Protein AF-A0AAD9GCI7-F1 (afdb_monomer_lite)

Secondary structure (DSSP, 8-state):
----PPPTT--TT-EEEEEEEEEEEESPPPP----TTHHHH-------EEEEEEETTEEEEEPPPB-S-SS-EEEEEEEEEEEETTPEEEEEEEE--SSSPEEEEEEEEEGGGSBBTB-EEEEEEEEETTEEEEEEEEEEEEEEE---TTPPPEEESPEEEEEEE---TTTSTTT--HHHHHHTEEEEE--TTHHHH--S-EE--TT-HHHHHHH-TTSTTHHHHHHHHHHHHHHHT---TTTEEEEEE-SHHHHHHHTGGGEETTEE-EEEEEEETTEEEEEETT-GGGTTSS-HHHHHTTT-SEESEEEEEEEEEEETTEEEEEEE---TTT---GGGHHHHHHHHHHHSTT-EEEEE-TT-HHHHHHHHHHHHHHHTTT-------------PPPP------SS-----TT-EEEEEEEEEEEES---SBTT-HHHHHHT-S-B--EEEEEEETTEEEEEPPPB-S-SS-EEEEEEEEEEEPTT-EEEEEEEE--SSSPPEEEEEEEE----TT--EEEEEEEEETTEEEEEEEEEEEEEEE---SS---EEESPEEEEEEE-HHHHHHS----HHHHHHTEEEEEE-TTHHHH----EE--TT-HHHHHHH-TTSTTHHHHHHHHHHHHHHHT---TTTEEEEEE-SHHHHHHHTGGGEETTEE--EEEEEETTEEEEEETT-GGGTTSS-HHHHHTTT-SEESEEEEEEEE--TTS--EEEEE---TTT---GGGHHHHHHHHHHHSTT-EEEEE-TT-HHHHHHHHHHHHTT-

Radius of gyration: 32.0 Å; chains: 1; bounding box: 73×72×96 Å

Foldseek 3Di:
DDDDDQDPDDDQLWWKKKKKWFFKWAQAFADPPLDPPCVVPVDPGFFQKKKWKDKQNRTFDIFHTDGGHRIDGGRDIWIKGGHGQFIKIKIWMWGDDLADTHTRFIWMDGNSPDDEQDWDKDFTFGDDPNDGRTTTIMIMHIHTDPDDSPDDMWIDFWKKKKKFALDPQPDCVVPDDPQLRQLRIKMWIQFIPLCVLLVDWFFWDPPDPLLCCQPPPVHPCNVVLLVVLLSLLSSRPPDDPRGMDIDTHGAPVSVCVVSVVCDGPNAHWKKWWFAAPRGIIIGTDPRLNCLQRSARRCSRVSNDRIGSATAMWIWDPPDPPAIEIETERHDNTRRDDPVSQVSVQVSVCRNHPPHHYDYDYPPDPVNVVVVVVRVVVVCVVQDDDDDDDDDDDDDFDDADDDPDDDDPDPDDPQWFKKKKKWFFKWAQFAAPDCRDSLLRNVVHNGFFQKKKFKDWQNRGFDIFHGDPGHNIDGGRDIWIKTLRDFFIKIKIWMWGADLADTHTRFIWIDGDDAPQQDWDKDWTFGDDPSDTRTITIMIMGMDIDDDDPDRDMWIDFWKKKKKFFQPCQCSPVVDPDPLSRLQRIKMWIQFGPCCVLQVDWFFWDPVFPLLCCQPPPVHPCNVVLLVVLLSLLSNRPPDDDPGMDMDIHRAPVVVCVVNVVCDGPNAHWKKWWFAAPRGIIIGTDPRPVCVSPSDRRCSRVSNDRIGRATAMWTWDDDPPDDIAIEEERHDNTRSDDPVSQVSVQVSVCRNHPPHHYHYDYPPDPVVVVVVVVRVVVVD

Organism: NCBI:txid4793

Structure (mmCIF, N/CA/C/O backbone):
data_AF-A0AAD9GCI7-F1
#
_entry.id   AF-A0AAD9GCI7-F1
#
loop_
_atom_site.group_PDB
_atom_site.id
_atom_site.type_symbol
_atom_site.label_atom_id
_atom_site.label_alt_id
_atom_site.label_comp_id
_atom_site.label_asym_id
_atom_site.label_entity_id
_atom_site.label_seq_id
_atom_site.pdbx_PDB_ins_code
_atom_site.Cartn_x
_atom_site.Cartn_y
_atom_site.Cartn_z
_atom_site.occupancy
_atom_site.B_iso_or_equiv
_atom_site.auth_seq_id
_atom_site.auth_comp_id
_atom_site.auth_asym_id
_atom_site.auth_atom_id
_atom_site.pdbx_PDB_model_num
ATOM 1 N N . MET A 1 1 ? -6.355 26.314 42.492 1.00 39.09 1 MET A N 1
ATOM 2 C CA . MET A 1 1 ? -6.952 25.724 43.709 1.00 39.09 1 MET A CA 1
ATOM 3 C C . MET A 1 1 ? -8.331 26.322 43.931 1.00 39.09 1 MET A C 1
ATOM 5 O O . MET A 1 1 ? -8.418 27.495 44.280 1.00 39.09 1 MET A O 1
ATOM 9 N N . PRO A 1 2 ? -9.384 25.519 43.769 1.00 35.56 2 PRO A N 1
ATOM 10 C CA . PRO A 1 2 ? -10.438 25.459 44.764 1.00 35.56 2 PRO A CA 1
ATOM 11 C C . PRO A 1 2 ? -10.481 24.048 45.357 1.00 35.56 2 PRO A C 1
ATOM 13 O O . PRO A 1 2 ? -10.411 23.053 44.645 1.00 35.56 2 PRO A O 1
ATOM 16 N N . VAL A 1 3 ? -10.533 23.985 46.683 1.00 39.88 3 VAL A N 1
ATOM 17 C CA . VAL A 1 3 ? -10.643 22.749 47.458 1.00 39.88 3 VAL A CA 1
ATOM 18 C C . VAL A 1 3 ? -12.127 22.384 47.505 1.00 39.88 3 VAL A C 1
ATOM 20 O O . VAL A 1 3 ? -12.902 23.118 48.117 1.00 39.88 3 VAL A O 1
ATOM 23 N N . SER A 1 4 ? -12.538 21.296 46.850 1.00 35.03 4 SER A N 1
ATOM 24 C CA . SER A 1 4 ? -13.859 20.697 47.063 1.00 35.03 4 SER A CA 1
ATOM 25 C C . SER A 1 4 ? -13.750 19.659 48.176 1.00 35.03 4 SER A C 1
ATOM 27 O O . SER A 1 4 ? -13.078 18.642 48.020 1.00 35.03 4 SER A O 1
ATOM 29 N N . PHE A 1 5 ? -14.393 19.919 49.311 1.00 35.47 5 PHE A N 1
ATOM 30 C CA . PHE A 1 5 ? -14.638 18.876 50.304 1.00 35.47 5 PHE A CA 1
ATOM 31 C C . PHE A 1 5 ? -15.728 17.936 49.767 1.00 35.47 5 PHE A C 1
ATOM 33 O O . PHE A 1 5 ? -16.736 18.444 49.264 1.00 35.47 5 PHE A O 1
ATOM 40 N N . PRO A 1 6 ? -15.569 16.603 49.866 1.00 36.25 6 PRO A N 1
ATOM 41 C CA . PRO A 1 6 ? -16.657 15.684 49.561 1.00 36.25 6 PRO A CA 1
ATOM 42 C C . PRO A 1 6 ? -17.810 15.899 50.560 1.00 36.25 6 PRO A C 1
ATOM 44 O O . PRO A 1 6 ? -17.565 16.290 51.710 1.00 36.25 6 PRO A O 1
ATOM 47 N N . PRO A 1 7 ? -19.072 15.690 50.145 1.00 36.00 7 PRO A N 1
ATOM 48 C CA . PRO A 1 7 ? -20.205 15.796 51.051 1.00 36.00 7 PRO A CA 1
ATOM 49 C C . PRO A 1 7 ? -20.067 14.782 52.204 1.00 36.00 7 PRO A C 1
ATOM 51 O O . PRO A 1 7 ? -19.532 13.689 52.006 1.00 36.00 7 PRO A O 1
ATOM 54 N N . PRO A 1 8 ? -20.531 15.113 53.424 1.00 36.78 8 PRO A N 1
ATOM 55 C CA . PRO A 1 8 ? -20.391 14.227 54.571 1.00 36.78 8 PRO A CA 1
ATOM 56 C C . PRO A 1 8 ? -21.349 13.042 54.412 1.00 36.78 8 PRO A C 1
ATOM 58 O O . PRO A 1 8 ? -22.559 13.215 54.554 1.00 36.78 8 PRO A O 1
ATOM 61 N N . GLY A 1 9 ? -20.815 11.853 54.121 1.00 43.97 9 GLY A N 1
ATOM 62 C CA . GLY A 1 9 ? -21.599 10.614 54.108 1.00 43.97 9 GLY A CA 1
ATOM 63 C C . GLY A 1 9 ? -21.090 9.471 53.226 1.00 43.97 9 GLY A C 1
ATOM 64 O O . GLY A 1 9 ? -21.524 8.349 53.449 1.00 43.97 9 GLY A O 1
ATOM 65 N N . ALA A 1 10 ? -20.184 9.705 52.272 1.00 37.88 10 ALA A N 1
ATOM 66 C CA . ALA A 1 10 ? -19.610 8.618 51.474 1.00 37.88 10 ALA A CA 1
ATOM 67 C C . ALA A 1 10 ? -18.415 8.001 52.217 1.00 37.88 10 ALA A C 1
ATOM 69 O O . ALA A 1 10 ? -17.395 8.663 52.417 1.00 37.88 10 ALA A O 1
ATOM 70 N N . SER A 1 11 ? -18.552 6.760 52.680 1.00 44.34 11 SER A N 1
ATOM 71 C CA . SER A 1 11 ? -17.408 5.950 53.100 1.00 44.34 11 SER A CA 1
ATOM 72 C C . SER A 1 11 ? -16.502 5.694 51.894 1.00 44.34 11 SER A C 1
ATOM 74 O O . SER A 1 11 ? -17.002 5.325 50.828 1.00 44.34 11 SER A O 1
ATOM 76 N N . ASP A 1 12 ? -15.188 5.876 52.078 1.00 49.28 12 ASP A N 1
ATOM 77 C CA . ASP A 1 12 ? -14.156 5.258 51.231 1.00 49.28 12 ASP A CA 1
ATOM 78 C C . ASP A 1 12 ? -14.557 3.783 51.024 1.00 49.28 12 ASP A C 1
ATOM 80 O O . ASP A 1 12 ? -14.807 3.091 52.012 1.00 49.28 12 ASP A O 1
ATOM 84 N N . GLY A 1 13 ? -14.734 3.347 49.771 1.00 60.53 13 GLY A N 1
ATOM 85 C CA . GLY A 1 13 ? -15.143 1.974 49.427 1.00 60.53 13 GLY A CA 1
ATOM 86 C C . GLY A 1 13 ? -16.595 1.773 48.963 1.00 60.53 13 GLY A C 1
ATOM 87 O O . GLY A 1 13 ? -17.030 0.635 48.819 1.00 60.53 13 GLY A O 1
ATOM 88 N N . THR A 1 14 ? -17.373 2.835 48.717 1.00 77.38 14 THR A N 1
ATOM 89 C CA . THR A 1 14 ? -18.721 2.679 48.127 1.00 77.38 14 THR A CA 1
ATOM 90 C C . THR A 1 14 ? -18.622 2.424 46.621 1.00 77.38 14 THR A C 1
ATOM 92 O O . THR A 1 14 ? -18.116 3.273 45.882 1.00 77.38 14 THR A O 1
ATOM 95 N N . LEU A 1 15 ? -19.137 1.279 46.170 1.00 86.50 15 LEU A N 1
ATOM 96 C CA . LEU A 1 15 ? -19.202 0.899 44.761 1.00 86.50 15 LEU A CA 1
ATOM 97 C C . LEU A 1 15 ? -20.547 1.283 44.130 1.00 86.50 15 LEU A C 1
ATOM 99 O O . LEU A 1 15 ? -21.604 1.215 44.766 1.00 86.50 15 LEU A O 1
ATOM 103 N N . VAL A 1 16 ? -20.497 1.683 42.863 1.00 89.44 16 VAL A N 1
ATOM 104 C CA . VAL A 1 16 ? -21.660 2.013 42.039 1.00 89.44 16 VAL A CA 1
ATOM 105 C C . VAL A 1 16 ? -21.567 1.330 40.675 1.00 89.44 16 VAL A C 1
ATOM 107 O O . VAL A 1 16 ? -20.485 1.208 40.100 1.00 89.44 16 VAL A O 1
ATOM 110 N N . ASP A 1 17 ? -22.709 0.917 40.140 1.00 91.81 17 ASP A N 1
ATOM 111 C CA . ASP A 1 17 ? -22.856 0.621 38.717 1.00 91.81 17 ASP A CA 1
ATOM 112 C C . ASP A 1 17 ? -23.165 1.937 37.987 1.00 91.81 17 ASP A C 1
ATOM 114 O O . ASP A 1 17 ? -23.956 2.751 38.470 1.00 91.81 17 ASP A O 1
ATOM 118 N N . VAL A 1 18 ? -22.511 2.178 36.852 1.00 92.62 18 VAL A N 1
ATOM 119 C CA . VAL A 1 18 ? -22.590 3.432 36.093 1.00 92.62 18 VAL A CA 1
ATOM 120 C C . VAL A 1 18 ? -23.140 3.164 34.699 1.00 92.62 18 VAL A C 1
ATOM 122 O O . VAL A 1 18 ? -22.492 2.500 33.885 1.00 92.62 18 VAL A O 1
ATOM 125 N N . ASP A 1 19 ? -24.284 3.772 34.407 1.00 94.00 19 ASP A N 1
ATOM 126 C CA . ASP A 1 19 ? -24.848 3.874 33.066 1.00 94.00 19 ASP A CA 1
ATOM 127 C C . ASP A 1 19 ? -24.405 5.216 32.469 1.00 94.00 19 ASP A C 1
ATOM 129 O O . ASP A 1 19 ? -24.806 6.285 32.941 1.00 94.00 19 ASP A O 1
ATOM 133 N N . LEU A 1 20 ? -23.564 5.174 31.437 1.00 94.00 20 LEU A N 1
ATOM 134 C CA . LEU A 1 20 ? -23.035 6.353 30.751 1.00 94.00 20 LEU A CA 1
ATOM 135 C C . LEU A 1 20 ? -23.562 6.411 29.317 1.00 94.00 20 LEU A C 1
ATOM 137 O O . LEU A 1 20 ? -23.299 5.521 28.517 1.00 94.00 20 LEU A O 1
ATOM 141 N N . GLU A 1 21 ? -24.230 7.497 28.950 1.00 95.25 21 GLU A N 1
ATOM 142 C CA . GLU A 1 21 ? -24.579 7.804 27.564 1.00 95.25 21 GLU A CA 1
ATOM 143 C C . GLU A 1 21 ? -23.749 8.985 27.063 1.00 95.25 21 GLU A C 1
ATOM 145 O O . GLU A 1 21 ? -23.827 10.096 27.596 1.00 95.25 21 GLU A O 1
ATOM 150 N N . ILE A 1 22 ? -22.980 8.760 25.999 1.00 94.38 22 ILE A N 1
ATOM 151 C CA . ILE A 1 22 ? -22.309 9.830 25.262 1.00 94.38 22 ILE A CA 1
ATOM 152 C C . ILE A 1 22 ? -23.274 10.334 24.193 1.00 94.38 22 ILE A C 1
ATOM 154 O O . ILE A 1 22 ? -23.513 9.672 23.182 1.00 94.38 22 ILE A O 1
ATOM 158 N N . VAL A 1 23 ? -23.850 11.512 24.434 1.00 94.50 23 VAL A N 1
ATOM 159 C CA . VAL A 1 23 ? -24.944 12.053 23.619 1.00 94.50 23 VAL A CA 1
ATOM 160 C C . VAL A 1 23 ? -24.386 12.733 22.373 1.00 94.50 23 VAL A C 1
ATOM 162 O O . VAL A 1 23 ? -24.634 12.287 21.255 1.00 94.50 23 VAL A O 1
ATOM 165 N N . SER A 1 24 ? -23.613 13.806 22.555 1.00 94.56 24 SER A N 1
ATOM 166 C CA . SER A 1 24 ? -23.146 14.654 21.452 1.00 94.56 24 SER A CA 1
ATOM 167 C C . SER A 1 24 ? -21.962 15.528 21.853 1.00 94.56 24 SER A C 1
ATOM 169 O O . SER A 1 24 ? -21.8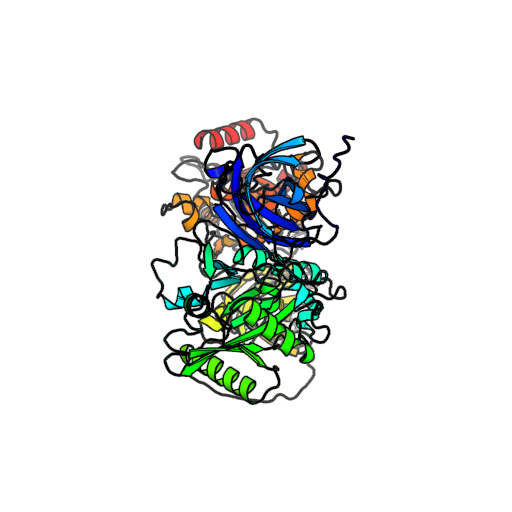31 15.853 23.031 1.00 94.56 24 SER A O 1
ATOM 171 N N . ALA A 1 25 ? -21.182 16.020 20.894 1.00 92.25 25 ALA A N 1
ATOM 172 C CA . ALA A 1 25 ? -20.236 17.118 21.111 1.00 92.25 25 ALA A CA 1
ATOM 173 C C . ALA A 1 25 ? -20.562 18.302 20.197 1.00 92.25 25 ALA A C 1
ATOM 175 O O . ALA A 1 25 ? -21.175 18.127 19.148 1.00 92.25 25 ALA A O 1
ATOM 176 N N . LYS A 1 26 ? -20.192 19.517 20.611 1.00 90.62 26 LYS A N 1
ATOM 177 C CA . LYS A 1 26 ? -20.396 20.751 19.838 1.00 90.62 26 LYS A CA 1
ATOM 178 C C . LYS A 1 26 ? -19.232 21.712 19.987 1.00 90.62 26 LYS A C 1
ATOM 180 O O . LYS A 1 26 ? -18.604 21.791 21.045 1.00 90.62 26 LYS A O 1
ATOM 185 N N . GLY A 1 27 ? -19.013 22.505 18.939 1.00 79.06 27 GLY A N 1
ATOM 186 C CA . GLY A 1 27 ? -17.966 23.523 18.917 1.00 79.06 27 GLY A CA 1
ATOM 187 C C . GLY A 1 27 ? -16.563 22.932 19.027 1.00 79.06 27 GLY A C 1
ATOM 188 O O . GLY A 1 27 ? -15.690 23.591 19.589 1.00 79.06 27 GLY A O 1
ATOM 189 N N . ILE A 1 28 ? -16.382 21.695 18.548 1.00 82.06 28 ILE A N 1
ATOM 190 C CA . ILE A 1 28 ? -15.067 21.071 18.426 1.00 82.06 28 ILE A CA 1
ATOM 191 C C . ILE A 1 28 ? -14.303 21.725 17.278 1.00 82.06 28 ILE A C 1
ATOM 193 O O . ILE A 1 28 ? -14.891 22.152 16.280 1.00 82.06 28 ILE A O 1
ATOM 197 N N . THR A 1 29 ? -12.995 21.855 17.448 1.00 67.56 29 THR A N 1
ATOM 198 C CA . THR A 1 29 ? -12.109 22.315 16.377 1.00 67.56 29 THR A CA 1
ATOM 199 C C . THR A 1 29 ? -12.049 21.233 15.301 1.00 67.56 29 THR A C 1
ATOM 201 O O . THR A 1 29 ? -12.090 20.053 15.634 1.00 67.56 29 THR A O 1
ATOM 204 N N . ALA A 1 30 ? -11.955 21.608 14.026 1.00 57.41 30 ALA A N 1
ATOM 205 C CA . ALA A 1 30 ? -11.558 20.630 13.018 1.00 57.41 30 ALA A CA 1
ATOM 206 C C . ALA A 1 30 ? -10.123 20.173 13.318 1.00 57.41 30 ALA A C 1
ATOM 208 O O . ALA A 1 30 ? -9.283 21.032 13.614 1.00 57.41 30 ALA A O 1
ATOM 209 N N . GLY A 1 31 ? -9.863 18.864 13.251 1.00 50.25 31 GLY A N 1
ATOM 210 C CA . GLY A 1 31 ? -8.501 18.352 13.122 1.00 50.25 31 GLY A CA 1
ATOM 211 C C . GLY A 1 31 ? -7.880 18.833 11.811 1.00 50.25 31 GLY A C 1
ATOM 212 O O . GLY A 1 31 ? -8.562 19.453 10.978 1.00 50.25 31 GLY A O 1
ATOM 213 N N . ASP A 1 32 ? -6.577 18.614 11.629 1.00 40.97 32 ASP A N 1
ATOM 214 C CA . ASP A 1 32 ? -5.893 18.955 10.381 1.00 40.97 32 ASP A CA 1
ATOM 215 C C . ASP A 1 32 ? -6.399 18.021 9.269 1.00 40.97 32 ASP A C 1
ATOM 217 O O . ASP A 1 32 ? -5.778 17.034 8.895 1.00 40.97 32 ASP A O 1
ATOM 221 N N . TYR A 1 33 ? -7.554 18.361 8.698 1.00 37.41 33 TYR A N 1
ATOM 222 C CA . TYR A 1 33 ? -8.161 17.635 7.596 1.00 37.41 33 TYR A CA 1
ATOM 223 C C . TYR A 1 33 ? -7.284 17.793 6.344 1.00 37.41 33 TYR A C 1
ATOM 225 O O . TYR A 1 33 ? -7.466 18.701 5.528 1.00 37.41 33 TYR A O 1
ATOM 233 N N . LEU A 1 34 ? -6.329 16.883 6.167 1.00 37.22 34 LEU A N 1
ATOM 234 C CA . LEU A 1 34 ? -5.659 16.589 4.896 1.00 37.22 34 LEU A CA 1
ATOM 235 C C . LEU A 1 34 ? -6.224 15.300 4.275 1.00 37.22 34 LEU A C 1
ATOM 237 O O . LEU A 1 34 ? -5.533 14.556 3.584 1.00 37.22 34 LEU A O 1
ATOM 241 N N . GLY A 1 35 ? -7.521 15.057 4.473 1.00 35.22 35 GLY A N 1
ATOM 242 C CA . GLY A 1 35 ? -8.285 14.079 3.713 1.00 35.22 35 GLY A CA 1
ATOM 243 C C . GLY A 1 35 ? -8.626 14.590 2.307 1.00 35.22 35 GLY A C 1
ATOM 244 O O . GLY A 1 35 ? -9.049 15.729 2.105 1.00 35.22 35 GLY A O 1
ATOM 245 N N . LEU A 1 36 ? -8.518 13.710 1.312 1.00 33.12 36 LEU A N 1
ATOM 246 C CA . LEU A 1 36 ? -8.810 13.951 -0.111 1.00 33.12 36 LEU A CA 1
ATOM 247 C C . LEU A 1 36 ? -10.237 14.502 -0.391 1.00 33.12 36 LEU A C 1
ATOM 249 O O . LEU A 1 36 ? -10.514 14.979 -1.485 1.00 33.12 36 LEU A O 1
ATOM 253 N N . ARG A 1 37 ? -11.181 14.445 0.565 1.00 32.00 37 ARG A N 1
ATOM 254 C CA . ARG A 1 37 ? -12.604 14.799 0.359 1.00 32.00 37 ARG A CA 1
ATOM 255 C C . ARG A 1 37 ? -12.986 16.263 0.652 1.00 32.00 37 ARG A C 1
ATOM 257 O O . ARG A 1 37 ? -13.900 16.764 -0.005 1.00 32.00 37 ARG A O 1
ATOM 264 N N . ALA A 1 38 ? -12.298 16.990 1.537 1.00 34.56 38 ALA A N 1
ATOM 265 C CA . ALA A 1 38 ? -12.612 18.403 1.824 1.00 34.56 38 ALA A CA 1
ATOM 266 C C . ALA A 1 38 ? -12.147 19.330 0.697 1.00 34.56 38 ALA A C 1
ATOM 268 O O . ALA A 1 38 ? -12.831 20.303 0.372 1.00 34.56 38 ALA A O 1
ATOM 269 N N . ALA A 1 39 ? -11.047 18.971 0.028 1.00 31.22 39 ALA A N 1
ATOM 270 C CA . ALA A 1 39 ? -10.604 19.629 -1.198 1.00 31.22 39 ALA A CA 1
ATOM 271 C C . ALA A 1 39 ? -11.649 19.517 -2.331 1.00 31.22 39 ALA A C 1
ATOM 273 O O . ALA A 1 39 ? -11.776 20.429 -3.149 1.00 31.22 39 ALA A O 1
ATOM 274 N N . LEU A 1 40 ? -12.451 18.442 -2.337 1.00 33.62 40 LEU A N 1
ATOM 275 C CA . LEU A 1 40 ? -13.451 18.152 -3.370 1.00 33.62 40 LEU A CA 1
ATOM 276 C C . LEU A 1 40 ? -14.857 18.716 -3.075 1.00 33.62 40 LEU A C 1
ATOM 278 O O . LEU A 1 40 ? -15.604 18.974 -4.017 1.00 33.62 40 LEU A O 1
ATOM 282 N N . LYS A 1 41 ? -15.247 18.927 -1.805 1.00 32.84 41 LYS A N 1
ATOM 283 C CA . LYS A 1 41 ? -16.616 19.363 -1.433 1.00 32.84 41 LYS A CA 1
ATOM 284 C C . LYS A 1 41 ? -16.800 20.873 -1.216 1.00 32.84 41 LYS A C 1
ATOM 286 O O . LYS A 1 41 ? -17.941 21.318 -1.112 1.00 32.84 41 LYS A O 1
ATOM 291 N N . GLY A 1 42 ? -15.737 21.678 -1.137 1.00 28.09 42 GLY A N 1
ATOM 292 C CA . GLY A 1 42 ? -15.864 23.134 -0.940 1.00 28.09 42 GLY A CA 1
ATOM 293 C C . GLY A 1 42 ? -16.470 23.552 0.413 1.00 28.09 42 GLY A C 1
ATOM 294 O O . GLY A 1 42 ? -16.894 24.695 0.571 1.00 28.09 42 GLY A O 1
ATOM 295 N N . SER A 1 43 ? -16.500 22.642 1.389 1.00 30.66 43 SER A N 1
ATOM 296 C CA . SER A 1 43 ? -16.854 22.908 2.783 1.00 30.66 43 SER A CA 1
ATOM 297 C C . SER A 1 43 ? -15.579 22.782 3.616 1.00 30.66 43 SER A C 1
ATOM 299 O O . SER A 1 43 ? -14.978 21.715 3.688 1.00 30.66 43 SER A O 1
ATOM 301 N N . LEU A 1 44 ? -15.116 23.908 4.159 1.00 33.59 44 LEU A N 1
ATOM 302 C CA . LEU A 1 44 ? -13.954 23.989 5.041 1.00 33.59 44 LEU A CA 1
ATOM 303 C C . LEU A 1 44 ? -14.420 23.678 6.470 1.00 33.59 44 LEU A C 1
ATOM 305 O O . LEU A 1 44 ? -15.252 24.424 6.983 1.00 33.59 44 LEU A O 1
ATOM 309 N N . SER A 1 45 ? -13.841 22.648 7.098 1.00 47.56 45 SER A N 1
ATOM 310 C CA . SER A 1 45 ? -13.996 22.197 8.500 1.00 47.56 45 SER A CA 1
ATOM 311 C C . SER A 1 45 ? -15.103 21.162 8.784 1.00 47.56 45 SER A C 1
ATOM 313 O O . SER A 1 45 ? -16.227 21.492 9.152 1.00 47.56 45 SER A O 1
ATOM 315 N N . SER A 1 46 ? -14.749 19.881 8.673 1.00 49.22 46 SER A N 1
ATOM 316 C CA . SER A 1 46 ? -15.475 18.756 9.275 1.00 49.22 46 SER A CA 1
ATOM 317 C C . SER A 1 46 ? -14.478 17.811 9.952 1.00 49.22 46 SER A C 1
ATOM 319 O O . SER A 1 46 ? -13.315 17.807 9.565 1.00 49.22 46 SER A O 1
ATOM 321 N N . SER A 1 47 ? -14.920 17.055 10.957 1.00 58.78 47 SER A N 1
ATOM 322 C CA . SER A 1 47 ? -14.119 16.054 11.673 1.00 58.78 47 SER A CA 1
ATOM 323 C C . SER A 1 47 ? -14.869 14.719 11.691 1.00 58.78 47 SER A C 1
ATOM 325 O O . SER A 1 47 ? -16.104 14.696 11.647 1.00 58.78 47 SER A O 1
ATOM 327 N N . ASP A 1 48 ? -14.124 13.622 11.737 1.00 73.44 48 ASP A N 1
ATOM 328 C CA . ASP A 1 48 ? -14.595 12.251 11.871 1.00 73.44 48 ASP A CA 1
ATOM 329 C C . ASP A 1 48 ? -14.488 11.809 13.338 1.00 73.44 48 ASP A C 1
ATOM 331 O O . ASP A 1 48 ? -13.686 10.960 13.724 1.00 73.44 48 ASP A O 1
ATOM 335 N N . ALA A 1 49 ? -15.304 12.422 14.192 1.00 83.19 49 ALA A N 1
ATOM 336 C CA . ALA A 1 49 ? -15.095 12.387 15.632 1.00 83.19 49 ALA A CA 1
ATOM 337 C C . ALA A 1 49 ? -15.525 11.065 16.300 1.00 83.19 49 ALA A C 1
ATOM 339 O O . ALA A 1 49 ? -16.639 10.564 16.093 1.00 83.19 49 ALA A O 1
ATOM 340 N N . TYR A 1 50 ? -14.696 10.562 17.217 1.00 89.38 50 TYR A N 1
ATOM 341 C CA . TYR A 1 50 ? -15.058 9.527 18.195 1.00 89.38 50 TYR A CA 1
ATOM 342 C C . TYR A 1 50 ? -14.502 9.856 19.590 1.00 89.38 50 TYR A C 1
ATOM 344 O O . TYR A 1 50 ? -13.654 10.732 19.745 1.00 89.38 50 TYR A O 1
ATOM 352 N N . VAL A 1 51 ? -15.003 9.175 20.624 1.00 91.56 51 VAL A N 1
ATOM 353 C CA . VAL A 1 51 ? -14.630 9.407 22.029 1.00 91.56 51 VAL A CA 1
ATOM 354 C C . VAL A 1 51 ? -14.070 8.131 22.636 1.00 91.56 51 VAL A C 1
ATOM 356 O O . VAL A 1 51 ? -14.713 7.088 22.549 1.00 91.56 51 VAL A O 1
ATOM 359 N N . THR A 1 52 ? -12.923 8.207 23.308 1.00 91.81 52 THR A N 1
ATOM 360 C CA . THR A 1 52 ? -12.429 7.148 24.201 1.00 91.81 52 THR A CA 1
ATOM 361 C C . THR A 1 52 ? -12.798 7.441 25.650 1.00 91.81 52 THR A C 1
ATOM 363 O O . THR A 1 52 ? -12.766 8.596 26.075 1.00 91.81 52 THR A O 1
ATOM 366 N N . ILE A 1 53 ? -13.089 6.397 26.419 1.00 92.88 53 ILE A N 1
ATOM 367 C CA . ILE A 1 53 ? -13.481 6.461 27.827 1.00 92.88 53 ILE A CA 1
ATOM 368 C C . ILE A 1 53 ? -12.376 5.820 28.665 1.00 92.88 53 ILE A C 1
ATOM 370 O O . ILE A 1 53 ? -12.088 4.632 28.515 1.00 92.88 53 ILE A O 1
ATOM 374 N N . GLU A 1 54 ? -11.782 6.598 29.564 1.00 92.12 54 GLU A N 1
ATOM 375 C CA . GLU A 1 54 ? -10.849 6.125 30.584 1.00 92.12 54 GLU A CA 1
ATOM 376 C C . GLU A 1 54 ? -11.475 6.259 31.979 1.00 92.12 54 GLU A C 1
ATOM 378 O O . GLU A 1 54 ? -12.020 7.314 32.313 1.00 92.12 54 GLU A O 1
ATOM 383 N N . ILE A 1 55 ? -11.360 5.217 32.807 1.00 90.75 55 ILE A N 1
ATOM 384 C CA . ILE A 1 55 ? -11.746 5.233 34.228 1.00 90.75 55 ILE A CA 1
ATOM 385 C C . ILE A 1 55 ? -10.475 5.075 35.059 1.00 90.75 55 ILE A C 1
ATOM 387 O O . ILE A 1 55 ? -9.768 4.071 34.946 1.00 90.75 55 ILE A O 1
ATOM 391 N N . ASP A 1 56 ? -10.156 6.097 35.856 1.00 86.81 56 ASP A N 1
ATOM 392 C CA . ASP A 1 56 ? -8.953 6.152 36.702 1.00 86.81 56 ASP A CA 1
ATOM 393 C C . ASP A 1 56 ? -7.650 5.832 35.936 1.00 86.81 56 ASP A C 1
ATOM 395 O O . ASP A 1 56 ? -6.731 5.193 36.445 1.00 86.81 56 ASP A O 1
ATOM 399 N N . GLY A 1 57 ? -7.582 6.292 34.679 1.00 83.19 57 GLY A N 1
ATOM 400 C CA . GLY A 1 57 ? -6.436 6.123 33.778 1.00 83.19 57 GLY A CA 1
ATOM 401 C C . GLY A 1 57 ? -6.418 4.816 32.979 1.00 83.19 57 GLY A C 1
ATOM 402 O O . GLY A 1 57 ? -5.494 4.603 32.196 1.00 83.19 57 GLY A O 1
ATOM 403 N N . ASN A 1 58 ? -7.421 3.950 33.138 1.00 82.50 58 ASN A N 1
ATOM 404 C CA . ASN A 1 58 ? -7.556 2.726 32.350 1.00 82.50 58 ASN A CA 1
ATOM 405 C C . ASN A 1 58 ? -8.528 2.956 31.194 1.00 82.50 58 ASN A C 1
ATOM 407 O O . ASN A 1 58 ? -9.690 3.277 31.434 1.00 82.50 58 ASN A O 1
ATOM 411 N N . LEU A 1 59 ? -8.074 2.770 29.952 1.00 85.00 59 LEU A N 1
ATOM 412 C CA . LEU A 1 59 ? -8.944 2.792 28.774 1.00 85.00 59 LEU A CA 1
ATOM 413 C C . LEU A 1 59 ? -9.919 1.614 28.845 1.00 85.00 59 LEU A C 1
ATOM 415 O O . LEU A 1 59 ? -9.487 0.461 28.813 1.00 85.00 59 LEU A O 1
ATOM 419 N N . VAL A 1 60 ? -11.214 1.914 28.928 1.00 85.88 60 VAL A N 1
ATOM 420 C CA . VAL A 1 60 ? -12.266 0.900 29.072 1.00 85.88 60 VAL A CA 1
ATOM 421 C C . VAL A 1 60 ? -13.102 0.740 27.810 1.00 85.88 60 VAL A C 1
ATOM 423 O O . VAL A 1 60 ? -13.394 -0.388 27.455 1.00 85.88 60 VAL A O 1
ATOM 426 N N . ALA A 1 61 ? -13.433 1.823 27.098 1.00 86.31 61 ALA A N 1
ATOM 427 C CA . ALA A 1 61 ? -14.370 1.770 25.972 1.00 86.31 61 ALA A CA 1
ATOM 428 C C . ALA A 1 61 ? -14.181 2.938 24.988 1.00 86.31 61 ALA A C 1
ATOM 430 O O . ALA A 1 61 ? -13.440 3.884 25.267 1.00 86.31 61 ALA A O 1
ATOM 431 N N . TRP A 1 62 ? -14.851 2.900 23.832 1.00 89.38 62 TRP A N 1
ATOM 432 C CA . TRP A 1 62 ? -14.915 4.030 22.895 1.00 89.38 62 TRP A CA 1
ATOM 433 C C . TRP A 1 62 ? -16.183 4.016 22.025 1.00 89.38 62 TRP A C 1
ATOM 435 O O . TRP A 1 62 ? -16.818 2.978 21.834 1.00 89.38 62 TRP A O 1
ATOM 445 N N . THR A 1 63 ? -16.567 5.177 21.490 1.00 89.31 63 THR A N 1
ATOM 446 C CA . THR A 1 63 ? -17.742 5.336 20.613 1.00 89.31 63 THR A CA 1
ATOM 447 C C . THR A 1 63 ? -17.445 4.959 19.161 1.00 89.31 63 THR A C 1
ATOM 449 O O . THR A 1 63 ? -16.290 4.813 18.747 1.00 89.31 63 THR A O 1
ATOM 452 N N . ARG A 1 64 ? -18.497 4.813 18.347 1.00 85.31 64 ARG A N 1
ATOM 453 C CA . ARG A 1 64 ? -18.342 4.772 16.879 1.00 85.31 64 ARG A CA 1
ATOM 454 C C . ARG A 1 64 ? -17.924 6.151 16.342 1.00 85.31 64 ARG A C 1
ATOM 456 O O . ARG A 1 64 ? -18.379 7.156 16.887 1.00 85.31 64 ARG A O 1
ATOM 463 N N . PRO A 1 65 ? -17.127 6.240 15.266 1.00 84.06 65 PRO A N 1
ATOM 464 C CA . PRO A 1 65 ? -16.885 7.525 14.624 1.00 84.06 65 PRO A CA 1
ATOM 465 C C . PRO A 1 65 ? -18.161 8.049 13.960 1.00 84.06 65 PRO A C 1
ATOM 467 O O . PRO A 1 65 ? -18.937 7.282 13.380 1.00 84.06 65 PRO A O 1
ATOM 470 N N . ILE A 1 66 ? -18.374 9.359 14.051 1.00 79.81 66 ILE A N 1
ATOM 471 C CA . ILE A 1 66 ? -19.388 10.084 13.285 1.00 79.81 66 ILE A CA 1
ATOM 472 C C . ILE A 1 66 ? -18.648 10.997 12.316 1.00 79.81 66 ILE A C 1
ATOM 474 O O . ILE A 1 66 ? -17.923 11.891 12.737 1.00 79.81 66 ILE A O 1
ATOM 478 N N . PHE A 1 67 ? -18.833 10.734 11.026 1.00 76.62 67 PHE A N 1
ATOM 479 C CA . PHE A 1 67 ? -18.062 11.365 9.961 1.00 76.62 67 PHE A CA 1
ATOM 480 C C . PHE A 1 67 ? -18.621 12.720 9.534 1.00 76.62 67 PHE A C 1
ATOM 482 O O . PHE A 1 67 ? -19.825 12.971 9.657 1.00 76.62 67 PHE A O 1
ATOM 489 N N . ASP A 1 68 ? -17.759 13.535 8.929 1.00 68.31 68 ASP A N 1
ATOM 490 C CA . ASP A 1 68 ? -18.104 14.782 8.243 1.00 68.31 68 ASP A CA 1
ATOM 491 C C . ASP A 1 68 ? -18.898 15.780 9.136 1.00 68.31 68 ASP A C 1
ATOM 493 O O . ASP A 1 68 ? -19.788 16.485 8.650 1.00 68.31 68 ASP A O 1
ATOM 497 N N . THR A 1 69 ? -18.596 15.896 10.442 1.00 73.00 69 THR A N 1
ATOM 498 C CA . THR A 1 69 ? -19.317 16.831 11.338 1.00 73.00 69 THR A CA 1
ATOM 499 C C . THR A 1 69 ? -18.480 17.407 12.489 1.00 73.00 69 THR A C 1
ATOM 501 O O . THR A 1 69 ? -17.670 16.727 13.102 1.00 73.00 69 THR A O 1
ATOM 504 N N . LEU A 1 70 ? -18.713 18.681 12.830 1.00 79.00 70 LEU A N 1
ATOM 505 C CA . LEU A 1 70 ? -18.215 19.319 14.067 1.00 79.00 70 LEU A CA 1
ATOM 506 C C . LEU A 1 70 ? -19.265 19.319 15.196 1.00 79.00 70 LEU A C 1
ATOM 508 O O . LEU A 1 70 ? -19.060 19.887 16.272 1.00 79.00 70 LEU A O 1
ATOM 512 N N . GLU A 1 71 ? -20.420 18.709 14.939 1.00 85.44 71 GLU A N 1
ATOM 513 C CA . GLU A 1 71 ? -21.480 18.484 15.917 1.00 85.44 71 GLU A CA 1
ATOM 514 C C . GLU A 1 71 ? -21.891 17.001 15.902 1.00 85.44 71 GLU A C 1
ATOM 516 O O . GLU A 1 71 ? -22.995 16.670 15.462 1.00 85.44 71 GLU A O 1
ATOM 521 N N . PRO A 1 72 ? -20.992 16.073 16.280 1.00 88.50 72 PRO A N 1
ATOM 522 C CA . PRO A 1 72 ? -21.304 14.648 16.285 1.00 88.50 72 PRO A CA 1
ATOM 523 C C . PRO A 1 72 ? -22.378 14.315 17.329 1.00 88.50 72 PRO A C 1
ATOM 525 O O . PRO A 1 72 ? -22.322 14.778 18.470 1.00 88.50 72 PRO A O 1
ATOM 528 N N . GLU A 1 73 ? -23.332 13.466 16.942 1.00 91.81 73 GLU A N 1
ATOM 529 C CA . GLU A 1 73 ? -24.353 12.885 17.820 1.00 91.81 73 GLU A CA 1
ATOM 530 C C . GLU A 1 73 ? -24.201 11.356 17.823 1.00 91.81 73 GLU A C 1
ATOM 532 O O . GLU A 1 73 ? -24.512 10.681 16.838 1.00 91.81 73 GLU A O 1
ATOM 537 N N . TRP A 1 74 ? -23.702 10.802 18.930 1.00 91.88 74 TRP A N 1
ATOM 538 C CA . TRP A 1 74 ? -23.449 9.364 19.065 1.00 91.88 74 TRP A CA 1
ATOM 539 C C . TRP A 1 74 ? -24.673 8.632 19.609 1.00 91.88 74 TRP A C 1
ATOM 541 O O . TRP A 1 74 ? -25.167 7.708 18.957 1.00 91.88 74 TRP A O 1
ATOM 551 N N . ASN A 1 75 ? -25.180 9.092 20.760 1.00 91.94 75 ASN A N 1
ATOM 552 C CA . ASN A 1 75 ? -26.170 8.402 21.598 1.00 91.94 75 ASN A CA 1
ATOM 553 C C . ASN A 1 75 ? -25.729 6.972 21.978 1.00 91.94 75 ASN A C 1
ATOM 555 O O . ASN A 1 75 ? -26.540 6.048 22.058 1.00 91.94 75 ASN A O 1
ATOM 559 N N . ASP A 1 76 ? -24.421 6.787 22.181 1.00 90.12 76 ASP A N 1
ATOM 560 C CA . ASP A 1 76 ? -23.826 5.496 22.524 1.00 90.12 76 ASP A CA 1
ATOM 561 C C . ASP A 1 76 ? -23.884 5.286 24.048 1.00 90.12 76 ASP A C 1
ATOM 563 O O . ASP A 1 76 ? -23.465 6.157 24.812 1.00 90.12 76 ASP A O 1
ATOM 567 N N . LYS A 1 77 ? -24.378 4.118 24.489 1.00 92.12 77 LYS A N 1
ATOM 568 C CA . LYS A 1 77 ? -24.576 3.771 25.912 1.00 92.12 77 LYS A CA 1
ATOM 569 C C . LYS A 1 77 ? -23.583 2.730 26.415 1.00 92.12 77 LYS A C 1
ATOM 571 O O . LYS A 1 77 ? -23.403 1.698 25.773 1.00 92.12 77 LYS A O 1
ATOM 576 N N . PHE A 1 78 ? -22.980 2.968 27.566 1.00 92.62 78 PHE A N 1
ATOM 577 C CA . PHE A 1 78 ? -21.968 2.127 28.194 1.00 92.62 78 PHE A CA 1
ATOM 578 C C . PHE A 1 78 ? -22.404 1.781 29.613 1.00 92.62 78 PHE A C 1
ATOM 580 O O . PHE A 1 78 ? -23.008 2.613 30.290 1.00 92.62 78 PHE A O 1
ATOM 587 N N . PHE A 1 79 ? -22.093 0.563 30.047 1.00 93.06 79 PHE A N 1
ATOM 588 C CA . PHE A 1 79 ? -22.485 0.052 31.355 1.00 93.06 79 PHE A CA 1
ATOM 589 C C . PHE A 1 79 ? -21.241 -0.460 32.069 1.00 93.06 79 PHE A C 1
ATOM 591 O O . PHE A 1 79 ? -20.582 -1.387 31.593 1.00 93.06 79 PHE A O 1
ATOM 598 N N . PHE A 1 80 ? -20.923 0.144 33.208 1.00 93.19 80 PHE A N 1
ATOM 599 C CA . PHE A 1 80 ? -19.761 -0.217 34.011 1.00 93.19 80 PHE A CA 1
ATOM 600 C C . PHE A 1 80 ? -20.214 -0.696 35.379 1.00 93.19 80 PHE A C 1
ATOM 602 O O . PHE A 1 80 ? -20.966 -0.004 36.058 1.00 93.19 80 PHE A O 1
ATOM 609 N N . LYS A 1 81 ? -19.744 -1.866 35.798 1.00 91.50 81 LYS A N 1
ATOM 610 C CA . LYS A 1 81 ? -20.013 -2.409 37.129 1.00 91.50 81 LYS A CA 1
ATOM 611 C C . LYS A 1 81 ? -18.865 -2.154 38.084 1.00 91.50 81 LYS A C 1
ATOM 613 O O . LYS A 1 81 ? -17.713 -2.115 37.651 1.00 91.50 81 LYS A O 1
ATOM 618 N N . ASN A 1 82 ? -19.185 -2.077 39.376 1.00 89.56 82 ASN A N 1
ATOM 619 C CA . ASN A 1 82 ? -18.211 -1.975 40.471 1.00 89.56 82 ASN A CA 1
ATOM 620 C C . ASN A 1 82 ? -17.258 -0.770 40.337 1.00 89.56 82 ASN A C 1
ATOM 622 O O . ASN A 1 82 ? -16.059 -0.876 40.599 1.00 89.56 82 ASN A O 1
ATOM 626 N N . VAL A 1 83 ? -17.770 0.379 39.902 1.00 89.25 83 VAL A N 1
ATOM 627 C CA . VAL A 1 83 ? -16.999 1.625 39.822 1.00 89.25 83 VAL A CA 1
ATOM 628 C C . VAL A 1 83 ? -16.918 2.250 41.212 1.00 89.25 83 VAL A C 1
ATOM 630 O O . VAL A 1 83 ? -17.912 2.293 41.935 1.00 89.25 83 VAL A O 1
ATOM 633 N N . GLN A 1 84 ? -15.748 2.751 41.611 1.00 87.06 84 GLN A N 1
ATOM 634 C CA . GLN A 1 84 ? -15.633 3.470 42.881 1.00 87.06 84 GLN A CA 1
ATOM 635 C C . GLN A 1 84 ? -16.417 4.781 42.785 1.00 87.06 84 GLN A C 1
ATOM 637 O O . GLN A 1 84 ? -16.328 5.504 41.795 1.00 87.06 84 GLN A O 1
ATOM 642 N N . GLN A 1 85 ? -17.172 5.142 43.823 1.00 82.25 85 GLN A N 1
ATOM 643 C CA . GLN A 1 85 ? -17.996 6.357 43.794 1.00 82.25 85 GLN A CA 1
ATOM 644 C C . GLN A 1 85 ? -17.178 7.650 43.591 1.00 82.25 85 GLN A C 1
ATOM 646 O O . GLN A 1 85 ? -17.734 8.674 43.189 1.00 82.25 85 GLN A O 1
ATOM 651 N N . ASN A 1 86 ? -15.866 7.623 43.831 1.00 84.88 86 ASN A N 1
ATOM 652 C CA . ASN A 1 86 ? -14.937 8.729 43.591 1.00 84.88 86 ASN A CA 1
ATOM 653 C C . ASN A 1 86 ? -14.094 8.576 42.306 1.00 84.88 86 ASN A C 1
ATOM 655 O O . ASN A 1 86 ? -13.180 9.384 42.107 1.00 84.88 86 ASN A O 1
ATOM 659 N N . SER A 1 87 ? -14.382 7.595 41.444 1.00 88.50 87 SER A N 1
ATOM 660 C CA . SER A 1 87 ? -13.669 7.388 40.181 1.00 88.50 87 SER A CA 1
ATOM 661 C C . SER A 1 87 ? -13.814 8.585 39.243 1.00 88.50 87 SER A C 1
ATOM 663 O O . SER A 1 87 ? -14.852 9.256 39.164 1.00 88.50 87 SER A O 1
ATOM 665 N N . THR A 1 88 ? -12.743 8.859 38.505 1.00 92.06 88 THR A N 1
ATOM 666 C CA . THR A 1 88 ? -12.707 9.919 37.497 1.00 92.06 88 THR A CA 1
ATOM 667 C C . THR A 1 88 ? -12.837 9.319 36.109 1.00 92.06 88 THR A C 1
ATOM 669 O O . THR A 1 88 ? -12.013 8.508 35.688 1.00 92.06 88 THR A O 1
ATOM 672 N N . PHE A 1 89 ? -13.852 9.779 35.384 1.00 94.25 89 PHE A N 1
ATOM 673 C CA . PHE A 1 89 ? -14.039 9.486 33.973 1.00 94.25 89 PHE A CA 1
ATOM 674 C C . PHE A 1 89 ? -13.340 10.559 33.154 1.00 94.25 89 PHE A C 1
ATOM 676 O O . PHE A 1 89 ? -13.593 11.756 33.328 1.00 94.25 89 PHE A O 1
ATOM 683 N N . LYS A 1 90 ? -12.482 10.125 32.239 1.00 95.00 90 LYS A N 1
ATOM 684 C CA . LYS A 1 90 ? -11.844 10.973 31.242 1.00 95.00 90 LYS A CA 1
ATOM 685 C C . LYS A 1 90 ? -12.326 10.561 29.857 1.00 95.00 90 LYS A C 1
ATOM 687 O O . LYS A 1 90 ? -12.217 9.406 29.462 1.00 95.00 90 LYS A O 1
ATOM 692 N N . LEU A 1 91 ? -12.879 11.531 29.143 1.00 95.69 91 LEU A N 1
ATOM 693 C CA . LEU A 1 91 ? -13.400 11.411 27.791 1.00 95.69 91 LEU A CA 1
ATOM 694 C C . LEU A 1 91 ? -12.444 12.149 26.859 1.00 95.69 91 LEU A C 1
ATOM 696 O O . LEU A 1 91 ? -12.335 13.372 26.948 1.00 95.69 91 LEU A O 1
ATOM 700 N N . THR A 1 92 ? -11.754 11.429 25.984 1.00 92.75 92 THR A N 1
ATOM 701 C CA . THR A 1 92 ? -10.840 12.033 25.004 1.00 92.75 92 THR A CA 1
ATOM 702 C C . THR A 1 92 ? -11.478 11.947 23.627 1.00 92.75 92 THR A C 1
ATOM 704 O O . THR A 1 92 ? -11.858 10.861 23.193 1.00 92.75 92 THR A O 1
ATOM 707 N N . LEU A 1 93 ? -11.641 13.090 22.965 1.00 90.81 93 LEU A N 1
ATOM 708 C CA . LEU A 1 93 ? -12.159 13.174 21.606 1.00 90.81 93 LEU A CA 1
ATOM 709 C C . LEU A 1 93 ? -11.004 13.089 20.620 1.00 90.81 93 LEU A C 1
ATOM 711 O O . LEU A 1 93 ? -9.993 13.772 20.788 1.00 90.81 93 LEU A O 1
ATOM 715 N N . PHE A 1 94 ? -11.209 12.312 19.570 1.00 85.81 94 PHE A N 1
ATOM 716 C CA . PHE A 1 94 ? -10.255 12.120 18.491 1.00 85.81 94 PHE A CA 1
ATOM 717 C C . PHE A 1 94 ? -10.920 12.342 17.137 1.00 85.81 94 PHE A C 1
ATOM 719 O O . PHE A 1 94 ? -12.096 12.005 16.972 1.00 85.81 94 PHE A O 1
ATOM 726 N N . ASP A 1 95 ? -10.154 12.873 16.191 1.00 78.31 95 ASP A N 1
ATOM 727 C CA . ASP A 1 95 ? -10.451 12.861 14.764 1.00 78.31 95 ASP A CA 1
ATOM 728 C C . ASP A 1 95 ? -9.986 11.524 14.186 1.00 78.31 95 ASP A C 1
ATOM 730 O O . ASP A 1 95 ? -8.875 11.076 14.469 1.00 78.31 95 ASP A O 1
ATOM 734 N N . LYS A 1 96 ? -10.852 10.825 13.452 1.00 68.44 96 LYS A N 1
ATOM 735 C CA . LYS A 1 96 ? -10.510 9.523 12.881 1.00 68.44 96 LYS A CA 1
ATOM 736 C C . LYS A 1 96 ? -9.751 9.720 11.572 1.00 68.44 96 LYS A C 1
ATOM 738 O O . LYS A 1 96 ? -10.359 9.999 10.543 1.00 68.44 96 LYS A O 1
ATOM 743 N N . ASP A 1 97 ? -8.467 9.393 11.584 1.00 59.66 97 ASP A N 1
ATOM 744 C CA . ASP A 1 97 ? -7.600 9.447 10.412 1.00 59.66 97 ASP A CA 1
ATOM 745 C C . ASP A 1 97 ? -7.171 8.049 9.943 1.00 59.66 97 ASP A C 1
ATOM 747 O O . ASP A 1 97 ? -7.419 7.014 10.581 1.00 59.66 97 ASP A O 1
ATOM 751 N N . ILE A 1 98 ? -6.566 8.006 8.752 1.00 41.03 98 ILE A N 1
ATOM 752 C CA . ILE A 1 98 ? -6.089 6.763 8.129 1.00 41.03 98 ILE A CA 1
ATOM 753 C C . ILE A 1 98 ? -4.870 6.214 8.874 1.00 41.03 98 ILE A C 1
ATOM 755 O O . ILE A 1 98 ? -4.738 5.000 9.010 1.00 41.03 98 ILE A O 1
ATOM 759 N N . ASP A 1 99 ? -3.969 7.074 9.334 1.00 44.47 99 ASP A N 1
ATOM 760 C CA . ASP A 1 99 ? -2.691 6.694 9.932 1.00 44.47 99 ASP A CA 1
ATOM 761 C C . ASP A 1 99 ? -2.667 6.879 11.453 1.00 44.47 99 ASP A C 1
ATOM 763 O O . ASP A 1 99 ? -2.428 5.903 12.174 1.00 44.47 99 ASP A O 1
ATOM 767 N N . ALA A 1 100 ? -2.921 8.090 11.949 1.00 51.72 100 ALA A N 1
ATOM 768 C CA . ALA A 1 100 ? -2.921 8.405 13.373 1.00 51.72 100 ALA A CA 1
ATOM 769 C C . ALA A 1 100 ? -4.021 9.411 13.713 1.00 51.72 100 ALA A C 1
ATOM 771 O O . ALA A 1 100 ? -4.052 10.495 13.156 1.00 51.72 100 ALA A O 1
ATOM 772 N N . ASP A 1 101 ? -4.885 9.030 14.652 1.00 66.56 101 ASP A N 1
ATOM 773 C CA . ASP A 1 101 ? -6.043 9.826 15.057 1.00 66.56 101 ASP A CA 1
ATOM 774 C C . ASP A 1 101 ? -5.603 11.074 15.855 1.00 66.56 101 ASP A C 1
ATOM 776 O O . ASP A 1 101 ? -4.936 10.942 16.891 1.00 66.56 101 ASP A O 1
ATOM 780 N N . ASP A 1 102 ? -5.977 12.271 15.395 1.00 73.75 102 ASP A N 1
ATOM 781 C CA . ASP A 1 102 ? -5.632 13.546 16.038 1.00 73.75 102 ASP A CA 1
ATOM 782 C C . ASP A 1 102 ? -6.495 13.814 17.283 1.00 73.75 102 ASP A C 1
ATOM 784 O O . ASP A 1 102 ? -7.720 13.720 17.255 1.00 73.75 102 ASP A O 1
ATOM 788 N N . GLU A 1 103 ? -5.885 14.199 18.408 1.00 83.56 103 GLU A N 1
ATOM 789 C CA . GLU A 1 103 ? -6.640 14.554 19.617 1.00 83.56 103 GLU A CA 1
ATOM 790 C C . GLU A 1 103 ? -7.333 15.922 19.459 1.00 83.56 103 GLU A C 1
ATOM 792 O O . GLU A 1 103 ? -6.684 16.960 19.319 1.00 83.56 103 GLU A O 1
ATOM 797 N N . LEU A 1 104 ? -8.663 15.942 19.569 1.00 83.06 104 LEU A N 1
ATOM 798 C CA . LEU A 1 104 ? -9.488 17.158 19.497 1.00 83.06 104 LEU A CA 1
ATOM 799 C C . LEU A 1 104 ? -9.688 17.819 20.866 1.00 83.06 104 LEU A C 1
ATOM 801 O O . LEU A 1 104 ? -10.064 18.991 20.959 1.00 83.06 104 LEU A O 1
ATOM 805 N N . GLY A 1 105 ? -9.435 17.069 21.937 1.00 88.44 105 GLY A N 1
ATOM 806 C CA . GLY A 1 105 ? -9.417 17.544 23.312 1.00 88.44 105 GLY A CA 1
ATOM 807 C C . GLY A 1 105 ? -10.027 16.553 24.296 1.00 88.44 105 GLY A C 1
ATOM 808 O O . GLY A 1 105 ? -10.441 15.450 23.948 1.00 88.44 105 GLY A O 1
ATOM 809 N N . GLN A 1 106 ? -10.089 16.967 25.556 1.00 93.50 106 GLN A N 1
ATOM 810 C CA . GLN A 1 106 ? -10.399 16.098 26.687 1.00 93.50 106 GLN A CA 1
ATOM 811 C C . GLN A 1 106 ? -11.477 16.732 27.560 1.00 93.50 106 GLN A C 1
ATOM 813 O O . GLN A 1 106 ? -11.498 17.947 27.753 1.00 93.50 106 GLN A O 1
ATOM 818 N N . ALA A 1 107 ? -12.344 15.915 28.139 1.00 93.81 107 ALA A N 1
ATOM 819 C CA . ALA A 1 107 ? -13.301 16.313 29.160 1.00 93.81 107 ALA A CA 1
ATOM 820 C C . ALA A 1 107 ? -13.254 15.317 30.319 1.00 93.81 107 ALA A C 1
ATOM 822 O O . ALA A 1 107 ? -13.011 14.129 30.117 1.00 93.81 107 ALA A O 1
ATOM 823 N N . THR A 1 108 ? -13.493 15.781 31.543 1.00 93.81 108 THR A N 1
ATOM 824 C CA . THR A 1 108 ? -13.508 14.912 32.723 1.00 93.81 108 THR A CA 1
ATOM 825 C C . THR A 1 108 ? -14.733 15.167 33.586 1.00 93.81 108 THR A C 1
ATOM 827 O O . THR A 1 108 ? -15.218 16.295 33.691 1.00 93.81 108 THR A O 1
ATOM 830 N N . PHE A 1 109 ? -15.229 14.112 34.226 1.00 92.06 109 PHE A N 1
ATOM 831 C CA . PHE A 1 109 ? -16.211 14.211 35.300 1.00 92.06 109 PHE A CA 1
ATOM 832 C C . PHE A 1 109 ? -15.909 13.181 36.389 1.00 92.06 109 PHE A C 1
ATOM 834 O O . PHE A 1 109 ? -15.196 12.204 36.168 1.00 92.06 109 PHE A O 1
ATOM 841 N N . ASN A 1 110 ? -16.439 13.420 37.586 1.00 89.12 110 ASN A N 1
ATOM 842 C CA . ASN A 1 110 ? -16.312 12.504 38.713 1.00 89.12 110 ASN A CA 1
ATOM 843 C C . ASN A 1 110 ? -17.700 12.021 39.134 1.00 89.12 110 ASN A C 1
ATOM 845 O O . ASN A 1 110 ? -18.639 12.821 39.213 1.00 89.12 110 ASN A O 1
ATOM 849 N N . THR A 1 111 ? -17.823 10.731 39.424 1.00 82.19 111 THR A N 1
ATOM 850 C CA . THR A 1 111 ? -19.089 10.093 39.813 1.00 82.19 111 THR A CA 1
ATOM 851 C C . THR A 1 111 ? -19.687 10.679 41.092 1.00 82.19 111 THR A C 1
ATOM 853 O O . THR A 1 111 ? -20.907 10.672 41.241 1.00 82.19 111 THR A O 1
ATOM 856 N N . VAL A 1 112 ? -18.889 11.305 41.967 1.00 79.94 112 VAL A N 1
ATOM 857 C CA . VAL A 1 112 ? -19.379 11.983 43.185 1.00 79.94 112 VAL A CA 1
ATOM 858 C C . VAL A 1 112 ? -20.337 13.147 42.894 1.00 79.94 112 VAL A C 1
ATOM 860 O O . VAL A 1 112 ? -21.070 13.590 43.776 1.00 79.94 112 VAL A O 1
ATOM 863 N N . HIS A 1 113 ? -20.331 13.669 41.665 1.00 78.94 113 HIS A N 1
ATOM 864 C CA . HIS A 1 113 ? -21.209 14.759 41.237 1.00 78.94 113 HIS A CA 1
ATOM 865 C C . HIS A 1 113 ? -22.545 14.280 40.652 1.00 78.94 113 HIS A C 1
ATOM 867 O O . HIS A 1 113 ? -23.348 15.110 40.228 1.00 78.94 113 HIS A O 1
ATOM 873 N N . THR A 1 114 ? -22.792 12.970 40.636 1.00 77.88 114 THR A N 1
ATOM 874 C CA . THR A 1 114 ? -24.062 12.371 40.205 1.00 77.88 114 THR A CA 1
ATOM 875 C C . THR A 1 114 ? -25.012 12.173 41.385 1.00 77.88 114 THR A C 1
ATOM 877 O O . THR A 1 114 ? -24.587 12.050 42.536 1.00 77.88 114 THR A O 1
ATOM 880 N N . ILE A 1 115 ? -26.315 12.153 41.106 1.00 77.44 115 ILE A N 1
ATOM 881 C CA . ILE A 1 115 ? -27.337 11.765 42.082 1.00 77.44 115 ILE A CA 1
ATOM 882 C C . ILE A 1 115 ? -27.653 10.284 41.857 1.00 77.44 115 ILE A C 1
ATOM 884 O O . ILE A 1 115 ? -27.934 9.884 40.731 1.00 77.44 115 ILE A O 1
ATOM 888 N N . LEU A 1 116 ? -27.613 9.478 42.923 1.00 79.19 116 LEU A N 1
ATOM 889 C CA . LEU A 1 116 ? -27.938 8.052 42.838 1.00 79.19 116 LEU A CA 1
ATOM 890 C C . LEU A 1 116 ? -29.362 7.834 42.305 1.00 79.19 116 LEU A C 1
ATOM 892 O O . LEU A 1 116 ? -30.290 8.568 42.663 1.00 79.19 116 LEU A O 1
ATOM 896 N N . ASP A 1 117 ? -29.510 6.823 41.450 1.00 79.88 117 ASP A N 1
ATOM 897 C CA . ASP A 1 117 ? -30.757 6.407 40.796 1.00 79.88 117 ASP A CA 1
ATOM 898 C C . ASP A 1 117 ? -31.483 7.532 40.036 1.00 79.88 117 ASP A C 1
ATOM 900 O O . ASP A 1 117 ? -32.695 7.476 39.811 1.00 79.88 117 ASP A O 1
ATOM 904 N N . THR A 1 118 ? -30.758 8.587 39.661 1.00 82.75 118 THR A N 1
ATOM 905 C CA . THR A 1 118 ? -31.289 9.735 38.931 1.00 82.75 118 THR A CA 1
ATOM 906 C C . THR A 1 118 ? -30.342 10.110 37.799 1.00 82.75 118 THR A C 1
ATOM 908 O O . THR A 1 118 ? -29.204 10.521 38.027 1.00 82.75 118 THR A O 1
ATOM 911 N N . GLU A 1 119 ? -30.845 10.044 36.566 1.00 88.62 119 GLU A N 1
ATOM 912 C CA . GLU A 1 119 ? -30.097 10.487 35.392 1.00 88.62 119 GLU A CA 1
ATOM 913 C C . GLU A 1 119 ? -29.680 11.958 35.539 1.00 88.62 119 GLU A C 1
ATOM 915 O O . GLU A 1 119 ? -30.505 12.862 35.702 1.00 88.62 119 GLU A O 1
ATOM 920 N N . THR A 1 120 ? -28.371 12.185 35.503 1.00 88.25 120 THR A N 1
ATOM 921 C CA . THR A 1 120 ? -27.748 13.500 35.594 1.00 88.25 120 THR A CA 1
ATOM 922 C C . THR A 1 120 ? -27.107 13.831 34.250 1.00 88.25 120 THR A C 1
ATOM 924 O O . THR A 1 120 ? -26.200 13.137 33.796 1.00 88.25 120 THR A O 1
ATOM 927 N N . THR A 1 121 ? -27.565 14.906 33.608 1.00 92.38 121 THR A N 1
ATOM 928 C CA . THR A 1 121 ? -26.970 15.412 32.363 1.00 92.38 121 THR A CA 1
ATOM 929 C C . THR A 1 121 ? -25.847 16.397 32.670 1.00 92.38 121 THR A C 1
ATOM 931 O O . THR A 1 121 ? -26.054 17.369 33.402 1.00 92.38 121 THR A O 1
ATOM 934 N N . PHE A 1 122 ? -24.684 16.197 32.053 1.00 90.56 122 PHE A N 1
ATOM 935 C CA . PHE A 1 122 ? -23.554 17.120 32.113 1.00 90.56 122 PHE A CA 1
ATOM 936 C C . PHE A 1 122 ? -23.231 17.688 30.733 1.00 90.56 122 PHE A C 1
ATOM 938 O O . PHE A 1 122 ? -23.112 16.943 29.763 1.00 90.56 122 PHE A O 1
ATOM 945 N N . ASP A 1 123 ? -23.008 19.001 30.680 1.00 92.31 123 ASP A N 1
ATOM 946 C CA . ASP A 1 123 ? -22.353 19.683 29.564 1.00 92.31 123 ASP A CA 1
ATOM 947 C C . ASP A 1 123 ? -20.901 19.973 29.977 1.00 92.31 123 ASP A C 1
ATOM 949 O O . ASP A 1 123 ? -20.611 20.956 30.667 1.00 92.31 123 ASP A O 1
ATOM 953 N N . LEU A 1 124 ? -19.986 19.073 29.619 1.00 93.00 124 LEU A N 1
ATOM 954 C CA . LEU A 1 124 ? -18.590 19.117 30.048 1.00 93.00 124 LEU A CA 1
ATOM 955 C C . LEU A 1 124 ? -17.747 19.931 29.055 1.00 93.00 124 LEU A C 1
ATOM 957 O O . LEU A 1 124 ? -17.817 19.689 27.846 1.00 93.00 124 LEU A O 1
ATOM 961 N N . PRO A 1 125 ? -16.930 20.893 29.521 1.00 92.12 125 PRO A N 1
ATOM 962 C CA . PRO A 1 125 ? -16.039 21.633 28.640 1.00 92.12 125 PRO A CA 1
ATOM 963 C C . PRO A 1 125 ? -14.936 20.714 28.109 1.00 92.12 125 PRO A C 1
ATOM 965 O O . PRO A 1 125 ? -14.269 20.033 28.884 1.00 92.12 125 PRO A O 1
ATOM 968 N N . ILE A 1 126 ? -14.722 20.745 26.795 1.00 91.25 126 ILE A N 1
ATOM 969 C CA . ILE A 1 126 ? -13.590 20.073 26.155 1.00 91.25 126 ILE A CA 1
ATOM 970 C C . ILE A 1 126 ? -12.402 21.035 26.191 1.00 91.25 126 ILE A C 1
ATOM 972 O O . ILE A 1 126 ? -12.534 22.208 25.816 1.00 91.25 126 ILE A O 1
ATOM 976 N N . THR A 1 127 ? -11.246 20.556 26.639 1.00 88.88 127 THR A N 1
ATOM 977 C CA . THR A 1 127 ? -9.994 21.312 26.661 1.00 88.88 127 THR A CA 1
ATOM 978 C C . THR A 1 127 ? -8.905 20.605 25.862 1.00 88.88 127 THR A C 1
ATOM 980 O O . THR A 1 127 ? -8.693 19.406 26.009 1.00 88.88 127 THR A O 1
ATOM 983 N N . LEU A 1 128 ? -8.185 21.361 25.036 1.00 85.12 128 LEU A N 1
ATOM 984 C CA . LEU A 1 128 ? -7.001 20.904 24.305 1.00 85.12 128 LEU A CA 1
ATOM 985 C C . LEU A 1 128 ? -5.878 21.911 24.556 1.00 85.12 128 LEU A C 1
ATOM 987 O O . LEU A 1 128 ? -6.079 23.108 24.353 1.00 85.12 128 LEU A O 1
ATOM 991 N N . ASN A 1 129 ? -4.715 21.458 25.034 1.00 81.00 129 ASN A N 1
ATOM 992 C CA . ASN A 1 129 ? -3.582 22.333 25.384 1.00 81.00 129 ASN A CA 1
ATOM 993 C C . ASN A 1 129 ? -3.998 23.545 26.251 1.00 81.00 129 ASN A C 1
ATOM 995 O O . ASN A 1 129 ? -3.672 24.690 25.943 1.00 81.00 129 ASN A O 1
ATOM 999 N N . GLU A 1 130 ? -4.795 23.292 27.297 1.00 78.31 130 GLU A N 1
ATOM 1000 C CA . GLU A 1 130 ? -5.359 24.302 28.218 1.00 78.31 130 GLU A CA 1
ATOM 1001 C C . GLU A 1 130 ? -6.325 25.326 27.579 1.00 78.31 130 GLU A C 1
ATOM 1003 O O . GLU A 1 130 ? -6.858 26.200 28.266 1.00 78.31 130 GLU A O 1
ATOM 1008 N N . SER A 1 131 ? -6.612 25.200 26.283 1.00 80.25 131 SER A N 1
ATOM 1009 C CA . SER A 1 131 ? -7.546 26.051 25.544 1.00 80.25 131 SER A CA 1
ATOM 1010 C C . SER A 1 131 ? -8.922 25.397 25.437 1.00 80.25 131 SER A C 1
ATOM 1012 O O . SER A 1 131 ? -9.047 24.176 25.372 1.00 80.25 131 SER A O 1
ATOM 1014 N N . LYS A 1 132 ? -9.983 26.214 25.412 1.00 86.75 132 LYS A N 1
ATOM 1015 C CA . LYS A 1 132 ? -11.356 25.730 25.211 1.00 86.75 132 LYS A CA 1
ATOM 1016 C C . LYS A 1 132 ? -11.506 25.191 23.783 1.00 86.75 132 LYS A C 1
ATOM 1018 O O . LYS A 1 132 ? -11.349 25.960 22.840 1.00 86.75 132 LYS A O 1
ATOM 1023 N N . ALA A 1 133 ? -11.869 23.918 23.659 1.00 84.75 133 ALA A N 1
ATOM 1024 C CA . ALA A 1 133 ? -11.940 23.171 22.401 1.00 84.75 133 ALA A CA 1
ATOM 1025 C C . ALA A 1 133 ? -13.319 22.521 22.155 1.00 84.75 133 ALA A C 1
ATOM 1027 O O . ALA A 1 133 ? -13.435 21.577 21.385 1.00 84.75 133 ALA A O 1
ATOM 1028 N N . GLY A 1 134 ? -14.370 23.006 22.829 1.00 89.81 134 GLY A N 1
ATOM 1029 C CA . GLY A 1 134 ? -15.755 22.579 22.604 1.00 89.81 134 GLY A CA 1
ATOM 1030 C C . GLY A 1 134 ? -16.508 22.227 23.884 1.00 89.81 134 GLY A C 1
ATOM 1031 O O . GLY A 1 134 ? -16.141 22.634 24.992 1.00 89.81 134 GLY A O 1
ATOM 1032 N N . THR A 1 135 ? -17.619 21.512 23.744 1.00 93.12 135 THR A N 1
ATOM 1033 C CA . THR A 1 135 ? -18.413 20.968 24.856 1.00 93.12 135 THR A CA 1
ATOM 1034 C C . THR A 1 135 ? -18.966 19.598 24.471 1.00 93.12 135 THR A C 1
ATOM 1036 O O . THR A 1 135 ? -19.487 19.444 23.369 1.00 93.12 135 THR A O 1
ATOM 1039 N N . ILE A 1 136 ? -18.860 18.618 25.368 1.00 94.56 136 ILE A N 1
ATOM 1040 C CA . ILE A 1 136 ? -19.440 17.278 25.217 1.00 94.56 136 ILE A CA 1
ATOM 1041 C C . ILE A 1 136 ? -20.591 17.104 26.204 1.00 94.56 136 ILE A C 1
ATOM 1043 O O . ILE A 1 136 ? -20.473 17.441 27.381 1.00 94.56 136 ILE A O 1
ATOM 1047 N N . LYS A 1 137 ? -21.712 16.586 25.710 1.00 96.25 137 LYS A N 1
ATOM 1048 C CA . LYS A 1 137 ? -22.907 16.290 26.489 1.00 96.25 137 LYS A CA 1
ATOM 1049 C C . LYS A 1 137 ? -22.955 14.805 26.818 1.00 96.25 137 LYS A C 1
ATOM 1051 O O . LYS A 1 137 ? -22.917 13.972 25.908 1.00 96.25 137 LYS A O 1
ATOM 1056 N N . VAL A 1 138 ? -23.094 14.488 28.100 1.00 95.50 138 VAL A N 1
ATOM 1057 C CA . VAL A 1 138 ? -23.239 13.113 28.596 1.00 95.50 138 VAL A CA 1
ATOM 1058 C C . VAL A 1 138 ? -24.404 12.998 29.571 1.00 95.50 138 VAL A C 1
ATOM 1060 O O . VAL A 1 138 ? -24.682 13.942 30.313 1.00 95.50 138 VAL A O 1
ATOM 1063 N N . ASN A 1 139 ? -25.067 11.844 29.586 1.00 94.25 139 ASN A N 1
ATOM 1064 C CA . ASN A 1 139 ? -26.013 11.474 30.638 1.00 94.25 139 ASN A CA 1
ATOM 1065 C C . ASN A 1 139 ? -25.387 10.370 31.486 1.00 94.25 139 ASN A C 1
ATOM 1067 O O . ASN A 1 139 ? -24.833 9.415 30.943 1.00 94.25 139 ASN A O 1
ATOM 1071 N N . VAL A 1 140 ? -25.451 10.515 32.806 1.00 93.31 140 VAL A N 1
ATOM 1072 C CA . VAL A 1 140 ? -24.871 9.557 33.750 1.00 93.31 140 VAL A CA 1
ATOM 1073 C C . VAL A 1 140 ? -25.913 9.191 34.789 1.00 93.31 140 VAL A C 1
ATOM 1075 O O . VAL A 1 140 ? -26.504 10.077 35.411 1.00 93.31 140 VAL A O 1
ATOM 1078 N N . ASN A 1 141 ? -26.116 7.899 35.003 1.00 91.88 141 ASN A N 1
ATOM 1079 C CA . ASN A 1 141 ? -26.925 7.377 36.093 1.00 91.88 141 ASN A CA 1
ATOM 1080 C C . ASN A 1 141 ? -26.081 6.399 36.913 1.00 91.88 141 ASN A C 1
ATOM 1082 O O . ASN A 1 141 ? -25.432 5.520 36.353 1.00 91.88 141 ASN A O 1
ATOM 1086 N N . CYS A 1 142 ? -26.068 6.580 38.231 1.00 90.00 142 CYS A N 1
ATOM 1087 C CA . CYS A 1 142 ? -25.279 5.760 39.142 1.00 90.00 142 CYS A CA 1
ATOM 1088 C C . CYS A 1 142 ? -26.210 4.987 40.069 1.00 90.00 142 CYS A C 1
ATOM 1090 O O . CYS A 1 142 ? -27.044 5.582 40.754 1.00 90.00 142 CYS A O 1
ATOM 1092 N N . HIS A 1 143 ? -26.022 3.678 40.142 1.00 88.81 143 HIS A N 1
ATOM 1093 C CA . HIS A 1 143 ? -26.781 2.772 40.990 1.00 88.81 143 HIS A CA 1
ATOM 1094 C C . HIS A 1 143 ? -25.879 2.258 42.101 1.00 88.81 143 HIS A C 1
ATOM 1096 O O . HIS A 1 143 ? -24.824 1.690 41.831 1.00 88.81 143 HIS A O 1
ATOM 1102 N N . GLN A 1 144 ? -26.261 2.456 43.360 1.00 85.38 144 GLN A N 1
ATOM 1103 C CA . GLN A 1 144 ? -25.466 1.927 44.465 1.00 85.38 144 GLN A CA 1
ATOM 1104 C C . GLN A 1 144 ? -25.538 0.399 44.475 1.00 85.38 144 GLN A C 1
ATOM 1106 O O . GLN A 1 144 ? -26.628 -0.173 44.425 1.00 85.38 144 GLN A O 1
ATOM 1111 N N . VAL A 1 145 ? -24.382 -0.250 44.597 1.00 85.31 145 VAL A N 1
ATOM 1112 C CA . VAL A 1 145 ? -24.293 -1.708 44.687 1.00 85.31 145 VAL A CA 1
ATOM 1113 C C . VAL A 1 145 ? -23.668 -2.139 46.005 1.00 85.31 145 VAL A C 1
ATOM 1115 O O . VAL A 1 145 ? -22.747 -1.511 46.522 1.00 85.31 145 VAL A O 1
ATOM 1118 N N . ASP A 1 146 ? -24.200 -3.228 46.555 1.00 73.81 146 ASP A N 1
ATOM 1119 C CA . ASP A 1 146 ? -23.618 -3.932 47.697 1.00 73.81 146 ASP A CA 1
ATOM 1120 C C . ASP A 1 146 ? -22.671 -5.005 47.142 1.00 73.81 146 ASP A C 1
ATOM 1122 O O . ASP A 1 146 ? -23.038 -6.169 46.967 1.00 73.81 146 ASP A O 1
ATOM 1126 N N . ALA A 1 147 ? -21.493 -4.554 46.712 1.00 66.06 147 ALA A N 1
ATOM 1127 C CA . ALA A 1 147 ? -20.443 -5.382 46.132 1.00 66.06 147 ALA A CA 1
ATOM 1128 C C . ALA A 1 147 ? -19.250 -5.480 47.094 1.00 66.06 147 ALA A C 1
ATOM 1130 O O . ALA A 1 147 ? -19.060 -4.628 47.961 1.00 66.06 147 ALA A O 1
ATOM 1131 N N . ASP A 1 148 ? -18.451 -6.539 46.943 1.00 67.81 148 ASP A N 1
ATOM 1132 C CA . ASP A 1 148 ? -17.203 -6.695 47.693 1.00 67.81 148 ASP A CA 1
ATOM 1133 C C . ASP A 1 148 ? -16.270 -5.505 47.396 1.00 67.81 148 ASP A C 1
ATOM 1135 O O . ASP A 1 148 ? -16.111 -5.127 46.237 1.00 67.81 148 ASP A O 1
ATOM 1139 N N . GLU A 1 149 ? -15.634 -4.934 48.422 1.00 61.78 149 GLU A N 1
ATOM 1140 C CA . GLU A 1 149 ? -14.700 -3.801 48.312 1.00 61.78 149 GLU A CA 1
ATOM 1141 C C . GLU A 1 149 ? -13.528 -4.107 47.352 1.00 61.78 149 GLU A C 1
ATOM 1143 O O . GLU A 1 149 ? -12.903 -3.196 46.809 1.00 61.78 149 GLU A O 1
ATOM 1148 N N . PHE A 1 150 ? -13.259 -5.394 47.093 1.00 67.38 150 PHE A N 1
ATOM 1149 C CA . PHE A 1 150 ? -12.246 -5.876 46.147 1.00 67.38 150 PHE A CA 1
ATOM 1150 C C . PHE A 1 150 ? -12.755 -6.125 44.716 1.00 67.38 150 PHE A C 1
ATOM 1152 O O . PHE A 1 150 ? -11.997 -6.635 43.886 1.00 67.38 150 PHE A O 1
ATOM 1159 N N . ALA A 1 151 ? -14.016 -5.819 44.402 1.00 76.75 151 ALA A N 1
ATOM 1160 C CA . ALA A 1 151 ? -14.562 -6.023 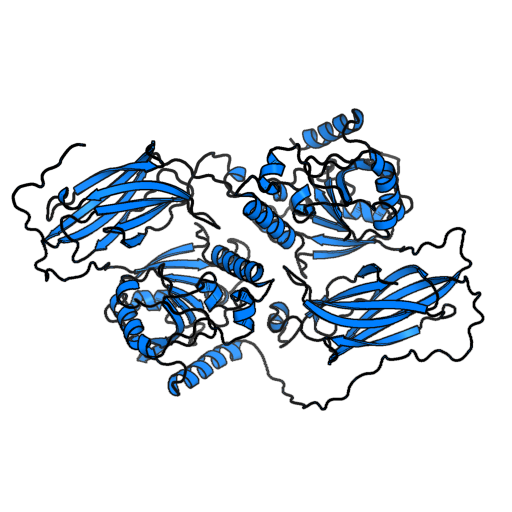43.064 1.00 76.75 151 ALA A CA 1
ATOM 1161 C C . ALA A 1 151 ? -13.882 -5.100 42.035 1.00 76.75 151 ALA A C 1
ATOM 1163 O O . ALA A 1 151 ? -13.701 -3.905 42.263 1.00 76.75 151 ALA A O 1
ATOM 1164 N N . THR A 1 152 ? -13.498 -5.661 40.885 1.00 82.62 152 THR A N 1
ATOM 1165 C CA . THR A 1 152 ? -12.877 -4.898 39.796 1.00 82.62 152 THR A CA 1
ATOM 1166 C C . THR A 1 152 ? -13.931 -4.261 38.900 1.00 82.62 152 THR A C 1
ATOM 1168 O O . THR A 1 152 ? -15.008 -4.829 38.687 1.00 82.62 152 THR A O 1
ATOM 1171 N N . VAL A 1 153 ? -13.586 -3.102 38.332 1.00 86.00 153 VAL A N 1
ATOM 1172 C CA . VAL A 1 153 ? -14.401 -2.436 37.312 1.00 86.00 153 VAL A CA 1
ATOM 1173 C C . VAL A 1 153 ? -14.548 -3.356 36.103 1.00 86.00 153 VAL A C 1
ATOM 1175 O O . VAL A 1 153 ? -13.555 -3.897 35.616 1.00 86.00 153 VAL A O 1
ATOM 1178 N N . GLN A 1 154 ? -15.778 -3.527 35.625 1.00 87.69 154 GLN A N 1
ATOM 1179 C CA . GLN A 1 154 ? -16.084 -4.348 34.453 1.00 87.69 154 GLN A CA 1
ATOM 1180 C C . GLN A 1 154 ? -16.991 -3.587 33.498 1.00 87.69 154 GLN A C 1
ATOM 1182 O O . GLN A 1 154 ? -18.040 -3.092 33.908 1.00 87.69 154 GLN A O 1
ATOM 1187 N N . GLU A 1 155 ? -16.624 -3.540 32.220 1.00 89.56 155 GLU A N 1
ATOM 1188 C CA . GLU A 1 155 ? -17.567 -3.158 31.171 1.00 89.56 155 GLU A CA 1
ATOM 1189 C C . GLU A 1 155 ? -18.482 -4.350 30.861 1.00 89.56 155 GLU A C 1
ATOM 1191 O O . GLU A 1 155 ? -18.035 -5.500 30.765 1.00 89.56 155 GLU A O 1
ATOM 1196 N N . VAL A 1 156 ? -19.781 -4.078 30.744 1.00 88.38 156 VAL A N 1
ATOM 1197 C CA . VAL A 1 156 ? -20.821 -5.064 30.438 1.00 88.38 156 VAL A CA 1
ATOM 1198 C C . VAL A 1 156 ? -21.810 -4.514 29.410 1.00 88.38 156 VAL A C 1
ATOM 1200 O O . VAL A 1 156 ? -21.843 -3.322 29.114 1.00 88.38 156 VAL A O 1
ATOM 1203 N N . GLY A 1 157 ? -22.667 -5.391 28.888 1.00 84.62 157 GLY A N 1
ATOM 1204 C CA . GLY A 1 157 ? -23.714 -5.022 27.938 1.00 84.62 157 GLY A CA 1
ATOM 1205 C C . GLY A 1 157 ? -23.377 -5.439 26.506 1.00 84.62 157 GLY A C 1
ATOM 1206 O O . GLY A 1 157 ? -22.595 -6.371 26.315 1.00 84.62 157 GLY A O 1
ATOM 1207 N N . PRO A 1 158 ? -24.001 -4.807 25.497 1.00 87.12 158 PRO A N 1
ATOM 1208 C CA . PRO A 1 158 ? -23.820 -5.191 24.104 1.00 87.12 158 PRO A CA 1
ATOM 1209 C C . PRO A 1 158 ? -22.380 -4.989 23.631 1.00 87.12 158 PRO A C 1
ATOM 1211 O O . PRO A 1 158 ? -21.821 -3.900 23.760 1.00 87.12 158 PRO A O 1
ATOM 1214 N N . VAL A 1 159 ? -21.812 -6.016 23.007 1.00 90.62 159 VAL A N 1
ATOM 1215 C CA . VAL A 1 159 ? -20.477 -5.970 22.410 1.00 90.62 159 VAL A CA 1
ATOM 1216 C C . VAL A 1 159 ? -20.566 -5.256 21.070 1.00 90.62 159 VAL A C 1
ATOM 1218 O O . VAL A 1 159 ? -21.287 -5.678 20.162 1.00 90.62 159 VAL A O 1
ATOM 1221 N N . ARG A 1 160 ? -19.832 -4.157 20.924 1.00 90.88 160 ARG A N 1
ATOM 1222 C CA . ARG A 1 160 ? -19.829 -3.369 19.687 1.00 90.88 160 ARG A CA 1
ATOM 1223 C C . ARG A 1 160 ? -18.986 -4.030 18.612 1.00 90.88 160 ARG A C 1
ATOM 1225 O O . ARG A 1 160 ? -17.944 -4.620 18.893 1.00 90.88 160 ARG A O 1
ATOM 1232 N N . TYR A 1 161 ? -19.392 -3.853 17.362 1.00 92.62 161 TYR A N 1
ATOM 1233 C CA . TYR A 1 161 ? -18.611 -4.295 16.218 1.00 92.62 161 TYR A CA 1
ATOM 1234 C C . TYR A 1 161 ? -18.614 -3.278 15.080 1.00 92.62 161 TYR A C 1
ATOM 1236 O O . TYR A 1 161 ? -19.538 -2.473 14.918 1.00 92.62 161 TYR A O 1
ATOM 1244 N N . SER A 1 162 ? -17.586 -3.374 14.247 1.00 89.69 162 SER A N 1
ATOM 1245 C CA . SER A 1 162 ? -17.561 -2.821 12.902 1.00 89.69 162 SER A CA 1
ATOM 1246 C C . SER A 1 162 ? -17.191 -3.911 11.900 1.00 89.69 162 SER A C 1
ATOM 1248 O O . SER A 1 162 ? -16.260 -4.689 12.108 1.00 89.69 162 SER A O 1
ATOM 1250 N N . VAL A 1 163 ? -17.949 -3.981 10.809 1.00 88.94 163 VAL A N 1
ATOM 1251 C CA . VAL A 1 163 ? -17.664 -4.840 9.660 1.00 88.94 163 VAL A CA 1
ATOM 1252 C C . VAL A 1 163 ? -17.205 -3.951 8.525 1.00 88.94 163 VAL A C 1
ATOM 1254 O O . VAL A 1 163 ? -17.935 -3.062 8.088 1.00 88.94 163 VAL A O 1
ATOM 1257 N N . HIS A 1 164 ? -15.995 -4.194 8.058 1.00 81.25 164 HIS A N 1
ATOM 1258 C CA . HIS A 1 164 ? -15.356 -3.454 6.991 1.00 81.25 164 HIS A CA 1
ATOM 1259 C C . HIS A 1 164 ? -15.412 -4.300 5.728 1.00 81.25 164 HIS A C 1
ATOM 1261 O O . HIS A 1 164 ? -14.889 -5.414 5.688 1.00 81.25 164 HIS A O 1
ATOM 1267 N N . SER A 1 165 ? -16.068 -3.771 4.702 1.00 68.69 165 SER A N 1
ATOM 1268 C CA . SER A 1 165 ? -16.004 -4.332 3.357 1.00 68.69 165 SER A CA 1
ATOM 1269 C C . SER A 1 165 ? -14.919 -3.594 2.583 1.00 68.69 165 SER A C 1
ATOM 1271 O O . SER A 1 165 ? -14.906 -2.366 2.531 1.00 68.69 165 SER A O 1
ATOM 1273 N N . SER A 1 166 ? -13.994 -4.323 1.970 1.00 50.12 166 SER A N 1
ATOM 1274 C CA . SER A 1 166 ? -12.909 -3.735 1.173 1.00 50.12 166 SER A CA 1
ATOM 1275 C C . SER A 1 166 ? -13.314 -3.377 -0.260 1.00 50.12 166 SER A C 1
ATOM 1277 O O . SER A 1 166 ? -12.484 -3.189 -1.151 1.00 50.12 166 SER A O 1
ATOM 1279 N N . LEU A 1 167 ? -14.613 -3.252 -0.502 1.00 42.66 167 LEU A N 1
ATOM 1280 C CA . LEU A 1 167 ? -15.149 -2.825 -1.775 1.00 42.66 167 LEU A CA 1
ATOM 1281 C C . LEU A 1 167 ? -15.104 -1.303 -1.834 1.00 42.66 167 LEU A C 1
ATOM 1283 O O . LEU A 1 167 ? -15.921 -0.620 -1.223 1.00 42.66 167 LEU A O 1
ATOM 1287 N N . SER A 1 168 ? -14.173 -0.776 -2.625 1.00 35.56 168 SER A N 1
ATOM 1288 C CA . SER A 1 168 ? -14.352 0.515 -3.284 1.00 35.56 168 SER A CA 1
ATOM 1289 C C . SER A 1 168 ? -15.810 0.617 -3.764 1.00 35.56 168 SER A C 1
ATOM 1291 O O . SER A 1 168 ? -16.265 -0.171 -4.597 1.00 35.56 168 SER A O 1
ATOM 1293 N N . ALA A 1 169 ? -16.570 1.519 -3.140 1.00 28.53 169 ALA A N 1
ATOM 1294 C CA . ALA A 1 169 ? -18.022 1.455 -2.955 1.00 28.53 169 ALA A CA 1
ATOM 1295 C C . ALA A 1 169 ? -18.898 1.639 -4.222 1.00 28.53 169 ALA A C 1
ATOM 1297 O O . ALA A 1 169 ? -19.996 2.181 -4.150 1.00 28.53 169 ALA A O 1
ATOM 1298 N N . GLY A 1 170 ? -18.480 1.160 -5.398 1.00 27.72 170 GLY A N 1
ATOM 1299 C CA . GLY A 1 170 ? -19.286 1.278 -6.617 1.00 27.72 170 GLY A CA 1
ATOM 1300 C C . GLY A 1 170 ? -19.062 0.253 -7.730 1.00 27.72 170 GLY A C 1
ATOM 1301 O O . GLY A 1 170 ? -19.966 0.083 -8.543 1.00 27.72 170 GLY A O 1
ATOM 1302 N N . LEU A 1 171 ? -17.923 -0.449 -7.809 1.00 26.36 171 LEU A N 1
ATOM 1303 C CA . LEU A 1 171 ? -17.624 -1.239 -9.020 1.00 26.36 171 LEU A CA 1
ATOM 1304 C C . LEU A 1 171 ? -18.129 -2.688 -8.976 1.00 26.36 171 LEU A C 1
ATOM 1306 O O . LEU A 1 171 ? -18.584 -3.217 -9.986 1.00 26.36 171 LEU A O 1
ATOM 1310 N N . LEU A 1 172 ? -18.081 -3.343 -7.818 1.00 27.70 172 LEU A N 1
ATOM 1311 C CA . LEU A 1 172 ? -18.401 -4.774 -7.719 1.00 27.70 172 LEU A CA 1
ATOM 1312 C C . LEU A 1 172 ? -19.845 -5.049 -7.290 1.00 27.70 172 LEU A C 1
ATOM 1314 O O . LEU A 1 172 ? -20.350 -6.150 -7.497 1.00 27.70 172 LEU A O 1
ATOM 1318 N N . THR A 1 173 ? -20.565 -4.051 -6.771 1.00 30.84 173 THR A N 1
ATOM 1319 C CA . THR A 1 173 ? -21.985 -4.213 -6.434 1.00 30.84 173 THR A CA 1
ATOM 1320 C C . THR A 1 173 ? -22.867 -4.473 -7.658 1.00 30.84 173 THR A C 1
ATOM 1322 O O . THR A 1 173 ? -23.966 -5.001 -7.484 1.00 30.84 173 THR A O 1
ATOM 1325 N N . MET A 1 174 ? -22.381 -4.180 -8.874 1.00 27.91 174 MET A N 1
ATOM 1326 C CA . MET A 1 174 ? -23.068 -4.484 -10.134 1.00 27.91 174 MET A CA 1
ATOM 1327 C C . MET A 1 174 ? -22.701 -5.837 -10.767 1.00 27.91 174 MET A C 1
ATOM 1329 O O . MET A 1 174 ? -23.361 -6.215 -11.733 1.00 27.91 174 MET A O 1
ATOM 1333 N N . LEU A 1 175 ? -21.691 -6.573 -10.273 1.00 30.88 175 LEU A N 1
ATOM 1334 C CA . LEU A 1 175 ? -21.162 -7.746 -10.994 1.00 30.88 175 LEU A CA 1
ATOM 1335 C C . LEU A 1 175 ? -20.870 -9.000 -10.164 1.00 30.88 175 LEU A C 1
ATOM 1337 O O . LEU A 1 175 ? -20.424 -9.985 -10.749 1.00 30.88 175 LEU A O 1
ATOM 1341 N N . THR A 1 176 ? -21.141 -9.033 -8.857 1.00 34.78 176 THR A N 1
ATOM 1342 C CA . THR A 1 176 ? -20.829 -10.234 -8.067 1.00 34.78 176 THR A CA 1
ATOM 1343 C C . THR A 1 176 ? -21.994 -10.820 -7.275 1.00 34.78 176 THR A C 1
ATOM 1345 O O . THR A 1 176 ? -22.929 -10.126 -6.869 1.00 34.78 176 THR A O 1
ATOM 1348 N N . THR A 1 177 ? -21.954 -12.147 -7.103 1.00 41.28 177 THR A N 1
ATOM 1349 C CA . THR A 1 177 ? -22.891 -12.912 -6.270 1.00 41.28 177 THR A CA 1
ATOM 1350 C C . THR A 1 177 ? -22.711 -12.537 -4.796 1.00 41.28 177 THR A C 1
ATOM 1352 O O . THR A 1 177 ? -21.662 -12.016 -4.405 1.00 41.28 177 THR A O 1
ATOM 1355 N N . ASN A 1 178 ? -23.724 -12.795 -3.960 1.00 46.59 178 ASN A N 1
ATOM 1356 C CA . ASN A 1 178 ? -23.673 -12.495 -2.522 1.00 46.59 178 ASN A CA 1
ATOM 1357 C C . ASN A 1 178 ? -22.442 -13.104 -1.820 1.00 46.59 178 ASN A C 1
ATOM 1359 O O . ASN A 1 178 ? -21.936 -12.509 -0.875 1.00 46.59 178 ASN A O 1
ATOM 1363 N N . ASP A 1 179 ? -21.905 -14.209 -2.331 1.00 47.19 179 ASP A N 1
ATOM 1364 C CA . ASP A 1 179 ? -20.860 -15.007 -1.673 1.00 47.19 179 ASP A CA 1
ATOM 1365 C C . ASP A 1 179 ? -19.478 -14.348 -1.745 1.00 47.19 179 ASP A C 1
ATOM 1367 O O . ASP A 1 179 ? -18.731 -14.338 -0.772 1.00 47.19 179 ASP A O 1
ATOM 1371 N N . SER A 1 180 ? -19.174 -13.682 -2.861 1.00 46.00 180 SER A N 1
ATOM 1372 C CA . SER A 1 180 ? -17.951 -12.875 -3.006 1.00 46.00 180 SER A CA 1
ATOM 1373 C C . SER A 1 180 ? -17.907 -11.666 -2.061 1.00 46.00 180 SER A C 1
ATOM 1375 O O . SER A 1 180 ? -16.829 -11.204 -1.693 1.00 46.00 180 SER A O 1
ATOM 1377 N N . ARG A 1 181 ? -19.079 -11.147 -1.653 1.00 48.22 181 ARG A N 1
ATOM 1378 C CA . ARG A 1 181 ? -19.168 -10.043 -0.688 1.00 48.22 181 ARG A CA 1
ATOM 1379 C C . ARG A 1 181 ? -18.796 -10.520 0.711 1.00 48.22 181 ARG A C 1
ATOM 1381 O O . ARG A 1 181 ? -18.103 -9.788 1.409 1.00 48.22 181 ARG A O 1
ATOM 1388 N N . LEU A 1 182 ? -19.207 -11.735 1.083 1.00 47.78 182 LEU A N 1
ATOM 1389 C CA . LEU A 1 182 ? -18.905 -12.342 2.383 1.00 47.78 182 LEU A CA 1
ATOM 1390 C C . LEU A 1 182 ? -17.412 -12.639 2.556 1.00 47.78 182 LEU A C 1
ATOM 1392 O O . LEU A 1 182 ? -16.860 -12.325 3.607 1.00 47.78 182 LEU A O 1
ATOM 1396 N N . GLU A 1 183 ? -16.736 -13.122 1.506 1.00 49.91 183 GLU A N 1
ATOM 1397 C CA . GLU A 1 183 ? -15.280 -13.346 1.541 1.00 49.91 183 GLU A CA 1
ATOM 1398 C C . GLU A 1 183 ? -14.476 -12.052 1.795 1.00 49.91 183 GLU A C 1
ATOM 1400 O O . GLU A 1 183 ? -13.339 -12.104 2.247 1.00 49.91 183 GLU A O 1
ATOM 1405 N N . SER A 1 184 ? -15.030 -10.872 1.505 1.00 61.16 184 SER A N 1
ATOM 1406 C CA . SER A 1 184 ? -14.314 -9.586 1.595 1.00 61.16 184 SER A CA 1
ATOM 1407 C C . SER A 1 184 ? -14.493 -8.839 2.924 1.00 61.16 184 SER A C 1
ATOM 1409 O O . SER A 1 184 ? -14.129 -7.665 3.023 1.00 61.16 184 SER A O 1
ATOM 1411 N N . LEU A 1 185 ? -15.077 -9.487 3.939 1.00 78.44 185 LEU A N 1
ATOM 1412 C CA . LEU A 1 185 ? -15.389 -8.852 5.219 1.00 78.44 185 LEU A CA 1
ATOM 1413 C C . LEU A 1 185 ? -14.250 -9.014 6.235 1.00 78.44 185 LEU A C 1
ATOM 1415 O O . LEU A 1 185 ? -13.819 -10.125 6.547 1.00 78.44 185 LEU A O 1
ATOM 1419 N N . ALA A 1 186 ? -13.805 -7.888 6.791 1.00 86.19 186 ALA A N 1
ATOM 1420 C CA . ALA A 1 186 ? -13.013 -7.833 8.014 1.00 86.19 186 ALA A CA 1
ATOM 1421 C C . ALA A 1 186 ? -13.887 -7.370 9.178 1.00 86.19 186 ALA A C 1
ATOM 1423 O O . ALA A 1 186 ? -14.635 -6.398 9.069 1.00 86.19 186 ALA A O 1
ATOM 1424 N N . TYR A 1 187 ? -13.762 -8.043 10.311 1.00 92.31 187 TYR A N 1
ATOM 1425 C CA . TYR A 1 187 ? -14.538 -7.776 11.509 1.00 92.31 187 TYR A CA 1
ATOM 1426 C C . TYR A 1 187 ? -13.623 -7.222 12.587 1.00 92.31 187 TYR A C 1
ATOM 1428 O O . TYR A 1 187 ? -12.535 -7.744 12.829 1.00 92.31 187 TYR A O 1
ATOM 1436 N N . ARG A 1 188 ? -14.091 -6.177 13.261 1.00 93.19 188 ARG A N 1
ATOM 1437 C CA . ARG A 1 188 ? -13.518 -5.671 14.503 1.00 93.19 188 ARG A CA 1
ATOM 1438 C C . ARG A 1 188 ? -14.604 -5.716 15.567 1.00 93.19 188 ARG A C 1
ATOM 1440 O O . ARG A 1 188 ? -15.636 -5.070 15.418 1.00 93.19 188 ARG A O 1
ATOM 1447 N N . VAL A 1 189 ? -14.360 -6.451 16.642 1.00 94.06 189 VAL A N 1
ATOM 1448 C CA . VAL A 1 189 ? -15.269 -6.628 17.779 1.00 94.06 189 VAL A CA 1
ATOM 1449 C C . VAL A 1 189 ? -14.609 -6.061 19.034 1.00 94.06 189 VAL A C 1
ATOM 1451 O O . VAL A 1 189 ? -13.461 -6.377 19.348 1.00 94.06 189 VAL A O 1
ATOM 1454 N N . GLN A 1 190 ? -15.311 -5.190 19.748 1.00 91.81 190 GLN A N 1
ATOM 1455 C CA . GLN A 1 190 ? -14.811 -4.509 20.941 1.00 91.81 190 GLN A CA 1
ATOM 1456 C C . GLN A 1 190 ? -15.080 -5.375 22.172 1.00 91.81 190 GLN A C 1
ATOM 1458 O O . GLN A 1 190 ? -16.063 -5.167 22.872 1.00 91.81 190 GLN A O 1
ATOM 1463 N N . LEU A 1 191 ? -14.246 -6.394 22.394 1.00 92.69 191 LEU A N 1
ATOM 1464 C CA . LEU A 1 191 ? -14.388 -7.250 23.573 1.00 92.69 191 LEU A CA 1
ATOM 1465 C C . LEU A 1 191 ? -14.134 -6.442 24.855 1.00 92.69 191 LEU A C 1
ATOM 1467 O O . LEU A 1 191 ? -13.119 -5.756 24.976 1.00 92.69 191 LEU A O 1
ATOM 1471 N N . HIS A 1 192 ? -15.026 -6.587 25.823 1.00 92.00 192 HIS A N 1
ATOM 1472 C CA . HIS A 1 192 ? -14.919 -6.052 27.168 1.00 92.00 192 HIS A CA 1
ATOM 1473 C C . HIS A 1 192 ? -13.886 -6.836 27.985 1.00 92.00 192 HIS A C 1
ATOM 1475 O O . HIS A 1 192 ? -13.731 -8.052 27.827 1.00 92.00 192 HIS A O 1
ATOM 1481 N N . ASN A 1 193 ? -13.226 -6.138 28.911 1.00 91.44 193 ASN A N 1
ATOM 1482 C CA . ASN A 1 193 ? -12.395 -6.712 29.977 1.00 91.44 193 ASN A CA 1
ATOM 1483 C C . ASN A 1 193 ? -11.173 -7.529 29.497 1.00 91.44 193 ASN A C 1
ATOM 1485 O O . ASN A 1 193 ? -10.636 -8.334 30.257 1.00 91.44 193 ASN A O 1
ATOM 1489 N N . ILE A 1 194 ? -10.674 -7.301 28.272 1.00 92.25 194 ILE A N 1
ATOM 1490 C CA . ILE A 1 194 ? -9.512 -8.028 27.715 1.00 92.25 194 ILE A CA 1
ATOM 1491 C C . ILE A 1 194 ? -8.317 -8.071 28.685 1.00 92.25 194 ILE A C 1
ATOM 1493 O O . ILE A 1 194 ? -7.796 -9.162 28.894 1.00 92.25 194 ILE A O 1
ATOM 1497 N N . PRO A 1 195 ? -7.871 -6.964 29.320 1.00 88.12 195 PRO A N 1
ATOM 1498 C CA . PRO A 1 195 ? -6.708 -7.011 30.211 1.00 88.12 195 PRO A CA 1
ATOM 1499 C C . PRO A 1 195 ? -6.918 -7.852 31.479 1.00 88.12 195 PRO A C 1
ATOM 1501 O O . PRO A 1 195 ? -5.937 -8.312 32.057 1.00 88.12 195 PRO A O 1
ATOM 1504 N N . GLN A 1 196 ? -8.168 -8.044 31.917 1.00 89.50 196 GLN A N 1
ATOM 1505 C CA . GLN A 1 196 ? -8.499 -8.854 33.092 1.00 89.50 196 GLN A CA 1
ATOM 1506 C C . GLN A 1 196 ? -8.364 -10.349 32.785 1.00 89.50 196 GLN A C 1
ATOM 1508 O O . GLN A 1 196 ? -7.779 -11.082 33.578 1.00 89.50 196 GLN A O 1
ATOM 1513 N N . PHE A 1 197 ? -8.887 -10.791 31.638 1.00 92.88 197 PHE A N 1
ATOM 1514 C CA . PHE A 1 197 ? -8.845 -12.200 31.235 1.00 92.88 197 PHE A CA 1
ATOM 1515 C C . PHE A 1 197 ? -7.513 -12.573 30.571 1.00 92.88 197 PHE A C 1
ATOM 1517 O O . PHE A 1 197 ? -6.967 -13.633 30.847 1.00 92.88 197 PHE A O 1
ATOM 1524 N N . LEU A 1 198 ? -6.943 -11.678 29.759 1.00 93.81 198 LEU A N 1
ATOM 1525 C CA . LEU A 1 198 ? -5.665 -11.848 29.059 1.00 93.81 198 LEU A CA 1
ATOM 1526 C C . LEU A 1 198 ? -4.637 -10.800 29.538 1.00 93.81 198 LEU A C 1
ATOM 1528 O O . LEU A 1 198 ? -4.326 -9.832 28.828 1.00 93.81 198 LEU A O 1
ATOM 1532 N N . PRO A 1 199 ? -4.089 -10.953 30.758 1.00 90.56 199 PRO A N 1
ATOM 1533 C CA . PRO A 1 199 ? -3.163 -9.976 31.329 1.00 90.56 199 PRO A CA 1
ATOM 1534 C C . PRO A 1 199 ? -1.802 -9.974 30.623 1.00 90.56 199 PRO A C 1
ATOM 1536 O O . PRO A 1 199 ? -1.157 -8.930 30.531 1.00 90.56 199 PRO A O 1
ATOM 1539 N N . SER A 1 200 ? -1.372 -11.123 30.101 1.00 92.19 200 SER A N 1
ATOM 1540 C CA . SER A 1 200 ? -0.080 -11.291 29.436 1.00 92.19 200 SER A CA 1
ATOM 1541 C C . SER A 1 200 ? -0.152 -11.001 27.939 1.00 92.19 200 SER A C 1
ATOM 1543 O O . SER A 1 200 ? -1.166 -11.232 27.287 1.00 92.19 200 SER A O 1
ATOM 1545 N N . ASP A 1 201 ? 0.959 -10.506 27.405 1.00 94.25 201 ASP A N 1
ATOM 1546 C CA . ASP A 1 201 ? 1.156 -10.288 25.978 1.00 94.25 201 ASP A CA 1
ATOM 1547 C C . ASP A 1 201 ? 1.948 -11.457 25.375 1.00 94.25 201 ASP A C 1
ATOM 1549 O O . ASP A 1 201 ? 2.876 -11.980 25.994 1.00 94.25 201 ASP A O 1
ATOM 1553 N N . ASN A 1 202 ? 1.607 -11.832 24.146 1.00 95.25 202 ASN A N 1
ATOM 1554 C CA . ASN A 1 202 ? 2.291 -12.844 23.352 1.00 95.25 202 ASN A CA 1
ATOM 1555 C C . ASN A 1 202 ? 3.088 -12.152 22.239 1.00 95.25 202 ASN A C 1
ATOM 1557 O O . ASN A 1 202 ? 2.510 -11.519 21.351 1.00 95.25 202 ASN A O 1
ATOM 1561 N N . GLU A 1 203 ? 4.418 -12.227 22.314 1.00 94.50 203 GLU A N 1
ATOM 1562 C CA . GLU A 1 203 ? 5.315 -11.651 21.306 1.00 94.50 203 GLU A CA 1
ATOM 1563 C C . GLU A 1 203 ? 5.239 -12.400 19.971 1.00 94.50 203 GLU A C 1
ATOM 1565 O O . GLU A 1 203 ? 4.843 -13.563 19.893 1.00 94.50 203 GLU A O 1
ATOM 1570 N N . TRP A 1 204 ? 5.659 -11.728 18.901 1.00 90.25 204 TRP A N 1
ATOM 1571 C CA . TRP A 1 204 ? 5.841 -12.366 17.602 1.00 90.25 204 TRP A CA 1
ATOM 1572 C C . TRP A 1 204 ? 6.847 -13.533 17.665 1.00 90.25 204 TRP A C 1
ATOM 1574 O O . TRP A 1 204 ? 7.782 -13.577 18.471 1.00 90.25 204 TRP A O 1
ATOM 1584 N N . ASN A 1 205 ? 6.666 -14.494 16.768 1.00 84.69 205 ASN A N 1
ATOM 1585 C CA . ASN A 1 205 ? 7.361 -15.764 16.778 1.00 84.69 205 ASN A CA 1
ATOM 1586 C C . ASN A 1 205 ? 8.774 -15.652 16.197 1.00 84.69 205 ASN A C 1
ATOM 1588 O O . ASN A 1 205 ? 8.972 -15.522 14.988 1.00 84.69 205 ASN A O 1
ATOM 1592 N N . LYS A 1 206 ? 9.768 -15.794 17.073 1.00 86.62 206 LYS A N 1
ATOM 1593 C CA . LYS A 1 206 ? 11.194 -15.679 16.740 1.00 86.62 206 LYS A CA 1
ATOM 1594 C C . LYS A 1 206 ? 11.769 -16.899 16.023 1.00 86.62 206 LYS A C 1
ATOM 1596 O O . LYS A 1 206 ? 12.930 -16.855 15.646 1.00 86.62 206 LYS A O 1
ATOM 1601 N N . ASN A 1 207 ? 11.003 -17.969 15.807 1.00 78.81 207 ASN A N 1
ATOM 1602 C CA . ASN A 1 207 ? 11.508 -19.206 15.197 1.00 78.81 207 ASN A CA 1
ATOM 1603 C C . ASN A 1 207 ? 11.238 -19.317 13.687 1.00 78.81 207 ASN A C 1
ATOM 1605 O O . ASN A 1 207 ? 11.747 -20.238 13.054 1.00 78.81 207 ASN A O 1
ATOM 1609 N N . TYR A 1 208 ? 10.466 -18.396 13.099 1.00 68.56 208 TYR A N 1
ATOM 1610 C CA . TYR A 1 208 ? 10.107 -18.437 11.678 1.00 68.56 208 TYR A CA 1
ATOM 1611 C C . TYR A 1 208 ? 10.831 -17.339 10.885 1.00 68.56 208 TYR A C 1
ATOM 1613 O O . TYR A 1 208 ? 10.558 -16.160 11.123 1.00 68.56 208 TYR A O 1
ATOM 1621 N N . PRO A 1 209 ? 11.697 -17.686 9.908 1.00 66.75 209 PRO A N 1
ATOM 1622 C CA . PRO A 1 209 ? 12.448 -16.708 9.114 1.00 66.75 209 PRO A CA 1
ATOM 1623 C C . PRO A 1 209 ? 11.569 -15.645 8.444 1.00 66.75 209 PRO A C 1
ATOM 1625 O O . PRO A 1 209 ? 11.902 -14.464 8.477 1.00 66.75 209 PRO A O 1
ATOM 1628 N N . THR A 1 210 ? 10.403 -16.035 7.916 1.00 61.38 210 THR A N 1
ATOM 1629 C CA . THR A 1 210 ? 9.446 -15.108 7.291 1.00 61.38 210 THR A CA 1
ATOM 1630 C C . THR A 1 210 ? 8.944 -14.044 8.267 1.00 61.38 210 THR A C 1
ATOM 1632 O O . THR A 1 210 ? 8.837 -12.884 7.895 1.00 61.38 210 THR A O 1
ATOM 1635 N N . ILE A 1 211 ? 8.682 -14.408 9.528 1.00 72.88 211 ILE A N 1
ATOM 1636 C CA . ILE A 1 211 ? 8.235 -13.456 10.557 1.00 72.88 211 ILE A CA 1
ATOM 1637 C C . ILE A 1 211 ? 9.414 -12.599 11.035 1.00 72.88 211 ILE A C 1
ATOM 1639 O O . ILE A 1 211 ? 9.271 -11.388 11.202 1.00 72.88 211 ILE A O 1
ATOM 1643 N N . GLN A 1 212 ? 10.604 -13.190 11.188 1.00 76.38 212 GLN A N 1
ATOM 1644 C CA . GLN A 1 212 ? 11.816 -12.443 11.536 1.00 76.38 212 GLN A CA 1
ATOM 1645 C C . GLN A 1 212 ? 12.138 -11.354 10.506 1.00 76.38 212 GLN A C 1
ATOM 1647 O O . GLN A 1 212 ? 12.495 -10.254 10.910 1.00 76.38 212 GLN A O 1
ATOM 1652 N N . ARG A 1 213 ? 11.952 -11.610 9.206 1.00 67.06 213 ARG A N 1
ATOM 1653 C CA . ARG A 1 213 ? 12.168 -10.611 8.146 1.00 67.06 213 ARG A CA 1
ATOM 1654 C C . ARG A 1 213 ? 11.295 -9.359 8.312 1.00 67.06 213 ARG A C 1
ATOM 1656 O O . ARG A 1 213 ? 11.666 -8.303 7.820 1.00 67.06 213 ARG A O 1
ATOM 1663 N N . ILE A 1 214 ? 10.167 -9.464 9.024 1.00 62.97 214 ILE A N 1
ATOM 1664 C CA . ILE A 1 214 ? 9.225 -8.360 9.272 1.00 62.97 214 ILE A CA 1
ATOM 1665 C C . ILE A 1 214 ? 9.446 -7.675 10.623 1.00 62.97 214 ILE A C 1
ATOM 1667 O O . ILE A 1 214 ? 9.179 -6.486 10.760 1.00 62.97 214 ILE A O 1
ATOM 1671 N N . PHE A 1 215 ? 9.855 -8.420 11.649 1.00 73.56 215 PHE A N 1
ATOM 1672 C CA . PHE A 1 215 ? 9.907 -7.899 13.019 1.00 73.56 215 PHE A CA 1
ATOM 1673 C C . PHE A 1 215 ? 11.316 -7.785 13.588 1.00 73.56 215 PHE A C 1
ATOM 1675 O O . PHE A 1 215 ? 11.545 -6.967 14.480 1.00 73.56 215 PHE A O 1
ATOM 1682 N N . SER A 1 216 ? 12.261 -8.602 13.125 1.00 78.31 216 SER A N 1
ATOM 1683 C CA . SER A 1 216 ? 13.617 -8.578 13.660 1.00 78.31 216 SER A CA 1
ATOM 1684 C C . SER A 1 216 ? 14.359 -7.343 13.145 1.00 78.31 216 SER A C 1
ATOM 1686 O O . SER A 1 216 ? 14.316 -7.063 11.944 1.00 78.31 216 SER A O 1
ATOM 1688 N N . PRO A 1 217 ? 15.069 -6.611 14.019 1.00 76.56 217 PRO A N 1
ATOM 1689 C CA . PRO A 1 217 ? 15.951 -5.525 13.602 1.00 76.56 217 PRO A CA 1
ATOM 1690 C C . PRO A 1 217 ? 17.174 -6.020 12.814 1.00 76.56 217 PRO A C 1
ATOM 1692 O O . PRO A 1 217 ? 17.872 -5.206 12.217 1.00 76.56 217 PRO A O 1
ATOM 1695 N N . ASP A 1 218 ? 17.437 -7.331 12.803 1.00 77.38 218 ASP A N 1
ATOM 1696 C CA . ASP A 1 218 ? 18.558 -7.927 12.069 1.00 77.38 218 ASP A CA 1
ATOM 1697 C C . ASP A 1 218 ? 18.371 -7.858 10.541 1.00 77.38 218 ASP A C 1
ATOM 1699 O O . ASP A 1 218 ? 19.342 -8.009 9.800 1.00 77.38 218 ASP A O 1
ATOM 1703 N N . TYR A 1 219 ? 17.142 -7.615 10.068 1.00 54.94 219 TYR A N 1
ATOM 1704 C CA . TYR A 1 219 ? 16.810 -7.485 8.648 1.00 54.94 219 TYR A CA 1
ATOM 1705 C C . TYR A 1 219 ? 16.640 -6.002 8.277 1.00 54.94 219 TYR A C 1
ATOM 1707 O O . TYR A 1 219 ? 15.729 -5.350 8.794 1.00 54.94 219 TYR A O 1
ATOM 1715 N N . PRO A 1 220 ? 17.470 -5.445 7.376 1.00 48.34 220 PRO A N 1
ATOM 1716 C CA . PRO A 1 220 ? 17.374 -4.047 6.946 1.00 48.34 220 PRO A CA 1
ATOM 1717 C C . PRO A 1 220 ? 16.007 -3.651 6.361 1.00 48.34 220 PRO A C 1
ATOM 1719 O O . PRO A 1 220 ? 15.606 -2.493 6.464 1.00 48.34 220 PRO A O 1
ATOM 1722 N N . GLU A 1 221 ? 15.284 -4.597 5.759 1.00 49.88 221 GLU A N 1
ATOM 1723 C CA . GLU A 1 221 ? 13.961 -4.402 5.157 1.00 49.88 221 GLU A CA 1
ATOM 1724 C C . GLU A 1 221 ? 12.792 -4.455 6.157 1.00 49.88 221 GLU A C 1
ATOM 1726 O O . GLU A 1 221 ? 11.685 -4.023 5.834 1.00 49.88 221 GLU A O 1
ATOM 1731 N N . SER A 1 222 ? 13.026 -4.946 7.377 1.00 54.22 222 SER A N 1
ATOM 1732 C CA . SER A 1 222 ? 12.005 -5.172 8.412 1.00 54.22 222 SER A CA 1
ATOM 1733 C C . SER A 1 222 ? 11.130 -3.943 8.701 1.00 54.22 222 SER A C 1
ATOM 1735 O O . SER A 1 222 ? 9.903 -4.062 8.616 1.00 54.22 222 SER A O 1
ATOM 1737 N N . PRO A 1 223 ? 11.684 -2.725 8.906 1.00 50.25 223 PRO A N 1
ATOM 1738 C CA . PRO A 1 223 ? 10.868 -1.524 9.095 1.00 50.25 223 PRO A CA 1
ATOM 1739 C C . PRO A 1 223 ? 9.914 -1.240 7.927 1.00 50.25 223 PRO A C 1
ATOM 1741 O O . PRO A 1 223 ? 8.780 -0.819 8.150 1.00 50.25 223 PRO A O 1
ATOM 1744 N N . VAL A 1 224 ? 10.355 -1.492 6.691 1.00 46.03 224 VAL A N 1
ATOM 1745 C CA . VAL A 1 224 ? 9.572 -1.240 5.472 1.00 46.03 224 VAL A CA 1
ATOM 1746 C C . VAL A 1 224 ? 8.444 -2.255 5.346 1.00 46.03 224 VAL A C 1
ATOM 1748 O O . VAL A 1 224 ? 7.288 -1.874 5.165 1.00 46.03 224 VAL A O 1
ATOM 1751 N N . LEU A 1 225 ? 8.755 -3.543 5.491 1.00 48.00 225 LEU A N 1
ATOM 1752 C CA . LEU A 1 225 ? 7.756 -4.605 5.383 1.00 48.00 225 LEU A CA 1
ATOM 1753 C C . LEU A 1 225 ? 6.718 -4.521 6.507 1.00 48.00 225 LEU A C 1
ATOM 1755 O O . LEU A 1 225 ? 5.521 -4.696 6.270 1.00 48.00 225 LEU A O 1
ATOM 1759 N N . ARG A 1 226 ? 7.151 -4.181 7.724 1.00 60.31 226 ARG A N 1
ATOM 1760 C CA . ARG A 1 226 ? 6.250 -3.956 8.855 1.00 60.31 226 ARG A CA 1
ATOM 1761 C C . ARG A 1 226 ? 5.325 -2.772 8.605 1.00 60.31 226 ARG A C 1
ATOM 1763 O O . ARG A 1 226 ? 4.125 -2.884 8.843 1.00 60.31 226 ARG A O 1
ATOM 1770 N N . GLN A 1 227 ? 5.860 -1.670 8.082 1.00 52.47 227 GLN A N 1
ATOM 1771 C CA . GLN A 1 227 ? 5.057 -0.501 7.736 1.00 52.47 227 GLN A CA 1
ATOM 1772 C C . GLN A 1 227 ? 4.041 -0.814 6.630 1.00 52.47 227 GLN A C 1
ATOM 1774 O O . GLN A 1 227 ? 2.904 -0.361 6.717 1.00 52.47 227 GLN A O 1
ATOM 1779 N N . ALA A 1 228 ? 4.401 -1.631 5.636 1.00 49.81 228 ALA A N 1
ATOM 1780 C CA . ALA A 1 228 ? 3.465 -2.072 4.602 1.00 49.81 228 ALA A CA 1
ATOM 1781 C C . ALA A 1 228 ? 2.272 -2.836 5.201 1.00 49.81 228 ALA A C 1
ATOM 1783 O O . ALA A 1 228 ? 1.124 -2.552 4.857 1.00 49.81 228 ALA A O 1
ATOM 1784 N N . VAL A 1 229 ? 2.518 -3.735 6.160 1.00 55.34 229 VAL A N 1
ATOM 1785 C CA . VAL A 1 229 ? 1.444 -4.456 6.868 1.00 55.34 229 VAL A CA 1
ATOM 1786 C C . VAL A 1 229 ? 0.596 -3.506 7.718 1.00 55.34 229 VAL A C 1
ATOM 1788 O O . VAL A 1 229 ? -0.627 -3.640 7.753 1.00 55.34 229 VAL A O 1
ATOM 1791 N N . MET A 1 230 ? 1.211 -2.516 8.370 1.00 59.94 230 MET A N 1
ATOM 1792 C CA . MET A 1 230 ? 0.486 -1.479 9.118 1.00 59.94 230 MET A CA 1
ATOM 1793 C C . MET A 1 230 ? -0.426 -0.653 8.203 1.00 59.94 230 MET A C 1
ATOM 1795 O O . MET A 1 230 ? -1.583 -0.418 8.541 1.00 59.94 230 MET A O 1
ATOM 1799 N N . THR A 1 231 ? 0.053 -0.265 7.020 1.00 52.03 231 THR A N 1
ATOM 1800 C CA . THR A 1 231 ? -0.755 0.442 6.017 1.00 52.03 231 THR A CA 1
ATOM 1801 C C . THR A 1 231 ? -1.893 -0.434 5.498 1.00 52.03 231 THR A C 1
ATOM 1803 O O . THR A 1 231 ? -3.022 0.032 5.386 1.00 52.03 231 THR A O 1
ATOM 1806 N N . GLN A 1 232 ? -1.638 -1.715 5.236 1.00 54.81 232 GLN A N 1
ATOM 1807 C CA . GLN A 1 232 ? -2.682 -2.663 4.847 1.00 54.81 232 GLN A CA 1
ATOM 1808 C C . GLN A 1 232 ? -3.761 -2.806 5.932 1.00 54.81 232 GLN A C 1
ATOM 1810 O O . GLN A 1 232 ? -4.951 -2.747 5.623 1.00 54.81 232 GLN A O 1
ATOM 1815 N N . HIS A 1 233 ? -3.363 -2.931 7.203 1.00 71.44 233 HIS A N 1
ATOM 1816 C CA . HIS A 1 233 ? -4.289 -2.932 8.338 1.00 71.44 233 HIS A CA 1
ATOM 1817 C C . HIS A 1 233 ? -5.142 -1.661 8.357 1.00 71.44 233 HIS A C 1
ATOM 1819 O O . HIS A 1 233 ? -6.365 -1.749 8.449 1.00 71.44 233 HIS A O 1
ATOM 1825 N N . ALA A 1 234 ? -4.502 -0.497 8.235 1.00 57.25 234 ALA A N 1
ATOM 1826 C CA . ALA A 1 234 ? -5.167 0.800 8.237 1.00 57.25 234 ALA A CA 1
ATOM 1827 C C . ALA A 1 234 ? -6.203 0.931 7.113 1.00 57.25 234 ALA A C 1
ATOM 1829 O O . ALA A 1 234 ? -7.311 1.394 7.362 1.00 57.25 234 ALA A O 1
ATOM 1830 N N . VAL A 1 235 ? -5.881 0.473 5.900 1.00 56.31 235 VAL A N 1
ATOM 1831 C CA . VAL A 1 235 ? -6.798 0.504 4.748 1.00 56.31 235 VAL A CA 1
ATOM 1832 C C . VAL A 1 235 ? -7.995 -0.424 4.955 1.00 56.31 235 VAL A C 1
ATOM 1834 O O . VAL A 1 235 ? -9.128 -0.051 4.664 1.00 56.31 235 VAL A O 1
ATOM 1837 N N . ILE A 1 236 ? -7.775 -1.632 5.473 1.00 64.38 236 ILE A N 1
ATOM 1838 C CA . ILE A 1 236 ? -8.852 -2.615 5.672 1.00 64.38 236 ILE A CA 1
ATOM 1839 C C . ILE A 1 236 ? -9.787 -2.207 6.793 1.00 64.38 236 ILE A C 1
ATOM 1841 O O . ILE A 1 236 ? -11.002 -2.270 6.639 1.00 64.38 236 ILE A O 1
ATOM 1845 N N . TYR A 1 237 ? -9.222 -1.779 7.915 1.00 68.12 237 TYR A N 1
ATOM 1846 C CA . TYR A 1 237 ? -9.986 -1.302 9.057 1.00 68.12 237 TYR A CA 1
ATOM 1847 C C . TYR A 1 237 ? -10.277 0.198 8.956 1.00 68.12 237 TYR A C 1
ATOM 1849 O O . TYR A 1 237 ? -10.663 0.817 9.951 1.00 68.12 237 TYR A O 1
ATOM 1857 N N . GLN A 1 238 ? -10.145 0.788 7.760 1.00 67.88 238 GLN A N 1
ATOM 1858 C CA . GLN A 1 238 ? -10.545 2.164 7.521 1.00 67.88 238 GLN A CA 1
ATOM 1859 C C . GLN A 1 238 ? -12.041 2.283 7.800 1.00 67.88 238 GLN A C 1
ATOM 1861 O O . GLN A 1 238 ? -12.864 1.475 7.358 1.00 67.88 238 GLN A O 1
ATOM 1866 N N . HIS A 1 239 ? -12.376 3.283 8.602 1.00 66.00 239 HIS A N 1
ATOM 1867 C CA . HIS A 1 239 ? -13.740 3.595 8.981 1.00 66.00 239 HIS A CA 1
ATOM 1868 C C . HIS A 1 239 ? -14.296 4.509 7.885 1.00 66.00 239 HIS A C 1
ATOM 1870 O O . HIS A 1 239 ? -13.723 5.559 7.608 1.00 66.00 239 HIS A O 1
ATOM 1876 N N . SER A 1 240 ? -15.364 4.090 7.207 1.00 63.84 240 SER A N 1
ATOM 1877 C CA . SER A 1 240 ? -16.021 4.910 6.189 1.00 63.84 240 SER A CA 1
ATOM 1878 C C . SER A 1 240 ? -17.537 4.781 6.272 1.00 63.84 240 SER A C 1
ATOM 1880 O O . SER A 1 240 ? -18.073 3.712 6.566 1.00 63.84 240 SER A O 1
ATOM 1882 N N . HIS A 1 241 ? -18.238 5.870 5.954 1.00 61.84 241 HIS A N 1
ATOM 1883 C CA . HIS A 1 241 ? -19.700 5.900 5.940 1.00 61.84 241 HIS A CA 1
ATOM 1884 C C . HIS A 1 241 ? -20.324 4.893 4.948 1.00 61.84 241 HIS A C 1
ATOM 1886 O O . HIS A 1 241 ? -21.434 4.418 5.167 1.00 61.84 241 HIS A O 1
ATOM 1892 N N . GLU A 1 242 ? -19.640 4.570 3.845 1.00 59.72 242 GLU A N 1
ATOM 1893 C CA . GLU A 1 242 ? -20.191 3.735 2.764 1.00 59.72 242 GLU A CA 1
ATOM 1894 C C . GLU A 1 242 ? -19.794 2.257 2.874 1.00 59.72 242 GLU A C 1
ATOM 1896 O O . GLU A 1 242 ? -20.559 1.388 2.459 1.00 59.72 242 GLU A O 1
ATOM 1901 N N . SER A 1 243 ? -18.609 1.964 3.418 1.00 63.38 243 SER A N 1
ATOM 1902 C CA . SER A 1 243 ? -18.018 0.618 3.407 1.00 63.38 243 SER A CA 1
ATOM 1903 C C . SER A 1 243 ? -17.900 -0.035 4.786 1.00 63.38 243 SER A C 1
ATOM 1905 O O . SER A 1 243 ? -17.556 -1.220 4.859 1.00 63.38 243 SER A O 1
ATOM 1907 N N . THR A 1 244 ? -18.206 0.694 5.868 1.00 75.69 244 THR A N 1
ATOM 1908 C CA . THR A 1 244 ? -18.199 0.166 7.236 1.00 75.69 244 THR A CA 1
ATOM 1909 C C . THR A 1 244 ? -19.607 0.089 7.816 1.00 75.69 244 THR A C 1
ATOM 1911 O O . THR A 1 244 ? -20.322 1.083 7.919 1.00 75.69 244 THR A O 1
ATOM 1914 N N . LYS A 1 245 ? -19.999 -1.107 8.256 1.00 85.38 245 LYS A N 1
ATOM 1915 C CA . LYS A 1 245 ? -21.236 -1.336 9.004 1.00 85.38 245 LYS A CA 1
ATOM 1916 C C . LYS A 1 245 ? -20.922 -1.410 10.491 1.00 85.38 245 LYS A C 1
ATOM 1918 O O . LYS A 1 245 ? -20.148 -2.265 10.906 1.00 85.38 245 LYS A O 1
ATOM 1923 N N . TYR A 1 246 ? -21.572 -0.572 11.288 1.00 86.56 246 TYR A N 1
ATOM 1924 C CA . TYR A 1 246 ? -21.483 -0.611 12.747 1.00 86.56 246 TYR A CA 1
ATOM 1925 C C . TYR A 1 246 ? -22.703 -1.300 13.346 1.00 86.56 246 TYR A C 1
ATOM 1927 O O . TYR A 1 246 ? -23.802 -1.237 12.788 1.00 86.56 246 TYR A O 1
ATOM 1935 N N . GLY A 1 247 ? -22.521 -1.917 14.504 1.00 89.75 247 GLY A N 1
ATOM 1936 C CA . GLY A 1 247 ? -23.616 -2.459 15.289 1.00 89.75 247 GLY A CA 1
ATOM 1937 C C . GLY A 1 247 ? -23.161 -2.894 16.671 1.00 89.75 247 GLY A C 1
ATOM 1938 O O . GLY A 1 247 ? -22.017 -2.673 17.071 1.00 89.75 247 GLY A O 1
ATOM 1939 N N . ALA A 1 248 ? -24.078 -3.519 17.394 1.00 90.44 248 ALA A N 1
ATOM 1940 C CA . ALA A 1 248 ? -23.795 -4.168 18.659 1.00 90.44 248 ALA A CA 1
ATOM 1941 C C . ALA A 1 248 ? -24.479 -5.534 18.697 1.00 90.44 248 ALA A C 1
ATOM 1943 O O . ALA A 1 248 ? -25.469 -5.752 17.997 1.00 90.44 248 ALA A O 1
ATOM 1944 N N . VAL A 1 249 ? -23.914 -6.434 19.488 1.00 90.75 249 VAL A N 1
ATOM 1945 C CA . VAL A 1 249 ? -24.366 -7.808 19.684 1.00 90.75 249 VAL A CA 1
ATOM 1946 C C . VAL A 1 249 ? -24.629 -8.003 21.167 1.00 90.75 249 VAL A C 1
ATOM 1948 O O . VAL A 1 249 ? -23.739 -7.792 21.987 1.00 90.75 249 VAL A O 1
ATOM 1951 N N . SER A 1 250 ? -25.846 -8.399 21.516 1.00 87.75 250 SER A N 1
ATOM 1952 C CA . SER A 1 250 ? -26.276 -8.578 22.911 1.00 87.75 250 SER A CA 1
ATOM 1953 C C . SER A 1 250 ? -26.497 -10.043 23.287 1.00 87.75 250 SER A C 1
ATOM 1955 O O . SER A 1 250 ? -26.781 -10.342 24.445 1.00 87.75 250 SER A O 1
ATOM 1957 N N . SER A 1 251 ? -26.404 -10.960 22.322 1.00 91.00 251 SER A N 1
ATOM 1958 C CA . SER A 1 251 ? -26.614 -12.393 22.528 1.00 91.00 251 SER A CA 1
ATOM 1959 C C . SER A 1 251 ? -25.706 -13.239 21.625 1.00 91.00 251 SER A C 1
ATOM 1961 O O . SER A 1 251 ? -25.270 -12.762 20.573 1.00 91.00 251 SER A O 1
ATOM 1963 N N . PRO A 1 252 ? -25.447 -14.512 21.981 1.00 92.38 252 PRO A N 1
ATOM 1964 C CA . PRO A 1 252 ? -24.706 -15.431 21.116 1.00 92.38 252 PRO A CA 1
ATOM 1965 C C . PRO A 1 252 ? -25.345 -15.618 19.731 1.00 92.38 252 PRO A C 1
ATOM 1967 O O . PRO A 1 252 ? -24.638 -15.706 18.734 1.00 92.38 252 PRO A O 1
ATOM 1970 N N . GLU A 1 253 ? -26.679 -15.630 19.646 1.00 91.75 253 GLU A N 1
ATOM 1971 C CA . GLU A 1 253 ? -27.406 -15.766 18.376 1.00 91.75 253 GLU A CA 1
ATOM 1972 C C . GLU A 1 253 ? -27.142 -14.576 17.440 1.00 91.75 253 GLU A C 1
ATOM 1974 O O . GLU A 1 253 ? -26.918 -14.753 16.245 1.00 91.75 253 GLU A O 1
ATOM 1979 N N . GLU A 1 254 ? -27.108 -13.353 17.974 1.00 93.25 254 GLU A N 1
ATOM 1980 C CA . GLU A 1 254 ? -26.741 -12.163 17.200 1.00 93.25 254 GLU A CA 1
ATOM 1981 C C . GLU A 1 254 ? -25.279 -12.212 16.724 1.00 93.25 254 GLU A C 1
ATOM 1983 O O . GLU A 1 254 ? -25.000 -11.788 15.601 1.00 93.25 254 GLU A O 1
ATOM 1988 N N . PHE A 1 255 ? -24.360 -12.761 17.533 1.00 93.88 255 PHE A N 1
ATOM 1989 C CA . PHE A 1 255 ? -22.966 -12.969 17.125 1.00 93.88 255 PHE A CA 1
ATOM 1990 C C . PHE A 1 255 ? -22.870 -13.967 15.969 1.00 93.88 255 PHE A C 1
ATOM 1992 O O . PHE A 1 255 ? -22.247 -13.668 14.953 1.00 93.88 255 PHE A O 1
ATOM 1999 N N . PHE A 1 256 ? -23.507 -15.133 16.091 1.00 93.94 256 PHE A N 1
ATOM 2000 C CA . PHE A 1 256 ? -23.473 -16.140 15.034 1.00 93.94 256 PHE A CA 1
ATOM 2001 C C . PHE A 1 256 ? -24.116 -15.620 13.746 1.00 93.94 256 PHE A C 1
ATOM 2003 O O . PHE A 1 256 ? -23.498 -15.711 12.687 1.00 93.94 256 PHE A O 1
ATOM 2010 N N . ASN A 1 257 ? -25.260 -14.937 13.838 1.00 91.25 257 ASN A N 1
ATOM 2011 C CA . ASN A 1 257 ? -25.893 -14.290 12.688 1.00 91.25 257 ASN A CA 1
ATOM 2012 C C . ASN A 1 257 ? -24.987 -13.241 12.019 1.00 91.25 257 ASN A C 1
ATOM 2014 O O . ASN A 1 257 ? -24.985 -13.132 10.791 1.00 91.25 257 ASN A O 1
ATOM 2018 N N . LEU A 1 258 ? -24.208 -12.475 12.796 1.00 91.19 258 LEU A N 1
ATOM 2019 C CA . LEU A 1 258 ? -23.262 -11.482 12.269 1.00 91.19 258 LEU A CA 1
ATOM 2020 C C . LEU A 1 258 ? -22.207 -12.117 11.355 1.00 91.19 258 LEU A C 1
ATOM 2022 O O . LEU A 1 258 ? -21.845 -11.516 10.345 1.00 91.19 258 LEU A O 1
ATOM 2026 N N . ILE A 1 259 ? -21.735 -13.316 11.698 1.00 91.31 259 ILE A N 1
ATOM 2027 C CA . ILE A 1 259 ? -20.725 -14.067 10.936 1.00 91.31 259 ILE A CA 1
ATOM 2028 C C . ILE A 1 259 ? -21.340 -15.182 10.078 1.00 91.31 259 ILE A C 1
ATOM 2030 O O . ILE A 1 259 ? -20.643 -16.120 9.688 1.00 91.31 259 ILE A O 1
ATOM 2034 N N . HIS A 1 260 ? -22.643 -15.095 9.794 1.00 90.25 260 HIS A N 1
ATOM 2035 C CA . HIS A 1 260 ? -23.384 -16.050 8.966 1.00 90.25 260 HIS A CA 1
ATOM 2036 C C . HIS A 1 260 ? -23.286 -17.506 9.457 1.00 90.25 260 HIS A C 1
ATOM 2038 O O . HIS A 1 260 ? -23.062 -18.429 8.674 1.00 90.25 260 HIS A O 1
ATOM 2044 N N . ASP A 1 261 ? -23.408 -17.711 10.769 1.00 91.94 261 ASP A N 1
ATOM 2045 C CA . ASP A 1 261 ? -23.264 -18.992 11.474 1.00 91.94 261 ASP A CA 1
ATOM 2046 C C . ASP A 1 261 ? -21.928 -19.701 11.197 1.00 91.94 261 ASP A C 1
ATOM 2048 O O . ASP A 1 261 ? -21.829 -20.925 11.311 1.00 91.94 261 ASP A O 1
ATOM 2052 N N . GLY A 1 262 ? -20.906 -18.943 10.784 1.00 89.62 262 GLY A N 1
ATOM 2053 C CA . GLY A 1 262 ? -19.626 -19.470 10.325 1.00 89.62 262 GLY A CA 1
ATOM 2054 C C . GLY A 1 262 ? -19.748 -20.324 9.068 1.00 89.62 262 GLY A C 1
ATOM 2055 O O . GLY A 1 262 ? -19.057 -21.339 8.941 1.00 89.62 262 GLY A O 1
ATOM 2056 N N . ARG A 1 263 ? -20.651 -19.952 8.152 1.00 87.00 263 ARG A N 1
ATOM 2057 C CA . ARG A 1 263 ? -20.896 -20.688 6.911 1.00 87.00 263 ARG A CA 1
ATOM 2058 C C . ARG A 1 263 ? -20.937 -19.799 5.674 1.00 87.00 263 ARG A C 1
ATOM 2060 O O . ARG A 1 263 ? -21.360 -18.648 5.713 1.00 87.00 263 ARG A O 1
ATOM 2067 N N . ARG A 1 264 ? -20.588 -20.413 4.545 1.00 80.56 264 ARG A N 1
ATOM 2068 C CA . ARG A 1 264 ? -20.718 -19.878 3.186 1.00 80.56 264 ARG A CA 1
ATOM 2069 C C . ARG A 1 264 ? -21.238 -20.974 2.263 1.00 80.56 264 ARG A C 1
ATOM 2071 O O . ARG A 1 264 ? -20.721 -22.087 2.295 1.00 80.56 264 ARG A O 1
ATOM 2078 N N . ASP A 1 265 ? -22.290 -20.693 1.494 1.00 73.94 265 ASP A N 1
ATOM 2079 C CA . ASP A 1 265 ? -23.012 -21.697 0.687 1.00 73.94 265 ASP A CA 1
ATOM 2080 C C . ASP A 1 265 ? -23.360 -22.974 1.474 1.00 73.94 265 ASP A C 1
ATOM 2082 O O . ASP A 1 265 ? -23.125 -24.098 1.024 1.00 73.94 265 ASP A O 1
ATOM 2086 N N . ASP A 1 266 ? -23.849 -22.803 2.705 1.00 79.12 266 ASP A N 1
ATOM 2087 C CA . ASP A 1 266 ? -24.123 -23.885 3.657 1.00 79.12 266 ASP A CA 1
ATOM 2088 C C . ASP A 1 266 ? -22.913 -24.761 4.027 1.00 79.12 266 ASP A C 1
ATOM 2090 O O . ASP A 1 266 ? -23.087 -25.781 4.699 1.00 79.12 266 ASP A O 1
ATOM 2094 N N . LYS A 1 267 ? -21.681 -24.375 3.689 1.00 82.69 267 LYS A N 1
ATOM 2095 C CA . LYS A 1 267 ? -20.448 -25.048 4.121 1.00 82.69 267 LYS A CA 1
ATOM 2096 C C . LYS A 1 267 ? -19.781 -24.292 5.266 1.00 82.69 267 LYS A C 1
ATOM 2098 O O . LYS A 1 267 ? -19.859 -23.069 5.282 1.00 82.69 267 LYS A O 1
ATOM 2103 N N . PRO A 1 268 ? -19.144 -24.984 6.223 1.00 86.88 268 PRO A N 1
ATOM 2104 C CA . PRO A 1 268 ? -18.394 -24.319 7.281 1.00 86.88 268 PRO A CA 1
ATOM 2105 C C . PRO A 1 268 ? -17.200 -23.553 6.701 1.00 86.88 268 PRO A C 1
ATOM 2107 O O . PRO A 1 268 ? -16.588 -24.006 5.733 1.00 86.88 268 PRO A O 1
ATOM 2110 N N . VAL A 1 269 ? -16.866 -22.420 7.312 1.00 87.69 269 VAL A N 1
ATOM 2111 C CA . VAL A 1 269 ? -15.658 -21.648 7.008 1.00 87.69 269 VAL A CA 1
ATOM 2112 C C . VAL A 1 269 ? -14.786 -21.509 8.252 1.00 87.69 269 VAL A C 1
ATOM 2114 O O . VAL A 1 269 ? -15.262 -21.616 9.383 1.00 87.69 269 VAL A O 1
ATOM 2117 N N . LEU A 1 270 ? -13.496 -21.287 8.025 1.00 89.31 270 LEU A N 1
ATOM 2118 C CA . LEU A 1 270 ? -12.512 -21.026 9.069 1.00 89.31 270 LEU A CA 1
ATOM 2119 C C . LEU A 1 270 ? -12.249 -19.520 9.115 1.00 89.31 270 LEU A C 1
ATOM 2121 O O . LEU A 1 270 ? -12.254 -18.877 8.067 1.00 89.31 270 LEU A O 1
ATOM 2125 N N . PHE A 1 271 ? -12.006 -18.956 10.292 1.00 92.50 271 PHE A N 1
ATOM 2126 C CA . PHE A 1 271 ? -11.623 -17.558 10.471 1.00 92.50 271 PHE A CA 1
ATOM 2127 C C . PHE A 1 271 ? -10.231 -17.466 11.076 1.00 92.50 271 PHE A C 1
ATOM 2129 O O . PHE A 1 271 ? -9.893 -18.212 11.987 1.00 92.50 271 PHE A O 1
ATOM 2136 N N . THR A 1 272 ? -9.442 -16.500 10.618 1.00 92.50 272 THR A N 1
ATOM 2137 C CA . THR A 1 272 ? -8.151 -16.153 11.218 1.00 92.50 272 THR A CA 1
ATOM 2138 C C . THR A 1 272 ? -8.322 -14.898 12.061 1.00 92.50 272 THR A C 1
ATOM 2140 O O . THR A 1 272 ? -8.927 -13.935 11.587 1.00 92.50 272 THR A O 1
ATOM 2143 N N . TYR A 1 273 ? -7.778 -14.874 13.282 1.00 95.69 273 TYR A N 1
ATOM 2144 C CA . TYR A 1 273 ? -7.999 -13.760 14.205 1.00 95.69 273 TYR A CA 1
ATOM 2145 C C . TYR A 1 273 ? -6.764 -13.305 14.990 1.00 95.69 273 TYR A C 1
ATOM 2147 O O . TYR A 1 273 ? -5.832 -14.069 15.237 1.00 95.69 273 TYR A O 1
ATOM 2155 N N . ALA A 1 274 ? -6.801 -12.052 15.446 1.00 96.50 274 ALA A N 1
ATOM 2156 C CA . ALA A 1 274 ? -5.899 -11.490 16.445 1.00 96.50 274 ALA A CA 1
ATOM 2157 C C . ALA A 1 274 ? -6.691 -10.673 17.479 1.00 96.50 274 ALA A C 1
ATOM 2159 O O . ALA A 1 274 ? -7.570 -9.887 17.126 1.00 96.50 274 ALA A O 1
ATOM 2160 N N . ILE A 1 275 ? -6.375 -10.837 18.760 1.00 97.19 275 ILE A N 1
ATOM 2161 C CA . ILE A 1 275 ? -6.899 -10.030 19.865 1.00 97.19 275 ILE A CA 1
ATOM 2162 C C . ILE A 1 275 ? -5.790 -9.083 20.309 1.00 97.19 275 ILE A C 1
ATOM 2164 O O . ILE A 1 275 ? -4.719 -9.514 20.734 1.00 97.19 275 ILE A O 1
ATOM 2168 N N . THR A 1 276 ? -6.043 -7.784 20.225 1.00 93.56 276 THR A N 1
ATOM 2169 C CA . THR A 1 276 ? -5.170 -6.738 20.771 1.00 93.56 276 THR A CA 1
ATOM 2170 C C . THR A 1 276 ? -5.830 -6.118 22.001 1.00 93.56 276 THR A C 1
ATOM 2172 O O . THR A 1 276 ? -6.973 -6.432 22.328 1.00 93.56 276 THR A O 1
ATOM 2175 N N . SER A 1 277 ? -5.158 -5.182 22.671 1.00 85.50 277 SER A N 1
ATOM 2176 C CA . SER A 1 277 ? -5.801 -4.379 23.723 1.00 85.50 277 SER A CA 1
ATOM 2177 C C . SER A 1 277 ? -6.996 -3.559 23.215 1.00 85.50 277 SER A C 1
ATOM 2179 O O . SER A 1 277 ? -7.829 -3.146 24.011 1.00 85.50 277 SER A O 1
ATOM 2181 N N . LYS A 1 278 ? -7.093 -3.337 21.897 1.00 82.25 278 LYS A N 1
ATOM 2182 C CA . LYS A 1 278 ? -8.149 -2.556 21.240 1.00 82.25 278 LYS A CA 1
ATOM 2183 C C . LYS A 1 278 ? -9.295 -3.412 20.683 1.00 82.25 278 LYS A C 1
ATOM 2185 O O . LYS A 1 278 ? -10.116 -2.876 19.938 1.00 82.25 278 LYS A O 1
ATOM 2190 N N . GLY A 1 279 ? -9.319 -4.723 20.926 1.00 90.88 279 GLY A N 1
ATOM 2191 C CA . GLY A 1 279 ? -10.402 -5.605 20.474 1.00 90.88 279 GLY A CA 1
ATOM 2192 C C . GLY A 1 279 ? -9.951 -6.842 19.700 1.00 90.88 279 GLY A C 1
ATOM 2193 O O . GLY A 1 279 ? -8.760 -7.136 19.580 1.00 90.88 279 GLY A O 1
ATOM 2194 N N . TRP A 1 280 ? -10.937 -7.557 19.167 1.00 96.06 280 TRP A N 1
ATOM 2195 C CA . TRP A 1 280 ? -10.813 -8.792 18.401 1.00 96.06 280 TRP A CA 1
ATOM 2196 C C . TRP A 1 280 ? -11.013 -8.523 16.909 1.00 96.06 280 TRP A C 1
ATOM 2198 O O . TRP A 1 280 ? -12.059 -8.034 16.488 1.00 96.06 280 TRP A O 1
ATOM 2208 N N . TYR A 1 281 ? -9.987 -8.820 16.122 1.00 94.81 281 TYR A N 1
ATOM 2209 C CA . TYR A 1 281 ? -9.890 -8.538 14.693 1.00 94.81 281 TYR A CA 1
ATOM 2210 C C . TYR A 1 281 ? -9.838 -9.861 13.938 1.00 94.81 281 TYR A C 1
ATOM 2212 O O . TYR A 1 281 ? -8.986 -10.693 14.256 1.00 94.81 281 TYR A O 1
ATOM 2220 N N . PHE A 1 282 ? -10.709 -10.075 12.953 1.00 93.94 282 PHE A N 1
ATOM 2221 C CA . PHE A 1 282 ? -10.739 -11.342 12.217 1.00 93.94 282 PHE A CA 1
ATOM 2222 C C . PHE A 1 282 ? -11.344 -11.245 10.814 1.00 93.94 282 PHE A C 1
ATOM 2224 O O . PHE A 1 282 ? -12.058 -10.301 10.478 1.00 93.94 282 PHE A O 1
ATOM 2231 N N . SER A 1 283 ? -11.057 -12.250 9.988 1.00 90.25 283 SER A N 1
ATOM 2232 C CA . SER A 1 283 ? -11.628 -12.448 8.648 1.00 90.25 283 SER A CA 1
ATOM 2233 C C . SER A 1 283 ? -11.621 -13.934 8.268 1.00 90.25 283 SER A C 1
ATOM 2235 O O . SER A 1 283 ? -10.920 -14.728 8.898 1.00 90.25 283 SER A O 1
ATOM 2237 N N . GLU A 1 284 ? -12.386 -14.328 7.244 1.00 83.19 284 GLU A N 1
ATOM 2238 C CA . GLU A 1 284 ? -12.408 -15.715 6.745 1.00 83.19 284 GLU A CA 1
ATOM 2239 C C . GLU A 1 284 ? -11.011 -16.145 6.239 1.00 83.19 284 GLU A C 1
ATOM 2241 O O . GLU A 1 284 ? -10.346 -15.467 5.444 1.00 83.19 284 GLU A O 1
ATOM 2246 N N . THR A 1 285 ? -10.525 -17.301 6.683 1.00 70.56 285 THR A N 1
ATOM 2247 C CA . THR A 1 285 ? -9.287 -17.936 6.227 1.00 70.56 285 THR A CA 1
ATOM 2248 C C . THR A 1 285 ? -9.442 -18.371 4.771 1.00 70.56 285 THR A C 1
ATOM 2250 O O . THR A 1 285 ? -10.405 -19.026 4.396 1.00 70.56 285 THR A O 1
ATOM 2253 N N . GLY A 1 286 ? -8.490 -17.994 3.912 1.00 56.75 286 GLY A N 1
ATOM 2254 C CA . GLY A 1 286 ? -8.602 -18.265 2.474 1.00 56.75 286 GLY A CA 1
ATOM 2255 C C . GLY A 1 286 ? -9.598 -17.382 1.704 1.00 56.75 286 GLY A C 1
ATOM 2256 O O . GLY A 1 286 ? -9.788 -17.625 0.518 1.00 56.75 286 GLY A O 1
ATOM 2257 N N . ALA A 1 287 ? -10.180 -16.340 2.309 1.00 51.59 287 ALA A N 1
ATOM 2258 C CA . ALA A 1 287 ? -10.904 -15.283 1.592 1.00 51.59 287 ALA A CA 1
ATOM 2259 C C . ALA A 1 287 ? -10.073 -14.674 0.451 1.00 51.59 287 ALA A C 1
ATOM 2261 O O . ALA A 1 287 ? -8.965 -14.205 0.729 1.00 51.59 287 ALA A O 1
ATOM 2262 N N . ALA A 1 288 ? -10.604 -14.640 -0.785 1.00 43.72 288 ALA A N 1
ATOM 2263 C CA . ALA A 1 288 ? -9.897 -14.183 -1.992 1.00 43.72 288 ALA A CA 1
ATOM 2264 C C . ALA A 1 288 ? -9.257 -12.795 -1.852 1.00 43.72 288 ALA A C 1
ATOM 2266 O O . ALA A 1 288 ? -8.165 -12.584 -2.361 1.00 43.72 288 ALA A O 1
ATOM 2267 N N . PHE A 1 289 ? -9.897 -11.889 -1.112 1.00 40.53 289 PHE A N 1
ATOM 2268 C CA . PHE A 1 289 ? -9.398 -10.535 -0.868 1.00 40.53 289 PHE A CA 1
ATOM 2269 C C . PHE A 1 289 ? -8.129 -10.478 0.011 1.00 40.53 289 PHE A C 1
ATOM 2271 O O . PHE A 1 289 ? -7.319 -9.572 -0.136 1.00 40.53 289 PHE A O 1
ATOM 2278 N N . PHE A 1 290 ? -7.944 -11.436 0.925 1.00 44.62 290 PHE A N 1
ATOM 2279 C CA . PHE A 1 290 ? -6.844 -11.445 1.900 1.00 44.62 290 PHE A CA 1
ATOM 2280 C C . PHE A 1 290 ? -5.745 -12.470 1.560 1.00 44.62 290 PHE A C 1
ATOM 2282 O O . PHE A 1 290 ? -4.904 -12.755 2.416 1.00 44.62 290 PHE A O 1
ATOM 2289 N N . LYS A 1 291 ? -5.785 -13.110 0.379 1.00 43.47 291 LYS A N 1
ATOM 2290 C CA . LYS A 1 291 ? -4.842 -14.190 0.017 1.00 43.47 291 LYS A CA 1
ATOM 2291 C C . LYS A 1 291 ? -3.419 -13.693 -0.232 1.00 43.47 291 LYS A C 1
ATOM 2293 O O . LYS A 1 291 ? -2.486 -14.457 -0.024 1.00 43.47 291 LYS A O 1
ATOM 2298 N N . ASP A 1 292 ? -3.277 -12.416 -0.562 1.00 35.34 292 ASP A N 1
ATOM 2299 C CA . ASP A 1 292 ? -2.030 -11.817 -1.055 1.00 35.34 292 ASP A CA 1
ATOM 2300 C C . ASP A 1 292 ? -1.263 -11.073 0.051 1.00 35.34 292 ASP A C 1
ATOM 2302 O O . ASP A 1 292 ? -0.446 -10.190 -0.202 1.00 35.34 292 ASP A O 1
ATOM 2306 N N . MET A 1 293 ? -1.586 -11.362 1.315 1.00 44.28 293 MET A N 1
ATOM 2307 C CA . MET A 1 293 ? -1.080 -10.629 2.475 1.00 44.28 293 MET A CA 1
ATOM 2308 C C . MET A 1 293 ? -0.052 -11.464 3.237 1.00 44.28 293 MET A C 1
ATOM 2310 O O . MET A 1 293 ? -0.302 -12.625 3.551 1.00 44.28 293 MET A O 1
ATOM 2314 N N . LEU A 1 294 ? 1.077 -10.837 3.594 1.00 47.97 294 LEU A N 1
ATOM 2315 C CA . LEU A 1 294 ? 2.270 -11.451 4.209 1.00 47.97 294 LEU A CA 1
ATOM 2316 C C . LEU A 1 294 ? 1.970 -12.364 5.422 1.00 47.97 294 LEU A C 1
ATOM 2318 O O . LEU A 1 294 ? 2.682 -13.336 5.659 1.00 47.97 294 LEU A O 1
ATOM 2322 N N . SER A 1 295 ? 0.921 -12.052 6.194 1.00 68.12 295 SER A N 1
ATOM 2323 C CA . SER A 1 295 ? 0.267 -12.937 7.172 1.00 68.12 295 SER A CA 1
ATOM 2324 C C . SER A 1 295 ? -1.028 -12.282 7.663 1.00 68.12 295 SER A C 1
ATOM 2326 O O . SER A 1 295 ? -1.015 -11.121 8.080 1.00 68.12 295 SER A O 1
ATOM 2328 N N . LYS A 1 296 ? -2.147 -13.018 7.690 1.00 73.69 296 LYS A N 1
ATOM 2329 C CA . LYS A 1 296 ? -3.432 -12.495 8.195 1.00 73.69 296 LYS A CA 1
ATOM 2330 C C . LYS A 1 296 ? -3.401 -12.165 9.689 1.00 73.69 296 LYS A C 1
ATOM 2332 O O . LYS A 1 296 ? -4.015 -11.186 10.102 1.00 73.69 296 LYS A O 1
ATOM 2337 N N . HIS A 1 297 ? -2.658 -12.922 10.502 1.00 85.25 297 HIS A N 1
ATOM 2338 C CA . HIS A 1 297 ? -2.478 -12.598 11.924 1.00 85.25 297 HIS A CA 1
ATOM 2339 C C . HIS A 1 297 ? -1.765 -11.258 12.097 1.00 85.25 297 HIS A C 1
ATOM 2341 O O . HIS A 1 297 ? -2.191 -10.441 12.909 1.00 85.25 297 HIS A O 1
ATOM 2347 N N . MET A 1 298 ? -0.716 -11.015 11.303 1.00 80.06 298 MET A N 1
ATOM 2348 C CA . MET A 1 298 ? 0.007 -9.741 11.310 1.00 80.06 298 MET A CA 1
ATOM 2349 C C . MET A 1 298 ? -0.858 -8.599 10.792 1.00 80.06 298 MET A C 1
ATOM 2351 O O . MET A 1 298 ? -0.837 -7.503 11.339 1.00 80.06 298 MET A O 1
ATOM 2355 N N . LEU A 1 299 ? -1.633 -8.848 9.742 1.00 80.81 299 LEU A N 1
ATOM 2356 C CA . LEU A 1 299 ? -2.577 -7.875 9.227 1.00 80.81 299 LEU A CA 1
ATOM 2357 C C . LEU A 1 299 ? -3.585 -7.477 10.301 1.00 80.81 299 LEU A C 1
ATOM 2359 O O . LEU A 1 299 ? -3.773 -6.297 10.553 1.00 80.81 299 LEU A O 1
ATOM 2363 N N . HIS A 1 300 ? -4.235 -8.439 10.952 1.00 87.56 300 HIS A N 1
ATOM 2364 C CA . HIS A 1 300 ? -5.258 -8.166 11.961 1.00 87.56 300 HIS A CA 1
ATOM 2365 C C . HIS A 1 300 ? -4.697 -7.495 13.216 1.00 87.56 300 HIS A C 1
ATOM 2367 O O . HIS A 1 300 ? -5.387 -6.681 13.820 1.00 87.56 300 HIS A O 1
ATOM 2373 N N . SER A 1 301 ? -3.438 -7.751 13.566 1.00 87.81 301 SER A N 1
ATOM 2374 C CA . SER A 1 301 ? -2.767 -7.078 14.679 1.00 87.81 301 SER A CA 1
ATOM 2375 C C . SER A 1 301 ? -2.174 -5.709 14.329 1.00 87.81 301 SER A C 1
ATOM 2377 O O . SER A 1 301 ? -1.638 -5.047 15.216 1.00 87.81 301 SER A O 1
ATOM 2379 N N . GLY A 1 302 ? -2.200 -5.293 13.057 1.00 79.62 302 GLY A N 1
ATOM 2380 C CA . GLY A 1 302 ? -1.493 -4.089 12.606 1.00 79.62 302 GLY A CA 1
ATOM 2381 C C . GLY A 1 302 ? 0.021 -4.221 12.775 1.00 79.62 302 GLY A C 1
ATOM 2382 O O . GLY A 1 302 ? 0.697 -3.275 13.170 1.00 79.62 302 GLY A O 1
ATOM 2383 N N . ALA A 1 303 ? 0.540 -5.431 12.564 1.00 78.69 303 ALA A N 1
ATOM 2384 C CA . ALA A 1 303 ? 1.920 -5.829 12.801 1.00 78.69 303 ALA A CA 1
ATOM 2385 C C . ALA A 1 303 ? 2.440 -5.412 14.187 1.00 78.69 303 ALA A C 1
ATOM 2387 O O . ALA A 1 303 ? 3.586 -4.978 14.336 1.00 78.69 303 ALA A O 1
ATOM 2388 N N . ALA A 1 304 ? 1.610 -5.511 15.227 1.00 88.62 304 ALA A N 1
ATOM 2389 C CA . ALA A 1 304 ? 2.041 -5.257 16.598 1.00 88.62 304 ALA A CA 1
ATOM 2390 C C . ALA A 1 304 ? 3.159 -6.235 17.010 1.00 88.62 304 ALA A C 1
ATOM 2392 O O . ALA A 1 304 ? 3.126 -7.410 16.647 1.00 88.62 304 ALA A O 1
ATOM 2393 N N . PHE A 1 305 ? 4.163 -5.766 17.759 1.00 90.75 305 PHE A N 1
ATOM 2394 C CA . PHE A 1 305 ? 5.243 -6.637 18.257 1.00 90.75 305 PHE A CA 1
ATOM 2395 C C . PHE A 1 305 ? 4.731 -7.710 19.229 1.00 90.75 305 PHE A C 1
ATOM 2397 O O . PHE A 1 305 ? 5.339 -8.770 19.363 1.00 90.75 305 PHE A O 1
ATOM 2404 N N . SER A 1 306 ? 3.594 -7.452 19.865 1.00 94.19 306 SER A N 1
ATOM 2405 C CA . SER A 1 306 ? 2.870 -8.405 20.687 1.00 94.19 306 SER A CA 1
ATOM 2406 C C . SER A 1 306 ? 1.366 -8.243 20.498 1.00 94.19 306 SER A C 1
ATOM 2408 O O . SER A 1 306 ? 0.880 -7.193 20.072 1.00 94.19 306 SER A O 1
ATOM 2410 N N . VAL A 1 307 ? 0.626 -9.299 20.816 1.00 95.88 307 VAL A N 1
ATOM 2411 C CA . VAL A 1 307 ? -0.843 -9.317 20.863 1.00 95.88 307 VAL A CA 1
ATOM 2412 C C . VAL A 1 307 ? -1.305 -9.932 22.178 1.00 95.88 307 VAL A C 1
ATOM 2414 O O . VAL A 1 307 ? -0.535 -10.615 22.848 1.00 95.88 307 VAL A O 1
ATOM 2417 N N . LYS A 1 308 ? -2.574 -9.737 22.544 1.00 96.00 308 LYS A N 1
ATOM 2418 C CA . LYS A 1 308 ? -3.176 -10.452 23.677 1.00 96.00 308 LYS A CA 1
ATOM 2419 C C . LYS A 1 308 ? -3.378 -11.919 23.339 1.00 96.00 308 LYS A C 1
ATOM 2421 O O . LYS A 1 308 ? -3.010 -12.779 24.127 1.00 96.00 308 LYS A O 1
ATOM 2426 N N . TYR A 1 309 ? -3.880 -12.206 22.140 1.00 97.50 309 TYR A N 1
ATOM 2427 C CA . TYR A 1 309 ? -4.018 -13.572 21.639 1.00 97.50 309 TYR A CA 1
ATOM 2428 C C . TYR A 1 309 ? -4.104 -13.612 20.112 1.00 97.50 309 TYR A C 1
ATOM 2430 O O . TYR A 1 309 ? -4.351 -12.585 19.481 1.00 97.50 309 TYR A O 1
ATOM 2438 N N . ALA A 1 310 ? -3.919 -14.781 19.505 1.00 96.69 310 ALA A N 1
ATOM 2439 C CA . ALA A 1 310 ? -4.092 -14.989 18.069 1.00 96.69 310 ALA A CA 1
ATOM 2440 C C . ALA A 1 310 ? -4.269 -16.476 17.744 1.00 96.69 310 ALA A C 1
ATOM 2442 O O . ALA A 1 310 ? -3.635 -17.324 18.370 1.00 96.69 310 ALA A O 1
ATOM 2443 N N . GLY A 1 311 ? -5.052 -16.774 16.712 1.00 95.12 311 GLY A N 1
ATOM 2444 C CA . GLY A 1 311 ? -5.319 -18.147 16.295 1.00 95.12 311 GLY A CA 1
ATOM 2445 C C . GLY A 1 311 ? -6.275 -18.221 15.113 1.00 95.12 311 GLY A C 1
ATOM 2446 O O . GLY A 1 311 ? -6.361 -17.285 14.305 1.00 95.12 311 GLY A O 1
ATOM 2447 N N . GLU A 1 312 ? -6.997 -19.325 15.029 1.00 95.00 312 GLU A N 1
ATOM 2448 C CA . GLU A 1 312 ? -8.102 -19.572 14.115 1.00 95.00 312 GLU A CA 1
ATOM 2449 C C . GLU A 1 312 ? -9.364 -19.993 14.900 1.00 95.00 312 GLU A C 1
ATOM 2451 O O . GLU A 1 312 ? -9.307 -20.357 16.076 1.00 95.00 312 GLU A O 1
ATOM 2456 N N . PHE A 1 313 ? -10.540 -19.858 14.287 1.00 96.38 313 PHE A N 1
ATOM 2457 C CA . PHE A 1 313 ? -11.792 -20.344 14.873 1.00 96.38 313 PHE A CA 1
ATOM 2458 C C . PHE A 1 313 ? -12.800 -20.756 13.802 1.00 96.38 313 PHE A C 1
ATOM 2460 O O . PHE A 1 313 ? -12.772 -20.256 12.674 1.00 96.38 313 PHE A O 1
ATOM 2467 N N . HIS A 1 314 ? -13.735 -21.628 14.167 1.00 95.06 314 HIS A N 1
ATOM 2468 C CA . HIS A 1 314 ? -14.875 -22.017 13.337 1.00 95.06 314 HIS A CA 1
ATOM 2469 C C . HIS A 1 314 ? -16.121 -22.248 14.190 1.00 95.06 314 HIS A C 1
ATOM 2471 O O . HIS A 1 314 ? -16.069 -22.295 15.421 1.00 95.06 314 HIS A O 1
ATOM 2477 N N . ILE A 1 315 ? -17.266 -22.373 13.518 1.00 95.25 315 ILE A N 1
ATOM 2478 C CA . ILE A 1 315 ? -18.550 -22.632 14.168 1.00 95.25 315 ILE A CA 1
ATOM 2479 C C . ILE A 1 315 ? -19.002 -24.063 13.877 1.00 95.25 315 ILE A C 1
ATOM 2481 O O . ILE A 1 315 ? -19.120 -24.478 12.721 1.00 95.25 315 ILE A O 1
ATOM 2485 N N . GLU A 1 316 ? -19.305 -24.813 14.932 1.00 92.12 316 GLU A N 1
ATOM 2486 C CA . GLU A 1 316 ? -19.845 -26.168 14.851 1.00 92.12 316 GLU A CA 1
ATOM 2487 C C . GLU A 1 316 ? -21.344 -26.189 15.145 1.00 92.12 316 GLU A C 1
ATOM 2489 O O . GLU A 1 316 ? -21.825 -25.602 16.115 1.00 92.12 316 GLU A O 1
ATOM 2494 N N . LYS A 1 317 ? -22.099 -26.930 14.327 1.00 87.19 317 LYS A N 1
ATOM 2495 C CA . LYS A 1 317 ? -23.505 -27.243 14.609 1.00 87.19 317 LYS A CA 1
ATOM 2496 C C . LYS A 1 317 ? -23.566 -28.457 15.530 1.00 87.19 317 LYS A C 1
ATOM 2498 O O . LYS A 1 317 ? -23.320 -29.573 15.081 1.00 87.19 317 LYS A O 1
ATOM 2503 N N . VAL A 1 318 ? -23.922 -28.249 16.798 1.00 83.12 318 VAL A N 1
ATOM 2504 C CA . VAL A 1 318 ? -24.099 -29.342 17.774 1.00 83.12 318 VAL A CA 1
ATOM 2505 C C . VAL A 1 318 ? -25.423 -30.069 17.523 1.00 83.12 318 VAL A C 1
ATOM 2507 O O . VAL A 1 318 ? -25.501 -31.294 17.593 1.00 83.12 318 VAL A O 1
ATOM 2510 N N . ASN A 1 319 ? -26.473 -29.316 17.198 1.00 78.12 319 ASN A N 1
ATOM 2511 C CA . ASN A 1 319 ? -27.761 -29.802 16.698 1.00 78.12 319 ASN A CA 1
ATOM 2512 C C . ASN A 1 319 ? -28.462 -28.661 15.920 1.00 78.12 319 ASN A C 1
ATOM 2514 O O . ASN A 1 319 ? -27.840 -27.635 15.656 1.00 78.12 319 ASN A O 1
ATOM 2518 N N . ASN A 1 320 ? -29.730 -28.832 15.524 1.00 67.62 320 ASN A N 1
ATOM 2519 C CA . ASN A 1 320 ? -30.445 -27.836 14.709 1.00 67.62 320 ASN A CA 1
ATOM 2520 C C . ASN A 1 320 ? -30.614 -26.460 15.380 1.00 67.62 320 ASN A C 1
ATOM 2522 O O . ASN A 1 320 ? -30.789 -25.487 14.653 1.00 67.62 320 ASN A O 1
ATOM 2526 N N . ASP A 1 321 ? -30.545 -26.383 16.712 1.00 72.44 321 ASP A N 1
ATOM 2527 C CA . ASP A 1 321 ? -30.887 -25.178 17.476 1.00 72.44 321 ASP A CA 1
ATOM 2528 C C . ASP A 1 321 ? -29.682 -24.569 18.221 1.00 72.44 321 ASP A C 1
ATOM 2530 O O . ASP A 1 321 ? -29.796 -23.481 18.779 1.00 72.44 321 ASP A O 1
ATOM 2534 N N . PHE A 1 322 ? -28.525 -25.249 18.249 1.00 84.81 322 PHE A N 1
ATOM 2535 C CA . PHE A 1 322 ? -27.359 -24.822 19.030 1.00 84.81 322 PHE A CA 1
ATOM 2536 C C . PHE A 1 322 ? -26.058 -24.830 18.218 1.00 84.81 322 PHE A C 1
ATOM 2538 O O . PHE A 1 322 ? -25.626 -25.861 17.686 1.00 84.81 322 PHE A O 1
ATOM 2545 N N . LEU A 1 323 ? -25.413 -23.662 18.191 1.00 93.44 323 LEU A N 1
ATOM 2546 C CA . LEU A 1 323 ? -24.102 -23.415 17.597 1.00 93.44 323 LEU A CA 1
ATOM 2547 C C . LEU A 1 323 ? -23.031 -23.345 18.690 1.00 93.44 323 LEU A C 1
ATOM 2549 O O . LEU A 1 323 ? -23.269 -22.801 19.770 1.00 93.44 323 LEU A O 1
ATOM 2553 N N . LYS A 1 324 ? -21.855 -23.900 18.396 1.00 95.31 324 LYS A N 1
ATOM 2554 C CA . LYS A 1 324 ? -20.667 -23.876 19.254 1.00 95.31 324 LYS A CA 1
ATOM 2555 C C . LYS A 1 324 ? -19.550 -23.103 18.561 1.00 95.31 324 LYS A C 1
ATOM 2557 O O . LYS A 1 324 ? -19.239 -23.390 17.407 1.00 95.31 324 LYS A O 1
ATOM 2562 N N . LEU A 1 325 ? -18.938 -22.164 19.274 1.00 96.94 325 LEU A N 1
ATOM 2563 C CA . LEU A 1 325 ? -17.695 -21.509 18.877 1.00 96.94 325 LEU A CA 1
ATOM 2564 C C . LEU A 1 325 ? -16.518 -22.398 19.286 1.00 96.94 325 LEU A C 1
ATOM 2566 O O . LEU A 1 325 ? -16.323 -22.637 20.475 1.00 96.94 325 LEU A O 1
ATOM 2570 N N . VAL A 1 326 ? -15.737 -22.866 18.317 1.00 97.44 326 VAL A N 1
ATOM 2571 C CA . VAL A 1 326 ? -14.464 -23.554 18.567 1.00 97.44 326 VAL A CA 1
ATOM 2572 C C . VAL A 1 326 ? -13.344 -22.602 18.182 1.00 97.44 326 VAL A C 1
ATOM 2574 O O . VAL A 1 326 ? -13.282 -22.166 17.034 1.00 97.44 326 VAL A O 1
ATOM 2577 N N . ILE A 1 327 ? -12.499 -22.239 19.142 1.00 97.31 327 ILE A N 1
ATOM 2578 C CA . ILE A 1 327 ? -11.439 -21.235 18.984 1.00 97.31 327 ILE A CA 1
ATOM 2579 C C . ILE A 1 327 ? -10.101 -21.805 19.449 1.00 97.31 327 ILE A C 1
ATOM 2581 O O . ILE A 1 327 ? -10.045 -22.510 20.451 1.00 97.31 327 ILE A O 1
ATOM 2585 N N . ASP A 1 328 ? -9.018 -21.514 18.736 1.00 96.56 328 ASP A N 1
ATOM 2586 C CA . ASP A 1 328 ? -7.715 -22.124 19.005 1.00 96.56 328 ASP A CA 1
ATOM 2587 C C . ASP A 1 328 ? -6.572 -21.106 19.157 1.00 96.56 328 ASP A C 1
ATOM 2589 O O . ASP A 1 328 ? -6.763 -19.892 19.045 1.00 96.56 328 ASP A O 1
ATOM 2593 N N . ASN A 1 329 ? -5.365 -21.609 19.425 1.00 95.00 329 ASN A N 1
ATOM 2594 C CA . ASN A 1 329 ? -4.101 -20.861 19.485 1.00 95.00 329 ASN A CA 1
ATOM 2595 C C . ASN A 1 329 ? -3.217 -21.055 18.233 1.00 95.00 329 ASN A C 1
ATOM 2597 O O . ASN A 1 329 ? -1.993 -20.864 18.276 1.00 95.00 329 ASN A O 1
ATOM 2601 N N . ASN A 1 330 ? -3.802 -21.443 17.099 1.00 90.44 330 ASN A N 1
ATOM 2602 C CA . ASN A 1 330 ? -3.089 -21.724 15.860 1.00 90.44 330 ASN A CA 1
ATOM 2603 C C . ASN A 1 330 ? -2.657 -20.434 15.142 1.00 90.44 330 ASN A C 1
ATOM 2605 O O . ASN A 1 330 ? -3.269 -19.963 14.181 1.00 90.44 330 ASN A O 1
ATOM 2609 N N . SER A 1 331 ? -1.565 -19.832 15.614 1.00 89.12 331 SER A N 1
ATOM 2610 C CA . SER A 1 331 ? -0.940 -18.675 14.973 1.00 89.12 331 SER A CA 1
ATOM 2611 C C . SER A 1 331 ? 0.539 -18.914 14.707 1.00 89.12 331 SER A C 1
ATOM 2613 O O . SER A 1 331 ? 1.346 -18.982 15.633 1.00 89.12 331 SER A O 1
ATOM 2615 N N . GLY A 1 332 ? 0.928 -18.947 13.430 1.00 81.75 332 GLY A N 1
ATOM 2616 C CA . GLY A 1 332 ? 2.343 -18.962 13.042 1.00 81.75 332 GLY A CA 1
ATOM 2617 C C . GLY A 1 332 ? 3.078 -17.668 13.417 1.00 81.75 332 GLY A C 1
ATOM 2618 O O . GLY A 1 332 ? 4.285 -17.690 13.652 1.00 81.75 332 GLY A O 1
ATOM 2619 N N . THR A 1 333 ? 2.350 -16.549 13.525 1.00 84.25 333 THR A N 1
ATOM 2620 C CA . THR A 1 333 ? 2.917 -15.231 13.838 1.00 84.25 333 THR A CA 1
ATOM 2621 C C . THR A 1 333 ? 3.150 -15.010 15.326 1.00 84.25 333 THR A C 1
ATOM 2623 O O . THR A 1 333 ? 4.200 -14.477 15.649 1.00 84.25 333 THR A O 1
ATOM 2626 N N . TYR A 1 334 ? 2.227 -15.380 16.219 1.00 89.25 334 TYR A N 1
ATOM 2627 C CA . TYR A 1 334 ? 2.338 -15.072 17.661 1.00 89.25 334 TYR A CA 1
ATOM 2628 C C . TYR A 1 334 ? 2.377 -16.309 18.565 1.00 89.25 334 TYR A C 1
ATOM 2630 O O . TYR A 1 334 ? 2.841 -16.214 19.693 1.00 89.25 334 TYR A O 1
ATOM 2638 N N . ALA A 1 335 ? 1.918 -17.464 18.070 1.00 86.88 335 ALA A N 1
ATOM 2639 C CA . ALA A 1 335 ? 1.951 -18.761 18.749 1.00 86.88 335 ALA A CA 1
ATOM 2640 C C . ALA A 1 335 ? 1.649 -18.727 20.268 1.00 86.88 335 ALA A C 1
ATOM 2642 O O . ALA A 1 335 ? 2.506 -19.162 21.046 1.00 86.88 335 ALA A O 1
ATOM 2643 N N . PRO A 1 336 ? 0.470 -18.235 20.708 1.00 94.38 336 PRO A N 1
ATOM 2644 C CA . PRO A 1 336 ? 0.140 -18.191 22.128 1.00 94.38 336 PRO A CA 1
ATOM 2645 C C . PRO A 1 336 ? 0.204 -19.580 22.789 1.00 94.38 336 PRO A C 1
ATOM 2647 O O . PRO A 1 336 ? -0.133 -20.586 22.156 1.00 94.38 336 PRO A O 1
ATOM 2650 N N . PRO A 1 337 ? 0.622 -19.659 24.059 1.00 94.50 337 PRO A N 1
ATOM 2651 C CA . PRO A 1 337 ? 0.800 -20.924 24.755 1.00 94.50 337 PRO A CA 1
ATOM 2652 C C . PRO A 1 337 ? -0.549 -21.549 25.156 1.00 94.50 337 PRO A C 1
ATOM 2654 O O . PRO A 1 337 ? -1.531 -20.844 25.412 1.00 94.50 337 PRO A O 1
ATOM 2657 N N . GLN A 1 338 ? -0.586 -22.882 25.219 1.00 95.69 338 GLN A N 1
ATOM 2658 C CA . GLN A 1 338 ? -1.783 -23.677 25.521 1.00 95.69 338 GLN A CA 1
ATOM 2659 C C . GLN A 1 338 ? -2.416 -23.301 26.870 1.00 95.69 338 GLN A C 1
ATOM 2661 O O . GLN A 1 338 ? -3.636 -23.314 27.027 1.00 95.69 338 GLN A O 1
ATOM 2666 N N . GLU A 1 339 ? -1.599 -22.925 27.852 1.00 95.75 339 GLU A N 1
ATOM 2667 C CA . GLU A 1 339 ? -2.026 -22.604 29.215 1.00 95.75 339 GLU A CA 1
ATOM 2668 C C . GLU A 1 339 ? -2.972 -21.394 29.289 1.00 95.75 339 GLU A C 1
ATOM 2670 O O . GLU A 1 339 ? -3.654 -21.213 30.296 1.00 95.75 339 GLU A O 1
ATOM 2675 N N . GLN A 1 340 ? -3.033 -20.576 28.234 1.00 96.12 340 GLN A N 1
ATOM 2676 C CA . GLN A 1 340 ? -3.920 -19.415 28.139 1.00 96.12 340 GLN A CA 1
ATOM 2677 C C . GLN A 1 340 ? -5.291 -19.736 27.503 1.00 96.12 340 GLN A C 1
ATOM 2679 O O . GLN A 1 340 ? -6.168 -18.876 27.498 1.00 96.12 340 GLN A O 1
ATOM 2684 N N . LEU A 1 341 ? -5.527 -20.952 26.989 1.00 96.88 341 LEU A N 1
ATOM 2685 C CA . LEU A 1 341 ? -6.820 -21.327 26.388 1.00 96.88 341 LEU A CA 1
ATOM 2686 C C . LEU A 1 341 ? -8.017 -21.176 27.349 1.00 96.88 341 LEU A C 1
ATOM 2688 O O . LEU A 1 341 ? -9.034 -20.632 26.918 1.00 96.88 341 LEU A O 1
ATOM 2692 N N . PRO A 1 342 ? -7.932 -21.551 28.647 1.00 97.31 342 PRO A N 1
ATOM 2693 C CA . PRO A 1 342 ? -9.040 -21.322 29.578 1.00 97.31 342 PRO A CA 1
ATOM 2694 C C . PRO A 1 342 ? -9.393 -19.836 29.727 1.00 97.31 342 PRO A C 1
ATOM 2696 O O . PRO A 1 342 ? -10.563 -19.477 29.760 1.00 97.31 342 PRO A O 1
ATOM 2699 N N . GLN A 1 343 ? -8.382 -18.961 29.739 1.00 96.94 343 GLN A N 1
ATOM 2700 C CA . GLN A 1 343 ? -8.571 -17.510 29.821 1.00 96.94 343 GLN A CA 1
ATOM 2701 C C . GLN A 1 343 ? -9.237 -16.944 28.563 1.00 96.94 343 GLN A C 1
ATOM 2703 O O . GLN A 1 343 ? -10.083 -16.053 28.647 1.00 96.94 343 GLN A O 1
ATOM 2708 N N . LEU A 1 344 ? -8.871 -17.469 27.391 1.00 97.19 344 LEU A N 1
ATOM 2709 C CA . LEU A 1 344 ? -9.519 -17.120 26.131 1.00 97.19 344 LEU A CA 1
ATOM 2710 C C . LEU A 1 344 ? -10.996 -17.525 26.133 1.00 97.19 344 LEU A C 1
ATOM 2712 O O . LEU A 1 344 ? -11.842 -16.739 25.710 1.00 97.19 344 LEU A O 1
ATOM 2716 N N . GLN A 1 345 ? -11.309 -18.726 26.621 1.00 97.50 345 GLN A N 1
ATOM 2717 C CA . GLN A 1 345 ? -12.687 -19.196 26.725 1.00 97.50 345 GLN A CA 1
ATOM 2718 C C . GLN A 1 345 ? -13.511 -18.311 27.671 1.00 97.50 345 GLN A C 1
ATOM 2720 O O . GLN A 1 345 ? -14.579 -17.838 27.283 1.00 97.50 345 GLN A O 1
ATOM 2725 N N . GLU A 1 346 ? -12.989 -18.011 28.863 1.00 96.38 346 GLU A N 1
ATOM 2726 C CA . GLU A 1 346 ? -13.644 -17.115 29.826 1.00 96.38 346 GLU A CA 1
ATOM 2727 C C . GLU A 1 346 ? -13.882 -15.711 29.245 1.00 96.38 346 GLU A C 1
ATOM 2729 O O . GLU A 1 346 ? -14.942 -15.122 29.463 1.00 96.38 346 GLU A O 1
ATOM 2734 N N . LEU A 1 347 ? -12.945 -15.182 28.445 1.00 96.00 347 LEU A N 1
ATOM 2735 C CA . LEU A 1 347 ? -13.121 -13.900 27.756 1.00 96.00 347 LEU A CA 1
ATOM 2736 C C . LEU A 1 347 ? -14.308 -13.931 26.780 1.00 96.00 347 LEU A C 1
ATOM 2738 O O . LEU A 1 347 ? -15.075 -12.963 26.722 1.00 96.00 347 LEU A O 1
ATOM 2742 N N . MET A 1 348 ? -14.467 -15.014 26.014 1.00 96.12 348 MET A N 1
ATOM 2743 C CA . MET A 1 348 ? -15.585 -15.167 25.073 1.00 96.12 348 MET A CA 1
ATOM 2744 C C . MET A 1 348 ? -16.916 -15.321 25.812 1.00 96.12 348 MET A C 1
ATOM 2746 O O . MET A 1 348 ? -17.891 -14.661 25.455 1.00 96.12 348 MET A O 1
ATOM 2750 N N . GLU A 1 349 ? -16.951 -16.114 26.882 1.00 94.81 349 GLU A N 1
ATOM 2751 C CA . GLU A 1 349 ? -18.141 -16.310 27.720 1.00 94.81 349 GLU A CA 1
ATOM 2752 C C . GLU A 1 349 ? -18.560 -15.031 28.463 1.00 94.81 349 GLU A C 1
ATOM 2754 O O . GLU A 1 349 ? -19.755 -14.759 28.599 1.00 94.81 349 GLU A O 1
ATOM 2759 N N . ASN A 1 350 ? -17.597 -14.201 28.883 1.00 93.19 350 ASN A N 1
ATOM 2760 C CA . ASN A 1 350 ? -17.856 -12.886 29.473 1.00 93.19 350 ASN A CA 1
ATOM 2761 C C . ASN A 1 350 ? -18.528 -11.928 28.477 1.00 93.19 350 ASN A C 1
ATOM 2763 O O . ASN A 1 350 ? -19.411 -11.156 28.846 1.00 93.19 350 ASN A O 1
ATOM 2767 N N . ASN A 1 351 ? -18.095 -11.962 27.217 1.00 93.81 351 ASN A N 1
ATOM 2768 C CA . ASN A 1 351 ? -18.574 -11.055 26.175 1.00 93.81 351 ASN A CA 1
ATOM 2769 C C . ASN A 1 351 ? -19.879 -11.521 25.524 1.00 93.81 351 ASN A C 1
ATOM 2771 O O . ASN A 1 351 ? -20.694 -10.698 25.115 1.00 93.81 351 ASN A O 1
ATOM 2775 N N . PHE A 1 352 ? -20.116 -12.829 25.478 1.00 93.31 352 PHE A N 1
ATOM 2776 C CA . PHE A 1 352 ? -21.327 -13.414 24.917 1.00 93.31 352 PHE A CA 1
ATOM 2777 C C . PHE A 1 352 ? -21.973 -14.353 25.944 1.00 93.31 352 PHE A C 1
ATOM 2779 O O . PHE A 1 352 ? -21.834 -15.572 25.833 1.00 93.31 352 PHE A O 1
ATOM 2786 N N . PRO A 1 353 ? -22.694 -13.822 26.950 1.00 90.38 353 PRO A N 1
ATOM 2787 C CA . PRO A 1 353 ? -23.283 -14.643 28.002 1.00 90.38 353 PRO A CA 1
ATOM 2788 C C . PRO A 1 353 ? -24.140 -15.785 27.444 1.00 90.38 353 PRO A C 1
ATOM 2790 O O . PRO A 1 353 ? -25.094 -15.564 26.696 1.00 90.38 353 PRO A O 1
ATOM 2793 N N . GLY A 1 354 ? -23.797 -17.017 27.824 1.00 90.56 354 GLY A N 1
ATOM 2794 C CA . GLY A 1 354 ? -24.474 -18.230 27.356 1.00 90.56 354 GLY A CA 1
ATOM 2795 C C . GLY A 1 354 ? -23.986 -18.771 26.009 1.00 90.56 354 GLY A C 1
ATOM 2796 O O . GLY A 1 354 ? -24.591 -19.717 25.502 1.00 90.56 354 GLY A O 1
ATOM 2797 N N . ILE A 1 355 ? -22.919 -18.214 25.422 1.00 94.00 355 ILE A N 1
ATOM 2798 C CA . ILE A 1 355 ? -22.264 -18.813 24.255 1.00 94.00 355 ILE A CA 1
ATOM 2799 C C . ILE A 1 355 ? -21.690 -20.180 24.631 1.00 94.00 355 ILE A C 1
ATOM 2801 O O . ILE A 1 355 ? -21.079 -20.348 25.684 1.00 94.00 355 ILE A O 1
ATOM 2805 N N . LEU A 1 356 ? -21.874 -21.166 23.758 1.00 94.56 356 LEU A N 1
ATOM 2806 C CA . LEU A 1 356 ? -21.173 -22.435 23.878 1.00 94.56 356 LEU A CA 1
ATOM 2807 C C . LEU A 1 356 ? -19.799 -22.262 23.221 1.00 94.56 356 LEU A C 1
ATOM 2809 O O . LEU A 1 356 ? -19.709 -22.261 21.995 1.00 94.56 356 LEU A O 1
ATOM 2813 N N . CYS A 1 357 ? -18.758 -22.056 24.025 1.00 95.75 357 CYS A N 1
ATOM 2814 C CA . CYS A 1 357 ? -17.388 -21.852 23.558 1.00 95.75 357 CYS A CA 1
ATOM 2815 C C . CYS A 1 357 ? -16.492 -23.011 23.999 1.00 95.75 357 CYS A C 1
ATOM 2817 O O . CYS A 1 357 ? -16.611 -23.506 25.116 1.00 95.75 357 CYS A O 1
ATOM 2819 N N . GLU A 1 358 ? -15.581 -23.425 23.129 1.00 96.12 358 GLU A N 1
ATOM 2820 C CA . GLU A 1 358 ? -14.556 -24.422 23.420 1.00 96.12 358 GLU A CA 1
ATOM 2821 C C . GLU A 1 358 ? -13.212 -23.904 22.904 1.00 96.12 358 GLU A C 1
ATOM 2823 O O . GLU A 1 358 ? -13.048 -23.692 21.700 1.00 96.12 358 GLU A O 1
ATOM 2828 N N . ALA A 1 359 ? -12.271 -23.655 23.819 1.00 96.81 359 ALA A N 1
ATOM 2829 C CA . ALA A 1 359 ? -10.913 -23.257 23.463 1.00 96.81 359 ALA A CA 1
ATOM 2830 C C . ALA A 1 359 ? -10.000 -24.489 23.378 1.00 96.81 359 ALA A C 1
ATOM 2832 O O . ALA A 1 359 ? -9.815 -25.197 24.370 1.00 96.81 359 ALA A O 1
ATOM 2833 N N . VAL A 1 360 ? -9.430 -24.748 22.200 1.00 95.94 360 VAL A N 1
ATOM 2834 C CA . VAL A 1 360 ? -8.712 -25.995 21.888 1.00 95.94 360 VAL A CA 1
ATOM 2835 C C . VAL A 1 360 ? -7.270 -25.703 21.477 1.00 95.94 360 VAL A C 1
ATOM 2837 O O . VAL A 1 360 ? -6.978 -24.675 20.870 1.00 95.94 360 VAL A O 1
ATOM 2840 N N . ASP A 1 361 ? -6.343 -26.594 21.829 1.00 96.38 361 ASP A N 1
ATOM 2841 C CA . ASP A 1 361 ? -4.949 -26.454 21.413 1.00 96.38 361 ASP A CA 1
ATOM 2842 C C . ASP A 1 361 ? -4.771 -26.815 19.936 1.00 96.38 361 ASP A C 1
ATOM 2844 O O . ASP A 1 361 ? -5.368 -27.771 19.447 1.00 96.38 361 ASP A O 1
ATOM 2848 N N . ARG A 1 362 ? -3.909 -26.078 19.237 1.00 90.25 362 ARG A N 1
ATOM 2849 C CA . ARG A 1 362 ? -3.585 -26.269 17.816 1.00 90.25 362 ARG A CA 1
ATOM 2850 C C . ARG A 1 362 ? -3.112 -27.682 17.468 1.00 90.25 362 ARG A C 1
ATOM 2852 O O . ARG A 1 362 ? -3.232 -28.070 16.308 1.00 90.25 362 ARG A O 1
ATOM 2859 N N . ASP A 1 363 ? -2.547 -28.412 18.431 1.00 89.25 363 ASP A N 1
ATOM 2860 C CA . ASP A 1 363 ? -2.036 -29.770 18.248 1.00 89.25 363 ASP A CA 1
ATOM 2861 C C . ASP A 1 363 ? -3.082 -30.847 18.619 1.00 89.25 363 ASP A C 1
ATOM 2863 O O . ASP A 1 363 ? -2.788 -32.042 18.540 1.00 89.25 363 ASP A O 1
ATOM 2867 N N . ASP A 1 364 ? -4.311 -30.461 18.994 1.00 93.25 364 ASP A N 1
ATOM 2868 C CA . ASP A 1 364 ? -5.414 -31.395 19.241 1.00 93.25 364 ASP A CA 1
ATOM 2869 C C . ASP A 1 364 ? -5.820 -32.146 17.962 1.00 93.25 364 ASP A C 1
ATOM 2871 O O . ASP A 1 364 ? -6.073 -31.558 16.907 1.00 93.25 364 ASP A O 1
ATOM 2875 N N . GLU A 1 365 ? -5.906 -33.475 18.054 1.00 92.06 365 GLU A N 1
ATOM 2876 C CA . GLU A 1 365 ? -6.155 -34.334 16.893 1.00 92.06 365 GLU A CA 1
ATOM 2877 C C . GLU A 1 365 ? -7.517 -34.064 16.234 1.00 92.06 365 GLU A C 1
ATOM 2879 O O . GLU A 1 365 ? -7.621 -34.118 15.004 1.00 92.06 365 GLU A O 1
ATOM 2884 N N . ALA A 1 366 ? -8.556 -33.761 17.022 1.00 89.38 366 ALA A N 1
ATOM 2885 C CA . ALA A 1 366 ? -9.893 -33.505 16.498 1.00 89.38 366 ALA A CA 1
ATOM 2886 C C . ALA A 1 366 ? -9.963 -32.136 15.812 1.00 89.38 366 ALA A C 1
ATOM 2888 O O . ALA A 1 366 ? -10.533 -32.031 14.723 1.00 89.38 366 ALA A O 1
ATOM 2889 N N . LEU A 1 367 ? -9.325 -31.114 16.393 1.00 90.12 367 LEU A N 1
ATOM 2890 C CA . LEU A 1 367 ? -9.207 -29.789 15.780 1.00 90.12 367 LEU A CA 1
ATOM 2891 C C . LEU A 1 367 ? -8.451 -29.848 14.447 1.00 90.12 367 LEU A C 1
ATOM 2893 O O . LEU A 1 367 ? -8.911 -29.296 13.446 1.00 90.12 367 LEU A O 1
ATOM 2897 N N . VAL A 1 368 ? -7.309 -30.542 14.407 1.00 84.88 368 VAL A N 1
ATOM 2898 C CA . VAL A 1 368 ? -6.492 -30.681 13.190 1.00 84.88 368 VAL A CA 1
ATOM 2899 C C . VAL A 1 368 ? -7.281 -31.352 12.067 1.00 84.88 368 VAL A C 1
ATOM 2901 O O . VAL A 1 368 ? -7.157 -30.952 10.905 1.00 84.88 368 VAL A O 1
ATOM 2904 N N . GLU A 1 369 ? -8.095 -32.358 12.386 1.00 86.75 369 GLU A N 1
ATOM 2905 C CA . GLU A 1 369 ? -8.925 -33.034 11.391 1.00 86.75 369 GLU A CA 1
ATOM 2906 C C . GLU A 1 369 ? -10.093 -32.156 10.925 1.00 86.75 369 GLU A C 1
ATOM 2908 O O . GLU A 1 369 ? -10.258 -31.965 9.718 1.00 86.75 369 GLU A O 1
ATOM 2913 N N . ALA A 1 370 ? -10.820 -31.515 11.846 1.00 85.38 370 ALA A N 1
ATOM 2914 C CA . ALA A 1 370 ? -11.887 -30.568 11.511 1.00 85.38 370 ALA A CA 1
ATOM 2915 C C . ALA A 1 370 ? -11.373 -29.431 10.612 1.00 85.38 370 ALA A C 1
ATOM 2917 O O . ALA A 1 370 ? -11.986 -29.093 9.596 1.00 85.38 370 ALA A O 1
ATOM 2918 N N . ARG A 1 371 ? -10.187 -28.893 10.915 1.00 85.94 371 ARG A N 1
ATOM 2919 C CA . ARG A 1 371 ? -9.523 -27.870 10.102 1.00 85.94 371 ARG A CA 1
ATOM 2920 C C . ARG A 1 371 ? -9.253 -28.349 8.676 1.00 85.94 371 ARG A C 1
ATOM 2922 O O . ARG A 1 371 ? -9.499 -27.603 7.727 1.00 85.94 371 ARG A O 1
ATOM 2929 N N . LYS A 1 372 ? -8.747 -29.575 8.495 1.00 82.25 372 LYS A N 1
ATOM 2930 C CA . LYS A 1 372 ? -8.522 -30.151 7.156 1.00 82.25 372 LYS A CA 1
ATOM 2931 C C . LYS A 1 372 ? -9.829 -30.313 6.392 1.00 82.25 372 LYS A C 1
ATOM 2933 O O . LYS A 1 372 ? -9.853 -30.000 5.204 1.00 82.25 372 LYS A O 1
ATOM 2938 N N . GLU A 1 373 ? -10.893 -30.773 7.046 1.00 83.12 373 GLU A N 1
ATOM 2939 C CA . GLU A 1 373 ? -12.209 -30.944 6.422 1.00 83.12 373 GLU A CA 1
ATOM 2940 C C . GLU A 1 373 ? -12.798 -29.608 5.960 1.00 83.12 373 GLU A C 1
ATOM 2942 O O . GLU A 1 373 ? -13.232 -29.495 4.811 1.00 83.12 373 GLU A O 1
ATOM 2947 N N . ILE A 1 374 ? -12.754 -28.582 6.816 1.00 83.19 374 ILE A N 1
ATOM 2948 C CA . ILE A 1 374 ? -13.221 -27.227 6.491 1.00 83.19 374 ILE A CA 1
ATOM 2949 C C . ILE A 1 374 ? -12.425 -26.675 5.309 1.00 83.19 374 ILE A C 1
ATOM 2951 O O . ILE A 1 374 ? -13.007 -26.257 4.309 1.00 83.19 374 ILE A O 1
ATOM 2955 N N . LEU A 1 375 ? -11.091 -26.739 5.365 1.00 77.38 375 LEU A N 1
ATOM 2956 C CA . LEU A 1 375 ? -10.244 -26.269 4.271 1.00 77.38 375 LEU A CA 1
ATOM 2957 C C . LEU A 1 375 ? -10.508 -27.045 2.977 1.00 77.38 375 LEU A C 1
ATOM 2959 O O . LEU A 1 375 ? -10.656 -26.426 1.928 1.00 77.38 375 LEU A O 1
ATOM 2963 N N . ALA A 1 376 ? -10.625 -28.374 3.020 1.00 73.50 376 ALA A N 1
ATOM 2964 C CA . ALA A 1 376 ? -10.937 -29.187 1.844 1.00 73.50 376 ALA A CA 1
ATOM 2965 C C . ALA A 1 376 ? -12.307 -28.835 1.241 1.00 73.50 376 ALA A C 1
ATOM 2967 O O . ALA A 1 376 ? -12.436 -28.759 0.017 1.00 73.50 376 ALA A O 1
ATOM 2968 N N . ALA A 1 377 ? -13.317 -28.568 2.073 1.00 68.38 377 ALA A N 1
ATOM 2969 C CA . ALA A 1 377 ? -14.642 -28.139 1.630 1.00 68.38 377 ALA A CA 1
ATOM 2970 C C . ALA A 1 377 ? -14.610 -26.770 0.925 1.00 68.38 377 ALA A C 1
ATOM 2972 O O . ALA A 1 377 ? -15.327 -26.586 -0.070 1.00 68.38 377 ALA A O 1
ATOM 2973 N N . THR A 1 378 ? -13.746 -25.867 1.399 1.00 61.56 378 THR A N 1
ATOM 2974 C CA . THR A 1 378 ? -13.469 -24.544 0.818 1.00 61.56 378 THR A CA 1
ATOM 2975 C C . THR A 1 378 ? -12.629 -24.640 -0.465 1.00 61.56 378 THR A C 1
ATOM 2977 O O . THR A 1 378 ? -12.929 -23.967 -1.448 1.00 61.56 378 THR A O 1
ATOM 2980 N N . PHE A 1 379 ? -11.623 -25.523 -0.526 1.00 53.28 379 PHE A N 1
ATOM 2981 C CA . PHE A 1 379 ? -10.769 -25.742 -1.708 1.00 53.28 379 PHE A CA 1
ATOM 2982 C C . PHE A 1 379 ? -11.474 -26.507 -2.839 1.00 53.28 379 PHE A C 1
ATOM 2984 O O . PHE A 1 379 ? -11.217 -26.233 -4.011 1.00 53.28 379 PHE A O 1
ATOM 2991 N N . ALA A 1 380 ? -12.402 -27.419 -2.531 1.00 48.53 380 ALA A N 1
ATOM 2992 C CA . ALA A 1 380 ? -13.196 -28.149 -3.529 1.00 48.53 380 ALA A CA 1
ATOM 2993 C C . ALA A 1 380 ? -14.153 -27.245 -4.332 1.00 48.53 380 ALA A C 1
ATOM 2995 O O . ALA A 1 380 ? -14.693 -27.665 -5.353 1.00 48.53 380 ALA A O 1
ATOM 2996 N N . MET A 1 381 ? -14.355 -25.998 -3.897 1.00 48.53 381 MET A N 1
ATOM 2997 C CA . MET A 1 381 ? -15.036 -24.960 -4.679 1.00 48.53 381 MET A CA 1
ATOM 2998 C C . MET A 1 381 ? -14.120 -24.323 -5.743 1.00 48.53 381 MET A C 1
ATOM 3000 O O . MET A 1 381 ? -14.616 -23.582 -6.586 1.00 48.53 381 MET A O 1
ATOM 3004 N N . GLY A 1 382 ? -12.808 -24.613 -5.726 1.00 41.44 382 GLY A N 1
ATOM 3005 C CA . GLY A 1 382 ? -11.776 -23.858 -6.441 1.00 41.44 382 GLY A CA 1
ATOM 3006 C C . GLY A 1 382 ? -11.089 -24.503 -7.657 1.00 41.44 382 GLY A C 1
ATOM 3007 O O . GLY A 1 382 ? -10.686 -23.726 -8.517 1.00 41.44 382 GLY A O 1
ATOM 3008 N N . GLN A 1 383 ? -10.923 -25.837 -7.793 1.00 30.95 383 GLN A N 1
ATOM 3009 C CA . GLN A 1 383 ? -10.294 -26.449 -8.999 1.00 30.95 383 GLN A CA 1
ATOM 3010 C C . GLN A 1 383 ? -10.284 -27.995 -9.091 1.00 30.95 383 GLN A C 1
ATOM 3012 O O . GLN A 1 383 ? -10.338 -28.698 -8.086 1.00 30.95 383 GLN A O 1
ATOM 3017 N N . ALA A 1 384 ? -10.170 -28.504 -10.333 1.00 28.00 384 ALA A N 1
ATOM 3018 C CA . ALA A 1 384 ? -10.020 -29.915 -10.742 1.00 28.00 384 ALA A CA 1
ATOM 3019 C C . ALA A 1 384 ? -8.542 -30.408 -10.706 1.00 28.00 384 ALA A C 1
ATOM 3021 O O . ALA A 1 384 ? -7.645 -29.572 -10.770 1.00 28.00 384 ALA A O 1
ATOM 3022 N N . PRO A 1 385 ? -8.247 -31.729 -10.628 1.00 25.28 385 PRO A N 1
ATOM 3023 C CA . PRO A 1 385 ? -6.939 -32.218 -10.170 1.00 25.28 385 PRO A CA 1
ATOM 3024 C C . PRO A 1 385 ? -5.936 -32.570 -11.289 1.00 25.28 385 PRO A C 1
ATOM 3026 O O . PRO A 1 385 ? -6.305 -33.187 -12.290 1.00 25.28 385 PRO A O 1
ATOM 3029 N N . SER A 1 386 ? -4.641 -32.320 -11.048 1.00 24.45 386 SER A N 1
ATOM 3030 C CA . SER A 1 386 ? -3.524 -33.013 -11.716 1.00 24.45 386 SER A CA 1
ATOM 3031 C C . SER A 1 386 ? -2.307 -33.172 -10.791 1.00 24.45 386 SER A C 1
ATOM 3033 O O . SER A 1 386 ? -1.826 -32.194 -10.226 1.00 24.45 386 SER A O 1
ATOM 3035 N N . ASN A 1 387 ? -1.828 -34.415 -10.670 1.00 28.86 387 ASN A N 1
ATOM 3036 C CA . ASN A 1 387 ? -0.629 -34.858 -9.945 1.00 28.86 387 ASN A CA 1
ATOM 3037 C C . ASN A 1 387 ? 0.636 -34.696 -10.811 1.00 28.86 387 ASN A C 1
ATOM 3039 O O . ASN A 1 387 ? 0.539 -34.997 -11.997 1.00 28.86 387 ASN A O 1
ATOM 3043 N N . ASP A 1 388 ? 1.807 -34.398 -10.226 1.00 26.38 388 ASP A N 1
ATOM 3044 C CA . ASP A 1 388 ? 2.953 -35.336 -10.243 1.00 26.38 388 ASP A CA 1
ATOM 3045 C C . ASP A 1 388 ? 4.127 -34.904 -9.334 1.00 26.38 388 ASP A C 1
ATOM 3047 O O . ASP A 1 388 ? 4.363 -33.717 -9.123 1.00 26.38 388 ASP A O 1
ATOM 3051 N N . ASN A 1 389 ? 4.875 -35.890 -8.825 1.00 29.20 389 ASN A N 1
ATOM 3052 C CA . ASN A 1 389 ? 6.047 -35.765 -7.943 1.00 29.20 389 ASN A CA 1
ATOM 3053 C C . ASN A 1 389 ? 7.331 -36.192 -8.683 1.00 29.20 389 ASN A C 1
ATOM 3055 O O . ASN A 1 389 ? 7.353 -37.259 -9.295 1.00 29.20 389 ASN A O 1
ATOM 3059 N N . GLY A 1 390 ? 8.445 -35.461 -8.527 1.00 26.59 390 GLY A N 1
ATOM 3060 C CA . GLY A 1 390 ? 9.757 -35.889 -9.040 1.00 26.59 390 GLY A CA 1
ATOM 3061 C C . GLY A 1 390 ? 10.956 -35.246 -8.331 1.00 26.59 390 GLY A C 1
ATOM 3062 O O . GLY A 1 390 ? 11.084 -34.032 -8.279 1.00 26.59 390 GLY A O 1
ATOM 3063 N N . THR A 1 391 ? 11.838 -36.081 -7.777 1.00 24.45 391 THR A N 1
ATOM 3064 C CA . THR A 1 391 ? 13.011 -35.764 -6.934 1.00 24.45 391 THR A CA 1
ATOM 3065 C C . THR A 1 391 ? 14.284 -35.400 -7.722 1.00 24.45 391 THR A C 1
ATOM 3067 O O . THR A 1 391 ? 14.598 -36.067 -8.707 1.00 24.45 391 THR A O 1
ATOM 3070 N N . HIS A 1 392 ? 15.068 -34.425 -7.231 1.00 27.48 392 HIS A N 1
ATOM 3071 C CA . HIS A 1 392 ? 16.321 -33.918 -7.828 1.00 27.48 392 HIS A CA 1
ATOM 3072 C C . HIS A 1 392 ? 17.617 -34.487 -7.206 1.00 27.48 392 HIS A C 1
ATOM 3074 O O . HIS A 1 392 ? 17.680 -34.773 -6.012 1.00 27.48 392 HIS A O 1
ATOM 3080 N N . THR A 1 393 ? 18.689 -34.539 -8.011 1.00 24.42 393 THR A N 1
ATOM 3081 C CA . THR A 1 393 ? 20.093 -34.754 -7.597 1.00 24.42 393 THR A CA 1
ATOM 3082 C C . THR A 1 393 ? 20.994 -33.613 -8.091 1.00 24.42 393 THR A C 1
ATOM 3084 O O . THR A 1 393 ? 20.824 -33.129 -9.206 1.00 24.42 393 THR A O 1
ATOM 3087 N N . LEU A 1 394 ? 21.946 -33.207 -7.242 1.00 25.52 394 LEU A N 1
ATOM 3088 C CA . LEU A 1 394 ? 22.789 -32.003 -7.320 1.00 25.52 394 LEU A CA 1
ATOM 3089 C C . LEU A 1 394 ? 24.049 -32.175 -8.195 1.00 25.52 394 LEU A C 1
ATOM 3091 O O . LEU A 1 394 ? 24.797 -33.129 -7.987 1.00 25.52 394 LEU A O 1
ATOM 3095 N N . THR A 1 395 ? 24.363 -31.195 -9.056 1.00 25.59 395 THR A N 1
ATOM 3096 C CA . THR A 1 395 ? 25.715 -30.967 -9.620 1.00 25.59 395 THR A CA 1
ATOM 3097 C C . THR A 1 395 ? 25.965 -29.475 -9.882 1.00 25.59 395 THR A C 1
ATOM 3099 O O . THR A 1 395 ? 25.128 -28.813 -10.488 1.00 25.59 395 THR A O 1
ATOM 3102 N N . HIS A 1 396 ? 27.122 -28.962 -9.446 1.00 27.73 396 HIS A N 1
ATOM 3103 C CA . HIS A 1 396 ? 27.576 -27.573 -9.618 1.00 27.73 396 HIS A CA 1
ATOM 3104 C C . HIS A 1 396 ? 27.792 -27.190 -11.099 1.00 27.73 396 HIS A C 1
ATOM 3106 O O . HIS A 1 396 ? 28.436 -27.942 -11.832 1.00 27.73 396 HIS A O 1
ATOM 3112 N N . ALA A 1 397 ? 27.309 -26.015 -11.528 1.00 30.31 397 ALA A N 1
ATOM 3113 C CA . ALA A 1 397 ? 27.459 -25.516 -12.898 1.00 30.31 397 ALA A CA 1
ATOM 3114 C C . ALA A 1 397 ? 28.704 -24.622 -13.077 1.00 30.31 397 ALA A C 1
ATOM 3116 O O . ALA A 1 397 ? 29.013 -23.764 -12.255 1.00 30.31 397 ALA A O 1
ATOM 3117 N N . THR A 1 398 ? 29.411 -24.864 -14.182 1.00 29.67 398 THR A N 1
ATOM 3118 C CA . THR A 1 398 ? 30.547 -24.097 -14.728 1.00 29.67 398 THR A CA 1
ATOM 3119 C C . THR A 1 398 ? 29.990 -23.142 -15.797 1.00 29.67 398 THR A C 1
ATOM 3121 O O . THR A 1 398 ? 29.009 -23.526 -16.435 1.00 29.67 398 THR A O 1
ATOM 3124 N N . PRO A 1 399 ? 30.560 -21.942 -16.032 1.00 31.36 399 PRO A N 1
ATOM 3125 C CA . PRO A 1 399 ? 30.079 -21.016 -17.061 1.00 31.36 399 PRO A CA 1
ATOM 3126 C C . PRO A 1 399 ? 29.917 -21.703 -18.422 1.00 31.36 399 PRO A C 1
ATOM 3128 O O . PRO A 1 399 ? 30.858 -22.307 -18.943 1.00 31.36 399 PRO A O 1
ATOM 3131 N N . THR A 1 400 ? 28.718 -21.612 -18.994 1.00 39.22 400 THR A N 1
ATOM 3132 C CA . THR A 1 400 ? 28.400 -22.121 -20.329 1.00 39.22 400 THR A CA 1
ATOM 3133 C C . THR A 1 400 ? 29.122 -21.256 -21.361 1.00 39.22 400 THR A C 1
ATOM 3135 O O . THR A 1 400 ? 28.670 -20.165 -21.698 1.00 39.22 400 THR A O 1
ATOM 3138 N N . LEU A 1 401 ? 30.283 -21.714 -21.838 1.00 35.28 401 LEU A N 1
ATOM 3139 C CA . LEU A 1 401 ? 30.939 -21.113 -22.998 1.00 35.28 401 LEU A CA 1
ATOM 3140 C C . LEU A 1 401 ? 30.036 -21.292 -24.224 1.00 35.28 401 LEU A C 1
ATOM 3142 O O . LEU A 1 401 ? 29.543 -22.393 -24.480 1.00 35.28 401 LEU A O 1
ATOM 3146 N N . PHE A 1 402 ? 29.860 -20.220 -24.994 1.00 41.41 402 PHE A N 1
ATOM 3147 C CA . PHE A 1 402 ? 29.216 -20.261 -26.301 1.00 41.41 402 PHE A CA 1
ATOM 3148 C C . PHE A 1 402 ? 29.789 -21.388 -27.161 1.00 41.41 402 PHE A C 1
ATOM 3150 O O . PHE A 1 402 ? 31.014 -21.489 -27.288 1.00 41.41 402 PHE A O 1
ATOM 3157 N N . PRO A 1 403 ? 28.950 -22.180 -27.845 1.00 34.59 403 PRO A N 1
ATOM 3158 C CA . PRO A 1 403 ? 29.399 -22.834 -29.053 1.00 34.59 403 PRO A CA 1
ATOM 3159 C C . PRO A 1 403 ? 29.608 -21.731 -30.096 1.00 34.59 403 PRO A C 1
ATOM 3161 O O . PRO A 1 403 ? 28.665 -21.274 -30.740 1.00 34.59 403 PRO A O 1
ATOM 3164 N N . LEU A 1 404 ? 30.851 -21.261 -30.205 1.00 35.28 404 LEU A N 1
ATOM 3165 C CA . LEU A 1 404 ? 31.301 -20.448 -31.327 1.00 35.28 404 LEU A CA 1
ATOM 3166 C C . LEU A 1 404 ? 31.009 -21.220 -32.625 1.00 35.28 404 LEU A C 1
ATOM 3168 O O . LEU A 1 404 ? 31.336 -22.412 -32.701 1.00 35.28 404 LEU A O 1
ATOM 3172 N N . PRO A 1 405 ? 30.441 -20.584 -33.664 1.00 33.84 405 PRO A N 1
ATOM 3173 C CA . PRO A 1 405 ? 30.687 -21.039 -35.020 1.00 33.84 405 PRO A CA 1
ATOM 3174 C C . PRO A 1 405 ? 32.206 -21.071 -35.205 1.00 33.84 405 PRO A C 1
ATOM 3176 O O . PRO A 1 405 ? 32.899 -20.095 -34.933 1.00 33.84 405 PRO A O 1
ATOM 3179 N N . SER A 1 406 ? 32.719 -22.232 -35.588 1.00 39.53 406 SER A N 1
ATOM 3180 C CA . SER A 1 406 ? 34.104 -22.421 -35.989 1.00 39.53 406 SER A CA 1
ATOM 3181 C C . SER A 1 406 ? 34.454 -21.446 -37.111 1.00 39.53 406 SER A C 1
ATOM 3183 O O . SER A 1 406 ? 33.961 -21.618 -38.222 1.00 39.53 406 SER A O 1
ATOM 3185 N N . ASP A 1 407 ? 35.212 -20.405 -36.786 1.00 38.97 407 ASP A N 1
ATOM 3186 C CA . ASP A 1 407 ? 36.463 -19.992 -37.429 1.00 38.97 407 ASP A CA 1
ATOM 3187 C C . ASP A 1 407 ? 36.925 -18.676 -36.773 1.00 38.97 407 ASP A C 1
ATOM 3189 O O . ASP A 1 407 ? 36.104 -17.866 -36.343 1.00 38.97 407 ASP A O 1
ATOM 3193 N N . GLU A 1 408 ? 38.2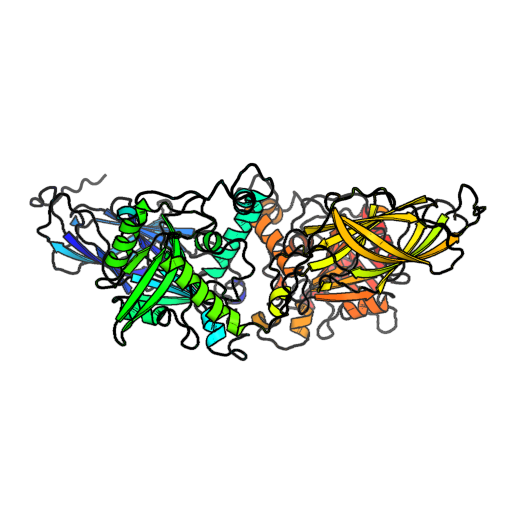39 -18.490 -36.621 1.00 45.97 408 GLU A N 1
ATOM 3194 C CA . GLU A 1 408 ? 38.847 -17.228 -36.177 1.00 45.97 408 GLU A CA 1
ATOM 3195 C C . GLU A 1 408 ? 38.257 -16.060 -36.988 1.00 45.97 408 GLU A C 1
ATOM 3197 O O . GLU A 1 408 ? 38.517 -15.934 -38.183 1.00 45.97 408 GLU A O 1
ATOM 3202 N N . SER A 1 409 ? 37.436 -15.207 -36.368 1.00 47.03 409 SER A N 1
ATOM 3203 C CA . SER A 1 409 ? 36.971 -13.990 -37.029 1.00 47.03 409 SER A CA 1
ATOM 3204 C C . SER A 1 409 ? 38.112 -12.971 -37.019 1.00 47.03 409 SER A C 1
ATOM 3206 O O . SER A 1 409 ? 38.411 -12.407 -35.966 1.00 47.03 409 SER A O 1
ATOM 3208 N N . ASP A 1 410 ? 38.732 -12.746 -38.181 1.00 56.16 410 ASP A N 1
ATOM 3209 C CA . ASP A 1 410 ? 39.712 -11.687 -38.486 1.00 56.16 410 ASP A CA 1
ATOM 3210 C C . ASP A 1 410 ? 39.097 -10.276 -38.311 1.00 56.16 410 ASP A C 1
ATOM 3212 O O . ASP A 1 410 ? 38.943 -9.508 -39.266 1.00 56.16 410 ASP A O 1
ATOM 3216 N N . LEU A 1 411 ? 38.683 -9.917 -37.095 1.00 63.97 411 LEU A N 1
ATOM 3217 C CA . LEU A 1 411 ? 38.211 -8.572 -36.780 1.00 63.97 411 LEU A CA 1
ATOM 3218 C C . LEU A 1 411 ? 39.399 -7.688 -36.366 1.00 63.97 411 LEU A C 1
ATOM 3220 O O . LEU A 1 411 ? 40.226 -8.118 -35.559 1.00 63.97 411 LEU A O 1
ATOM 3224 N N . PRO A 1 412 ? 39.502 -6.452 -36.889 1.00 65.75 412 PRO A N 1
ATOM 3225 C CA . PRO A 1 412 ? 40.464 -5.461 -36.404 1.00 65.75 412 PRO A CA 1
ATOM 3226 C C . PRO A 1 412 ? 40.381 -5.273 -34.878 1.00 65.75 412 PRO A C 1
ATOM 3228 O O . PRO A 1 412 ? 39.286 -5.310 -34.322 1.00 65.75 412 PRO A O 1
ATOM 3231 N N . GLU A 1 413 ? 41.511 -5.014 -34.201 1.00 66.31 413 GLU A N 1
ATOM 3232 C CA . GLU A 1 413 ? 41.567 -4.802 -32.734 1.00 66.31 413 GLU A CA 1
ATOM 3233 C C . GLU A 1 413 ? 40.646 -3.667 -32.232 1.00 66.31 413 GLU A C 1
ATOM 3235 O O . GLU A 1 413 ? 40.285 -3.636 -31.057 1.00 66.31 413 GLU A O 1
ATOM 3240 N N . ASP A 1 414 ? 40.266 -2.730 -33.102 1.00 73.50 414 ASP A N 1
ATOM 3241 C CA . ASP A 1 414 ? 39.389 -1.591 -32.817 1.00 73.50 414 ASP A CA 1
ATOM 3242 C C . ASP A 1 414 ? 37.959 -1.754 -33.358 1.00 73.50 414 ASP A C 1
ATOM 3244 O O . ASP A 1 414 ? 37.157 -0.818 -33.272 1.00 73.50 414 ASP A O 1
ATOM 3248 N N . ALA A 1 415 ? 37.622 -2.923 -33.907 1.00 78.88 415 ALA A N 1
ATOM 3249 C CA . ALA A 1 415 ? 36.294 -3.188 -34.433 1.00 78.88 415 ALA A CA 1
ATOM 3250 C C . ALA A 1 415 ? 35.232 -3.108 -33.330 1.00 78.88 415 ALA A C 1
ATOM 3252 O O . ALA A 1 415 ? 35.427 -3.551 -32.197 1.00 78.88 415 ALA A O 1
ATOM 3253 N N . VAL A 1 416 ? 34.070 -2.572 -33.691 1.00 87.25 416 VAL A N 1
ATOM 3254 C CA . VAL A 1 416 ? 32.883 -2.559 -32.838 1.00 87.25 416 VAL A CA 1
ATOM 3255 C C . VAL A 1 416 ? 31.693 -3.142 -33.574 1.00 87.25 416 VAL A C 1
ATOM 3257 O O . VAL A 1 416 ? 31.684 -3.232 -34.799 1.00 87.25 416 VAL A O 1
ATOM 3260 N N . LEU A 1 417 ? 30.689 -3.561 -32.817 1.00 88.12 417 LEU A N 1
ATOM 3261 C CA . LEU A 1 417 ? 29.515 -4.254 -33.313 1.00 88.12 417 LEU A CA 1
ATOM 3262 C C . LEU A 1 417 ? 28.277 -3.363 -33.184 1.00 88.12 417 LEU A C 1
ATOM 3264 O O . LEU A 1 417 ? 28.026 -2.769 -32.129 1.00 88.12 417 LEU A O 1
ATOM 3268 N N . ASP A 1 418 ? 27.473 -3.335 -34.244 1.00 90.25 418 ASP A N 1
ATOM 3269 C CA . ASP A 1 418 ? 26.053 -2.999 -34.149 1.00 90.25 418 ASP A CA 1
ATOM 3270 C C . ASP A 1 418 ? 25.306 -4.287 -33.801 1.00 90.25 418 ASP A C 1
ATOM 3272 O O . ASP A 1 418 ? 25.381 -5.260 -34.552 1.00 90.25 418 ASP A O 1
ATOM 3276 N N . VAL A 1 419 ? 24.611 -4.301 -32.665 1.00 90.94 419 VAL A N 1
ATOM 3277 C CA . VAL A 1 419 ? 23.955 -5.477 -32.080 1.00 90.94 419 VAL A CA 1
ATOM 3278 C C . VAL A 1 419 ? 22.443 -5.259 -32.019 1.00 90.94 419 VAL A C 1
ATOM 3280 O O . VAL A 1 419 ? 21.962 -4.307 -31.412 1.00 90.94 419 VAL A O 1
ATOM 3283 N N . GLU A 1 420 ? 21.692 -6.171 -32.625 1.00 93.44 420 GLU A N 1
ATOM 3284 C CA . GLU A 1 420 ? 20.258 -6.379 -32.429 1.00 93.44 420 GLU A CA 1
ATOM 3285 C C . GLU A 1 420 ? 20.082 -7.571 -31.477 1.00 93.44 420 GLU A C 1
ATOM 3287 O O . GLU A 1 420 ? 20.488 -8.695 -31.791 1.00 93.44 420 GLU A O 1
ATOM 3292 N N . LEU A 1 421 ? 19.492 -7.316 -30.309 1.00 92.75 421 LEU A N 1
ATOM 3293 C CA . LEU A 1 421 ? 19.170 -8.316 -29.291 1.00 92.75 421 LEU A CA 1
ATOM 3294 C C . LEU A 1 421 ? 17.652 -8.454 -29.186 1.00 92.75 421 LEU A C 1
ATOM 3296 O O . LEU A 1 421 ? 16.959 -7.486 -28.891 1.00 92.75 421 LEU A O 1
ATOM 3300 N N . GLU A 1 422 ? 17.133 -9.657 -29.394 1.00 93.62 422 GLU A N 1
ATOM 3301 C CA . GLU A 1 422 ? 15.732 -9.999 -29.156 1.00 93.62 422 GLU A CA 1
ATOM 3302 C C . GLU A 1 422 ? 15.633 -10.883 -27.911 1.00 93.62 422 GLU A C 1
ATOM 3304 O O . GLU A 1 422 ? 16.162 -11.996 -27.901 1.00 93.62 422 GLU A O 1
ATOM 3309 N N . ILE A 1 423 ? 14.936 -10.410 -26.878 1.00 93.19 423 ILE A N 1
ATOM 3310 C CA . ILE A 1 423 ? 14.536 -11.229 -25.732 1.00 93.19 423 ILE A CA 1
ATOM 3311 C C . ILE A 1 423 ? 13.226 -11.922 -26.110 1.00 93.19 423 ILE A C 1
ATOM 3313 O O . ILE A 1 423 ? 12.180 -11.282 -26.239 1.00 93.19 423 ILE A O 1
ATOM 3317 N N . VAL A 1 424 ? 13.291 -13.231 -26.363 1.00 91.56 424 VAL A N 1
ATOM 3318 C CA . VAL A 1 424 ? 12.177 -13.989 -26.948 1.00 91.56 424 VAL A CA 1
ATOM 3319 C C . VAL A 1 424 ? 11.230 -14.462 -25.856 1.00 91.56 424 VAL A C 1
ATOM 3321 O O . VAL A 1 424 ? 10.065 -14.071 -25.840 1.00 91.56 424 VAL A O 1
ATOM 3324 N N . SER A 1 425 ? 11.725 -15.297 -24.947 1.00 91.94 425 SER A N 1
ATOM 3325 C CA . SER A 1 425 ? 10.925 -15.939 -23.903 1.00 91.94 425 SER A CA 1
ATOM 3326 C C . SER A 1 425 ? 11.803 -16.461 -22.775 1.00 91.94 425 SER A C 1
ATOM 3328 O O . SER A 1 425 ? 12.985 -16.699 -22.997 1.00 91.94 425 SER A O 1
ATOM 3330 N N . ALA A 1 426 ? 11.234 -16.726 -21.605 1.00 88.88 426 ALA A N 1
ATOM 3331 C CA . ALA A 1 426 ? 11.858 -17.557 -20.579 1.00 88.88 426 ALA A CA 1
ATOM 3332 C C . ALA A 1 426 ? 10.983 -18.777 -20.285 1.00 88.88 426 ALA A C 1
ATOM 3334 O O . ALA A 1 426 ? 9.811 -18.801 -20.662 1.00 88.88 426 ALA A O 1
ATOM 3335 N N . LYS A 1 427 ? 11.554 -19.814 -19.674 1.00 86.81 427 LYS A N 1
ATOM 3336 C CA . LYS A 1 427 ? 10.861 -21.063 -19.367 1.00 86.81 427 LYS A CA 1
ATOM 3337 C C . LYS A 1 427 ? 11.333 -21.657 -18.049 1.00 86.81 427 LYS A C 1
ATOM 3339 O O . LYS A 1 427 ? 12.532 -21.722 -17.790 1.00 86.81 427 LYS A O 1
ATOM 3344 N N . GLY A 1 428 ? 10.382 -22.160 -17.261 1.00 73.19 428 GLY A N 1
ATOM 3345 C CA . GLY A 1 428 ? 10.673 -22.863 -16.011 1.00 73.19 428 GLY A CA 1
ATOM 3346 C C . GLY A 1 428 ? 11.407 -21.976 -15.010 1.00 73.19 428 GLY A C 1
ATOM 3347 O O . GLY A 1 428 ? 12.262 -22.472 -14.279 1.00 73.19 428 GLY A O 1
ATOM 3348 N N . ILE A 1 429 ? 11.120 -20.672 -15.044 1.00 79.69 429 ILE A N 1
ATOM 3349 C CA . ILE A 1 429 ? 11.721 -19.703 -14.132 1.00 79.69 429 ILE A CA 1
ATOM 3350 C C . ILE A 1 429 ? 11.243 -19.969 -12.707 1.00 79.69 429 ILE A C 1
ATOM 3352 O O . ILE A 1 429 ? 10.168 -20.543 -12.509 1.00 79.69 429 ILE A O 1
ATOM 3356 N N . VAL A 1 430 ? 12.045 -19.591 -11.711 1.00 65.81 430 VAL A N 1
ATOM 3357 C CA . VAL A 1 430 ? 11.604 -19.683 -10.314 1.00 65.81 430 VAL A CA 1
ATOM 3358 C C . VAL A 1 430 ? 10.397 -18.768 -10.119 1.00 65.81 430 VAL A C 1
ATOM 3360 O O . VAL A 1 430 ? 10.354 -17.668 -10.664 1.00 65.81 430 VAL A O 1
ATOM 3363 N N . ALA A 1 431 ? 9.412 -19.241 -9.360 1.00 57.16 431 ALA A 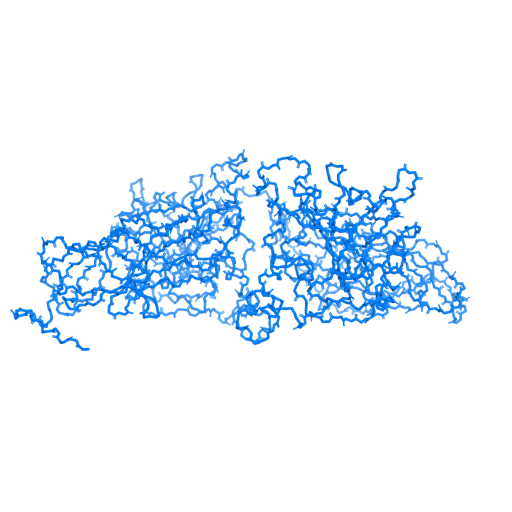N 1
ATOM 3364 C CA . ALA A 1 431 ? 8.321 -18.398 -8.899 1.00 57.16 431 ALA A CA 1
ATOM 3365 C C . ALA A 1 431 ? 8.874 -17.398 -7.879 1.00 57.16 431 ALA A C 1
ATOM 3367 O O . ALA A 1 431 ? 9.355 -17.832 -6.829 1.00 57.16 431 ALA A O 1
ATOM 3368 N N . GLY A 1 432 ? 8.853 -16.104 -8.198 1.00 44.88 432 GLY A N 1
ATOM 3369 C CA . GLY A 1 432 ? 9.111 -15.062 -7.194 1.00 44.88 432 GLY A CA 1
ATOM 3370 C C . GLY A 1 432 ? 7.909 -14.968 -6.262 1.00 44.88 432 GLY A C 1
ATOM 3371 O O . GLY A 1 432 ? 8.039 -15.050 -5.044 1.00 44.88 432 GLY A O 1
ATOM 3372 N N . ASP A 1 433 ? 6.727 -15.066 -6.857 1.00 38.53 433 ASP A N 1
ATOM 3373 C CA . ASP A 1 433 ? 5.447 -15.247 -6.196 1.00 38.53 433 ASP A CA 1
ATOM 3374 C C . ASP A 1 433 ? 5.147 -16.712 -5.807 1.00 38.53 433 ASP A C 1
ATOM 3376 O O . ASP A 1 433 ? 4.390 -17.442 -6.466 1.00 38.53 433 ASP A O 1
ATOM 3380 N N . TYR A 1 434 ? 5.634 -17.157 -4.647 1.00 36.19 434 TYR A N 1
ATOM 3381 C CA . TYR A 1 434 ? 4.880 -18.169 -3.896 1.00 36.19 434 TYR A CA 1
ATOM 3382 C C . TYR A 1 434 ? 3.638 -17.477 -3.318 1.00 36.19 434 TYR A C 1
ATOM 3384 O O . TYR A 1 434 ? 3.734 -16.867 -2.261 1.00 36.19 434 TYR A O 1
ATOM 3392 N N . LEU A 1 435 ? 2.486 -17.615 -3.994 1.00 36.19 435 LEU A N 1
ATOM 3393 C CA . LEU A 1 435 ? 1.173 -17.010 -3.660 1.00 36.19 435 LEU A CA 1
ATOM 3394 C C . LEU A 1 435 ? 0.858 -15.641 -4.301 1.00 36.19 435 LEU A C 1
ATOM 3396 O O . LEU A 1 435 ? 0.102 -14.861 -3.731 1.00 36.19 435 LEU A O 1
ATOM 3400 N N . GLY A 1 436 ? 1.335 -15.373 -5.517 1.00 32.59 436 GLY A N 1
ATOM 3401 C CA . GLY A 1 436 ? 0.845 -14.245 -6.318 1.00 32.59 436 GLY A CA 1
ATOM 3402 C C . GLY A 1 436 ? -0.632 -14.413 -6.701 1.00 32.59 436 GLY A C 1
ATOM 3403 O O . GLY A 1 436 ? -1.038 -15.444 -7.258 1.00 32.59 436 GLY A O 1
ATOM 3404 N N . VAL A 1 437 ? -1.443 -13.385 -6.431 1.00 33.94 437 VAL A N 1
ATOM 3405 C CA . VAL A 1 437 ? -2.909 -13.305 -6.640 1.00 33.94 437 VAL A CA 1
ATOM 3406 C C . VAL A 1 437 ? -3.333 -13.857 -7.997 1.00 33.94 437 VAL A C 1
ATOM 3408 O O . VAL A 1 437 ? -4.350 -14.541 -8.156 1.00 33.94 437 VAL A O 1
ATOM 3411 N N . THR A 1 438 ? -2.531 -13.544 -9.010 1.00 33.97 438 THR A N 1
ATOM 3412 C CA . THR A 1 438 ? -2.868 -13.770 -10.407 1.00 33.97 438 THR A CA 1
ATOM 3413 C C . THR A 1 438 ? -2.560 -15.209 -10.855 1.00 33.97 438 THR A C 1
ATOM 3415 O O . THR A 1 438 ? -3.253 -15.730 -11.734 1.00 33.97 438 THR A O 1
ATOM 3418 N N . ALA A 1 439 ? -1.615 -15.898 -10.197 1.00 32.47 439 ALA A N 1
ATOM 3419 C CA . ALA A 1 439 ? -1.371 -17.343 -10.339 1.00 32.47 439 ALA A CA 1
ATOM 3420 C C . ALA A 1 439 ? -2.564 -18.147 -9.811 1.00 32.47 439 ALA A C 1
ATOM 3422 O O . ALA A 1 439 ? -3.092 -19.052 -10.468 1.00 32.47 439 ALA A O 1
ATOM 3423 N N . LEU A 1 440 ? -3.036 -17.748 -8.628 1.00 33.12 440 LEU A N 1
ATOM 3424 C CA . LEU A 1 440 ? -4.081 -18.444 -7.894 1.00 33.12 440 LEU A CA 1
ATOM 3425 C C . LEU A 1 440 ? -5.454 -18.294 -8.568 1.00 33.12 440 LEU A C 1
ATOM 3427 O O . LEU A 1 440 ? -6.237 -19.244 -8.596 1.00 33.12 440 LEU A O 1
ATOM 3431 N N . MET A 1 441 ? -5.721 -17.139 -9.187 1.00 33.81 441 MET A N 1
ATOM 3432 C CA . MET A 1 441 ? -6.931 -16.891 -9.987 1.00 33.81 441 MET A CA 1
ATOM 3433 C C . MET A 1 441 ? -6.981 -17.701 -11.297 1.00 33.81 441 MET A C 1
ATOM 3435 O O . MET A 1 441 ? -8.067 -17.926 -11.830 1.00 33.81 441 MET A O 1
ATOM 3439 N N . LYS A 1 442 ? -5.834 -18.165 -11.816 1.00 35.09 442 LYS A N 1
ATOM 3440 C CA . LYS A 1 442 ? -5.745 -19.014 -13.023 1.00 35.09 442 LYS A CA 1
ATOM 3441 C C . LYS A 1 442 ? -5.552 -20.503 -12.725 1.00 35.09 442 LYS A C 1
ATOM 3443 O O . LYS A 1 442 ? -5.537 -21.307 -13.655 1.00 35.09 442 LYS A O 1
ATOM 3448 N N . GLY A 1 443 ? -5.414 -20.873 -11.455 1.00 30.02 443 GLY A N 1
ATOM 3449 C CA . GLY A 1 443 ? -5.208 -22.258 -11.048 1.00 30.02 443 GLY A CA 1
ATOM 3450 C C . GLY A 1 443 ? -3.817 -22.816 -11.254 1.00 30.02 443 GLY A C 1
ATOM 3451 O O . GLY A 1 443 ? -3.641 -24.016 -11.455 1.00 30.02 443 GLY A O 1
ATOM 3452 N N . GLN A 1 444 ? -2.825 -21.937 -11.219 1.00 33.78 444 GLN A N 1
ATOM 3453 C CA . GLN A 1 444 ? -1.424 -22.312 -11.248 1.00 33.78 444 GLN A CA 1
ATOM 3454 C C . GLN A 1 444 ? -0.834 -22.066 -9.856 1.00 33.78 444 GLN A C 1
ATOM 3456 O O . GLN A 1 444 ? -0.966 -20.985 -9.294 1.00 33.78 444 GLN A O 1
ATOM 3461 N N . PHE A 1 445 ? -0.208 -23.099 -9.287 1.00 33.94 445 PHE A N 1
ATOM 3462 C CA . PHE A 1 445 ? 0.338 -23.108 -7.920 1.00 33.94 445 PHE A CA 1
ATOM 3463 C C . PHE A 1 445 ? 1.632 -22.282 -7.754 1.00 33.94 445 PHE A C 1
ATOM 3465 O O . PHE A 1 445 ? 2.203 -22.253 -6.667 1.00 33.94 445 PHE A O 1
ATOM 3472 N N . SER A 1 446 ? 2.095 -21.621 -8.818 1.00 45.56 446 SER A N 1
ATOM 3473 C CA . SER A 1 446 ? 3.346 -20.861 -8.870 1.00 45.56 446 SER A CA 1
ATOM 3474 C C . SER A 1 446 ? 3.378 -20.020 -10.153 1.00 45.56 446 SER A C 1
ATOM 3476 O O . SER A 1 446 ? 3.256 -20.588 -11.244 1.00 45.56 446 SER A O 1
ATOM 3478 N N . SER A 1 447 ? 3.535 -18.701 -10.059 1.00 51.75 447 SER A N 1
ATOM 3479 C CA . SER A 1 447 ? 3.783 -17.836 -11.222 1.00 51.75 447 SER A CA 1
ATOM 3480 C C . SER A 1 447 ? 4.807 -16.759 -10.893 1.00 51.75 447 SER A C 1
ATOM 3482 O O . SER A 1 447 ? 5.200 -16.655 -9.742 1.00 51.75 447 SER A O 1
ATOM 3484 N N . SER A 1 448 ? 5.205 -15.977 -11.892 1.00 58.28 448 SER A N 1
ATOM 3485 C CA . SER A 1 448 ? 5.941 -14.728 -11.701 1.00 58.28 448 SER A CA 1
ATOM 3486 C C . SER A 1 448 ? 5.389 -13.683 -12.671 1.00 58.28 448 SER A C 1
ATOM 3488 O O . SER A 1 448 ? 4.904 -14.027 -13.758 1.00 58.28 448 SER A O 1
ATOM 3490 N N . ASP A 1 449 ? 5.486 -12.417 -12.307 1.00 70.38 449 ASP A N 1
ATOM 3491 C CA . ASP A 1 449 ? 5.251 -11.237 -13.129 1.00 70.38 449 ASP A CA 1
ATOM 3492 C C . ASP A 1 449 ? 6.562 -10.795 -13.802 1.00 70.38 449 ASP A C 1
ATOM 3494 O O . ASP A 1 449 ? 7.083 -9.694 -13.631 1.00 70.38 449 ASP A O 1
ATOM 3498 N N . ALA A 1 450 ? 7.119 -11.710 -14.595 1.00 81.56 450 ALA A N 1
ATOM 3499 C CA . ALA A 1 450 ? 8.509 -11.660 -15.013 1.00 81.56 450 ALA A CA 1
ATOM 3500 C C . ALA A 1 450 ? 8.830 -10.531 -16.007 1.00 81.56 450 ALA A C 1
ATOM 3502 O O . ALA A 1 450 ? 8.144 -10.345 -17.022 1.00 81.56 450 ALA A O 1
ATOM 3503 N N . TYR A 1 451 ? 9.966 -9.869 -15.796 1.00 88.25 451 TYR A N 1
ATOM 3504 C CA . TYR A 1 451 ? 10.626 -9.005 -16.777 1.00 88.25 451 TYR A CA 1
ATOM 3505 C C . TYR A 1 451 ? 12.147 -9.191 -16.744 1.00 88.25 451 TYR A C 1
ATOM 3507 O O . TYR A 1 451 ? 12.716 -9.613 -15.738 1.00 88.25 451 TYR A O 1
ATOM 3515 N N . ALA A 1 452 ? 12.815 -8.885 -17.856 1.00 90.69 452 ALA A N 1
ATOM 3516 C CA . ALA A 1 452 ? 14.261 -9.008 -17.995 1.00 90.69 452 ALA A CA 1
ATOM 3517 C C . ALA A 1 452 ? 14.926 -7.628 -18.051 1.00 90.69 452 ALA A C 1
ATOM 3519 O O . ALA A 1 452 ? 14.462 -6.754 -18.777 1.00 90.69 452 ALA A O 1
ATOM 3520 N N . VAL A 1 453 ? 16.039 -7.449 -17.341 1.00 90.19 453 VAL A N 1
ATOM 3521 C CA . VAL A 1 453 ? 16.921 -6.273 -17.387 1.00 90.19 453 VAL A CA 1
ATOM 3522 C C . VAL A 1 453 ? 18.210 -6.641 -18.108 1.00 90.19 453 VAL A C 1
ATOM 3524 O O . VAL A 1 453 ? 18.847 -7.640 -17.786 1.00 90.19 453 VAL A O 1
ATOM 3527 N N . ILE A 1 454 ? 18.611 -5.804 -19.057 1.00 91.31 454 ILE A N 1
ATOM 3528 C CA . ILE A 1 454 ? 19.801 -5.960 -19.888 1.00 91.31 454 ILE A CA 1
ATOM 3529 C C . ILE A 1 454 ? 20.903 -5.054 -19.342 1.00 91.31 454 ILE A C 1
ATOM 3531 O O . ILE A 1 454 ? 20.730 -3.837 -19.236 1.00 91.31 454 ILE A O 1
ATOM 3535 N N . GLU A 1 455 ? 22.054 -5.642 -19.037 1.00 90.12 455 GLU A N 1
ATOM 3536 C CA . GLU A 1 455 ? 23.280 -4.941 -18.667 1.00 90.12 455 GLU A CA 1
ATOM 3537 C C . GLU A 1 455 ? 24.380 -5.243 -19.686 1.00 90.12 455 GLU A C 1
ATOM 3539 O O . GLU A 1 455 ? 24.615 -6.398 -20.036 1.00 90.12 455 GLU A O 1
ATOM 3544 N N . VAL A 1 456 ? 25.069 -4.205 -20.157 1.00 87.38 456 VAL A N 1
ATOM 3545 C CA . VAL A 1 456 ? 26.212 -4.316 -21.072 1.00 87.38 456 VAL A CA 1
ATOM 3546 C C . VAL A 1 456 ? 27.395 -3.593 -20.440 1.00 87.38 456 VAL A C 1
ATOM 3548 O O . VAL A 1 456 ? 27.286 -2.421 -20.086 1.00 87.38 456 VAL A O 1
ATOM 3551 N N . ASP A 1 457 ? 28.516 -4.296 -20.263 1.00 82.69 457 ASP A N 1
ATOM 3552 C CA . ASP A 1 457 ? 29.750 -3.770 -19.653 1.00 82.69 457 ASP A CA 1
ATOM 3553 C C . ASP A 1 457 ? 29.529 -3.058 -18.300 1.00 82.69 457 ASP A C 1
ATOM 3555 O O . ASP A 1 457 ? 30.135 -2.027 -18.002 1.00 82.69 457 ASP A O 1
ATOM 3559 N N . GLY A 1 458 ? 28.654 -3.620 -17.459 1.00 79.81 458 GLY A N 1
ATOM 3560 C CA . GLY A 1 458 ? 28.357 -3.099 -16.120 1.00 79.81 458 GLY A CA 1
ATOM 3561 C C . GLY A 1 458 ? 27.340 -1.954 -16.085 1.00 79.81 458 GLY A C 1
ATOM 3562 O O . GLY A 1 458 ? 27.058 -1.424 -15.011 1.00 79.81 458 GLY A O 1
ATOM 3563 N N . GLN A 1 459 ? 26.777 -1.562 -17.231 1.00 80.81 459 GLN A N 1
ATOM 3564 C CA . GLN A 1 459 ? 25.723 -0.556 -17.319 1.00 80.81 459 GLN A CA 1
ATOM 3565 C C . GLN A 1 459 ? 24.379 -1.220 -17.637 1.00 80.81 459 GLN A C 1
ATOM 3567 O O . GLN A 1 459 ? 24.240 -1.859 -18.677 1.00 80.81 459 GLN A O 1
ATOM 3572 N N . LYS A 1 460 ? 23.374 -1.050 -16.765 1.00 85.31 460 LYS A N 1
ATOM 3573 C CA . LYS A 1 460 ? 21.975 -1.400 -17.070 1.00 85.31 460 LYS A CA 1
ATOM 3574 C C . LYS A 1 460 ? 21.457 -0.436 -18.136 1.00 85.31 460 LYS A C 1
ATOM 3576 O O . LYS A 1 460 ? 21.506 0.776 -17.929 1.00 85.31 460 LYS A O 1
ATOM 3581 N N . VAL A 1 461 ? 21.028 -0.974 -19.271 1.00 84.00 461 VAL A N 1
ATOM 3582 C CA . VAL A 1 461 ? 20.712 -0.190 -20.476 1.00 84.00 461 VAL A CA 1
ATOM 3583 C C . VAL A 1 461 ? 19.235 -0.285 -20.832 1.00 84.00 461 VAL A C 1
ATOM 3585 O O . VAL A 1 461 ? 18.586 0.730 -21.026 1.00 84.00 461 VAL A O 1
ATOM 3588 N N . ALA A 1 462 ? 18.654 -1.481 -20.798 1.00 85.56 462 ALA A N 1
ATOM 3589 C CA . ALA A 1 462 ? 17.273 -1.685 -21.214 1.00 85.56 462 ALA A CA 1
ATOM 3590 C C . ALA A 1 462 ? 16.586 -2.781 -20.397 1.00 85.56 462 ALA A C 1
ATOM 3592 O O . ALA A 1 462 ? 17.224 -3.488 -19.621 1.00 85.56 462 ALA A O 1
ATOM 3593 N N . TRP A 1 463 ? 15.276 -2.921 -20.571 1.00 88.44 463 TRP A N 1
ATOM 3594 C CA . TRP A 1 463 ? 14.454 -3.916 -19.892 1.00 88.44 463 TRP A CA 1
ATOM 3595 C C . TRP A 1 463 ? 13.170 -4.200 -20.675 1.00 88.44 463 TRP A C 1
ATOM 3597 O O . TRP A 1 463 ? 12.690 -3.342 -21.419 1.00 88.44 463 TRP A O 1
ATOM 3607 N N . THR A 1 464 ? 12.639 -5.414 -20.543 1.00 88.62 464 THR A N 1
ATOM 3608 C CA . THR A 1 464 ? 11.369 -5.824 -21.161 1.00 88.62 464 THR A CA 1
ATOM 3609 C C . THR A 1 464 ? 10.177 -5.365 -20.325 1.00 88.62 464 THR A C 1
ATOM 3611 O O . THR A 1 464 ? 10.319 -5.013 -19.152 1.00 88.62 464 THR A O 1
ATOM 3614 N N . HIS A 1 465 ? 8.975 -5.368 -20.904 1.00 86.12 465 HIS A N 1
ATOM 3615 C CA . HIS A 1 465 ? 7.773 -5.181 -20.097 1.00 86.12 465 HIS A CA 1
ATOM 3616 C C . HIS A 1 465 ? 7.502 -6.423 -19.228 1.00 86.12 465 HIS A C 1
ATOM 3618 O O . HIS A 1 465 ? 7.774 -7.549 -19.658 1.00 86.12 465 HIS A O 1
ATOM 3624 N N . PRO A 1 466 ? 6.900 -6.262 -18.038 1.00 82.88 466 PRO A N 1
ATOM 3625 C CA . PRO A 1 466 ? 6.432 -7.396 -17.251 1.00 82.88 466 PRO A CA 1
ATOM 3626 C C . PRO A 1 466 ? 5.404 -8.227 -18.017 1.00 82.88 466 PRO A C 1
ATOM 3628 O O . PRO A 1 466 ? 4.520 -7.683 -18.692 1.00 82.88 466 PRO A O 1
ATOM 3631 N N . ILE A 1 467 ? 5.524 -9.549 -17.932 1.00 76.56 467 ILE A N 1
ATOM 3632 C CA . ILE A 1 467 ? 4.486 -10.487 -18.355 1.00 76.56 467 ILE A CA 1
ATOM 3633 C C . ILE A 1 467 ? 3.961 -11.170 -17.112 1.00 76.56 467 ILE A C 1
ATOM 3635 O O . ILE A 1 467 ? 4.657 -11.946 -16.468 1.00 76.56 467 ILE A O 1
ATOM 3639 N N . PHE A 1 468 ? 2.702 -10.874 -16.823 1.00 71.88 468 PHE A N 1
ATOM 3640 C CA . PHE A 1 468 ? 2.088 -11.263 -15.574 1.00 71.88 468 PHE A CA 1
ATOM 3641 C C . PHE A 1 468 ? 1.708 -12.741 -15.550 1.00 71.88 468 PHE A C 1
ATOM 3643 O O . PHE A 1 468 ? 1.125 -13.275 -16.507 1.00 71.88 468 PHE A O 1
ATOM 3650 N N . SER A 1 469 ? 1.933 -13.349 -14.392 1.00 64.38 469 SER A N 1
ATOM 3651 C CA . SER A 1 469 ? 1.368 -14.632 -13.978 1.00 64.38 469 SER A CA 1
ATOM 3652 C C . SER A 1 469 ? 1.741 -15.780 -14.901 1.00 64.38 469 SER A C 1
ATOM 3654 O O . SER A 1 469 ? 0.885 -16.526 -15.389 1.00 64.38 469 SER A O 1
ATOM 3656 N N . THR A 1 470 ? 3.035 -15.914 -15.168 1.00 69.88 470 THR A N 1
ATOM 3657 C CA . THR A 1 470 ? 3.565 -17.022 -15.956 1.00 69.88 470 THR A CA 1
ATOM 3658 C C . THR A 1 470 ? 4.997 -17.359 -15.556 1.00 69.88 470 THR A C 1
ATOM 3660 O O . THR A 1 470 ? 5.811 -16.477 -15.319 1.00 69.88 470 THR A O 1
ATOM 3663 N N . LEU A 1 471 ? 5.323 -18.653 -15.529 1.00 75.12 471 LEU A N 1
ATOM 3664 C CA . LEU A 1 471 ? 6.714 -19.126 -15.462 1.00 75.12 471 LEU A CA 1
ATOM 3665 C C . LEU A 1 471 ? 7.324 -19.341 -16.860 1.00 75.12 471 LEU A C 1
ATOM 3667 O O . LEU A 1 471 ? 8.458 -19.806 -17.004 1.00 75.12 471 LEU A O 1
ATOM 3671 N N . GLU A 1 472 ? 6.548 -19.041 -17.901 1.00 83.06 472 GLU A N 1
ATOM 3672 C CA . GLU A 1 472 ? 6.942 -19.133 -19.304 1.00 83.06 472 GLU A CA 1
ATOM 3673 C C . GLU A 1 472 ? 6.609 -17.819 -20.043 1.00 83.06 472 GLU A C 1
ATOM 3675 O O . GLU A 1 472 ? 5.744 -17.795 -20.926 1.00 83.06 472 GLU A O 1
ATOM 3680 N N . PRO A 1 473 ? 7.193 -16.675 -19.639 1.00 85.94 473 PRO A N 1
ATOM 3681 C CA . PRO A 1 473 ? 6.930 -15.389 -20.283 1.00 85.94 473 PRO A CA 1
ATOM 3682 C C . PRO A 1 473 ? 7.453 -15.369 -21.726 1.00 85.94 473 PRO A C 1
ATOM 3684 O O . PRO A 1 473 ? 8.516 -15.910 -22.025 1.00 85.94 473 PRO A O 1
ATOM 3687 N N . VAL A 1 474 ? 6.715 -14.718 -22.631 1.00 90.56 474 VAL A N 1
ATOM 3688 C CA . VAL A 1 474 ? 7.065 -14.571 -24.055 1.00 90.56 474 VAL A CA 1
ATOM 3689 C C . VAL A 1 474 ? 6.982 -13.096 -24.457 1.00 90.56 474 VAL A C 1
ATOM 3691 O O . VAL A 1 474 ? 5.890 -12.581 -24.691 1.00 90.56 474 VAL A O 1
ATOM 3694 N N . TRP A 1 475 ? 8.130 -12.423 -24.552 1.00 90.56 475 TRP A N 1
ATOM 3695 C CA . TRP A 1 475 ? 8.230 -10.984 -24.837 1.00 90.56 475 TRP A CA 1
ATOM 3696 C C . TRP A 1 475 ? 8.331 -10.674 -26.335 1.00 90.56 475 TRP A C 1
ATOM 3698 O O . TRP A 1 475 ? 7.611 -9.816 -26.841 1.00 90.56 475 TRP A O 1
ATOM 3708 N N . ASN A 1 476 ? 9.199 -11.379 -27.070 1.00 91.19 476 ASN A N 1
ATOM 3709 C CA . ASN A 1 476 ? 9.594 -11.030 -28.448 1.00 91.19 476 ASN A CA 1
ATOM 3710 C C . ASN A 1 476 ? 10.024 -9.555 -28.597 1.00 91.19 476 ASN A C 1
ATOM 3712 O O . ASN A 1 476 ? 9.689 -8.880 -29.577 1.00 91.19 476 ASN A O 1
ATOM 3716 N N . GLU A 1 477 ? 10.748 -9.034 -27.609 1.00 91.12 477 GLU A N 1
ATOM 3717 C CA . GLU A 1 477 ? 11.149 -7.632 -27.567 1.00 91.12 477 GLU A CA 1
ATOM 3718 C C . GLU A 1 477 ? 12.562 -7.431 -28.099 1.00 91.12 477 GLU A C 1
ATOM 3720 O O . GLU A 1 477 ? 13.496 -8.110 -27.682 1.00 91.12 477 GLU A O 1
ATOM 3725 N N . LYS A 1 478 ? 12.710 -6.471 -29.018 1.00 92.25 478 LYS A N 1
ATOM 3726 C CA . LYS A 1 478 ? 13.982 -6.127 -29.656 1.00 92.25 478 LYS A CA 1
ATOM 3727 C C . LYS A 1 478 ? 14.598 -4.870 -29.063 1.00 92.25 478 LYS A C 1
ATOM 3729 O O . LYS A 1 478 ? 13.883 -3.895 -28.818 1.00 92.25 478 LYS A O 1
ATOM 3734 N N . PHE A 1 479 ? 15.917 -4.902 -28.940 1.00 92.25 479 PHE A N 1
ATOM 3735 C CA . PHE A 1 479 ? 16.786 -3.843 -28.449 1.00 92.25 479 PHE A CA 1
ATOM 3736 C C . PHE A 1 479 ? 17.956 -3.673 -29.412 1.00 92.25 479 PHE A C 1
ATOM 3738 O O . PHE A 1 479 ? 18.433 -4.650 -29.997 1.00 92.25 479 PHE A O 1
ATOM 3745 N N . PHE A 1 480 ? 18.406 -2.433 -29.590 1.00 91.88 480 PHE A N 1
ATOM 3746 C CA . PHE A 1 480 ? 19.446 -2.118 -30.558 1.00 91.88 480 PHE A CA 1
ATOM 3747 C C . PHE A 1 480 ? 20.559 -1.299 -29.915 1.00 91.88 480 PHE A C 1
ATOM 3749 O O . PHE A 1 480 ? 20.325 -0.243 -29.326 1.00 91.88 480 PHE A O 1
ATOM 3756 N N . PHE A 1 481 ? 21.783 -1.784 -30.082 1.00 91.69 481 PHE A N 1
ATOM 3757 C CA . PHE A 1 481 ? 22.987 -1.203 -29.511 1.00 91.69 481 PHE A CA 1
ATOM 3758 C C . PHE A 1 481 ? 24.014 -0.966 -30.612 1.00 91.69 481 PHE A C 1
ATOM 3760 O O . PHE A 1 481 ? 24.181 -1.795 -31.506 1.00 91.69 481 PHE A O 1
ATOM 3767 N N . ARG A 1 482 ? 24.707 0.166 -30.561 1.00 89.75 482 ARG A N 1
ATOM 3768 C CA . ARG A 1 482 ? 25.870 0.456 -31.401 1.00 89.75 482 ARG A CA 1
ATOM 3769 C C . ARG A 1 482 ? 27.124 0.524 -30.565 1.00 89.75 482 ARG A C 1
ATOM 3771 O O . ARG A 1 482 ? 27.078 0.849 -29.375 1.00 89.75 482 ARG A O 1
ATOM 3778 N N . ASN A 1 483 ? 28.247 0.330 -31.245 1.00 88.06 483 ASN A N 1
ATOM 3779 C CA . ASN A 1 483 ? 29.579 0.456 -30.672 1.00 88.06 483 ASN A CA 1
ATOM 3780 C C . ASN A 1 483 ? 29.831 -0.524 -29.509 1.00 88.06 483 ASN A C 1
ATOM 3782 O O . ASN A 1 483 ? 30.542 -0.190 -28.560 1.00 88.06 483 ASN A O 1
ATOM 3786 N N . VAL A 1 484 ? 29.236 -1.720 -29.564 1.00 87.75 484 VAL A N 1
ATOM 3787 C CA . VAL A 1 484 ? 29.494 -2.790 -28.590 1.00 87.75 484 VAL A CA 1
ATOM 3788 C C . VAL A 1 484 ? 30.845 -3.412 -28.923 1.00 87.75 484 VAL A C 1
ATOM 3790 O O . VAL A 1 484 ? 31.095 -3.736 -30.083 1.00 87.75 484 VAL A O 1
ATOM 3793 N N . ARG A 1 485 ? 31.743 -3.565 -27.947 1.00 86.50 485 ARG A N 1
ATOM 3794 C CA . ARG A 1 485 ? 33.022 -4.225 -28.229 1.00 86.50 485 ARG A CA 1
ATOM 3795 C C . ARG A 1 485 ? 32.789 -5.725 -28.432 1.00 86.50 485 ARG A C 1
ATOM 3797 O O . ARG A 1 485 ? 31.963 -6.306 -27.723 1.00 86.50 485 ARG A O 1
ATOM 3804 N N . PRO A 1 486 ? 33.523 -6.368 -29.354 1.00 82.12 486 PRO A N 1
ATOM 3805 C CA . PRO A 1 486 ? 33.716 -7.806 -29.286 1.00 82.12 486 PRO A CA 1
ATOM 3806 C C . PRO A 1 486 ? 34.170 -8.171 -27.869 1.00 82.12 486 PRO A C 1
ATOM 3808 O O . PRO A 1 486 ? 34.931 -7.432 -27.244 1.00 82.12 486 PRO A O 1
ATOM 3811 N N . ASP A 1 487 ? 33.638 -9.259 -27.339 1.00 81.75 487 ASP A N 1
ATOM 3812 C CA . ASP A 1 487 ? 33.904 -9.744 -25.988 1.00 81.75 487 ASP A CA 1
ATOM 3813 C C . ASP A 1 487 ? 33.297 -8.943 -24.816 1.00 81.75 487 ASP A C 1
ATOM 3815 O O . ASP A 1 487 ? 33.487 -9.322 -23.656 1.00 81.75 487 ASP A O 1
ATOM 3819 N N . SER A 1 488 ? 32.509 -7.888 -25.077 1.00 84.19 488 SER A N 1
ATOM 3820 C CA . SER A 1 488 ? 31.733 -7.200 -24.030 1.00 84.19 488 SER A CA 1
ATOM 3821 C C . SER A 1 488 ? 30.828 -8.183 -23.280 1.00 84.19 488 SER A C 1
ATOM 3823 O O . SER A 1 488 ? 30.155 -9.019 -23.893 1.00 84.19 488 SER A O 1
ATOM 3825 N N . LEU A 1 489 ? 30.787 -8.069 -21.949 1.00 85.25 489 LEU A N 1
ATOM 3826 C CA . LEU A 1 489 ? 29.955 -8.926 -21.105 1.00 85.25 489 LEU A CA 1
ATOM 3827 C C . LEU A 1 489 ? 28.528 -8.372 -21.076 1.00 85.25 489 LEU A C 1
ATOM 3829 O O . LEU A 1 489 ? 28.289 -7.261 -20.598 1.00 85.25 489 LEU A O 1
ATOM 3833 N N . CYS A 1 490 ? 27.585 -9.166 -21.566 1.00 87.56 490 CYS A N 1
ATOM 3834 C CA . CYS A 1 490 ? 26.158 -8.896 -21.530 1.00 87.56 490 CYS A CA 1
ATOM 3835 C C . CYS A 1 490 ? 25.511 -9.761 -20.448 1.00 87.56 490 CYS A C 1
ATOM 3837 O O . CYS A 1 490 ? 25.514 -10.989 -20.543 1.00 87.56 490 CYS A O 1
ATOM 3839 N N . LYS A 1 491 ? 24.941 -9.136 -19.422 1.00 89.88 491 LYS A N 1
ATOM 3840 C CA . LYS A 1 491 ? 24.169 -9.832 -18.390 1.00 89.88 491 LYS A CA 1
ATOM 3841 C C . LYS A 1 491 ? 22.684 -9.588 -18.588 1.00 89.88 491 LYS A C 1
ATOM 3843 O O . LYS A 1 491 ? 22.269 -8.495 -18.971 1.00 89.88 491 LYS A O 1
ATOM 3848 N N . LEU A 1 492 ? 21.896 -10.614 -18.309 1.00 91.88 492 LEU A N 1
ATOM 3849 C CA . LEU A 1 492 ? 20.447 -10.542 -18.253 1.00 91.88 492 LEU A CA 1
ATOM 3850 C C . LEU A 1 492 ? 20.026 -10.921 -16.841 1.00 91.88 492 LEU A C 1
ATOM 3852 O O . LEU A 1 492 ? 20.295 -12.036 -16.402 1.00 91.88 492 LEU A O 1
ATOM 3856 N N . TYR A 1 493 ? 19.357 -10.005 -16.159 1.00 90.00 493 TYR A N 1
ATOM 3857 C CA . TYR A 1 493 ? 18.724 -10.271 -14.873 1.00 90.00 493 TYR A CA 1
ATOM 3858 C C . TYR A 1 493 ? 17.237 -10.467 -15.106 1.00 90.00 493 TYR A C 1
ATOM 3860 O O . TYR A 1 493 ? 16.635 -9.710 -15.867 1.00 90.00 493 TYR A O 1
ATOM 3868 N N . LEU A 1 494 ? 16.645 -11.456 -14.461 1.00 88.44 494 LEU A N 1
ATOM 3869 C CA . LEU A 1 494 ? 15.217 -11.696 -14.481 1.00 88.44 494 LEU A CA 1
ATOM 3870 C C . LEU A 1 494 ? 14.641 -11.344 -13.112 1.00 88.44 494 LEU A C 1
ATOM 3872 O O . LEU A 1 494 ? 15.162 -11.782 -12.088 1.00 88.44 494 LEU A O 1
ATOM 3876 N N . PHE A 1 495 ? 13.573 -10.558 -13.110 1.00 83.69 495 PHE A N 1
ATOM 3877 C CA . PHE A 1 495 ? 12.916 -10.063 -11.906 1.00 83.69 495 PHE A CA 1
ATOM 3878 C C . PHE A 1 495 ? 11.418 -10.345 -11.946 1.00 83.69 495 PHE A C 1
ATOM 3880 O O . PHE A 1 495 ? 10.827 -10.400 -13.029 1.00 83.69 495 PHE A O 1
ATOM 3887 N N . ASP A 1 496 ? 10.832 -10.506 -10.766 1.00 76.00 496 ASP A N 1
ATOM 3888 C CA . ASP A 1 496 ? 9.399 -10.516 -10.519 1.00 76.00 496 ASP A CA 1
ATOM 3889 C C . ASP A 1 496 ? 8.924 -9.082 -10.306 1.00 76.00 496 ASP A C 1
ATOM 3891 O O . ASP A 1 496 ? 9.596 -8.302 -9.633 1.00 76.00 496 ASP A O 1
ATOM 3895 N N . LYS A 1 497 ? 7.822 -8.681 -10.937 1.00 68.69 497 LYS A N 1
ATOM 3896 C CA . LYS A 1 497 ? 7.341 -7.304 -10.838 1.00 68.69 497 LYS A CA 1
ATOM 3897 C C . LYS A 1 497 ? 6.403 -7.168 -9.647 1.00 68.69 497 LYS A C 1
ATOM 3899 O O . LYS A 1 497 ? 5.236 -7.525 -9.741 1.00 68.69 497 LYS A O 1
ATOM 3904 N N . ASP A 1 498 ? 6.868 -6.470 -8.620 1.00 54.44 498 ASP A N 1
ATOM 3905 C CA . ASP A 1 498 ? 6.112 -6.232 -7.396 1.00 54.44 498 ASP A CA 1
ATOM 3906 C C . ASP A 1 498 ? 5.708 -4.765 -7.228 1.00 54.44 498 ASP A C 1
ATOM 3908 O O . ASP A 1 498 ? 6.260 -3.838 -7.834 1.00 54.44 498 ASP A O 1
ATOM 3912 N N . VAL A 1 499 ? 4.730 -4.533 -6.348 1.00 39.62 499 VAL A N 1
ATOM 3913 C CA . VAL A 1 499 ? 4.258 -3.182 -5.991 1.00 39.62 499 VAL A CA 1
ATOM 3914 C C . VAL A 1 499 ? 5.354 -2.366 -5.293 1.00 39.62 499 VAL A C 1
ATOM 3916 O O . VAL A 1 499 ? 5.375 -1.141 -5.411 1.00 39.62 499 VAL A O 1
ATOM 3919 N N . ASN A 1 500 ? 6.271 -3.029 -4.582 1.00 44.12 500 ASN A N 1
ATOM 3920 C CA . ASN A 1 500 ? 7.283 -2.366 -3.759 1.00 44.12 500 ASN A CA 1
ATOM 3921 C C . ASN A 1 500 ? 8.707 -2.574 -4.285 1.00 44.12 500 ASN A C 1
ATOM 3923 O O . ASN A 1 500 ? 9.349 -1.619 -4.719 1.00 44.12 500 ASN A O 1
ATOM 3927 N N . ALA A 1 501 ? 9.218 -3.800 -4.187 1.00 48.53 501 ALA A N 1
ATOM 3928 C CA . ALA A 1 501 ? 10.574 -4.154 -4.575 1.00 48.53 501 ALA A CA 1
ATOM 3929 C C . ALA A 1 501 ? 10.520 -5.482 -5.316 1.00 48.53 501 ALA A C 1
ATOM 3931 O O . ALA A 1 501 ? 10.006 -6.447 -4.771 1.00 48.53 501 ALA A O 1
ATOM 3932 N N . ASP A 1 502 ? 11.035 -5.463 -6.538 1.00 63.31 502 ASP A N 1
ATOM 3933 C CA . ASP A 1 502 ? 10.986 -6.579 -7.472 1.00 63.31 502 ASP A CA 1
ATOM 3934 C C . ASP A 1 502 ? 11.907 -7.719 -6.999 1.00 63.31 502 ASP A C 1
ATOM 3936 O O . ASP A 1 502 ? 13.108 -7.493 -6.791 1.00 63.31 502 ASP A O 1
ATOM 3940 N N . ASP A 1 503 ? 11.363 -8.925 -6.825 1.00 68.81 503 ASP A N 1
ATOM 3941 C CA . ASP A 1 503 ? 12.129 -10.101 -6.398 1.00 68.81 503 ASP A CA 1
ATOM 3942 C C . ASP A 1 503 ? 13.021 -10.647 -7.529 1.00 68.81 503 ASP A C 1
ATOM 3944 O O . ASP A 1 503 ? 12.646 -10.705 -8.698 1.00 68.81 503 ASP A O 1
ATOM 3948 N N . GLU A 1 504 ? 14.247 -11.062 -7.208 1.00 79.69 504 GLU A N 1
ATOM 3949 C CA . GLU A 1 504 ? 15.170 -11.606 -8.209 1.00 79.69 504 GLU A CA 1
ATOM 3950 C C . GLU A 1 504 ? 14.807 -13.057 -8.559 1.00 79.69 504 GLU A C 1
ATOM 3952 O O . GLU A 1 504 ? 14.836 -13.948 -7.710 1.00 79.69 504 GLU A O 1
ATOM 3957 N N . LEU A 1 505 ? 14.515 -13.312 -9.836 1.00 78.88 505 LEU A N 1
ATOM 3958 C CA . LEU A 1 505 ? 14.207 -14.646 -10.364 1.00 78.88 505 LEU A CA 1
ATOM 3959 C C . LEU A 1 505 ? 15.455 -15.375 -10.869 1.00 78.88 505 LEU A C 1
ATOM 3961 O O . LEU A 1 505 ? 15.429 -16.589 -11.070 1.00 78.88 505 LEU A O 1
ATOM 3965 N N . GLY A 1 506 ? 16.550 -14.641 -11.057 1.00 85.56 506 GLY A N 1
ATOM 3966 C CA . GLY A 1 506 ? 17.875 -15.152 -11.385 1.00 85.56 506 GLY A CA 1
ATOM 3967 C C . GLY A 1 506 ? 18.545 -14.356 -12.495 1.00 85.56 506 GLY A C 1
ATOM 3968 O O . GLY A 1 506 ? 17.976 -13.432 -13.067 1.00 85.56 506 GLY A O 1
ATOM 3969 N N . GLU A 1 507 ? 19.764 -14.742 -12.834 1.00 90.12 507 GLU A N 1
ATOM 3970 C CA . GLU A 1 507 ? 20.571 -14.064 -13.841 1.00 90.12 507 GLU A CA 1
ATOM 3971 C C . GLU A 1 507 ? 21.206 -15.047 -14.823 1.00 90.12 507 GLU A C 1
ATOM 3973 O O . GLU A 1 507 ? 21.377 -16.239 -14.554 1.00 90.12 507 GLU A O 1
ATOM 3978 N N . THR A 1 508 ? 21.575 -14.535 -15.988 1.00 91.69 508 THR A N 1
ATOM 3979 C CA . THR A 1 508 ? 22.429 -15.219 -16.951 1.00 91.69 508 THR A CA 1
ATOM 3980 C C . THR A 1 508 ? 23.381 -14.219 -17.589 1.00 91.69 508 THR A C 1
ATOM 3982 O O . THR A 1 508 ? 23.185 -13.005 -17.518 1.00 91.69 508 THR A O 1
ATOM 3985 N N . GLN A 1 509 ? 24.430 -14.717 -18.227 1.00 89.38 509 GLN A N 1
ATOM 3986 C CA . GLN A 1 509 ? 25.404 -13.868 -18.891 1.00 89.38 509 GLN A CA 1
ATOM 3987 C C . GLN A 1 509 ? 25.910 -14.507 -20.171 1.00 89.38 509 GLN A C 1
ATOM 3989 O O . GLN A 1 509 ? 25.991 -15.729 -20.304 1.00 89.38 509 GLN A O 1
ATOM 3994 N N . PHE A 1 510 ? 26.266 -13.647 -21.108 1.00 85.31 510 PHE A N 1
ATOM 3995 C CA . PHE A 1 510 ? 26.733 -14.004 -22.428 1.00 85.31 510 PHE A CA 1
ATOM 3996 C C . PHE A 1 510 ? 27.676 -12.883 -22.914 1.00 85.31 510 PHE A C 1
ATOM 3998 O O . PHE A 1 510 ? 27.755 -11.807 -22.336 1.00 85.31 510 PHE A O 1
ATOM 4005 N N . THR A 1 511 ? 28.456 -13.146 -23.944 1.00 83.69 511 THR A N 1
ATOM 4006 C CA . THR A 1 511 ? 29.515 -12.306 -24.478 1.00 83.69 511 THR A CA 1
ATOM 4007 C C . THR A 1 511 ? 29.125 -11.877 -25.885 1.00 83.69 511 THR A C 1
ATOM 4009 O O . THR A 1 511 ? 28.656 -12.696 -26.680 1.00 83.69 511 THR A O 1
ATOM 4012 N N . ALA A 1 512 ? 29.295 -10.596 -26.197 1.00 81.00 512 ALA A N 1
ATOM 4013 C CA . ALA A 1 512 ? 29.032 -10.083 -27.531 1.00 81.00 512 ALA A CA 1
ATOM 4014 C C . ALA A 1 512 ? 30.024 -10.686 -28.540 1.00 81.00 512 ALA A C 1
ATOM 4016 O O . ALA A 1 512 ? 31.235 -10.518 -28.413 1.00 81.00 512 ALA A O 1
ATOM 4017 N N . ALA A 1 513 ? 29.500 -11.361 -29.561 1.00 81.75 513 ALA A N 1
ATOM 4018 C CA . ALA A 1 513 ? 30.281 -11.938 -30.650 1.00 81.75 513 ALA A CA 1
ATOM 4019 C C . ALA A 1 513 ? 29.759 -11.436 -31.998 1.00 81.75 513 ALA A C 1
ATOM 4021 O O . ALA A 1 513 ? 28.585 -11.069 -32.118 1.00 81.75 513 ALA A O 1
ATOM 4022 N N . ASN A 1 514 ? 30.620 -11.431 -33.015 1.00 80.38 514 ASN A N 1
ATOM 4023 C CA . ASN A 1 514 ? 30.208 -11.160 -34.387 1.00 80.38 514 ASN A CA 1
ATOM 4024 C C . ASN A 1 514 ? 29.448 -12.362 -34.967 1.00 80.38 514 ASN A C 1
ATOM 4026 O O . ASN A 1 514 ? 29.900 -13.499 -34.873 1.00 80.38 514 ASN A O 1
ATOM 4030 N N . THR A 1 515 ? 28.297 -12.099 -35.577 1.00 83.00 515 THR A N 1
ATOM 4031 C CA . THR A 1 515 ? 27.465 -13.112 -36.245 1.00 83.00 515 THR A CA 1
ATOM 4032 C C . THR A 1 515 ? 27.462 -12.971 -37.768 1.00 83.00 515 THR A C 1
ATOM 4034 O O . THR A 1 515 ? 26.705 -13.672 -38.434 1.00 83.00 515 THR A O 1
ATOM 4037 N N . ASP A 1 516 ? 28.236 -12.032 -38.326 1.00 81.25 516 ASP A N 1
ATOM 4038 C CA . ASP A 1 516 ? 28.235 -11.669 -39.752 1.00 81.25 516 ASP A CA 1
ATOM 4039 C C . ASP A 1 516 ? 26.822 -11.396 -40.296 1.00 81.25 516 ASP A C 1
ATOM 4041 O O . ASP A 1 516 ? 26.453 -11.758 -41.416 1.00 81.25 516 ASP A O 1
ATOM 4045 N N . GLY A 1 517 ? 25.983 -10.784 -39.458 1.00 80.81 517 GLY A N 1
ATOM 4046 C CA . GLY A 1 517 ? 24.595 -10.473 -39.778 1.00 80.81 517 GLY A CA 1
ATOM 4047 C C . GLY A 1 517 ? 23.642 -11.670 -39.793 1.00 80.81 517 GLY A C 1
ATOM 4048 O O . GLY A 1 517 ? 22.453 -11.472 -40.074 1.00 80.81 517 GLY A O 1
ATOM 4049 N N . ALA A 1 518 ? 24.103 -12.880 -39.469 1.00 83.19 518 ALA A N 1
ATOM 4050 C CA . ALA A 1 518 ? 23.235 -14.027 -39.232 1.00 83.19 518 ALA A CA 1
ATOM 4051 C C . ALA A 1 518 ? 22.479 -13.874 -37.902 1.00 83.19 518 ALA A C 1
ATOM 4053 O O . ALA A 1 518 ? 22.991 -13.339 -36.926 1.00 83.19 518 ALA A O 1
ATOM 4054 N N . VAL A 1 519 ? 21.233 -14.350 -37.855 1.00 86.19 519 VAL A N 1
ATOM 4055 C CA . VAL A 1 519 ? 20.463 -14.383 -36.605 1.00 86.19 519 VAL A CA 1
ATOM 4056 C C . VAL A 1 519 ? 20.803 -15.672 -35.866 1.00 86.19 519 VAL A C 1
ATOM 4058 O O . VAL A 1 519 ? 20.395 -16.755 -36.290 1.00 86.19 519 VAL A O 1
ATOM 4061 N N . SER A 1 520 ? 21.511 -15.549 -34.751 1.00 82.94 520 SER A N 1
ATOM 4062 C CA . SER A 1 520 ? 21.858 -16.668 -33.874 1.00 82.94 520 SER A CA 1
ATOM 4063 C C . SER A 1 520 ? 20.873 -16.738 -32.712 1.00 82.94 520 SER A C 1
ATOM 4065 O O . SER A 1 520 ? 20.627 -15.735 -32.049 1.00 82.94 520 SER A O 1
ATOM 4067 N N . THR A 1 521 ? 20.282 -17.910 -32.472 1.00 86.25 521 THR A N 1
ATOM 4068 C CA . THR A 1 521 ? 19.344 -18.136 -31.357 1.00 86.25 521 THR A CA 1
ATOM 4069 C C . THR A 1 521 ? 20.038 -18.929 -30.260 1.00 86.25 521 THR A C 1
ATOM 4071 O O . THR A 1 521 ? 20.649 -19.957 -30.546 1.00 86.25 521 THR A O 1
ATOM 4074 N N . PHE A 1 522 ? 19.910 -18.474 -29.018 1.00 83.12 522 PHE A N 1
ATOM 4075 C CA . PHE A 1 522 ? 20.516 -19.092 -27.847 1.00 83.12 522 PHE A CA 1
ATOM 4076 C C . PHE A 1 522 ? 19.457 -19.358 -26.787 1.00 83.12 522 PHE A C 1
ATOM 4078 O O . PHE A 1 522 ? 18.604 -18.511 -26.536 1.00 83.12 522 PHE A O 1
ATOM 4085 N N . GLU A 1 523 ? 19.545 -20.521 -26.152 1.00 87.00 523 GLU A N 1
ATOM 4086 C CA . GLU A 1 523 ? 18.830 -20.829 -24.918 1.00 87.00 523 GLU A CA 1
ATOM 4087 C C . GLU A 1 523 ? 19.858 -20.833 -23.786 1.00 87.00 523 GLU A C 1
ATOM 4089 O O . GLU A 1 523 ? 20.753 -21.678 -23.740 1.00 87.00 523 GLU A O 1
ATOM 4094 N N . LEU A 1 524 ? 19.779 -19.826 -22.923 1.00 87.81 524 LEU A N 1
ATOM 4095 C CA . LEU A 1 524 ? 20.717 -19.590 -21.836 1.00 87.81 524 LEU A CA 1
ATOM 4096 C C . LEU A 1 524 ? 20.097 -20.070 -20.527 1.00 87.81 524 LEU A C 1
ATOM 4098 O O . LEU A 1 524 ? 18.953 -19.742 -20.222 1.00 87.81 524 LEU A O 1
ATOM 4102 N N . ALA A 1 525 ? 20.853 -20.834 -19.741 1.00 86.00 525 ALA A N 1
ATOM 4103 C CA . ALA A 1 525 ? 20.435 -21.192 -18.392 1.00 86.00 525 ALA A CA 1
ATOM 4104 C C . ALA A 1 525 ? 20.446 -19.952 -17.487 1.00 86.00 525 ALA A C 1
ATOM 4106 O O . ALA A 1 525 ? 21.382 -19.149 -17.543 1.00 86.00 525 ALA A O 1
ATOM 4107 N N . ILE A 1 526 ? 19.416 -19.826 -16.657 1.00 86.75 526 ILE A N 1
ATOM 4108 C CA . ILE A 1 526 ? 19.284 -18.812 -15.615 1.00 86.75 526 ILE A CA 1
ATOM 4109 C C . ILE A 1 526 ? 19.718 -19.455 -14.301 1.00 86.75 526 ILE A C 1
ATOM 4111 O O . ILE A 1 526 ? 19.359 -20.599 -14.003 1.00 86.75 526 ILE A O 1
ATOM 4115 N N . SER A 1 527 ? 20.491 -18.727 -13.507 1.00 81.00 527 SER A N 1
ATOM 4116 C CA . SER A 1 527 ? 20.904 -19.151 -12.175 1.00 81.00 527 SER A CA 1
ATOM 4117 C C . SER A 1 527 ? 20.495 -18.138 -11.118 1.00 81.00 527 SER A C 1
ATOM 4119 O O . SER A 1 527 ? 20.755 -16.951 -11.275 1.00 81.00 527 SER A O 1
ATOM 4121 N N . LEU A 1 528 ? 19.922 -18.619 -10.018 1.00 80.38 528 LEU A N 1
ATOM 4122 C CA . LEU A 1 528 ? 19.634 -17.838 -8.814 1.00 80.38 528 LEU A CA 1
ATOM 4123 C C . LEU A 1 528 ? 20.345 -18.514 -7.642 1.00 80.38 528 LEU A C 1
ATOM 4125 O O . LEU A 1 528 ? 20.153 -19.709 -7.413 1.00 80.38 528 LEU A O 1
ATOM 4129 N N . ASN A 1 529 ? 21.199 -17.792 -6.910 1.00 75.62 529 ASN A N 1
ATOM 4130 C CA . ASN A 1 529 ? 21.973 -18.349 -5.788 1.00 75.62 529 ASN A CA 1
ATOM 4131 C C . ASN A 1 529 ? 22.709 -19.668 -6.133 1.00 75.62 529 ASN A C 1
ATOM 4133 O O . ASN A 1 529 ? 22.711 -20.621 -5.352 1.00 75.62 529 ASN A O 1
ATOM 4137 N N . ASN A 1 530 ? 23.321 -19.743 -7.323 1.00 71.81 530 ASN A N 1
ATOM 4138 C CA . ASN A 1 530 ? 23.988 -20.936 -7.879 1.00 71.81 530 ASN A CA 1
ATOM 4139 C C . ASN A 1 530 ? 23.084 -22.167 -8.106 1.00 71.81 530 ASN A C 1
ATOM 4141 O O . ASN A 1 530 ? 23.591 -23.265 -8.352 1.00 71.81 530 ASN A O 1
ATOM 4145 N N . SER A 1 531 ? 21.764 -22.003 -8.038 1.00 72.31 531 SER A N 1
ATOM 4146 C CA . SER A 1 531 ? 20.775 -23.031 -8.367 1.00 72.31 531 SER A CA 1
ATOM 4147 C C . SER A 1 531 ? 20.177 -22.765 -9.745 1.00 72.31 531 SER A C 1
ATOM 4149 O O . SER A 1 531 ? 20.094 -21.616 -10.173 1.00 72.31 531 SER A O 1
ATOM 4151 N N . ASN A 1 532 ? 19.775 -23.826 -10.451 1.00 80.06 532 ASN A N 1
ATOM 4152 C CA . ASN A 1 532 ? 19.078 -23.685 -11.728 1.00 80.06 532 ASN A CA 1
ATOM 4153 C C . ASN A 1 532 ? 17.739 -22.970 -11.500 1.00 80.06 532 ASN A C 1
ATOM 4155 O O . ASN A 1 532 ? 16.941 -23.415 -10.676 1.00 80.06 532 ASN A O 1
ATOM 4159 N N . ALA A 1 533 ? 17.531 -21.881 -12.230 1.00 79.50 533 ALA A N 1
ATOM 4160 C CA . ALA A 1 533 ? 16.416 -20.962 -12.083 1.00 79.50 533 ALA A CA 1
ATOM 4161 C C . ALA A 1 533 ? 15.647 -20.753 -13.400 1.00 79.50 533 ALA A C 1
ATOM 4163 O O . ALA A 1 533 ? 14.989 -19.733 -13.576 1.00 79.50 533 ALA A O 1
ATOM 4164 N N . GLY A 1 534 ? 15.744 -21.711 -14.330 1.00 85.00 534 GLY A N 1
ATOM 4165 C CA . GLY A 1 534 ? 15.036 -21.709 -15.612 1.00 85.00 534 GLY A CA 1
ATOM 4166 C C . GLY A 1 534 ? 15.953 -21.468 -16.809 1.00 85.00 534 GLY A C 1
ATOM 4167 O O . GLY A 1 534 ? 17.179 -21.525 -16.703 1.00 85.00 534 GLY A O 1
ATOM 4168 N N . THR A 1 535 ? 15.364 -21.219 -17.977 1.00 88.94 535 THR A N 1
ATOM 4169 C CA . THR A 1 535 ? 16.089 -20.846 -19.201 1.00 88.94 535 THR A CA 1
ATOM 4170 C C . THR A 1 535 ? 15.492 -19.594 -19.835 1.00 88.94 535 THR A C 1
ATOM 4172 O O . THR A 1 535 ? 14.299 -19.332 -19.703 1.00 88.94 535 THR A O 1
ATOM 4175 N N . ILE A 1 536 ? 16.311 -18.807 -20.531 1.00 90.75 536 ILE A N 1
ATOM 4176 C CA . ILE A 1 536 ? 15.888 -17.656 -21.336 1.00 90.75 536 ILE A CA 1
ATOM 4177 C C . ILE A 1 536 ? 16.370 -17.822 -22.775 1.00 90.75 536 ILE A C 1
ATOM 4179 O O . ILE A 1 536 ? 17.519 -18.174 -23.033 1.00 90.75 536 ILE A O 1
ATOM 4183 N N . VAL A 1 537 ? 15.477 -17.576 -23.726 1.00 90.62 537 VAL A N 1
ATOM 4184 C CA . VAL A 1 537 ? 15.742 -17.637 -25.160 1.00 90.62 537 VAL A CA 1
ATOM 4185 C C . VAL A 1 537 ? 15.989 -16.229 -25.677 1.00 90.62 537 VAL A C 1
ATOM 4187 O O . VAL A 1 537 ? 15.134 -15.347 -25.554 1.00 90.62 537 VAL A O 1
ATOM 4190 N N . VAL A 1 538 ? 17.140 -16.035 -26.311 1.00 91.06 538 VAL A N 1
ATOM 4191 C CA . VAL A 1 538 ? 17.521 -14.773 -26.947 1.00 91.06 538 VAL A CA 1
ATOM 4192 C C . VAL A 1 538 ? 17.933 -14.996 -28.394 1.00 91.06 538 VAL A C 1
ATOM 4194 O O . VAL A 1 538 ? 18.491 -16.039 -28.740 1.00 91.06 538 VAL A O 1
ATOM 4197 N N . LYS A 1 539 ? 17.681 -14.012 -29.258 1.00 90.69 539 LYS A N 1
ATOM 4198 C CA . LYS A 1 539 ? 18.274 -13.964 -30.601 1.00 90.69 539 LYS A CA 1
ATOM 4199 C C . LYS A 1 539 ? 19.224 -12.788 -30.682 1.00 90.69 539 LYS A C 1
ATOM 4201 O O . LYS A 1 539 ? 18.866 -11.679 -30.301 1.00 90.69 539 LYS A O 1
ATOM 4206 N N . VAL A 1 540 ? 20.415 -13.033 -31.204 1.00 90.31 540 VAL A N 1
ATOM 4207 C CA . VAL A 1 540 ? 21.439 -12.011 -31.396 1.00 90.31 540 VAL A CA 1
ATOM 4208 C C . VAL A 1 540 ? 21.781 -11.947 -32.871 1.00 90.31 540 VAL A C 1
ATOM 4210 O O . VAL A 1 540 ? 22.022 -12.972 -33.512 1.00 90.31 540 VAL A O 1
ATOM 4213 N N . LYS A 1 541 ? 21.809 -10.730 -33.398 1.00 91.50 541 LYS A N 1
ATOM 4214 C CA . LYS A 1 541 ? 22.334 -10.416 -34.719 1.00 91.50 541 LYS A CA 1
ATOM 4215 C C . LYS A 1 541 ? 23.278 -9.237 -34.576 1.00 91.50 541 LYS A C 1
ATOM 4217 O O . LYS A 1 541 ? 22.878 -8.165 -34.140 1.00 91.50 541 LYS A O 1
ATOM 4222 N N . SER A 1 542 ? 24.520 -9.425 -34.967 1.00 89.19 542 SER A N 1
ATOM 4223 C CA . SER A 1 542 ? 25.575 -8.423 -34.899 1.00 89.19 542 SER A CA 1
ATOM 4224 C C . SER A 1 542 ? 26.335 -8.319 -36.216 1.00 89.19 542 SER A C 1
ATOM 4226 O O . SER A 1 542 ? 26.505 -9.312 -36.929 1.00 89.19 542 SER A O 1
ATOM 4228 N N . ASN A 1 543 ? 26.771 -7.103 -36.544 1.00 88.00 543 ASN A N 1
ATOM 4229 C CA . ASN A 1 543 ? 27.637 -6.826 -37.689 1.00 88.00 543 ASN A CA 1
ATOM 4230 C C . ASN A 1 543 ? 28.796 -5.933 -37.241 1.00 88.00 543 ASN A C 1
ATOM 4232 O O . ASN A 1 543 ? 28.555 -5.007 -36.459 1.00 88.00 543 ASN A O 1
ATOM 4236 N N . PRO A 1 544 ? 30.017 -6.154 -37.751 1.00 84.69 544 PRO A N 1
ATOM 4237 C CA . PRO A 1 544 ? 31.119 -5.247 -37.508 1.00 84.69 544 PRO A CA 1
ATOM 4238 C C . PRO A 1 544 ? 30.870 -3.918 -38.219 1.00 84.69 544 PRO A C 1
ATOM 4240 O O . PRO A 1 544 ? 30.387 -3.870 -39.353 1.00 84.69 544 PRO A O 1
ATOM 4243 N N . VAL A 1 545 ? 31.216 -2.833 -37.542 1.00 83.06 545 VAL A N 1
ATOM 4244 C CA . VAL A 1 545 ? 31.134 -1.470 -38.052 1.00 83.06 545 VAL A CA 1
ATOM 4245 C C . VAL A 1 545 ? 32.482 -0.804 -37.821 1.00 83.06 545 VAL A C 1
ATOM 4247 O O . VAL A 1 545 ? 33.072 -0.928 -36.747 1.00 83.06 545 VAL A O 1
ATOM 4250 N N . GLU A 1 546 ? 32.979 -0.090 -38.832 1.00 73.00 546 GLU A N 1
ATOM 4251 C CA . GLU A 1 546 ? 34.159 0.750 -38.645 1.00 73.00 546 GLU A CA 1
ATOM 4252 C C . GLU A 1 546 ? 33.833 1.862 -37.636 1.00 73.00 546 GLU A C 1
ATOM 4254 O O . GLU A 1 546 ? 32.865 2.608 -37.837 1.00 73.00 546 GLU A O 1
ATOM 4259 N N . PRO A 1 547 ? 34.619 2.009 -36.557 1.00 65.56 547 PRO A N 1
ATOM 4260 C CA . PRO A 1 547 ? 34.346 3.013 -35.545 1.00 65.56 547 PRO A CA 1
ATOM 4261 C C . PRO A 1 547 ? 34.428 4.420 -36.154 1.00 65.56 547 PRO A C 1
ATOM 4263 O O . PRO A 1 547 ? 35.496 4.901 -36.542 1.00 65.56 547 PRO A O 1
ATOM 4266 N N . MET A 1 548 ? 33.301 5.138 -36.201 1.00 58.97 548 MET A N 1
ATOM 4267 C CA . MET A 1 548 ? 33.350 6.584 -36.426 1.00 58.97 548 MET A CA 1
ATOM 4268 C C . MET A 1 548 ? 34.042 7.257 -35.231 1.00 58.97 548 MET A C 1
ATOM 4270 O O . MET A 1 548 ? 33.993 6.764 -34.104 1.00 58.97 548 MET A O 1
ATOM 4274 N N . ARG A 1 549 ? 34.728 8.386 -35.475 1.00 55.75 549 ARG A N 1
ATOM 4275 C CA . ARG A 1 549 ? 35.511 9.106 -34.452 1.00 55.75 549 ARG A CA 1
ATOM 4276 C C . ARG A 1 549 ? 34.742 9.215 -33.124 1.00 55.75 549 ARG A C 1
ATOM 4278 O O . ARG A 1 549 ? 33.685 9.835 -33.083 1.00 55.75 549 ARG A O 1
ATOM 4285 N N . ARG A 1 550 ? 35.379 8.710 -32.057 1.00 60.25 550 ARG A N 1
ATOM 4286 C CA . ARG A 1 550 ? 34.881 8.565 -30.674 1.00 60.25 550 ARG A CA 1
ATOM 4287 C C . ARG A 1 550 ? 33.847 7.436 -30.531 1.00 60.25 550 ARG A C 1
ATOM 4289 O O . ARG A 1 550 ? 32.657 7.630 -30.735 1.00 60.25 550 ARG A O 1
ATOM 4296 N N . VAL A 1 551 ? 34.336 6.272 -30.104 1.00 70.00 551 VAL A N 1
ATOM 4297 C CA . VAL A 1 551 ? 33.538 5.075 -29.810 1.00 70.00 551 VAL A CA 1
ATOM 4298 C C . VAL A 1 551 ? 32.820 5.261 -28.474 1.00 70.00 551 VAL A C 1
ATOM 4300 O O . VAL A 1 551 ? 33.445 5.198 -27.416 1.00 70.00 551 VAL A O 1
ATOM 4303 N N . VAL A 1 552 ? 31.519 5.536 -28.516 1.00 80.25 552 VAL A N 1
ATOM 4304 C CA . VAL A 1 552 ? 30.657 5.599 -27.326 1.00 80.25 552 VAL A CA 1
ATOM 4305 C C . VAL A 1 552 ? 29.537 4.590 -27.523 1.00 80.25 552 VAL A C 1
ATOM 4307 O O . VAL A 1 552 ? 28.876 4.622 -28.561 1.00 80.25 552 VAL A O 1
ATOM 4310 N N . PHE A 1 553 ? 29.350 3.693 -26.552 1.00 84.69 553 PHE A N 1
ATOM 4311 C CA . PHE A 1 553 ? 28.212 2.773 -26.527 1.00 84.69 553 PHE A CA 1
ATOM 4312 C C . PHE A 1 553 ? 26.911 3.562 -26.689 1.00 84.69 553 PHE A C 1
ATOM 4314 O O . PHE A 1 553 ? 26.765 4.625 -26.086 1.00 84.69 553 PHE A O 1
ATOM 4321 N N . HIS A 1 554 ? 25.987 3.084 -27.515 1.00 86.38 554 HIS A N 1
ATOM 4322 C CA . HIS A 1 554 ? 24.805 3.867 -27.848 1.00 86.38 554 HIS A CA 1
ATOM 4323 C C . HIS A 1 554 ? 23.576 2.996 -28.077 1.00 86.38 554 HIS A C 1
ATOM 4325 O O . HIS A 1 554 ? 23.582 2.109 -28.928 1.00 86.38 554 HIS A O 1
ATOM 4331 N N . GLU A 1 555 ? 22.506 3.293 -27.356 1.00 89.81 555 GLU A N 1
ATOM 4332 C CA . GLU A 1 555 ? 21.189 2.685 -27.524 1.00 89.81 555 GLU A CA 1
ATOM 4333 C C . GLU A 1 555 ? 20.387 3.441 -28.587 1.00 89.81 555 GLU A C 1
ATOM 4335 O O . GLU A 1 555 ? 20.403 4.676 -28.626 1.00 89.81 555 GLU A O 1
ATOM 4340 N N . TYR A 1 556 ? 19.679 2.719 -29.455 1.00 87.50 556 TYR A N 1
ATOM 4341 C CA . TYR A 1 556 ? 18.853 3.318 -30.504 1.00 87.50 556 TYR A CA 1
ATOM 4342 C C . TYR A 1 556 ? 17.612 2.475 -30.823 1.00 87.50 556 TYR A C 1
ATOM 4344 O O . TYR A 1 556 ? 17.418 1.380 -30.304 1.00 87.50 556 TYR A O 1
ATOM 4352 N N . GLY A 1 557 ? 16.765 2.994 -31.714 1.00 86.31 557 GLY A N 1
ATOM 4353 C CA . GLY A 1 557 ? 15.535 2.327 -32.132 1.00 86.31 557 GLY A CA 1
ATOM 4354 C C . GLY A 1 557 ? 14.315 2.787 -31.329 1.00 86.31 557 GLY A C 1
ATOM 4355 O O . GLY A 1 557 ? 14.335 3.890 -30.781 1.00 86.31 557 GLY A O 1
ATOM 4356 N N . PRO A 1 558 ? 13.233 1.989 -31.310 1.00 89.38 558 PRO A N 1
ATOM 4357 C CA . PRO A 1 558 ? 11.982 2.382 -30.676 1.00 89.38 558 PRO A CA 1
ATOM 4358 C C . PRO A 1 558 ? 12.132 2.608 -29.170 1.00 89.38 558 PRO A C 1
ATOM 4360 O O . PRO A 1 558 ? 12.671 1.759 -28.465 1.00 89.38 558 PRO A O 1
ATOM 4363 N N . VAL A 1 559 ? 11.591 3.718 -28.677 1.00 91.44 559 VAL A N 1
ATOM 4364 C CA . VAL A 1 559 ? 11.595 4.068 -27.253 1.00 91.44 559 VAL A CA 1
ATOM 4365 C C . VAL A 1 559 ? 10.403 3.410 -26.574 1.00 91.44 559 VAL A C 1
ATOM 4367 O O . VAL A 1 559 ? 9.256 3.589 -26.991 1.00 91.44 559 VAL A O 1
ATOM 4370 N N . ARG A 1 560 ? 10.648 2.629 -25.528 1.00 91.06 560 ARG A N 1
ATOM 4371 C CA . ARG A 1 560 ? 9.591 1.904 -24.813 1.00 91.06 560 ARG A CA 1
ATOM 4372 C C . ARG A 1 560 ? 8.834 2.821 -23.865 1.00 91.06 560 ARG A C 1
ATOM 4374 O O . ARG A 1 560 ? 9.394 3.764 -23.304 1.00 91.06 560 ARG A O 1
ATOM 4381 N N . TYR A 1 561 ? 7.558 2.517 -23.658 1.00 93.19 561 TYR A N 1
ATOM 4382 C CA . TYR A 1 561 ? 6.736 3.237 -22.698 1.00 93.19 561 TYR A CA 1
ATOM 4383 C C . TYR A 1 561 ? 5.750 2.338 -21.963 1.00 93.19 561 TYR A C 1
ATOM 4385 O O . TYR A 1 561 ? 5.331 1.289 -22.460 1.00 93.19 561 TYR A O 1
ATOM 4393 N N . SER A 1 562 ? 5.320 2.821 -20.802 1.00 90.38 562 SER A N 1
ATOM 4394 C CA . SER A 1 562 ? 4.129 2.355 -20.103 1.00 90.38 562 SER A CA 1
ATOM 4395 C C . SER A 1 562 ? 3.214 3.539 -19.785 1.00 90.38 562 SER A C 1
ATOM 4397 O O . SER A 1 562 ? 3.664 4.603 -19.358 1.00 90.38 562 SER A O 1
ATOM 4399 N N . THR A 1 563 ? 1.921 3.372 -20.049 1.00 90.06 563 THR A N 1
ATOM 4400 C CA . THR A 1 563 ? 0.873 4.300 -19.612 1.00 90.06 563 THR A CA 1
ATOM 4401 C C . THR A 1 563 ? 0.072 3.647 -18.512 1.00 90.06 563 THR A C 1
ATOM 4403 O O . THR A 1 563 ? -0.490 2.570 -18.724 1.00 90.06 563 THR A O 1
ATOM 4406 N N . HIS A 1 564 ? -0.011 4.323 -17.381 1.00 82.00 564 HIS A N 1
ATOM 4407 C CA . HIS A 1 564 ? -0.700 3.860 -16.193 1.00 82.00 564 HIS A CA 1
ATOM 4408 C C . HIS A 1 564 ? -1.986 4.658 -16.038 1.00 82.00 564 HIS A C 1
ATOM 4410 O O . HIS A 1 564 ? -1.967 5.885 -15.919 1.00 82.00 564 HIS A O 1
ATOM 4416 N N . SER A 1 565 ? -3.114 3.959 -16.089 1.00 69.81 565 SER A N 1
ATOM 4417 C CA . SER A 1 565 ? -4.418 4.511 -15.737 1.00 69.81 565 SER A CA 1
ATOM 4418 C C . SER A 1 565 ? -4.736 4.103 -14.311 1.00 69.81 565 SER A C 1
ATOM 4420 O O . SER A 1 565 ? -4.731 2.908 -14.008 1.00 69.81 565 SER A O 1
ATOM 4422 N N . SER A 1 566 ? -5.046 5.053 -13.433 1.00 51.00 566 SER A N 1
ATOM 4423 C CA . SER A 1 566 ? -5.472 4.673 -12.091 1.00 51.00 566 SER A CA 1
ATOM 4424 C C . SER A 1 566 ? -6.825 3.956 -12.162 1.00 51.00 566 SER A C 1
ATOM 4426 O O . SER A 1 566 ? -7.781 4.436 -12.775 1.00 51.00 566 SER A O 1
ATOM 4428 N N . VAL A 1 567 ? -6.921 2.797 -11.502 1.00 39.41 567 VAL A N 1
ATOM 4429 C CA . VAL A 1 567 ? -8.189 2.073 -11.273 1.00 39.41 567 VAL A CA 1
ATOM 4430 C C . VAL A 1 567 ? -9.231 3.008 -10.630 1.00 39.41 567 VAL A C 1
ATOM 4432 O O . VAL A 1 567 ? -10.434 2.885 -10.852 1.00 39.41 567 VAL A O 1
ATOM 4435 N N . THR A 1 568 ? -8.754 4.013 -9.895 1.00 36.81 568 THR A N 1
ATOM 4436 C CA . THR A 1 568 ? -9.523 5.039 -9.195 1.00 36.81 568 THR A CA 1
ATOM 4437 C C . THR A 1 568 ? -10.090 6.140 -10.100 1.00 36.81 568 THR A C 1
ATOM 4439 O O . THR A 1 568 ? -11.084 6.743 -9.715 1.00 36.81 568 THR A O 1
ATOM 4442 N N . ALA A 1 569 ? -9.548 6.423 -11.290 1.00 33.25 569 ALA A N 1
ATOM 4443 C CA . ALA A 1 569 ? -10.024 7.534 -12.128 1.00 33.25 569 ALA A CA 1
ATOM 4444 C C . ALA A 1 569 ? -11.438 7.326 -12.692 1.00 33.25 569 ALA A C 1
ATOM 4446 O O . ALA A 1 569 ? -12.228 8.269 -12.742 1.00 33.25 569 ALA A O 1
ATOM 4447 N N . GLY A 1 570 ? -11.785 6.088 -13.059 1.00 31.14 570 GLY A N 1
ATOM 4448 C CA . GLY A 1 570 ? -13.145 5.733 -13.481 1.00 31.14 570 GLY A CA 1
ATOM 4449 C C . GLY A 1 570 ? -14.154 5.713 -12.326 1.00 31.14 570 GLY A C 1
ATOM 4450 O O . GLY A 1 570 ? -15.326 6.010 -12.539 1.00 31.14 570 GLY A O 1
ATOM 4451 N N . LEU A 1 571 ? -13.703 5.409 -11.100 1.00 32.50 571 LEU A N 1
ATOM 4452 C CA . LEU A 1 571 ? -14.546 5.403 -9.896 1.00 32.50 571 LEU A CA 1
ATOM 4453 C C . LEU A 1 571 ? -14.729 6.797 -9.270 1.00 32.50 571 LEU A C 1
ATOM 4455 O O . LEU A 1 571 ? -15.821 7.110 -8.809 1.00 32.50 571 LEU A O 1
ATOM 4459 N N . MET A 1 572 ? -13.683 7.627 -9.237 1.00 30.89 572 MET A N 1
ATOM 4460 C CA . MET A 1 572 ? -13.658 8.899 -8.494 1.00 30.89 572 MET A CA 1
ATOM 4461 C C . MET A 1 572 ? -14.205 10.080 -9.287 1.00 30.89 572 MET A C 1
ATOM 4463 O O . MET A 1 572 ? -14.753 11.007 -8.701 1.00 30.89 572 MET A O 1
ATOM 4467 N N . THR A 1 573 ? -14.089 10.066 -10.617 1.00 33.75 573 THR A N 1
ATOM 4468 C CA . THR A 1 573 ? -14.644 11.152 -11.439 1.00 33.75 573 THR A CA 1
ATOM 4469 C C . THR A 1 573 ? -16.155 11.021 -11.645 1.00 33.75 573 THR A C 1
ATOM 4471 O O . THR A 1 573 ? -16.762 11.941 -12.188 1.00 33.75 573 THR A O 1
ATOM 4474 N N . MET A 1 574 ? -16.764 9.880 -11.268 1.00 31.20 574 MET A N 1
ATOM 4475 C CA . MET A 1 574 ? -18.135 9.492 -11.654 1.00 31.20 574 MET A CA 1
ATOM 4476 C C . MET A 1 574 ? -18.410 9.702 -13.161 1.00 31.20 574 MET A C 1
ATOM 4478 O O . MET A 1 574 ? -19.560 9.817 -13.585 1.00 31.20 574 MET A O 1
ATOM 4482 N N . SER A 1 575 ? -17.358 9.773 -13.985 1.00 37.31 575 SER A N 1
ATOM 4483 C CA . SER A 1 575 ? -17.425 10.169 -15.384 1.00 37.31 575 SER A CA 1
ATOM 4484 C C . SER A 1 575 ? -16.881 9.049 -16.252 1.00 37.31 575 SER A C 1
ATOM 4486 O O . SER A 1 575 ? -15.710 8.684 -16.194 1.00 37.31 575 SER A O 1
ATOM 4488 N N . THR A 1 576 ? -17.739 8.529 -17.121 1.00 38.34 576 THR A N 1
ATOM 4489 C CA . THR A 1 576 ? -17.378 7.557 -18.158 1.00 38.34 576 THR A CA 1
ATOM 4490 C C . THR A 1 576 ? -16.810 8.231 -19.413 1.00 38.34 576 THR A C 1
ATOM 4492 O O . THR A 1 576 ? -16.711 7.588 -20.460 1.00 38.34 576 THR A O 1
ATOM 4495 N N . SER A 1 577 ? -16.511 9.537 -19.374 1.00 52.28 577 SER A N 1
ATOM 4496 C CA . SER A 1 577 ? -16.017 10.258 -20.547 1.00 52.28 577 SER A CA 1
ATOM 4497 C C . SER A 1 577 ? -14.555 9.909 -20.836 1.00 52.28 577 SER A C 1
ATOM 4499 O O . SER A 1 577 ? -13.732 9.752 -19.933 1.00 52.28 577 SER A O 1
ATOM 4501 N N . ASN A 1 578 ? -14.210 9.811 -22.123 1.00 57.09 578 ASN A N 1
ATOM 4502 C CA . ASN A 1 578 ? -12.825 9.582 -22.539 1.00 57.09 578 ASN A CA 1
ATOM 4503 C C . ASN A 1 578 ? -11.876 10.669 -22.010 1.00 57.09 578 ASN A C 1
ATOM 4505 O O . ASN A 1 578 ? -10.740 10.350 -21.684 1.00 57.09 578 ASN A O 1
ATOM 4509 N N . ASP A 1 579 ? -12.347 11.910 -21.868 1.00 55.53 579 ASP A N 1
ATOM 4510 C CA . ASP A 1 579 ? -11.529 13.032 -21.400 1.00 55.53 579 ASP A CA 1
ATOM 4511 C C . ASP A 1 579 ? -11.099 12.887 -19.937 1.00 55.53 579 ASP A C 1
ATOM 4513 O O . ASP A 1 579 ? -9.940 13.142 -19.625 1.00 55.53 579 ASP A O 1
ATOM 4517 N N . ALA A 1 580 ? -11.994 12.428 -19.053 1.00 54.59 580 ALA A N 1
ATOM 4518 C CA . ALA A 1 580 ? -11.669 12.194 -17.642 1.00 54.59 580 ALA A CA 1
ATOM 4519 C C . ALA A 1 580 ? -10.654 11.051 -17.479 1.00 54.59 580 ALA A C 1
ATOM 4521 O O . ALA A 1 580 ? -9.776 11.092 -16.618 1.00 54.59 580 ALA A O 1
ATOM 4522 N N . ARG A 1 581 ? -10.734 10.042 -18.358 1.00 59.72 581 ARG A N 1
ATOM 4523 C CA . ARG A 1 581 ? -9.756 8.953 -18.415 1.00 59.72 581 ARG A CA 1
ATOM 4524 C C . ARG A 1 581 ? -8.393 9.441 -18.907 1.00 59.72 581 ARG A C 1
ATOM 4526 O O . ARG A 1 581 ? -7.386 9.068 -18.316 1.00 59.72 581 ARG A O 1
ATOM 4533 N N . ILE A 1 582 ? -8.358 10.274 -19.948 1.00 56.75 582 ILE A N 1
ATOM 4534 C CA . ILE A 1 582 ? -7.119 10.850 -20.498 1.00 56.75 582 ILE A CA 1
ATOM 4535 C C . ILE A 1 582 ? -6.411 11.727 -19.458 1.00 56.75 582 ILE A C 1
ATOM 4537 O O . ILE A 1 582 ? -5.208 11.584 -19.257 1.00 56.75 582 ILE A O 1
ATOM 4541 N N . GLU A 1 583 ? -7.166 12.559 -18.741 1.00 62.97 583 GLU A N 1
ATOM 4542 C CA . GLU A 1 583 ? -6.660 13.448 -17.684 1.00 62.97 583 GLU A CA 1
ATOM 4543 C C . GLU A 1 583 ? -5.985 12.687 -16.521 1.00 62.97 583 GLU A C 1
ATOM 4545 O O . GLU A 1 583 ? -5.154 13.234 -15.800 1.00 62.97 583 GLU A O 1
ATOM 4550 N N . SER A 1 584 ? -6.309 11.403 -16.345 1.00 66.62 584 SER A N 1
ATOM 4551 C CA . SER A 1 584 ? -5.791 10.553 -15.263 1.00 66.62 584 SER A CA 1
ATOM 4552 C C . SER A 1 584 ? -4.571 9.698 -15.619 1.00 66.62 584 SER A C 1
ATOM 4554 O O . SER A 1 584 ? -4.147 8.873 -14.809 1.00 66.62 584 SER A O 1
ATOM 4556 N N . LEU A 1 585 ? -4.017 9.855 -16.824 1.00 83.75 585 LEU A N 1
ATOM 4557 C CA . LEU A 1 585 ? -2.891 9.042 -17.280 1.00 83.75 585 LEU A CA 1
ATOM 4558 C C . LEU A 1 585 ? -1.560 9.543 -16.706 1.00 83.75 585 LEU A C 1
ATOM 4560 O O . LEU A 1 585 ? -1.227 10.728 -16.797 1.00 83.75 585 LEU A O 1
ATOM 4564 N N . ALA A 1 586 ? -0.776 8.607 -16.174 1.00 89.31 586 ALA A N 1
ATOM 4565 C CA . ALA A 1 586 ? 0.647 8.781 -15.912 1.00 89.31 586 ALA A CA 1
ATOM 4566 C C . ALA A 1 586 ? 1.463 8.013 -16.957 1.00 89.31 586 ALA A C 1
ATOM 4568 O O . ALA A 1 586 ? 1.099 6.909 -17.370 1.00 89.31 586 ALA A O 1
ATOM 4569 N N . TYR A 1 587 ? 2.570 8.599 -17.392 1.00 94.06 587 TYR A N 1
ATOM 4570 C CA . TYR A 1 587 ? 3.417 8.074 -18.454 1.00 94.06 587 TYR A CA 1
ATOM 4571 C C . TYR A 1 587 ? 4.815 7.827 -17.909 1.00 94.06 587 TYR A C 1
ATOM 4573 O O . TYR A 1 587 ? 5.377 8.683 -17.229 1.00 94.06 587 TYR A O 1
ATOM 4581 N N . HIS A 1 588 ? 5.390 6.681 -18.261 1.00 94.38 588 HIS A N 1
ATOM 4582 C CA . HIS A 1 588 ? 6.802 6.383 -18.054 1.00 94.38 588 HIS A CA 1
ATOM 4583 C C . HIS A 1 588 ? 7.429 5.979 -19.386 1.00 94.38 588 HIS A C 1
ATOM 4585 O O . HIS A 1 588 ? 7.034 4.983 -19.992 1.00 94.38 588 HIS A O 1
ATOM 4591 N N . ILE A 1 589 ? 8.392 6.777 -19.843 1.00 95.12 589 ILE A N 1
ATOM 4592 C CA . ILE A 1 589 ? 9.145 6.583 -21.082 1.00 95.12 589 ILE A CA 1
ATOM 4593 C C . ILE A 1 589 ? 10.575 6.162 -20.741 1.00 95.12 589 ILE A C 1
ATOM 4595 O O . ILE A 1 589 ? 11.267 6.837 -19.977 1.00 95.12 589 ILE A O 1
ATOM 4599 N N . GLN A 1 590 ? 11.044 5.074 -21.339 1.00 91.75 590 GLN A N 1
ATOM 4600 C CA . GLN A 1 590 ? 12.389 4.543 -21.135 1.00 91.75 590 GLN A CA 1
ATOM 4601 C C . GLN A 1 590 ? 13.369 5.234 -22.092 1.00 91.75 590 GLN A C 1
ATOM 4603 O O . GLN A 1 590 ? 13.636 4.735 -23.180 1.00 91.75 590 GLN A O 1
ATOM 4608 N N . LEU A 1 591 ? 13.848 6.426 -21.725 1.00 92.62 591 LEU A N 1
ATOM 4609 C CA . LEU A 1 591 ? 14.785 7.175 -22.566 1.00 92.62 591 LEU A CA 1
ATOM 4610 C C . LEU A 1 591 ? 16.146 6.464 -22.654 1.00 92.62 591 LEU A C 1
ATOM 4612 O O . LEU A 1 591 ? 16.765 6.151 -21.642 1.00 92.62 591 LEU A O 1
ATOM 4616 N N . HIS A 1 592 ? 16.642 6.314 -23.873 1.00 92.44 592 HIS A N 1
ATOM 4617 C CA . HIS A 1 592 ? 17.974 5.836 -24.214 1.00 92.44 592 HIS A CA 1
ATOM 4618 C C . HIS A 1 592 ? 19.055 6.859 -23.853 1.00 92.44 592 HIS A C 1
ATOM 4620 O O . HIS A 1 592 ? 18.863 8.072 -24.022 1.00 92.44 592 HIS A O 1
ATOM 4626 N N . ASN A 1 593 ? 20.234 6.364 -23.463 1.00 91.44 593 ASN A N 1
ATOM 4627 C CA . ASN A 1 593 ? 21.472 7.141 -23.315 1.00 91.44 593 ASN A CA 1
ATOM 4628 C C . ASN A 1 593 ? 21.426 8.291 -22.290 1.00 91.44 593 ASN A C 1
ATOM 4630 O O . ASN A 1 593 ? 22.252 9.202 -22.375 1.00 91.44 593 ASN A O 1
ATOM 4634 N N . ILE A 1 594 ? 20.516 8.264 -21.309 1.00 91.69 594 ILE A N 1
ATOM 4635 C CA . ILE A 1 594 ? 20.375 9.327 -20.296 1.00 91.69 594 ILE A CA 1
ATOM 4636 C C . ILE A 1 594 ? 21.730 9.794 -19.714 1.00 91.69 594 ILE A C 1
ATOM 4638 O O . ILE A 1 594 ? 21.987 11.000 -19.767 1.00 91.69 594 ILE A O 1
ATOM 4642 N N . PRO A 1 595 ? 22.643 8.907 -19.253 1.00 88.75 595 PRO A N 1
ATOM 4643 C CA . PRO A 1 595 ? 23.904 9.333 -18.634 1.00 88.75 595 PRO A CA 1
ATOM 4644 C C . PRO A 1 595 ? 24.855 10.103 -19.565 1.00 88.75 595 PRO A C 1
ATOM 4646 O O . PRO A 1 595 ? 25.772 10.766 -19.085 1.00 88.75 595 PRO A O 1
ATOM 4649 N N . GLN A 1 596 ? 24.672 10.015 -20.888 1.00 89.56 596 GLN A N 1
ATOM 4650 C CA . GLN A 1 596 ? 25.503 10.724 -21.872 1.00 89.56 596 GLN A CA 1
ATOM 4651 C C . GLN A 1 596 ? 25.122 12.202 -21.997 1.00 89.56 596 GLN A C 1
ATOM 4653 O O . GLN A 1 596 ? 25.967 13.023 -22.355 1.00 89.56 596 GLN A O 1
ATOM 4658 N N . PHE A 1 597 ? 23.862 12.530 -21.703 1.00 93.31 597 PHE A N 1
ATOM 4659 C CA . PHE A 1 597 ? 23.316 13.882 -21.806 1.00 93.31 597 PHE A CA 1
ATOM 4660 C C . PHE A 1 597 ? 23.144 14.522 -20.426 1.00 93.31 597 PHE A C 1
ATOM 4662 O O . PHE A 1 597 ? 23.547 15.663 -20.219 1.00 93.31 597 PHE A O 1
ATOM 4669 N N . LEU A 1 598 ? 22.598 13.774 -19.464 1.00 92.88 598 LEU A N 1
ATOM 4670 C CA . LEU A 1 598 ? 22.331 14.217 -18.098 1.00 92.88 598 LEU A CA 1
ATOM 4671 C C . LEU A 1 598 ? 23.117 13.341 -17.116 1.00 92.88 598 LEU A C 1
ATOM 4673 O O . LEU A 1 598 ? 22.672 12.266 -16.723 1.00 92.88 598 LEU A O 1
ATOM 4677 N N . ALA A 1 599 ? 24.312 13.797 -16.741 1.00 86.25 599 ALA A N 1
ATOM 4678 C CA . ALA A 1 599 ? 25.221 13.050 -15.866 1.00 86.25 599 ALA A CA 1
ATOM 4679 C C . ALA A 1 599 ? 25.136 13.458 -14.384 1.00 86.25 599 ALA A C 1
ATOM 4681 O O . ALA A 1 599 ? 25.620 12.731 -13.516 1.00 86.25 599 ALA A O 1
ATOM 4682 N N . THR A 1 600 ? 24.561 14.626 -14.097 1.00 91.00 600 THR A N 1
ATOM 4683 C CA . THR A 1 600 ? 24.563 15.233 -12.763 1.00 91.00 600 THR A CA 1
ATOM 4684 C C . THR A 1 600 ? 23.183 15.120 -12.133 1.00 91.00 600 THR A C 1
ATOM 4686 O O . THR A 1 600 ? 22.197 15.549 -12.725 1.00 91.00 600 THR A O 1
ATOM 4689 N N . ASP A 1 601 ? 23.126 14.573 -10.918 1.00 91.00 601 ASP A N 1
ATOM 4690 C CA . ASP A 1 601 ? 21.917 14.593 -10.098 1.00 91.00 601 ASP A CA 1
ATOM 4691 C C . ASP A 1 601 ? 21.762 15.980 -9.437 1.00 91.00 601 ASP A C 1
ATOM 4693 O O . ASP A 1 601 ? 22.707 16.512 -8.849 1.00 91.00 601 ASP A O 1
ATOM 4697 N N . HIS A 1 602 ? 20.558 16.545 -9.490 1.00 92.69 602 HIS A N 1
ATOM 4698 C CA . HIS A 1 602 ? 20.175 17.813 -8.867 1.00 92.69 602 HIS A CA 1
ATOM 4699 C C . HIS A 1 602 ? 19.301 17.557 -7.642 1.00 92.69 602 HIS A C 1
ATOM 4701 O O . HIS A 1 602 ? 18.280 16.870 -7.723 1.00 92.69 602 HIS A O 1
ATOM 4707 N N . GLU A 1 603 ? 19.713 18.096 -6.495 1.00 91.88 603 GLU A N 1
ATOM 4708 C CA . GLU A 1 603 ? 18.964 17.972 -5.242 1.00 91.88 603 GLU A CA 1
ATOM 4709 C C . GLU A 1 603 ? 17.647 18.757 -5.271 1.00 91.88 603 GLU A C 1
ATOM 4711 O O . GLU A 1 603 ? 17.459 19.703 -6.037 1.00 91.88 603 GLU A O 1
ATOM 4716 N N . TRP A 1 604 ? 16.731 18.384 -4.381 1.00 88.88 604 TRP A N 1
ATOM 4717 C CA . TRP A 1 604 ? 15.515 19.148 -4.127 1.00 88.88 604 TRP A CA 1
ATOM 4718 C C . TRP A 1 604 ? 15.806 20.611 -3.726 1.00 88.88 604 TRP A C 1
ATOM 4720 O O . TRP A 1 604 ? 16.832 20.960 -3.135 1.00 88.88 604 TRP A O 1
ATOM 4730 N N . ASN A 1 605 ? 14.857 21.491 -4.030 1.00 86.94 605 ASN A N 1
ATOM 4731 C CA . ASN A 1 605 ? 14.952 22.929 -3.842 1.00 86.94 605 ASN A CA 1
ATOM 4732 C C . ASN A 1 605 ? 14.855 23.316 -2.360 1.00 86.94 605 ASN A C 1
ATOM 4734 O O . ASN A 1 605 ? 13.766 23.473 -1.797 1.00 86.94 605 ASN A O 1
ATOM 4738 N N . LYS A 1 606 ? 16.015 23.564 -1.750 1.00 86.69 606 LYS A N 1
ATOM 4739 C CA . LYS A 1 606 ? 16.147 23.972 -0.343 1.00 86.69 606 LYS A CA 1
ATOM 4740 C C . LYS A 1 606 ? 15.541 25.337 -0.027 1.00 86.69 606 LYS A C 1
ATOM 4742 O O . LYS A 1 606 ? 15.353 25.641 1.143 1.00 86.69 606 LYS A O 1
ATOM 4747 N N . ASN A 1 607 ? 15.198 26.147 -1.027 1.00 81.19 607 ASN A N 1
ATOM 4748 C CA . ASN A 1 607 ? 14.656 27.493 -0.828 1.00 81.19 607 ASN A CA 1
ATOM 4749 C C . ASN A 1 607 ? 13.120 27.542 -0.839 1.00 81.19 607 ASN A C 1
ATOM 4751 O O . ASN A 1 607 ? 12.554 28.623 -0.690 1.00 81.19 607 ASN A O 1
ATOM 4755 N N . TYR A 1 608 ? 12.436 26.406 -1.018 1.00 73.31 608 TYR A N 1
ATOM 4756 C CA . TYR A 1 608 ? 10.976 26.364 -1.109 1.00 73.31 608 TYR A CA 1
ATOM 4757 C C . TYR A 1 608 ? 10.346 25.822 0.189 1.00 73.31 608 TYR A C 1
ATOM 4759 O O . TYR A 1 608 ? 10.479 24.626 0.468 1.00 73.31 608 TYR A O 1
ATOM 4767 N N . PRO A 1 609 ? 9.626 26.644 0.984 1.00 70.88 609 PRO A N 1
ATOM 4768 C CA . PRO A 1 609 ? 9.130 26.245 2.307 1.00 70.88 609 PRO A CA 1
ATOM 4769 C C . PRO A 1 609 ? 8.251 24.988 2.304 1.00 70.88 609 PRO A C 1
ATOM 4771 O O . PRO A 1 609 ? 8.373 24.146 3.189 1.00 70.88 609 PRO A O 1
ATOM 4774 N N . THR A 1 610 ? 7.398 24.818 1.288 1.00 68.69 610 THR A N 1
ATOM 4775 C CA . THR A 1 610 ? 6.541 23.626 1.158 1.00 68.69 610 THR A CA 1
ATOM 4776 C C . THR A 1 610 ? 7.356 22.348 0.962 1.00 68.69 610 THR A C 1
ATOM 4778 O O . THR A 1 610 ? 6.988 21.307 1.490 1.00 68.69 610 THR A O 1
ATOM 4781 N N . ILE A 1 611 ? 8.484 22.422 0.248 1.00 76.06 611 ILE A N 1
ATOM 4782 C CA . ILE A 1 611 ? 9.338 21.260 -0.033 1.00 76.06 611 ILE A CA 1
ATOM 4783 C C . ILE A 1 611 ? 10.215 20.928 1.178 1.00 76.06 611 ILE A C 1
ATOM 4785 O O . ILE A 1 611 ? 10.430 19.754 1.478 1.00 76.06 611 ILE A O 1
ATOM 4789 N N . GLN A 1 612 ? 10.651 21.941 1.936 1.00 77.25 612 GLN A N 1
ATOM 4790 C CA . GLN A 1 612 ? 11.380 21.732 3.190 1.00 77.25 612 GLN A CA 1
ATOM 4791 C C . GLN A 1 612 ? 10.577 20.895 4.192 1.00 77.25 612 GLN A C 1
ATOM 4793 O O . GLN A 1 612 ? 11.153 20.012 4.812 1.00 77.25 612 GLN A O 1
ATOM 4798 N N . LYS A 1 613 ? 9.255 21.094 4.299 1.00 69.12 613 LYS A N 1
ATOM 4799 C CA . LYS A 1 613 ? 8.392 20.267 5.166 1.00 69.12 613 LYS A CA 1
ATOM 4800 C C . LYS A 1 613 ? 8.451 18.772 4.843 1.00 69.12 613 LYS A C 1
ATOM 4802 O O . LYS A 1 613 ? 8.132 17.960 5.703 1.00 69.12 613 LYS A O 1
ATOM 4807 N N . ILE A 1 614 ? 8.830 18.421 3.614 1.00 64.56 614 ILE A N 1
ATOM 4808 C CA . ILE A 1 614 ? 8.822 17.045 3.121 1.00 64.56 614 ILE A CA 1
ATOM 4809 C C . ILE A 1 614 ? 10.222 16.423 3.128 1.00 64.56 614 ILE A C 1
ATOM 4811 O O . ILE A 1 614 ? 10.344 15.234 3.403 1.00 64.56 614 ILE A O 1
ATOM 4815 N N . PHE A 1 615 ? 11.279 17.190 2.852 1.00 70.12 615 PHE A N 1
ATOM 4816 C CA . PHE A 1 615 ? 12.650 16.661 2.775 1.00 70.12 615 PHE A CA 1
ATOM 4817 C C . PHE A 1 615 ? 13.587 17.089 3.904 1.00 70.12 615 PHE A C 1
ATOM 4819 O O . PHE A 1 615 ? 14.615 16.439 4.101 1.00 70.12 615 PHE A O 1
ATOM 4826 N N . SER A 1 616 ? 13.314 18.205 4.586 1.00 74.75 616 SER A N 1
ATOM 4827 C CA . SER A 1 616 ? 14.244 18.711 5.591 1.00 74.75 616 SER A CA 1
ATOM 4828 C C . SER A 1 616 ? 14.125 17.900 6.884 1.00 74.75 616 SER A C 1
ATOM 4830 O O . SER A 1 616 ? 13.019 17.752 7.411 1.00 74.75 616 SER A O 1
ATOM 4832 N N . PRO A 1 617 ? 15.258 17.442 7.449 1.00 72.81 617 PRO A N 1
ATOM 4833 C CA . PRO A 1 617 ? 15.275 16.754 8.737 1.00 72.81 617 PRO A CA 1
ATOM 4834 C C . PRO A 1 617 ? 14.806 17.649 9.894 1.00 72.81 617 PRO A C 1
ATOM 4836 O O . PRO A 1 617 ? 14.460 17.137 10.954 1.00 72.81 617 PRO A O 1
ATOM 4839 N N . ASP A 1 618 ? 14.758 18.971 9.695 1.00 75.19 618 ASP A N 1
ATOM 4840 C CA . ASP A 1 618 ? 14.286 19.934 10.694 1.00 75.19 618 ASP A CA 1
ATOM 4841 C C . ASP A 1 618 ? 12.764 19.865 10.927 1.00 75.19 618 ASP A C 1
ATOM 4843 O O . ASP A 1 618 ? 12.255 20.483 11.862 1.00 75.19 618 ASP A O 1
ATOM 4847 N N . TYR A 1 619 ? 12.024 19.124 10.091 1.00 63.91 619 TYR A N 1
ATOM 4848 C CA . TYR A 1 619 ? 10.579 18.939 10.214 1.00 63.91 619 TYR A CA 1
ATOM 4849 C C . TYR A 1 619 ? 10.264 17.508 10.674 1.00 63.91 619 TYR A C 1
ATOM 4851 O O . TYR A 1 619 ? 10.407 16.577 9.883 1.00 63.91 619 TYR A O 1
ATOM 4859 N N . PRO A 1 620 ? 9.759 17.305 11.908 1.00 51.72 620 PRO A N 1
ATOM 4860 C CA . PRO A 1 620 ? 9.471 15.968 12.440 1.00 51.72 620 PRO A CA 1
ATOM 4861 C C . PRO A 1 620 ? 8.519 15.115 11.579 1.00 51.72 620 PRO A C 1
ATOM 4863 O O . PRO A 1 620 ? 8.645 13.896 11.565 1.00 51.72 620 PRO A O 1
ATOM 4866 N N . GLY A 1 621 ? 7.602 15.744 10.829 1.00 49.84 621 GLY A N 1
ATOM 4867 C CA . GLY A 1 621 ? 6.662 15.067 9.920 1.00 49.84 621 GLY A CA 1
ATOM 4868 C C . GLY A 1 621 ? 7.205 14.756 8.516 1.00 49.84 621 GLY A C 1
ATOM 4869 O O . GLY A 1 621 ? 6.526 14.092 7.733 1.00 49.84 621 GLY A O 1
ATOM 4870 N N . SER A 1 622 ? 8.421 15.203 8.179 1.00 58.97 622 SER A N 1
ATOM 4871 C CA . SER A 1 622 ? 9.039 14.987 6.859 1.00 58.97 622 SER A CA 1
ATOM 4872 C C . SER A 1 622 ? 9.109 13.507 6.451 1.00 58.97 622 SER A C 1
ATOM 4874 O O . SER A 1 622 ? 8.713 13.207 5.323 1.00 58.97 622 SER A O 1
ATOM 4876 N N . PRO A 1 623 ? 9.532 12.559 7.317 1.00 53.94 623 PRO A N 1
ATOM 4877 C CA . PRO A 1 623 ? 9.590 11.145 6.948 1.00 53.94 623 PRO A CA 1
ATOM 4878 C C . PRO A 1 623 ? 8.222 10.570 6.566 1.00 53.94 623 PRO A C 1
ATOM 4880 O O . PRO A 1 623 ? 8.128 9.833 5.588 1.00 53.94 623 PRO A O 1
ATOM 4883 N N . VAL A 1 624 ? 7.164 10.952 7.290 1.00 49.47 624 VAL A N 1
ATOM 4884 C CA . VAL A 1 624 ? 5.788 10.487 7.050 1.00 49.47 624 VAL A CA 1
ATOM 4885 C C . VAL A 1 624 ? 5.261 11.037 5.726 1.00 49.47 624 VAL A C 1
ATOM 4887 O O . VAL A 1 624 ? 4.828 10.270 4.867 1.00 49.47 624 VAL A O 1
ATOM 4890 N N . LEU A 1 625 ? 5.387 12.350 5.502 1.00 52.41 625 LEU A N 1
ATOM 4891 C CA . LEU A 1 625 ? 4.962 12.995 4.254 1.00 52.41 625 LEU A CA 1
ATOM 4892 C C . LEU A 1 625 ? 5.724 12.457 3.040 1.00 52.41 625 LEU A C 1
ATOM 4894 O O . LEU A 1 625 ? 5.142 12.221 1.980 1.00 52.41 625 LEU A O 1
ATOM 4898 N N . ARG A 1 626 ? 7.032 12.235 3.187 1.00 63.75 626 ARG A N 1
ATOM 4899 C CA . ARG A 1 626 ? 7.867 11.671 2.127 1.00 63.75 626 ARG A CA 1
ATOM 4900 C C . ARG A 1 626 ? 7.453 10.238 1.809 1.00 63.75 626 ARG A C 1
ATOM 4902 O O . ARG A 1 626 ? 7.323 9.898 0.635 1.00 63.75 626 ARG A O 1
ATOM 4909 N N . GLN A 1 627 ? 7.200 9.427 2.834 1.00 56.44 627 GLN A N 1
ATOM 4910 C CA . GLN A 1 627 ? 6.742 8.055 2.658 1.00 56.44 627 GLN A CA 1
ATOM 4911 C C . GLN A 1 627 ? 5.362 7.995 1.994 1.00 56.44 627 GLN A C 1
ATOM 4913 O O . GLN A 1 627 ? 5.163 7.178 1.100 1.00 56.44 627 GLN A O 1
ATOM 4918 N N . ALA A 1 628 ? 4.437 8.892 2.345 1.00 52.06 628 ALA A N 1
ATOM 4919 C CA . ALA A 1 628 ? 3.131 8.980 1.692 1.00 52.06 628 ALA A CA 1
ATOM 4920 C C . ALA A 1 628 ? 3.261 9.229 0.180 1.00 52.06 628 ALA A C 1
ATOM 4922 O O . ALA A 1 628 ? 2.586 8.582 -0.619 1.00 52.06 628 ALA A O 1
ATOM 4923 N N . ILE A 1 629 ? 4.178 10.108 -0.233 1.00 58.94 629 ILE A N 1
ATOM 4924 C CA . ILE A 1 629 ? 4.435 10.386 -1.654 1.00 58.94 629 ILE A CA 1
ATOM 4925 C C . ILE A 1 629 ? 5.103 9.194 -2.348 1.00 58.94 629 ILE A C 1
ATOM 4927 O O . ILE A 1 629 ? 4.759 8.885 -3.487 1.00 58.94 629 ILE A O 1
ATOM 4931 N N . MET A 1 630 ? 6.019 8.496 -1.671 1.00 60.69 630 MET A N 1
ATOM 4932 C CA . MET A 1 630 ? 6.610 7.254 -2.186 1.00 60.69 630 MET A CA 1
ATOM 4933 C C . MET A 1 630 ? 5.535 6.188 -2.430 1.00 60.69 630 MET A C 1
ATOM 4935 O O . MET A 1 630 ? 5.520 5.566 -3.488 1.00 60.69 630 MET A O 1
ATOM 4939 N N . THR A 1 631 ? 4.588 6.032 -1.503 1.00 54.78 631 THR A N 1
ATOM 4940 C CA . THR A 1 631 ? 3.443 5.128 -1.669 1.00 54.78 631 THR A CA 1
ATOM 4941 C C . THR A 1 631 ? 2.549 5.564 -2.830 1.00 54.78 631 THR A C 1
ATOM 4943 O O . THR A 1 631 ? 2.155 4.735 -3.644 1.00 54.78 631 THR A O 1
ATOM 4946 N N . GLN A 1 632 ? 2.255 6.861 -2.965 1.00 59.03 632 GLN A N 1
ATOM 4947 C CA . GLN A 1 632 ? 1.475 7.376 -4.097 1.00 59.03 632 GLN A CA 1
ATOM 4948 C C . GLN A 1 632 ? 2.163 7.109 -5.443 1.00 59.03 632 GLN A C 1
ATOM 4950 O O . GLN A 1 632 ? 1.495 6.706 -6.395 1.00 59.03 632 GLN A O 1
ATOM 4955 N N . HIS A 1 633 ? 3.485 7.290 -5.518 1.00 73.25 633 HIS A N 1
ATOM 4956 C CA . HIS A 1 633 ? 4.279 6.934 -6.694 1.00 73.25 633 HIS A CA 1
ATOM 4957 C C . HIS A 1 633 ? 4.132 5.448 -7.022 1.00 73.25 633 HIS A C 1
ATOM 4959 O O . HIS A 1 633 ? 3.782 5.113 -8.153 1.00 73.25 633 HIS A O 1
ATOM 4965 N N . ALA A 1 634 ? 4.346 4.577 -6.031 1.00 57.75 634 ALA A N 1
ATOM 4966 C CA . ALA A 1 634 ? 4.245 3.133 -6.200 1.00 57.75 634 ALA A CA 1
ATOM 4967 C C . ALA A 1 634 ? 2.860 2.727 -6.718 1.00 57.75 634 ALA A C 1
ATOM 4969 O O . ALA A 1 634 ? 2.770 2.001 -7.701 1.00 57.75 634 ALA A O 1
ATOM 4970 N N . VAL A 1 635 ? 1.782 3.269 -6.141 1.00 60.06 635 VAL A N 1
ATOM 4971 C CA . VAL A 1 635 ? 0.396 2.981 -6.553 1.00 60.06 635 VAL A CA 1
ATOM 4972 C C . VAL A 1 635 ? 0.106 3.441 -7.984 1.00 60.06 635 VAL A C 1
ATOM 4974 O O . VAL A 1 635 ? -0.539 2.723 -8.745 1.00 60.06 635 VAL A O 1
ATOM 4977 N N . ILE A 1 636 ? 0.560 4.633 -8.378 1.00 66.06 636 ILE A N 1
ATOM 4978 C CA . ILE A 1 636 ? 0.292 5.163 -9.724 1.00 66.06 636 ILE A CA 1
ATOM 4979 C C . ILE A 1 636 ? 1.065 4.413 -10.792 1.00 66.06 636 ILE A C 1
ATOM 4981 O O . ILE A 1 636 ? 0.504 4.122 -11.843 1.00 66.06 636 ILE A O 1
ATOM 4985 N N . TYR A 1 637 ? 2.327 4.102 -10.523 1.00 68.44 637 TYR A N 1
ATOM 4986 C CA . TYR A 1 637 ? 3.177 3.345 -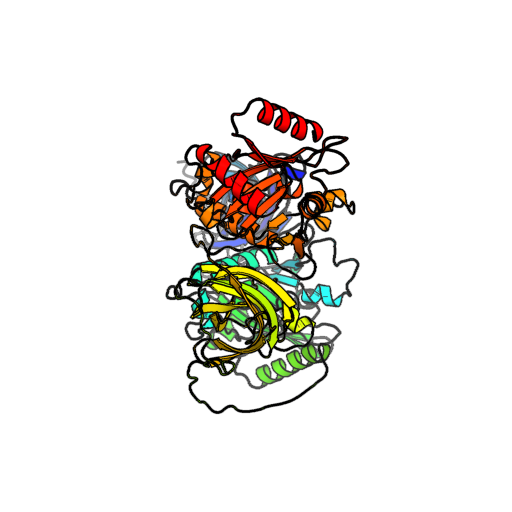11.433 1.00 68.44 637 TYR A CA 1
ATOM 4987 C C . TYR A 1 637 ? 3.098 1.835 -11.167 1.00 68.44 637 TYR A C 1
ATOM 4989 O O . TYR A 1 637 ? 3.958 1.087 -11.627 1.00 68.44 637 TYR A O 1
ATOM 4997 N N . THR A 1 638 ? 2.063 1.367 -10.451 1.00 67.62 638 THR A N 1
ATOM 4998 C CA . THR A 1 638 ? 1.822 -0.064 -10.245 1.00 67.62 638 THR A CA 1
ATOM 4999 C C . THR A 1 638 ? 1.475 -0.704 -11.577 1.00 67.62 638 THR A C 1
ATOM 5001 O O . THR A 1 638 ? 0.475 -0.381 -12.222 1.00 67.62 638 THR A O 1
ATOM 5004 N N . HIS A 1 639 ? 2.305 -1.662 -11.956 1.00 66.31 639 HIS A N 1
ATOM 5005 C CA . HIS A 1 639 ? 2.177 -2.422 -13.179 1.00 66.31 639 HIS A CA 1
ATOM 5006 C C . HIS A 1 639 ? 1.072 -3.476 -13.034 1.00 66.31 639 HIS A C 1
ATOM 5008 O O . HIS A 1 639 ? 1.053 -4.229 -12.068 1.00 66.31 639 HIS A O 1
ATOM 5014 N N . GLY A 1 640 ? 0.155 -3.554 -13.998 1.00 59.09 640 GLY A N 1
ATOM 5015 C CA . GLY A 1 640 ? -0.837 -4.627 -14.018 1.00 59.09 640 GLY A CA 1
ATOM 5016 C C . GLY A 1 640 ? -1.531 -4.806 -15.370 1.00 59.09 640 GLY A C 1
ATOM 5017 O O . GLY A 1 640 ? -1.462 -3.937 -16.246 1.00 59.09 640 GLY A O 1
ATOM 5018 N N . PRO A 1 641 ? -2.210 -5.948 -15.575 1.00 56.91 641 PRO A N 1
ATOM 5019 C CA . PRO A 1 641 ? -2.706 -6.359 -16.890 1.00 56.91 641 PRO A CA 1
ATOM 5020 C C . PRO A 1 641 ? -3.853 -5.490 -17.428 1.00 56.91 641 PRO A C 1
ATOM 5022 O O . PRO A 1 641 ? -4.064 -5.443 -18.638 1.00 56.91 641 PRO A O 1
ATOM 5025 N N . ASN A 1 642 ? -4.594 -4.803 -16.550 1.00 59.12 642 ASN A N 1
ATOM 5026 C CA . ASN A 1 642 ? -5.780 -4.015 -16.915 1.00 59.12 642 ASN A CA 1
ATOM 5027 C C . ASN A 1 642 ? -5.608 -2.499 -16.716 1.00 59.12 642 ASN A C 1
ATOM 5029 O O . ASN A 1 642 ? -6.412 -1.723 -17.228 1.00 59.12 642 ASN A O 1
ATOM 5033 N N . ASN A 1 643 ? -4.592 -2.076 -15.964 1.00 60.94 643 ASN A N 1
ATOM 5034 C CA . ASN A 1 643 ? -4.330 -0.682 -15.592 1.00 60.94 643 ASN A CA 1
ATOM 5035 C C . ASN A 1 643 ? -3.059 -0.117 -16.247 1.00 60.94 643 ASN A C 1
ATOM 5037 O O . ASN A 1 643 ? -2.887 1.102 -16.260 1.00 60.94 643 ASN A O 1
ATOM 5041 N N . THR A 1 644 ? -2.209 -0.967 -16.829 1.00 75.38 644 THR A N 1
ATOM 5042 C CA . THR A 1 644 ? -1.002 -0.544 -17.542 1.00 75.38 644 THR A CA 1
ATOM 5043 C C . THR A 1 644 ? -1.066 -0.974 -19.000 1.00 75.38 644 THR A C 1
ATOM 5045 O O . THR A 1 644 ? -1.314 -2.132 -19.328 1.00 75.38 644 THR A O 1
ATOM 5048 N N . LYS A 1 645 ? -0.803 -0.034 -19.906 1.00 85.94 645 LYS A N 1
ATOM 5049 C CA . LYS A 1 645 ? -0.626 -0.314 -21.332 1.00 85.94 645 LYS A CA 1
ATOM 5050 C C . LYS A 1 645 ? 0.818 -0.044 -21.724 1.00 85.94 645 LYS A C 1
ATOM 5052 O O . LYS A 1 645 ? 1.317 1.061 -21.540 1.00 85.94 645 LYS A O 1
ATOM 5057 N N . TYR A 1 646 ? 1.450 -1.047 -22.316 1.00 87.44 646 TYR A N 1
ATOM 5058 C CA . TYR A 1 646 ? 2.818 -0.971 -22.814 1.00 87.44 646 TYR A CA 1
ATOM 5059 C C . TYR A 1 646 ? 2.842 -0.708 -24.315 1.00 87.44 646 TYR A C 1
ATOM 5061 O O . TYR A 1 646 ? 1.893 -1.030 -25.039 1.00 87.44 646 TYR A O 1
ATOM 5069 N N . GLY A 1 647 ? 3.942 -0.143 -24.792 1.00 90.31 647 GLY A N 1
ATOM 5070 C CA . GLY A 1 647 ? 4.191 0.004 -26.216 1.00 90.31 647 GLY A CA 1
ATOM 5071 C C . GLY A 1 647 ? 5.604 0.479 -26.518 1.00 90.31 647 GLY A C 1
ATOM 5072 O O . GLY A 1 647 ? 6.457 0.589 -25.636 1.00 90.31 647 GLY A O 1
ATOM 5073 N N . ALA A 1 648 ? 5.840 0.750 -27.796 1.00 91.06 648 ALA A N 1
ATOM 5074 C CA . ALA A 1 648 ? 7.085 1.301 -28.303 1.00 91.06 648 ALA A CA 1
ATOM 5075 C C . ALA A 1 648 ? 6.776 2.472 -29.240 1.00 91.06 648 ALA A C 1
ATOM 5077 O O . ALA A 1 648 ? 5.770 2.446 -29.948 1.00 91.06 648 ALA A O 1
ATOM 5078 N N . ILE A 1 649 ? 7.638 3.482 -29.228 1.00 93.44 649 ILE A N 1
ATOM 5079 C CA . ILE A 1 649 ? 7.533 4.702 -30.023 1.00 93.44 649 ILE A CA 1
ATOM 5080 C C . ILE A 1 649 ? 8.676 4.686 -31.024 1.00 93.44 649 ILE A C 1
ATOM 5082 O O . ILE A 1 649 ? 9.839 4.818 -30.654 1.00 93.44 649 ILE A O 1
ATOM 5086 N N . SER A 1 650 ? 8.345 4.530 -32.297 1.00 91.31 650 SER A N 1
ATOM 5087 C CA . SER A 1 650 ? 9.320 4.468 -33.390 1.00 91.31 650 SER A CA 1
ATOM 5088 C C . SER A 1 650 ? 9.470 5.801 -34.123 1.00 91.31 650 SER A C 1
ATOM 5090 O O . SER A 1 650 ? 10.349 5.939 -34.970 1.00 91.31 650 SER A O 1
ATOM 5092 N N . SER A 1 651 ? 8.602 6.780 -33.845 1.00 93.00 651 SER A N 1
ATOM 5093 C CA . SER A 1 651 ? 8.633 8.094 -34.493 1.00 93.00 651 SER A CA 1
ATOM 5094 C C . SER A 1 651 ? 8.072 9.210 -33.600 1.00 93.00 651 SER A C 1
ATOM 5096 O O . SER A 1 651 ? 7.246 8.932 -32.726 1.00 93.00 651 SER A O 1
ATOM 5098 N N . PRO A 1 652 ? 8.434 10.485 -33.852 1.00 93.06 652 PRO A N 1
ATOM 5099 C CA . PRO A 1 652 ? 7.846 11.629 -33.150 1.00 93.06 652 PRO A CA 1
ATOM 5100 C C . PRO A 1 652 ? 6.314 11.681 -33.237 1.00 93.06 652 PRO A C 1
ATOM 5102 O O . PRO A 1 652 ? 5.650 12.013 -32.261 1.00 93.06 652 PRO A O 1
ATOM 5105 N N . TYR A 1 653 ? 5.741 11.294 -34.382 1.00 91.75 653 TYR A N 1
ATOM 5106 C CA . TYR A 1 653 ? 4.290 11.233 -34.576 1.00 91.75 653 TYR A CA 1
ATOM 5107 C C . TYR A 1 653 ? 3.603 10.290 -33.575 1.00 91.75 653 TYR A C 1
ATOM 5109 O O . TYR A 1 653 ? 2.551 10.616 -33.030 1.00 91.75 653 TYR A O 1
ATOM 5117 N N . GLU A 1 654 ? 4.204 9.130 -33.295 1.00 94.12 654 GLU A N 1
ATOM 5118 C CA . GLU A 1 654 ? 3.670 8.185 -32.309 1.00 94.12 654 GLU A CA 1
ATOM 5119 C C . GLU A 1 654 ? 3.761 8.727 -30.879 1.00 94.12 654 GLU A C 1
ATOM 5121 O O . GLU A 1 654 ? 2.832 8.504 -30.103 1.00 94.12 654 GLU A O 1
ATOM 5126 N N . PHE A 1 655 ? 4.819 9.480 -30.546 1.00 95.00 655 PHE A N 1
ATOM 5127 C CA . PHE A 1 655 ? 4.922 10.169 -29.255 1.00 95.00 655 PHE A CA 1
ATOM 5128 C C . PHE A 1 655 ? 3.798 11.193 -29.086 1.00 95.00 655 PHE A C 1
ATOM 5130 O O . PHE A 1 655 ? 3.072 11.139 -28.097 1.00 95.00 655 PHE A O 1
ATOM 5137 N N . PHE A 1 656 ? 3.607 12.092 -30.057 1.00 94.00 656 PHE A N 1
ATOM 5138 C CA . PHE A 1 656 ? 2.550 13.102 -29.969 1.00 94.00 656 PHE A CA 1
ATOM 5139 C C . PHE A 1 656 ? 1.172 12.451 -29.874 1.00 94.00 656 PHE A C 1
ATOM 5141 O O . PHE A 1 656 ? 0.405 12.775 -28.972 1.00 94.00 656 PHE A O 1
ATOM 5148 N N . LYS A 1 657 ? 0.903 11.426 -30.685 1.00 91.94 657 LYS A N 1
ATOM 5149 C CA . LYS A 1 657 ? -0.349 10.670 -30.614 1.00 91.94 657 LYS A CA 1
ATOM 5150 C C . LYS A 1 657 ? -0.564 9.979 -29.264 1.00 91.94 657 LYS A C 1
ATOM 5152 O O . LYS A 1 657 ? -1.706 9.897 -28.808 1.00 91.94 657 LYS A O 1
ATOM 5157 N N . LEU A 1 658 ? 0.498 9.472 -28.631 1.00 92.94 658 LEU A N 1
ATOM 5158 C CA . LEU A 1 658 ? 0.436 8.851 -27.304 1.00 92.94 658 LEU A CA 1
ATOM 5159 C C . LEU A 1 658 ? -0.063 9.841 -26.246 1.00 92.94 658 LEU A C 1
ATOM 5161 O O . LEU A 1 658 ? -0.883 9.464 -25.415 1.00 92.94 658 LEU A O 1
ATOM 5165 N N . ILE A 1 659 ? 0.391 11.092 -26.315 1.00 92.69 659 ILE A N 1
ATOM 5166 C CA . ILE A 1 659 ? -0.006 12.175 -25.403 1.00 92.69 659 ILE A CA 1
ATOM 5167 C C . ILE A 1 659 ? -1.169 13.018 -25.949 1.00 92.69 659 ILE A C 1
ATOM 5169 O O . ILE A 1 659 ? -1.347 14.169 -25.549 1.00 92.69 659 ILE A O 1
ATOM 5173 N N . HIS A 1 660 ? -1.950 12.457 -26.877 1.00 91.19 660 HIS A N 1
ATOM 5174 C CA . HIS A 1 660 ? -3.126 13.095 -27.480 1.00 91.19 660 HIS A CA 1
ATOM 5175 C C . HIS A 1 660 ? -2.828 14.445 -28.150 1.00 91.19 660 HIS A C 1
ATOM 5177 O O . HIS A 1 660 ? -3.575 15.408 -28.008 1.00 91.19 660 HIS A O 1
ATOM 5183 N N . ASP A 1 661 ? -1.700 14.521 -28.853 1.00 91.25 661 ASP A N 1
ATOM 5184 C CA . ASP A 1 661 ? -1.178 15.709 -29.534 1.00 91.25 661 ASP A CA 1
ATOM 5185 C C . ASP A 1 661 ? -1.006 16.917 -28.592 1.00 91.25 661 ASP A C 1
ATOM 5187 O O . ASP A 1 661 ? -1.024 18.069 -29.025 1.00 91.25 661 ASP A O 1
ATOM 5191 N N . GLY A 1 662 ? -0.858 16.657 -27.286 1.00 91.25 662 GLY A N 1
ATOM 5192 C CA . GLY A 1 662 ? -0.804 17.677 -26.241 1.00 91.25 662 GLY A CA 1
ATOM 5193 C C . GLY A 1 662 ? -2.112 18.446 -26.076 1.00 91.25 662 GLY A C 1
ATOM 5194 O O . GLY A 1 662 ? -2.092 19.621 -25.699 1.00 91.25 662 GLY A O 1
ATOM 5195 N N . GLN A 1 663 ? -3.243 17.804 -26.377 1.00 89.06 663 GLN A N 1
ATOM 5196 C CA . GLN A 1 663 ? -4.566 18.404 -26.297 1.00 89.06 663 GLN A CA 1
ATOM 5197 C C . GLN A 1 663 ? -5.574 17.522 -25.559 1.00 89.06 663 GLN A C 1
ATOM 5199 O O . GLN A 1 663 ? -5.583 16.297 -25.667 1.00 89.06 663 GLN A O 1
ATOM 5204 N N . ARG A 1 664 ? -6.509 18.179 -24.873 1.00 87.12 664 ARG A N 1
ATOM 5205 C CA . ARG A 1 664 ? -7.712 17.575 -24.294 1.00 87.12 664 ARG A CA 1
ATOM 5206 C C . ARG A 1 664 ? -8.892 18.488 -24.594 1.00 87.12 664 ARG A C 1
ATOM 5208 O O . ARG A 1 664 ? -8.774 19.705 -24.504 1.00 87.12 664 ARG A O 1
ATOM 5215 N N . GLN A 1 665 ? -10.020 17.927 -25.036 1.00 84.06 665 GLN A N 1
ATOM 5216 C CA . GLN A 1 665 ? -11.192 18.710 -25.474 1.00 84.06 665 GLN A CA 1
ATOM 5217 C C . GLN A 1 665 ? -10.873 19.800 -26.524 1.00 84.06 665 GLN A C 1
ATOM 5219 O O . GLN A 1 665 ? -11.507 20.853 -26.560 1.00 84.06 665 GLN A O 1
ATOM 5224 N N . GLY A 1 666 ? -9.869 19.558 -27.377 1.00 84.38 666 GLY A N 1
ATOM 5225 C CA . GLY A 1 666 ? -9.399 20.518 -28.385 1.00 84.38 666 GLY A CA 1
ATOM 5226 C C . GLY A 1 666 ? -8.653 21.735 -27.820 1.00 84.38 666 GLY A C 1
ATOM 5227 O O . GLY A 1 666 ? -8.335 22.650 -28.577 1.00 84.38 666 GLY A O 1
ATOM 5228 N N . LYS A 1 667 ? -8.373 21.760 -26.513 1.00 87.75 667 LYS A N 1
ATOM 5229 C CA . LYS A 1 667 ? -7.542 22.763 -25.842 1.00 87.75 667 LYS A CA 1
ATOM 5230 C C . LYS A 1 667 ? -6.171 22.180 -25.535 1.00 87.75 667 LYS A C 1
ATOM 5232 O O . LYS A 1 667 ? -6.041 20.985 -25.284 1.00 87.75 667 LYS A O 1
ATOM 5237 N N . GLN A 1 668 ? -5.155 23.030 -25.548 1.00 90.62 668 GLN A N 1
ATOM 5238 C CA . GLN A 1 668 ? -3.791 22.651 -25.203 1.00 90.62 668 GLN A CA 1
ATOM 5239 C C . GLN A 1 668 ? -3.687 22.305 -23.716 1.00 90.62 668 GLN A C 1
ATOM 5241 O O . GLN A 1 668 ? -4.334 22.944 -22.886 1.00 90.62 668 GLN A O 1
ATOM 5246 N N . VAL A 1 669 ? -2.870 21.312 -23.378 1.00 91.12 669 VAL A N 1
ATOM 5247 C CA . VAL A 1 669 ? -2.585 20.936 -21.989 1.00 91.12 669 VAL A CA 1
ATOM 5248 C C . VAL A 1 669 ? -1.108 21.117 -21.666 1.00 91.12 669 VAL A C 1
ATOM 5250 O O . VAL A 1 669 ? -0.240 21.063 -22.538 1.00 91.12 669 VAL A O 1
ATOM 5253 N N . LEU A 1 670 ? -0.834 21.340 -20.387 1.00 92.56 670 LEU A N 1
ATOM 5254 C CA . LEU A 1 670 ? 0.510 21.414 -19.831 1.00 92.56 670 LEU A CA 1
ATOM 5255 C C . LEU A 1 670 ? 0.812 20.086 -19.135 1.00 92.56 670 LEU A C 1
ATOM 5257 O O . LEU A 1 670 ? -0.079 19.521 -18.510 1.00 92.56 670 LEU A O 1
ATOM 5261 N N . PHE A 1 671 ? 2.043 19.594 -19.208 1.00 94.38 671 PHE A N 1
ATOM 5262 C CA . PHE A 1 671 ? 2.482 18.371 -18.534 1.00 94.38 671 PHE A CA 1
ATOM 5263 C C . PHE A 1 671 ? 3.548 18.687 -17.495 1.00 94.38 671 PHE A C 1
ATOM 5265 O O . PHE A 1 671 ? 4.450 19.479 -17.753 1.00 94.38 671 PHE A O 1
ATOM 5272 N N . THR A 1 672 ? 3.472 18.035 -16.338 1.00 94.25 672 THR A N 1
ATOM 5273 C CA . THR A 1 672 ? 4.509 18.070 -15.302 1.00 94.25 672 THR A CA 1
ATOM 5274 C C . THR A 1 672 ? 5.393 16.844 -15.459 1.00 94.25 672 THR A C 1
ATOM 5276 O O . THR A 1 672 ? 4.857 15.738 -15.539 1.00 94.25 672 THR A O 1
ATOM 5279 N N . TYR A 1 673 ? 6.719 17.007 -15.457 1.00 96.38 673 TYR A N 1
ATOM 5280 C CA . TYR A 1 673 ? 7.633 15.888 -15.688 1.00 96.38 673 TYR A CA 1
ATOM 5281 C C . TYR A 1 673 ? 8.849 15.837 -14.762 1.00 96.38 673 TYR A C 1
ATOM 5283 O O . TYR A 1 673 ? 9.313 16.856 -14.243 1.00 96.38 673 TYR A O 1
ATOM 5291 N N . VAL A 1 674 ? 9.404 14.632 -14.632 1.00 97.12 674 VAL A N 1
ATOM 5292 C CA . VAL A 1 674 ? 10.696 14.333 -14.008 1.00 97.12 674 VAL A CA 1
ATOM 5293 C C . VAL A 1 674 ? 11.460 13.322 -14.860 1.00 97.12 674 VAL A C 1
ATOM 5295 O O . VAL A 1 674 ? 10.890 12.358 -15.361 1.00 97.12 674 VAL A O 1
ATOM 5298 N N . ILE A 1 675 ? 12.763 13.527 -15.009 1.00 97.00 675 ILE A N 1
ATOM 5299 C CA . ILE A 1 675 ? 13.709 12.573 -15.581 1.00 97.00 675 ILE A CA 1
ATOM 5300 C C . ILE A 1 675 ? 14.582 12.044 -14.447 1.00 97.00 675 ILE A C 1
ATOM 5302 O O . ILE A 1 675 ? 15.219 12.805 -13.712 1.00 97.00 675 ILE A O 1
ATOM 5306 N N . THR A 1 676 ? 14.612 10.725 -14.315 1.00 93.31 676 THR A N 1
ATOM 5307 C CA . THR A 1 676 ? 15.506 9.992 -13.418 1.00 93.31 676 THR A CA 1
ATOM 5308 C C . THR A 1 676 ? 16.414 9.091 -14.249 1.00 93.31 676 THR A C 1
ATOM 5310 O O . THR A 1 676 ? 16.290 9.019 -15.472 1.00 93.31 676 THR A O 1
ATOM 5313 N N . LYS A 1 677 ? 17.316 8.357 -13.595 1.00 86.25 677 LYS A N 1
ATOM 5314 C CA . LYS A 1 677 ? 18.157 7.348 -14.261 1.00 86.25 677 LYS A CA 1
ATOM 5315 C C . LYS A 1 677 ? 17.336 6.228 -14.915 1.00 86.25 677 LYS A C 1
ATOM 5317 O O . LYS A 1 677 ? 17.839 5.568 -15.813 1.00 86.25 677 LYS A O 1
ATOM 5322 N N . ASN A 1 678 ? 16.081 6.056 -14.494 1.00 82.19 678 ASN A N 1
ATOM 5323 C CA . ASN A 1 678 ? 15.190 4.990 -14.948 1.00 82.19 678 ASN A CA 1
ATOM 5324 C C . ASN A 1 678 ? 14.223 5.441 -16.057 1.00 82.19 678 ASN A C 1
ATOM 5326 O O . ASN A 1 678 ? 13.413 4.642 -16.525 1.00 82.19 678 ASN A O 1
ATOM 5330 N N . GLY A 1 679 ? 14.255 6.715 -16.464 1.00 91.56 679 GLY A N 1
ATOM 5331 C CA . GLY A 1 679 ? 13.423 7.221 -17.555 1.00 91.56 679 GLY A CA 1
ATOM 5332 C C . GLY A 1 679 ? 12.761 8.567 -17.278 1.00 91.56 679 GLY A C 1
ATOM 5333 O O . GLY A 1 679 ? 13.104 9.289 -16.340 1.00 91.56 679 GLY A O 1
ATOM 5334 N N . TRP A 1 680 ? 11.799 8.896 -18.134 1.00 96.56 680 TRP A N 1
ATOM 5335 C CA . TRP A 1 680 ? 11.023 10.129 -18.119 1.00 96.56 680 TRP A CA 1
ATOM 5336 C C . TRP A 1 680 ? 9.590 9.850 -17.670 1.00 96.56 680 TRP A C 1
ATOM 5338 O O . TRP A 1 680 ? 8.852 9.116 -18.326 1.00 96.56 680 TRP A O 1
ATOM 5348 N N . TYR A 1 681 ? 9.223 10.437 -16.539 1.00 95.56 681 TYR A N 1
ATOM 5349 C CA . TYR A 1 681 ? 7.949 10.277 -15.852 1.00 95.56 681 TYR A CA 1
ATOM 5350 C C . TYR A 1 681 ? 7.152 11.568 -15.976 1.00 95.56 681 TYR A C 1
ATOM 5352 O O . TYR A 1 681 ? 7.688 12.642 -15.686 1.00 95.56 681 TYR A O 1
ATOM 5360 N N . PHE A 1 682 ? 5.892 11.499 -16.400 1.00 95.31 682 PHE A N 1
ATOM 5361 C CA . PHE A 1 682 ? 5.062 12.697 -16.516 1.00 95.31 682 PHE A CA 1
ATOM 5362 C C . PHE A 1 682 ? 3.559 12.422 -16.492 1.00 95.31 682 PHE A C 1
ATOM 5364 O O . PHE A 1 682 ? 3.091 11.307 -16.709 1.00 95.31 682 PHE A O 1
ATOM 5371 N N . SER A 1 683 ? 2.791 13.481 -16.251 1.00 92.50 683 SER A N 1
ATOM 5372 C CA . SER A 1 683 ? 1.326 13.494 -16.329 1.00 92.50 683 SER A CA 1
ATOM 5373 C C . SER A 1 683 ? 0.823 14.911 -16.621 1.00 92.50 683 SER A C 1
ATOM 5375 O O . SER A 1 683 ? 1.580 15.879 -16.511 1.00 92.50 683 SER A O 1
ATOM 5377 N N . GLU A 1 684 ? -0.458 15.059 -16.959 1.00 88.44 684 GLU A N 1
ATOM 5378 C CA . GLU A 1 684 ? -1.072 16.373 -17.187 1.00 88.44 684 GLU A CA 1
ATOM 5379 C C . GLU A 1 684 ? -1.041 17.246 -15.904 1.00 88.44 684 GLU A C 1
ATOM 5381 O O . GLU A 1 684 ? -1.356 16.811 -14.785 1.00 88.44 684 GLU A O 1
ATOM 5386 N N . THR A 1 685 ? -0.631 18.506 -16.050 1.00 80.69 685 THR A N 1
ATOM 5387 C CA . THR A 1 685 ? -0.628 19.555 -15.022 1.00 80.69 685 THR A CA 1
ATOM 5388 C C . THR A 1 685 ? -2.061 20.018 -14.758 1.00 80.69 685 THR A C 1
ATOM 5390 O O . THR A 1 685 ? -2.875 20.104 -15.662 1.00 80.69 685 THR A O 1
ATOM 5393 N N . GLY A 1 686 ? -2.409 20.290 -13.496 1.00 64.88 686 GLY A N 1
ATOM 5394 C CA . GLY A 1 686 ? -3.783 20.678 -13.133 1.00 64.88 686 GLY A CA 1
ATOM 5395 C C . GLY A 1 686 ? -4.852 19.573 -13.203 1.00 64.88 686 GLY A C 1
ATOM 5396 O O . GLY A 1 686 ? -5.940 19.797 -12.688 1.00 64.88 686 GLY A O 1
ATOM 5397 N N . ALA A 1 687 ? -4.531 18.387 -13.738 1.00 60.06 687 ALA A N 1
ATOM 5398 C CA . ALA A 1 687 ? -5.430 17.232 -13.776 1.00 60.06 687 ALA A CA 1
ATOM 5399 C C . ALA A 1 687 ? -6.109 16.946 -12.426 1.00 60.06 687 ALA A C 1
ATOM 5401 O O . ALA A 1 687 ? -5.406 16.803 -11.419 1.00 60.06 687 ALA A O 1
ATOM 5402 N N . ALA A 1 688 ? -7.440 16.817 -12.428 1.00 57.34 688 ALA A N 1
ATOM 5403 C CA . ALA A 1 688 ? -8.281 16.657 -11.240 1.00 57.34 688 ALA A CA 1
ATOM 5404 C C . ALA A 1 688 ? -7.830 15.496 -10.343 1.00 57.34 688 ALA A C 1
ATOM 5406 O O . ALA A 1 688 ? -7.757 15.658 -9.132 1.00 57.34 688 ALA A O 1
ATOM 5407 N N . PHE A 1 689 ? -7.432 14.364 -10.935 1.00 53.09 689 PHE A N 1
ATOM 5408 C CA . PHE A 1 689 ? -6.923 13.203 -10.194 1.00 53.09 689 PHE A CA 1
ATOM 5409 C C . PHE A 1 689 ? -5.630 13.499 -9.412 1.00 53.09 689 PHE A C 1
ATOM 5411 O O . PHE A 1 689 ? -5.437 12.994 -8.312 1.00 53.09 689 PHE A O 1
ATOM 5418 N N . PHE A 1 690 ? -4.747 14.333 -9.965 1.00 53.59 690 PHE A N 1
ATOM 5419 C CA . PHE A 1 690 ? -3.443 14.651 -9.375 1.00 53.59 690 PHE A CA 1
ATOM 5420 C C . PHE A 1 690 ? -3.441 15.997 -8.625 1.00 53.59 690 PHE A C 1
ATOM 5422 O O . PHE A 1 690 ? -2.378 16.456 -8.203 1.00 53.59 690 PHE A O 1
ATOM 5429 N N . LYS A 1 691 ? -4.587 16.684 -8.531 1.00 55.28 691 LYS A N 1
ATOM 5430 C CA . LYS A 1 691 ? -4.697 18.039 -7.963 1.00 55.28 691 LYS A CA 1
ATOM 5431 C C . LYS A 1 691 ? -4.489 18.054 -6.449 1.00 55.28 691 LYS A C 1
ATOM 5433 O O . LYS A 1 691 ? -3.923 19.011 -5.933 1.00 55.28 691 LYS A O 1
ATOM 5438 N N . ASP A 1 692 ? -4.871 16.969 -5.785 1.00 44.62 692 ASP A N 1
ATOM 5439 C CA . ASP A 1 692 ? -4.780 16.814 -4.331 1.00 44.62 692 ASP A CA 1
ATOM 5440 C C . ASP A 1 692 ? -3.442 16.195 -3.874 1.00 44.62 692 ASP A C 1
ATOM 5442 O O . ASP A 1 692 ? -3.261 15.859 -2.706 1.00 44.62 692 ASP A O 1
ATOM 5446 N N . MET A 1 693 ? -2.479 16.023 -4.788 1.00 52.44 693 MET A N 1
ATOM 5447 C CA . MET A 1 693 ? -1.162 15.470 -4.468 1.00 52.44 693 MET A CA 1
ATOM 5448 C C . MET A 1 693 ? -0.189 16.560 -4.011 1.00 52.44 693 MET A C 1
ATOM 5450 O O . MET A 1 693 ? -0.084 17.612 -4.638 1.00 52.44 693 MET A O 1
ATOM 5454 N N . LEU A 1 694 ? 0.574 16.275 -2.946 1.00 53.91 694 LEU A N 1
ATOM 5455 C CA . LEU A 1 694 ? 1.477 17.221 -2.265 1.00 53.91 694 LEU A CA 1
ATOM 5456 C C . LEU A 1 694 ? 2.479 17.915 -3.213 1.00 53.91 694 LEU A C 1
ATOM 5458 O O . LEU A 1 694 ? 2.799 19.089 -3.028 1.00 53.91 694 LEU A O 1
ATOM 5462 N N . SER A 1 695 ? 2.969 17.202 -4.234 1.00 72.50 695 SER A N 1
ATOM 5463 C CA . SER A 1 695 ? 3.675 17.761 -5.397 1.00 72.50 695 SER A CA 1
ATOM 5464 C C . SER A 1 695 ? 3.754 16.725 -6.522 1.00 72.50 695 SER A C 1
ATOM 5466 O O . SER A 1 695 ? 4.211 15.605 -6.302 1.00 72.50 695 SER A O 1
ATOM 5468 N N . LYS A 1 696 ? 3.380 17.103 -7.752 1.00 81.12 696 LYS A N 1
ATOM 5469 C CA . LYS A 1 696 ? 3.461 16.217 -8.930 1.00 81.12 696 LYS A CA 1
ATOM 5470 C C . LYS A 1 696 ? 4.899 15.874 -9.325 1.00 81.12 696 LYS A C 1
ATOM 5472 O O . LYS A 1 696 ? 5.166 14.745 -9.717 1.00 81.12 696 LYS A O 1
ATOM 5477 N N . HIS A 1 697 ? 5.844 16.808 -9.186 1.00 88.25 697 HIS A N 1
ATOM 5478 C CA . HIS A 1 697 ? 7.264 16.496 -9.396 1.00 88.25 697 HIS A CA 1
ATOM 5479 C C . HIS A 1 697 ? 7.746 15.458 -8.381 1.00 88.25 697 HIS A C 1
ATOM 5481 O O . HIS A 1 697 ? 8.472 14.542 -8.740 1.00 88.25 697 HIS A O 1
ATOM 5487 N N . MET A 1 698 ? 7.316 15.567 -7.123 1.00 81.25 698 MET A N 1
ATOM 5488 C CA . MET A 1 698 ? 7.695 14.598 -6.091 1.00 81.25 698 MET A CA 1
ATOM 5489 C C . MET A 1 698 ? 7.032 13.245 -6.297 1.00 81.25 698 MET A C 1
ATOM 5491 O O . MET A 1 698 ? 7.657 12.212 -6.093 1.00 81.25 698 MET A O 1
ATOM 5495 N N . LEU A 1 699 ? 5.775 13.251 -6.722 1.00 83.06 699 LEU A N 1
ATOM 5496 C CA . LEU A 1 699 ? 5.081 12.043 -7.113 1.00 83.06 699 LEU A CA 1
ATOM 5497 C C . LEU A 1 699 ? 5.847 11.322 -8.222 1.00 83.06 699 LEU A C 1
ATOM 5499 O O . LEU A 1 699 ? 6.164 10.154 -8.073 1.00 83.06 699 LEU A O 1
ATOM 5503 N N . HIS A 1 700 ? 6.192 12.008 -9.311 1.00 88.50 700 HIS A N 1
ATOM 5504 C CA . HIS A 1 700 ? 6.886 11.392 -10.448 1.00 88.50 700 HIS A CA 1
ATOM 5505 C C . HIS A 1 700 ? 8.306 10.933 -10.116 1.00 88.50 700 HIS A C 1
ATOM 5507 O O . HIS A 1 700 ? 8.789 9.978 -10.712 1.00 88.50 700 HIS A O 1
ATOM 5513 N N . SER A 1 701 ? 8.960 11.561 -9.139 1.00 87.19 701 SER A N 1
ATOM 5514 C CA . SER A 1 701 ? 10.291 11.165 -8.676 1.00 87.19 701 SER A CA 1
ATOM 5515 C C . SER A 1 701 ? 10.294 10.090 -7.585 1.00 87.19 701 SER A C 1
ATOM 5517 O O . SER A 1 701 ? 11.376 9.694 -7.152 1.00 87.19 701 SER A O 1
ATOM 5519 N N . GLY A 1 702 ? 9.132 9.677 -7.066 1.00 79.88 702 GLY A N 1
ATOM 5520 C CA . GLY A 1 702 ? 9.067 8.822 -5.875 1.00 79.88 702 GLY A CA 1
ATOM 5521 C C . GLY A 1 702 ? 9.692 9.496 -4.650 1.00 79.88 702 GLY A C 1
ATOM 5522 O O . GLY A 1 702 ? 10.384 8.861 -3.859 1.00 79.88 702 GLY A O 1
ATOM 5523 N N . ALA A 1 703 ? 9.528 10.815 -4.542 1.00 78.88 703 ALA A N 1
ATOM 5524 C CA . ALA A 1 703 ? 10.157 11.675 -3.548 1.00 78.88 703 ALA A CA 1
ATOM 5525 C C . ALA A 1 703 ? 11.678 11.459 -3.422 1.00 78.88 703 ALA A C 1
ATOM 5527 O O . ALA A 1 703 ? 12.238 11.499 -2.320 1.00 78.88 703 ALA A O 1
ATOM 5528 N N . ALA A 1 704 ? 12.376 11.218 -4.535 1.00 85.94 704 ALA A N 1
ATOM 5529 C CA . ALA A 1 704 ? 13.831 11.112 -4.541 1.00 85.94 704 ALA A CA 1
ATOM 5530 C C . ALA A 1 704 ? 14.483 12.409 -4.026 1.00 85.94 704 ALA A C 1
ATOM 5532 O O . ALA A 1 704 ? 14.020 13.510 -4.333 1.00 85.94 704 ALA A O 1
ATOM 5533 N N . PHE A 1 705 ? 15.561 12.285 -3.242 1.00 86.31 705 PHE A N 1
ATOM 5534 C CA . PHE A 1 705 ? 16.324 13.441 -2.743 1.00 86.31 705 PHE A CA 1
ATOM 5535 C C . PHE A 1 705 ? 17.008 14.222 -3.869 1.00 86.31 705 PHE A C 1
ATOM 5537 O O . PHE A 1 705 ? 17.243 15.423 -3.736 1.00 86.31 705 PHE A O 1
ATOM 5544 N N . SER A 1 706 ? 17.295 13.547 -4.976 1.00 91.81 706 SER A N 1
ATOM 5545 C CA . SER A 1 706 ? 17.835 14.140 -6.184 1.00 91.81 706 SER A CA 1
ATOM 5546 C C . SER A 1 706 ? 17.278 13.445 -7.423 1.00 91.81 706 SER A C 1
ATOM 5548 O O . SER A 1 706 ? 16.842 12.293 -7.368 1.00 91.81 706 SER A O 1
ATOM 5550 N N . ILE A 1 707 ? 17.258 14.175 -8.532 1.00 94.38 707 ILE A N 1
ATOM 5551 C CA . ILE A 1 707 ? 16.773 13.731 -9.845 1.00 94.38 707 ILE A CA 1
ATOM 5552 C C . ILE A 1 707 ? 17.704 14.257 -10.940 1.00 94.38 707 ILE A C 1
ATOM 5554 O O . ILE A 1 707 ? 18.531 15.119 -10.666 1.00 94.38 707 ILE A O 1
ATOM 5558 N N . LEU A 1 708 ? 17.578 13.786 -12.182 1.00 95.19 708 LEU A N 1
ATOM 5559 C CA . LEU A 1 708 ? 18.417 14.285 -13.280 1.00 95.19 708 LEU A CA 1
ATOM 5560 C C . LEU A 1 708 ? 17.861 15.563 -13.899 1.00 95.19 708 LEU A C 1
ATOM 5562 O O . LEU A 1 708 ? 18.619 16.476 -14.201 1.00 95.19 708 LEU A O 1
ATOM 5566 N N . TYR A 1 709 ? 16.546 15.642 -14.110 1.00 96.88 709 TYR A N 1
ATOM 5567 C CA . TYR A 1 709 ? 15.899 16.876 -14.562 1.00 96.88 709 TYR A CA 1
ATOM 5568 C C . TYR A 1 709 ? 14.403 16.911 -14.245 1.00 96.88 709 TYR A C 1
ATOM 5570 O O . TYR A 1 709 ? 13.787 15.871 -14.036 1.00 96.88 709 TYR A O 1
ATOM 5578 N N . ALA A 1 710 ? 13.799 18.093 -14.190 1.00 96.50 710 ALA A N 1
ATOM 5579 C CA . ALA A 1 710 ? 12.382 18.261 -13.886 1.00 96.50 710 ALA A CA 1
ATOM 5580 C C . ALA A 1 710 ? 11.870 19.613 -14.383 1.00 96.50 710 ALA A C 1
ATOM 5582 O O . ALA A 1 710 ? 12.601 20.605 -14.377 1.00 96.50 710 ALA A O 1
ATOM 5583 N N . GLY A 1 711 ? 10.593 19.668 -14.738 1.00 95.38 711 GLY A N 1
ATOM 5584 C CA . GLY A 1 711 ? 9.955 20.900 -15.183 1.00 95.38 711 GLY A CA 1
ATOM 5585 C C . GLY A 1 711 ? 8.552 20.651 -15.707 1.00 95.38 711 GLY A C 1
ATOM 5586 O O . GLY A 1 711 ? 7.859 19.736 -15.247 1.00 95.38 711 GLY A O 1
ATOM 5587 N N . GLU A 1 712 ? 8.159 21.446 -16.691 1.00 95.62 712 GLU A N 1
ATOM 5588 C CA . GLU A 1 712 ? 6.911 21.305 -17.425 1.00 95.62 712 GLU A CA 1
ATOM 5589 C C . GLU A 1 712 ? 7.153 21.313 -18.945 1.00 95.62 712 GLU A C 1
ATOM 5591 O O . GLU A 1 712 ? 8.186 21.785 -19.431 1.00 95.62 712 GLU A O 1
ATOM 5596 N N . PHE A 1 713 ? 6.207 20.775 -19.713 1.00 96.69 713 PHE A N 1
ATOM 5597 C CA . PHE A 1 713 ? 6.233 20.846 -21.176 1.00 96.69 713 PHE A CA 1
ATOM 5598 C C . PHE A 1 713 ? 4.832 20.912 -21.783 1.00 96.69 713 PHE A C 1
ATOM 5600 O O . PHE A 1 713 ? 3.844 20.554 -21.144 1.00 96.69 713 PHE A O 1
ATOM 5607 N N . PHE A 1 714 ? 4.749 21.338 -23.039 1.00 95.75 714 PHE A N 1
ATOM 5608 C CA . PHE A 1 714 ? 3.529 21.321 -23.844 1.00 95.75 714 PHE A CA 1
ATOM 5609 C C . PHE A 1 714 ? 3.864 21.130 -25.329 1.00 95.75 714 PHE A C 1
ATOM 5611 O O . PHE A 1 714 ? 5.024 21.205 -25.740 1.00 95.75 714 PHE A O 1
ATOM 5618 N N . VAL A 1 715 ? 2.838 20.865 -26.139 1.00 94.69 715 VAL A N 1
ATOM 5619 C CA . VAL A 1 715 ? 2.976 20.670 -27.590 1.00 94.69 715 VAL A CA 1
ATOM 5620 C C . VAL A 1 715 ? 2.422 21.879 -28.328 1.00 94.69 715 VAL A C 1
ATOM 5622 O O . VAL A 1 715 ? 1.261 22.237 -28.145 1.00 94.69 715 VAL A O 1
ATOM 5625 N N . GLU A 1 716 ? 3.230 22.500 -29.178 1.00 89.75 716 GLU A N 1
ATOM 5626 C CA . GLU A 1 716 ? 2.810 23.567 -30.082 1.00 89.75 716 GLU A CA 1
ATOM 5627 C C . GLU A 1 716 ? 2.354 22.980 -31.420 1.00 89.75 716 GLU A C 1
ATOM 5629 O O . GLU A 1 716 ? 3.166 22.526 -32.233 1.00 89.75 716 GLU A O 1
ATOM 5634 N N . ASN A 1 717 ? 1.042 23.027 -31.659 1.00 80.25 717 ASN A N 1
ATOM 5635 C CA . ASN A 1 717 ? 0.431 22.572 -32.904 1.00 80.25 717 ASN A CA 1
ATOM 5636 C C . ASN A 1 717 ? 0.216 23.765 -33.843 1.00 80.25 717 ASN A C 1
ATOM 5638 O O . ASN A 1 717 ? -0.735 24.534 -33.694 1.00 80.25 717 ASN A O 1
ATOM 5642 N N . ASN A 1 718 ? 1.095 23.922 -34.833 1.00 70.06 718 ASN A N 1
ATOM 5643 C CA . ASN A 1 718 ? 0.931 24.925 -35.883 1.00 70.06 718 ASN A CA 1
ATOM 5644 C C . ASN A 1 718 ? -0.025 24.404 -36.968 1.00 70.06 718 ASN A C 1
ATOM 5646 O O . ASN A 1 718 ? 0.164 23.304 -37.473 1.00 70.06 718 ASN A O 1
ATOM 5650 N N . LEU A 1 719 ? -0.996 25.221 -37.403 1.00 54.88 719 LEU A N 1
ATOM 5651 C CA . LEU A 1 719 ? -2.024 24.866 -38.410 1.00 54.88 719 LEU A CA 1
ATOM 5652 C C . LEU A 1 719 ? -1.481 24.256 -39.724 1.00 54.88 719 LEU A C 1
ATOM 5654 O O . LEU A 1 719 ? -2.227 23.587 -40.434 1.00 54.88 719 LEU A O 1
ATOM 5658 N N . PHE A 1 720 ? -0.207 24.496 -40.055 1.00 57.31 720 PHE A N 1
ATOM 5659 C CA . PHE A 1 720 ? 0.464 24.003 -41.266 1.00 57.31 720 PHE A CA 1
ATOM 5660 C C . PHE A 1 720 ? 1.904 23.509 -41.016 1.00 57.31 720 PHE A C 1
ATOM 5662 O O . PHE A 1 720 ? 2.669 23.376 -41.970 1.00 57.31 720 PHE A O 1
ATOM 5669 N N . GLY A 1 721 ? 2.305 23.307 -39.757 1.00 66.00 721 GLY A N 1
ATOM 5670 C CA . GLY A 1 721 ? 3.676 22.934 -39.387 1.00 66.00 721 GLY A CA 1
ATOM 5671 C C . GLY A 1 721 ? 3.737 21.610 -38.633 1.00 66.00 721 GLY A C 1
ATOM 5672 O O . GLY A 1 721 ? 2.744 21.184 -38.052 1.00 66.00 721 GLY A O 1
ATOM 5673 N N . GLU A 1 722 ? 4.914 20.983 -38.631 1.00 78.88 722 GLU A N 1
ATOM 5674 C CA . GLU A 1 722 ? 5.185 19.825 -37.773 1.00 78.88 722 GLU A CA 1
ATOM 5675 C C . GLU A 1 722 ? 5.017 20.218 -36.291 1.00 78.88 722 GLU A C 1
ATOM 5677 O O . GLU A 1 722 ? 5.416 21.331 -35.914 1.00 78.88 722 GLU A O 1
ATOM 5682 N N . PRO A 1 723 ? 4.429 19.346 -35.451 1.00 88.38 723 PRO A N 1
ATOM 5683 C CA . PRO A 1 723 ? 4.275 19.604 -34.025 1.00 88.38 723 PRO A CA 1
ATOM 5684 C C . PRO A 1 723 ? 5.640 19.809 -33.361 1.00 88.38 723 PRO A C 1
ATOM 5686 O O . PRO A 1 723 ? 6.602 19.080 -33.626 1.00 88.38 723 PRO A O 1
ATOM 5689 N N . LYS A 1 724 ? 5.721 20.814 -32.486 1.00 92.44 724 LYS A N 1
ATOM 5690 C CA . LYS A 1 724 ? 6.939 21.159 -31.742 1.00 92.44 724 LYS A CA 1
ATOM 5691 C C . LYS A 1 724 ? 6.729 20.906 -30.252 1.00 92.44 724 LYS A C 1
ATOM 5693 O O . LYS A 1 724 ? 5.716 21.313 -29.692 1.00 92.44 724 LYS A O 1
ATOM 5698 N N . LEU A 1 725 ? 7.691 20.255 -29.606 1.00 95.94 725 LEU A N 1
ATOM 5699 C CA . LEU A 1 725 ? 7.712 20.062 -28.159 1.00 95.94 725 LEU A CA 1
ATOM 5700 C C . LEU A 1 725 ? 8.441 21.232 -27.493 1.00 95.94 725 LEU A C 1
ATOM 5702 O O . LEU A 1 725 ? 9.634 21.427 -27.733 1.00 95.94 725 LEU A O 1
ATOM 5706 N N . SER A 1 726 ? 7.748 21.962 -26.626 1.00 96.25 726 SER A N 1
ATOM 5707 C CA . SER A 1 726 ? 8.333 23.034 -25.817 1.00 96.25 726 SER A CA 1
ATOM 5708 C C . SER A 1 726 ? 8.459 22.557 -24.374 1.00 96.25 726 SER A C 1
ATOM 5710 O O . SER A 1 726 ? 7.455 22.264 -23.726 1.00 96.25 726 SER A O 1
ATOM 5712 N N . ILE A 1 727 ? 9.692 22.436 -23.883 1.00 96.44 727 ILE A N 1
ATOM 5713 C CA . ILE A 1 727 ? 10.044 21.858 -22.577 1.00 96.44 727 ILE A CA 1
ATOM 5714 C C . ILE A 1 727 ? 10.874 22.849 -21.758 1.00 96.44 727 ILE A C 1
ATOM 5716 O O . ILE A 1 727 ? 11.666 23.611 -22.308 1.00 96.44 727 ILE A O 1
ATOM 5720 N N . ASN A 1 728 ? 10.696 22.874 -20.440 1.00 95.94 728 ASN A N 1
ATOM 5721 C CA . ASN A 1 728 ? 11.372 23.840 -19.574 1.00 95.94 728 ASN A CA 1
ATOM 5722 C C . ASN A 1 728 ? 11.933 23.210 -18.292 1.00 95.94 728 ASN A C 1
ATOM 5724 O O . ASN A 1 728 ? 11.754 22.020 -18.038 1.00 95.94 728 ASN A O 1
ATOM 5728 N N . ASN A 1 729 ? 12.607 24.025 -17.480 1.00 94.62 729 ASN A N 1
ATOM 5729 C CA . ASN A 1 729 ? 13.127 23.682 -16.150 1.00 94.62 729 ASN A CA 1
ATOM 5730 C C . ASN A 1 729 ? 12.276 24.258 -14.999 1.00 94.62 729 ASN A C 1
ATOM 5732 O O . ASN A 1 729 ? 12.788 24.482 -13.896 1.00 94.62 729 ASN A O 1
ATOM 5736 N N . ASP A 1 730 ? 10.993 24.536 -15.245 1.00 90.81 730 ASP A N 1
ATOM 5737 C CA . ASP A 1 730 ? 10.073 25.107 -14.260 1.00 90.81 730 ASP A CA 1
ATOM 5738 C C . ASP A 1 730 ? 9.606 24.038 -13.262 1.00 90.81 730 ASP A C 1
ATOM 5740 O O . ASP A 1 730 ? 8.537 23.435 -13.363 1.00 90.81 730 ASP A O 1
ATOM 5744 N N . SER A 1 731 ? 10.477 23.741 -12.299 1.00 89.12 731 SER A N 1
ATOM 5745 C CA . SER A 1 731 ? 10.168 22.880 -11.162 1.00 89.12 731 SER A CA 1
ATOM 5746 C C . SER A 1 731 ? 10.434 23.620 -9.860 1.00 89.12 731 SER A C 1
ATOM 5748 O O . SER A 1 731 ? 11.584 23.841 -9.475 1.00 89.12 731 SER A O 1
ATOM 5750 N N . GLY A 1 732 ? 9.367 23.939 -9.126 1.00 81.12 732 GLY A N 1
ATOM 5751 C CA . GLY A 1 732 ? 9.481 24.447 -7.757 1.00 81.12 732 GLY A CA 1
ATOM 5752 C C . GLY A 1 732 ? 10.133 23.436 -6.805 1.00 81.12 732 GLY A C 1
ATOM 5753 O O . GLY A 1 732 ? 10.772 23.840 -5.834 1.00 81.12 732 GLY A O 1
ATOM 5754 N N . THR A 1 733 ? 10.020 22.136 -7.109 1.00 85.19 733 THR A N 1
ATOM 5755 C CA . THR A 1 733 ? 10.528 21.033 -6.281 1.00 85.19 733 THR A CA 1
ATOM 5756 C C . THR A 1 733 ? 12.020 20.778 -6.442 1.00 85.19 733 THR A C 1
ATOM 5758 O O . THR A 1 733 ? 12.674 20.592 -5.424 1.00 85.19 733 THR A O 1
ATOM 5761 N N . TYR A 1 734 ? 12.563 20.762 -7.661 1.00 87.81 734 TYR A N 1
ATOM 5762 C CA . TYR A 1 734 ? 13.969 20.386 -7.909 1.00 87.81 734 TYR A CA 1
ATOM 5763 C C . TYR A 1 734 ? 14.804 21.489 -8.563 1.00 87.81 734 TYR A C 1
ATOM 5765 O O . TYR A 1 734 ? 16.024 21.452 -8.497 1.00 87.81 734 TYR A O 1
ATOM 5773 N N . ALA A 1 735 ? 14.156 22.497 -9.154 1.00 82.50 735 ALA A N 1
ATOM 5774 C CA . ALA A 1 735 ? 14.785 23.698 -9.692 1.00 82.50 735 ALA A CA 1
ATOM 5775 C C . ALA A 1 735 ? 16.086 23.473 -10.501 1.00 82.50 735 ALA A C 1
ATOM 5777 O O . ALA A 1 735 ? 17.055 24.198 -10.258 1.00 82.50 735 ALA A O 1
ATOM 5778 N N . PRO A 1 736 ? 16.120 22.568 -11.494 1.00 91.12 736 PRO A N 1
ATOM 5779 C CA . PRO A 1 736 ? 17.358 22.248 -12.190 1.00 91.12 736 PRO A CA 1
ATOM 5780 C C . PRO A 1 736 ? 17.923 23.440 -12.997 1.00 91.12 736 PRO A C 1
ATOM 5782 O O . PRO A 1 736 ? 17.174 24.335 -13.421 1.00 91.12 736 PRO A O 1
ATOM 5785 N N . PRO A 1 737 ? 19.252 23.480 -13.200 1.00 92.44 737 PRO A N 1
ATOM 5786 C CA . PRO A 1 737 ? 19.953 24.608 -13.805 1.00 92.44 737 PRO A CA 1
ATOM 5787 C C . PRO A 1 737 ? 19.594 24.810 -15.281 1.00 92.44 737 PRO A C 1
ATOM 5789 O O . PRO A 1 737 ? 19.308 23.865 -16.022 1.00 92.44 737 PRO A O 1
ATOM 5792 N N . LYS A 1 738 ? 19.642 26.068 -15.727 1.00 94.75 738 LYS A N 1
ATOM 5793 C CA . LYS A 1 738 ? 19.390 26.450 -17.127 1.00 94.75 738 LYS A CA 1
ATOM 5794 C C . LYS A 1 738 ? 20.503 25.989 -18.066 1.00 94.75 738 LYS A C 1
ATOM 5796 O O . LYS A 1 738 ? 20.282 25.820 -19.261 1.00 94.75 738 LYS A O 1
ATOM 5801 N N . GLU A 1 739 ? 21.704 25.806 -17.524 1.00 94.44 739 GLU A N 1
ATOM 5802 C CA . GLU A 1 739 ? 22.907 25.392 -18.245 1.00 94.44 739 GLU A CA 1
ATOM 5803 C C . GLU A 1 739 ? 22.744 24.005 -18.887 1.00 94.44 739 GLU A C 1
ATOM 5805 O O . GLU A 1 739 ? 23.367 23.726 -19.910 1.00 94.44 739 GLU A O 1
ATOM 5810 N N . ASP A 1 740 ? 21.850 23.183 -18.335 1.00 94.81 740 ASP A N 1
ATOM 5811 C CA . ASP A 1 740 ? 21.568 21.818 -18.778 1.00 94.81 740 ASP A CA 1
ATOM 5812 C C . ASP A 1 740 ? 20.443 21.744 -19.833 1.00 94.81 740 ASP A C 1
ATOM 5814 O O . ASP A 1 740 ? 20.254 20.697 -20.452 1.00 94.81 740 ASP A O 1
ATOM 5818 N N . LEU A 1 741 ? 19.721 22.842 -20.114 1.00 95.69 741 LEU A N 1
ATOM 5819 C CA . LEU A 1 741 ? 18.644 22.873 -21.122 1.00 95.69 741 LEU A CA 1
ATOM 5820 C C . LEU A 1 741 ? 19.089 22.404 -22.523 1.00 95.69 741 LEU A C 1
ATOM 5822 O O . LEU A 1 741 ? 18.335 21.661 -23.158 1.00 95.69 741 LEU A O 1
ATOM 5826 N N . PRO A 1 742 ? 20.291 22.759 -23.033 1.00 97.12 742 PRO A N 1
ATOM 5827 C CA . PRO A 1 742 ? 20.777 22.215 -24.301 1.00 97.12 742 PRO A CA 1
ATOM 5828 C C . PRO A 1 742 ? 20.951 20.692 -24.273 1.00 97.12 742 PRO A C 1
ATOM 5830 O O . PRO A 1 742 ? 20.713 20.038 -25.286 1.00 97.12 742 PRO A O 1
ATOM 5833 N N . GLN A 1 743 ? 21.328 20.124 -23.123 1.00 96.75 743 GLN A N 1
ATOM 5834 C CA . GLN A 1 743 ? 21.490 18.678 -22.969 1.00 96.75 743 GLN A CA 1
ATOM 5835 C C . GLN A 1 743 ? 20.154 17.962 -22.827 1.00 96.75 743 GLN A C 1
ATOM 5837 O O . GLN A 1 743 ? 19.970 16.903 -23.421 1.00 96.75 743 GLN A O 1
ATOM 5842 N N . LEU A 1 744 ? 19.194 18.565 -22.120 1.00 96.69 744 LEU A N 1
ATOM 5843 C CA . LEU A 1 744 ? 17.814 18.089 -22.106 1.00 96.69 744 LEU A CA 1
ATOM 5844 C C . LEU A 1 744 ? 17.253 18.024 -23.528 1.00 96.69 744 LEU A C 1
ATOM 5846 O O . LEU A 1 744 ? 16.710 16.999 -23.932 1.00 96.69 744 LEU A O 1
ATOM 5850 N N . LYS A 1 745 ? 17.421 19.099 -24.306 1.00 97.25 745 LYS A N 1
ATOM 5851 C CA . LYS A 1 745 ? 17.001 19.136 -25.709 1.00 97.25 745 LYS A CA 1
ATOM 5852 C C . LYS A 1 745 ? 17.634 17.995 -26.507 1.00 97.25 745 LYS A C 1
ATOM 5854 O O . LYS A 1 745 ? 16.917 17.247 -27.167 1.00 97.25 745 LYS A O 1
ATOM 5859 N N . ALA A 1 746 ? 18.954 17.843 -26.409 1.00 96.56 746 ALA A N 1
ATOM 5860 C CA . ALA A 1 746 ? 19.685 16.805 -27.123 1.00 96.56 746 ALA A CA 1
ATOM 5861 C C . ALA A 1 746 ? 19.248 15.386 -26.714 1.00 96.56 746 ALA A C 1
ATOM 5863 O O . ALA A 1 746 ? 19.138 14.518 -27.576 1.00 96.56 746 ALA A O 1
ATOM 5864 N N . LEU A 1 747 ? 18.924 15.154 -25.435 1.00 96.38 747 LEU A N 1
ATOM 5865 C CA . LEU A 1 747 ? 18.393 13.878 -24.947 1.00 96.38 747 LEU A CA 1
ATOM 5866 C C . LEU A 1 747 ? 17.045 13.531 -25.595 1.00 96.38 747 LEU A C 1
ATOM 5868 O O . LEU A 1 747 ? 16.841 12.387 -26.009 1.00 96.38 747 LEU A O 1
ATOM 5872 N N . ILE A 1 748 ? 16.127 14.496 -25.693 1.00 96.88 748 ILE A N 1
ATOM 5873 C CA . ILE A 1 748 ? 14.820 14.276 -26.328 1.00 96.88 748 ILE A CA 1
ATOM 5874 C C . ILE A 1 748 ? 14.988 14.047 -27.835 1.00 96.88 748 ILE A C 1
ATOM 5876 O O . ILE A 1 748 ? 14.440 13.083 -28.364 1.00 96.88 748 ILE A O 1
ATOM 5880 N N . GLU A 1 749 ? 15.791 14.862 -28.522 1.00 95.31 749 GLU A N 1
ATOM 5881 C CA . GLU A 1 749 ? 16.064 14.702 -29.962 1.00 95.31 749 GLU A CA 1
ATOM 5882 C C . GLU A 1 749 ? 16.772 13.376 -30.281 1.00 95.31 749 GLU A C 1
ATOM 5884 O O . GLU A 1 749 ? 16.519 12.777 -31.328 1.00 95.31 749 GLU A O 1
ATOM 5889 N N . ASN A 1 750 ? 17.613 12.879 -29.368 1.00 93.88 750 ASN A N 1
ATOM 5890 C CA . ASN A 1 750 ? 18.245 11.567 -29.481 1.00 93.88 750 ASN A CA 1
ATOM 5891 C C . ASN A 1 750 ? 17.219 10.427 -29.474 1.00 93.88 750 ASN A C 1
ATOM 5893 O O . ASN A 1 750 ? 17.342 9.460 -30.223 1.00 93.88 750 ASN A O 1
ATOM 5897 N N . ASN A 1 751 ? 16.223 10.535 -28.599 1.00 94.56 751 ASN A N 1
ATOM 5898 C CA . ASN A 1 751 ? 15.192 9.521 -28.405 1.00 94.56 751 ASN A CA 1
ATOM 5899 C C . ASN A 1 751 ? 14.076 9.606 -29.451 1.00 94.56 751 ASN A C 1
ATOM 5901 O O . ASN A 1 751 ? 13.484 8.590 -29.809 1.00 94.56 751 ASN A O 1
ATOM 5905 N N . PHE A 1 752 ? 13.831 10.795 -30.001 1.00 94.56 752 PHE A N 1
ATOM 5906 C CA . PHE A 1 752 ? 12.833 11.019 -31.041 1.00 94.56 752 PHE A CA 1
ATOM 5907 C C . PHE A 1 752 ? 13.449 11.741 -32.249 1.00 94.56 752 PHE A C 1
ATOM 5909 O O . PHE A 1 752 ? 13.202 12.936 -32.451 1.00 94.56 752 PHE A O 1
ATOM 5916 N N . PRO A 1 753 ? 14.236 11.035 -33.085 1.00 92.25 753 PRO A N 1
ATOM 5917 C CA . PRO A 1 753 ? 14.890 11.639 -34.239 1.00 92.25 753 PRO A CA 1
ATOM 5918 C C . PRO A 1 753 ? 13.896 12.351 -35.164 1.00 92.25 753 PRO A C 1
ATOM 5920 O O . PRO A 1 753 ? 12.905 11.769 -35.607 1.00 92.25 753 PRO A O 1
ATOM 5923 N N . GLY A 1 754 ? 14.177 13.620 -35.466 1.00 90.25 754 GLY A N 1
ATOM 5924 C CA . GLY A 1 754 ? 13.317 14.470 -36.295 1.00 90.25 754 GLY A CA 1
ATOM 5925 C C . GLY A 1 754 ? 12.216 15.218 -35.535 1.00 90.25 754 GLY A C 1
ATOM 5926 O O . GLY A 1 754 ? 11.492 15.989 -36.160 1.00 90.25 754 GLY A O 1
ATOM 5927 N N . MET A 1 755 ? 12.091 15.044 -34.214 1.00 93.50 755 MET A N 1
ATOM 5928 C CA . MET A 1 755 ? 11.206 15.868 -33.387 1.00 93.50 755 MET A CA 1
ATOM 5929 C C . MET A 1 755 ? 11.746 17.299 -33.290 1.00 93.50 755 MET A C 1
ATOM 5931 O O . MET A 1 755 ? 12.913 17.509 -32.967 1.00 93.50 755 MET A O 1
ATOM 5935 N N . ALA A 1 756 ? 10.893 18.295 -33.526 1.00 93.56 756 ALA A N 1
ATOM 5936 C CA . ALA A 1 756 ? 11.240 19.682 -33.249 1.00 93.56 756 ALA A CA 1
ATOM 5937 C C . ALA A 1 756 ? 11.127 19.941 -31.739 1.00 93.56 756 ALA A C 1
ATOM 5939 O O . ALA A 1 756 ? 10.028 19.880 -31.189 1.00 93.56 756 ALA A O 1
ATOM 5940 N N . VAL A 1 757 ? 12.250 20.231 -31.075 1.00 95.75 757 VAL A N 1
ATOM 5941 C CA . VAL A 1 757 ? 12.296 20.480 -29.624 1.00 95.75 757 VAL A CA 1
ATOM 5942 C C . VAL A 1 757 ? 12.831 21.880 -29.328 1.00 95.75 757 VAL A C 1
ATOM 5944 O O . VAL A 1 757 ? 13.863 22.311 -29.860 1.00 95.75 757 VAL A O 1
ATOM 5947 N N . GLU A 1 758 ? 12.153 22.590 -28.435 1.00 95.69 758 GLU A N 1
ATOM 5948 C CA . GLU A 1 758 ? 12.595 23.862 -27.875 1.00 95.69 758 GLU A CA 1
ATOM 5949 C C . GLU A 1 758 ? 12.695 23.749 -26.350 1.00 95.69 758 GLU A C 1
ATOM 5951 O O . GLU A 1 758 ? 11.717 23.435 -25.679 1.00 95.69 758 GLU A O 1
ATOM 5956 N N . ALA A 1 759 ? 13.895 23.979 -25.808 1.00 96.38 759 ALA A N 1
ATOM 5957 C CA . ALA A 1 759 ? 14.143 23.971 -24.371 1.00 96.38 759 ALA A CA 1
ATOM 5958 C C . ALA A 1 759 ? 14.302 25.412 -23.873 1.00 96.38 759 ALA A C 1
ATOM 5960 O O . ALA A 1 759 ? 15.218 26.117 -24.306 1.00 96.38 759 ALA A O 1
ATOM 5961 N N . LEU A 1 760 ? 13.405 25.853 -22.992 1.00 94.88 760 LEU A N 1
ATOM 5962 C CA . LEU A 1 760 ? 13.323 27.235 -22.517 1.00 94.88 760 LEU A CA 1
ATOM 5963 C C . LEU A 1 760 ? 13.536 27.306 -21.007 1.00 94.88 760 LEU A C 1
ATOM 5965 O O . LEU A 1 760 ? 13.100 26.437 -20.258 1.00 94.88 760 LEU A O 1
ATOM 5969 N N . ASP A 1 761 ? 14.203 28.364 -20.559 1.00 96.06 761 ASP A N 1
ATOM 5970 C CA . ASP A 1 761 ? 14.360 28.619 -19.131 1.00 96.06 761 ASP A CA 1
ATOM 5971 C C . ASP A 1 761 ? 13.053 29.131 -18.513 1.00 96.06 761 ASP A C 1
ATOM 5973 O O . ASP A 1 761 ? 12.294 29.854 -19.161 1.00 96.06 761 ASP A O 1
ATOM 5977 N N . ARG A 1 762 ? 12.808 28.775 -17.250 1.00 91.62 762 ARG A N 1
ATOM 5978 C CA . ARG A 1 762 ? 11.621 29.151 -16.471 1.00 91.62 762 ARG A CA 1
ATOM 5979 C C . ARG A 1 762 ? 11.397 30.665 -16.390 1.00 91.62 762 ARG A C 1
ATOM 5981 O O . ARG A 1 762 ? 10.255 31.096 -16.251 1.00 91.62 762 ARG A O 1
ATOM 5988 N N . ASP A 1 763 ? 12.458 31.467 -16.506 1.00 91.81 763 ASP A N 1
ATOM 5989 C CA . ASP A 1 763 ? 12.387 32.931 -16.472 1.00 91.81 763 ASP A CA 1
ATOM 5990 C C . ASP A 1 763 ? 12.104 33.547 -17.857 1.00 91.81 763 ASP A C 1
ATOM 5992 O O . ASP A 1 763 ? 12.063 34.769 -18.008 1.00 91.81 763 ASP A O 1
ATOM 5996 N N . ASN A 1 764 ? 11.903 32.733 -18.899 1.00 94.12 764 ASN A N 1
ATOM 5997 C CA . ASN A 1 764 ? 11.546 33.225 -20.224 1.00 94.12 764 ASN A CA 1
ATOM 5998 C C . ASN A 1 764 ? 10.127 33.831 -20.225 1.00 94.12 764 ASN A C 1
ATOM 6000 O O . ASN A 1 764 ? 9.134 33.1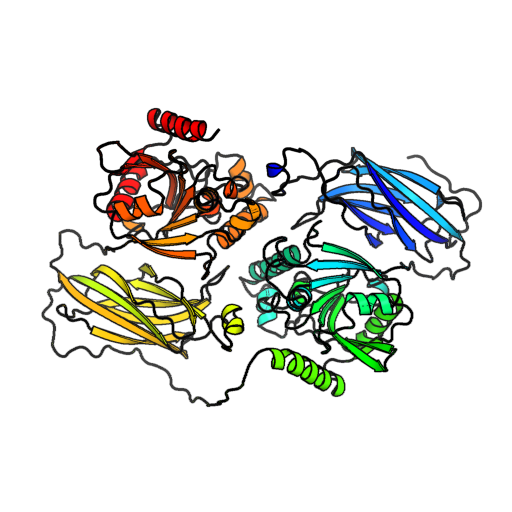35 -20.018 1.00 94.12 764 ASN A O 1
ATOM 6004 N N . GLU A 1 765 ? 10.021 35.130 -20.517 1.00 93.25 765 GLU A N 1
ATOM 6005 C CA . GLU A 1 765 ? 8.748 35.867 -20.471 1.00 93.25 765 GLU A CA 1
ATOM 6006 C C . GLU A 1 765 ? 7.677 35.299 -21.421 1.00 93.25 765 GLU A C 1
ATOM 6008 O O . GLU A 1 765 ? 6.501 35.223 -21.062 1.00 93.25 765 GLU A O 1
ATOM 6013 N N . ALA A 1 766 ? 8.069 34.865 -22.625 1.00 89.88 766 ALA A N 1
ATOM 6014 C CA . ALA A 1 766 ? 7.140 34.299 -23.604 1.00 89.88 766 ALA A CA 1
ATOM 6015 C C . ALA A 1 766 ? 6.620 32.921 -23.164 1.00 89.88 766 ALA A C 1
ATOM 6017 O O . ALA A 1 766 ? 5.432 32.623 -23.323 1.00 89.88 766 ALA A O 1
ATOM 6018 N N . LEU A 1 767 ? 7.483 32.106 -22.550 1.00 91.31 767 LEU A N 1
ATOM 6019 C CA . LEU A 1 767 ? 7.103 30.834 -21.940 1.00 91.31 767 LEU A CA 1
ATOM 6020 C C . LEU A 1 767 ? 6.097 31.050 -20.803 1.00 91.31 767 LEU A C 1
ATOM 6022 O O . LEU A 1 767 ? 5.073 30.373 -20.767 1.00 91.31 767 LEU A O 1
ATOM 6026 N N . GLN A 1 768 ? 6.350 32.003 -19.902 1.00 90.69 768 GLN A N 1
ATOM 6027 C CA . GLN A 1 768 ? 5.443 32.306 -18.789 1.00 90.69 768 GLN A CA 1
ATOM 6028 C C . GLN A 1 768 ? 4.080 32.812 -19.276 1.00 90.69 768 GLN A C 1
ATOM 6030 O O . GLN A 1 768 ? 3.047 32.417 -18.730 1.00 90.69 768 GLN A O 1
ATOM 6035 N N . ALA A 1 769 ? 4.064 33.645 -20.321 1.00 91.75 769 ALA A N 1
ATOM 6036 C CA . ALA A 1 769 ? 2.830 34.103 -20.954 1.00 91.75 769 ALA A CA 1
ATOM 6037 C C . ALA A 1 769 ? 2.031 32.932 -21.549 1.00 91.75 769 ALA A C 1
ATOM 6039 O O . ALA A 1 769 ? 0.839 32.810 -21.273 1.00 91.75 769 ALA A O 1
ATOM 6040 N N . THR A 1 770 ? 2.699 32.033 -22.278 1.00 91.00 770 THR A N 1
ATOM 6041 C CA . THR A 1 770 ? 2.076 30.839 -22.880 1.00 91.00 770 THR A CA 1
ATOM 6042 C C . THR A 1 770 ? 1.557 29.879 -21.810 1.00 91.00 770 THR A C 1
ATOM 6044 O O . THR A 1 770 ? 0.419 29.425 -21.870 1.00 91.00 770 THR A O 1
ATOM 6047 N N . ARG A 1 771 ? 2.357 29.616 -20.769 1.00 90.56 771 ARG A N 1
ATOM 6048 C CA . ARG A 1 771 ? 1.961 28.798 -19.615 1.00 90.56 771 ARG A CA 1
ATOM 6049 C C . ARG A 1 771 ? 0.691 29.341 -18.965 1.00 90.56 771 ARG A C 1
ATOM 6051 O O . ARG A 1 771 ? -0.221 28.576 -18.661 1.00 90.56 771 ARG A O 1
ATOM 6058 N N . LYS A 1 772 ? 0.631 30.659 -18.754 1.00 89.56 772 LYS A N 1
ATOM 6059 C CA . LYS A 1 772 ? -0.545 31.323 -18.193 1.00 89.56 772 LYS A CA 1
ATOM 6060 C C . LYS A 1 772 ? -1.760 31.191 -19.112 1.00 89.56 772 LYS A C 1
ATOM 6062 O O . LYS A 1 772 ? -2.824 30.851 -18.619 1.00 89.56 772 LYS A O 1
ATOM 6067 N N . GLU A 1 773 ? -1.602 31.399 -20.418 1.00 91.06 773 GLU A N 1
ATOM 6068 C CA . GLU A 1 773 ? -2.685 31.241 -21.399 1.00 91.06 773 GLU A CA 1
ATOM 6069 C C . GLU A 1 773 ? -3.264 29.820 -21.400 1.00 91.06 773 GLU A C 1
ATOM 6071 O O . GLU A 1 773 ? -4.485 29.652 -21.361 1.00 91.06 773 GLU A O 1
ATOM 6076 N N . ILE A 1 774 ? -2.401 28.797 -21.367 1.00 88.81 774 ILE A N 1
ATOM 6077 C CA . ILE A 1 774 ? -2.828 27.398 -21.264 1.00 88.81 774 ILE A CA 1
ATOM 6078 C C . ILE A 1 774 ? -3.651 27.200 -19.989 1.00 88.81 774 ILE A C 1
ATOM 6080 O O . ILE A 1 774 ? -4.772 26.706 -20.072 1.00 88.81 774 ILE A O 1
ATOM 6084 N N . LEU A 1 775 ? -3.141 27.611 -18.823 1.00 85.38 775 LEU A N 1
ATOM 6085 C CA . LEU A 1 775 ? -3.840 27.442 -17.542 1.00 85.38 775 LEU A CA 1
ATOM 6086 C C . LEU A 1 775 ? -5.166 28.216 -17.481 1.00 85.38 775 LEU A C 1
ATOM 6088 O O . LEU A 1 775 ? -6.168 27.657 -17.041 1.00 85.38 775 LEU A O 1
ATOM 6092 N N . ASP A 1 776 ? -5.192 29.457 -17.968 1.00 84.94 776 ASP A N 1
ATOM 6093 C CA . ASP A 1 776 ? -6.393 30.298 -18.009 1.00 84.94 776 ASP A CA 1
ATOM 6094 C C . ASP A 1 776 ? -7.474 29.699 -18.927 1.00 84.94 776 ASP A C 1
ATOM 6096 O O . ASP A 1 776 ? -8.661 29.917 -18.702 1.00 84.94 776 ASP A O 1
ATOM 6100 N N . SER A 1 777 ? -7.099 28.896 -19.930 1.00 85.19 777 SER A N 1
ATOM 6101 C CA . SER A 1 777 ? -8.062 28.195 -20.794 1.00 85.19 777 SER A CA 1
ATOM 6102 C C . SER A 1 777 ? -8.828 27.063 -20.089 1.00 85.19 777 SER A C 1
ATOM 6104 O O . SER A 1 777 ? -9.841 26.590 -20.623 1.00 85.19 777 SER A O 1
ATOM 6106 N N . TRP A 1 778 ? -8.357 26.634 -18.912 1.00 79.25 778 TRP A N 1
ATOM 6107 C CA . TRP A 1 778 ? -8.921 25.554 -18.092 1.00 79.25 778 TRP A CA 1
ATOM 6108 C C . TRP A 1 778 ? -9.603 26.037 -16.800 1.00 79.25 778 TRP A C 1
ATOM 6110 O O . TRP A 1 778 ? -10.153 25.205 -16.074 1.00 79.25 778 TRP A O 1
ATOM 6120 N N . LEU A 1 779 ? -9.581 27.347 -16.526 1.00 64.19 779 LEU A N 1
ATOM 6121 C CA . LEU A 1 779 ? -10.396 28.014 -15.501 1.00 64.19 779 LEU A CA 1
ATOM 6122 C C . LEU A 1 779 ? -11.800 28.311 -16.045 1.00 64.19 779 LEU A C 1
ATOM 6124 O O . LEU A 1 779 ? -12.751 28.250 -15.231 1.00 64.19 779 LEU A O 1
#

InterPro domains:
  IPR000008 C2 domain [PF00168] (20-111)
  IPR000008 C2 domain [PF00168] (420-514)
  IPR000008 C2 domain [PS50004] (1-126)
  IPR000008 C2 domain [PS50004] (399-526)
  IPR000008 C2 domain [SM00239] (17-124)
  IPR000008 C2 domain [SM00239] (418-524)
  IPR035892 C2 domain superfamily [G3DSA:2.60.40.150] (16-145)
  IPR035892 C2 domain superfamily [G3DSA:2.60.40.150] (412-544)
  IPR035892 C2 domain superfamily [SSF49562] (20-142)
  IPR035892 C2 domain superfamily [SSF49562] (419-543)

pLDDT: mean 76.4, std 20.3, range [24.42, 97.5]

Sequence (779 aa):
MPVSFPPPGASDGTLVDVDLEIVSAKGITAGDYLGLRAALKGSLSSSDAYVTIEIDGNLVAWTRPIFDTLEPEWNDKFFFKNVQQNSTFKLTLFDKDIDADDELGQATFNTVHTILDTETTFDLPITLNESKAGTIKVNVNCHQVDADEFATVQEVGPVRYSVHSSLSAGLLTMLTTNDSRLESLAYRVQLHNIPQFLPSDNEWNKNYPTIQRIFSPDYPESPVLRQAVMTQHAVIYQHSHESTKYGAVSSPEEFFNLIHDGRRDDKPVLFTYAITSKGWYFSETGAAFFKDMLSKHMLHSGAAFSVKYAGEFHIEKVNNDFLKLVIDNNSGTYAPPQEQLPQLQELMENNFPGILCEAVDRDDEALVEARKEILAATFAMGQAPSNDNGTHTLTHATPTLFPLPSDESDLPEDAVLDVELEIVSAKGIVAGDYLGVTALMKGQFSSSDAYAVIEVDGQKVAWTHPIFSTLEPVWNEKFFFRNVRPDSLCKLYLFDKDVNADDELGETQFTAANTDGAVSTFELAISLNNSNAGTIVVKVKSNPVEPMRRVVFHEYGPVRYSTHSSVTAGLMTMSTSNDARIESLAYHIQLHNIPQFLATDHEWNKNYPTIQKIFSPDYPGSPVLRQAIMTQHAVIYTHGPNNTKYGAISSPYEFFKLIHDGQRQGKQVLFTYVITKNGWYFSETGAAFFKDMLSKHMLHSGAAFSILYAGEFFVENNLFGEPKLSINNDSGTYAPPKEDLPQLKALIENNFPGMAVEALDRDNEALQATRKEILDSWL